Protein 3LXZ (pdb70)

Solvent-accessible surface area: 38877 Å² total

Nearest PDB structures (foldseek):
  3pr8-assembly1_B  TM=9.998E-01  e=1.448E-34  Pseudomonas putida KT2440
  3cbu-assembly1_A  TM=9.088E-01  e=6.022E-17  Cupriavidus pinatubonensis JMP134
  4iel-assembly1_A-2  TM=8.151E-01  e=4.363E-09  Burkholderia ambifaria AMMD
  3lyp-assembly1_B  TM=7.671E-01  e=1.249E-08  Pseudomonas protegens Pf-5
  6weg-assembly2_D  TM=7.079E-01  e=3.457E-07  Francisella tularensis subsp. tularensis SCHU S4

Foldseek 3Di:
DKEKEEALLDLLSLVVVLCVQFVHDYHYHYAHFDDDPVSCVQPVVRDDIWIQDPVGIDDDSLVSSVVCQVPHGGDHQFDPDPVRRVLLVVLLVLCVPQQQVLLVQCCCCLPVNDHDPVSLVVSVVSNVVSLVVQLVSADCCPARSHVDHHPSLSLLSRVVSSQSCCVRPVVHRSCVPVVSSVVSNVCCPPPPVVSVVSSVVRVVVCVVPD/DKEKEEALLDLLSVVVVVCVQFVHDYHYDYAHFDDDPVSCVQVVVRDDIWMQDPVGIDDDSLRSSVVCQVPHGGDHQFDPDDVRRVLLSVLQVLLVVQFQVLLVLCCCPLPVNDDDPVSLVVSVVSNVVSLVVQLVSADCCPARSHDDHHPSLSLLSGVVSSQSSCVRPVVHRSCPPVVSSVVSNVCVPPPPVVSVVSSVVRVVVVVVD/DKEKEEALLDLLSLLVVVCVQFVHDYHYHYAHFDDDPVSCVQPVVRDDIWMQDPVGIDDDSLVSSVVCQPPPGGDHQFDDDPVRRVLLSVLLVLCVPQFQVLLVQCCCCLPVNDHDPVSLVVSVVSNVVSLVVQLVSADCCPARSHVDHHPSNSLLSRVVSRQSCCVRPVVHRSCVPVVSSVVSNVCVPDVPVVSVVRSVVRVVVCVVVD/DKEKEEALLDLLSVVVVLCVQQVHDYHYDYAHFDDPPVSCVQPVVRDDIWIQDPVGIDDDSLVSSVVCQVPHGGDHQFDDDPVRRVLLSVLQVLCVPQFQVLLVQCCCVLPNPDDDPVSLVVSVVSNVVSLVVQLVSAPCCPARSHVDHHPSNSLLSGVVSRQSCCVRPVVHRSCPPPVSSVVSNVCVPPPPVVSVVSSVVRVVVVVVD

InterPro domains:
  IPR004045 Glutathione S-transferase, N-terminal [PF13417] (4-76)
  IPR004045 Glutathione S-transferase, N-terminal [PS50404] (1-77)
  IPR004046 Glutathione S-transferase, C-terminal [PF00043] (135-191)
  IPR010987 Glutathione S-transferase, C-terminal-like [PS50405] (82-211)
  IPR036249 Thioredoxin-like superfamily [SSF52833] (1-95)
  IPR036282 Glutathione S-transferase, C-terminal domain superfamily [SSF47616] (75-205)
  IPR040079 Glutathione transferase family [SFLDS00019] (2-191)
  IPR050983 Glutathione S-transferase Omega/HSP26 [PTHR43968] (2-207)

CATH classification: 3.40.30.10 (+1 more: 1.20.1050.10)

Organism: Pseudomonas putida (strain ATCC 47054 / DSM 6125 / CFBP 8728 / NCIMB 11950 / KT2440) (NCBI:txid160488)

Sequence (838 aa):
SLKLYGFSVSNYYNVKLALLEKGLTFEEVTFYGGQAPQALEVSPRGKVPVLETEHGFLSETSVILDYIEQTQGGKALLPADPFGQAKVRELLKEIELYIELPARTCYAESFFGSVEPLIKEKARADLLAGFATLKRNGRFAPYVAGEQLTLADLFCFSVDLANAVGKKVLNIDFLADDFPQAKALLQLGENPHPRILADKEASPAFEIRSGSLKLYGFSVSNYYNVKLALLEKGLTFEEVTFYGGQAPQALEVSPRGKVPVLETEHGFLSETSVILDYIEQTQGGKALLPADPFGQAKVRELLKEIELYIELPARTCYAESFFGSVVEPLIKEKKARADLLAGFATLKRNGRFAPYVAGEQLTLADLFCFSVDLANAVGKKVLNIDFLADDFPQAKALLQLGENPHPRILLADKEASSPAFEIRSSLKLYGFSVSNYYNVKLALLEKGLTFEEVTFYGGQAPQQALEVSPRGKVPVLETEHGFLSETSVILDYIEQTQGGKALLPADPFGQAKVRELLKEIELYIELPARTCYAESFFGSVEPLIKEEKKARADLLAGFATLKRNGRFAPYVAGEQLTLADLFCFSVDLANAVGKKVLNNIDFLADFPQAKALLQLGENPHPRRILADKEASSPAFEIRSGSLKLYGFSVSNYYNVKLALLEKGLTFEEVTFYGGQAPQALEVSPRGKVPVLETEHGFLSETSVILDYIEQTQGGKALLPADPFGQAKVRELLKEIELYIELPARTCYAESFFGSVVEPLIKEKARADLLAGFATLKRNGRRFAPYVAGEQLTLADLFCFSVDLANAVGKKVLNIDFLADFPQAKALLQLGENPHPRILADKEASSPAFEIRS

Structure (mmCIF, N/CA/C/O backbone):
data_3LXZ
#
_entry.id   3LXZ
#
_cell.length_a   48.047
_cell.length_b   66.358
_cell.length_c   88.659
_cell.angle_alpha   89.960
_cell.angle_beta   85.270
_cell.angle_gamma   87.040
#
_symmetry.space_group_name_H-M   'P 1'
#
loop_
_entity.id
_entity.type
_entity.pdbx_description
1 polymer 'Glutathione S-transferase family protein'
2 water water
#
loop_
_atom_site.group_PDB
_atom_site.id
_atom_site.type_symbol
_atom_site.label_atom_id
_atom_site.label_alt_id
_atom_site.label_comp_id
_atom_site.label_asym_id
_atom_site.label_entity_id
_atom_site.label_seq_id
_atom_site.pdbx_PDB_ins_code
_atom_site.Cartn_x
_atom_site.Cartn_y
_atom_site.Cartn_z
_atom_site.occupancy
_atom_site.B_iso_or_equiv
_atom_site.auth_seq_id
_atom_site.auth_comp_id
_atom_site.auth_asym_id
_atom_site.auth_atom_id
_atom_site.pdbx_PDB_model_num
ATOM 1 N N . SER A 1 2 ? 66.808 -16.248 59.381 1.00 35.14 1 SER A N 1
ATOM 2 C CA . SER A 1 2 ? 66.501 -17.181 60.524 1.00 34.04 1 SER A CA 1
ATOM 3 C C . SER A 1 2 ? 65.503 -16.648 61.569 1.00 32.57 1 SER A C 1
ATOM 4 O O . SER A 1 2 ? 64.994 -17.440 62.368 1.00 32.90 1 SER A O 1
ATOM 7 N N . LEU A 1 3 ? 65.234 -15.330 61.552 1.00 30.01 2 LEU A N 1
ATOM 8 C CA . LEU A 1 3 ? 64.077 -14.746 62.258 1.00 26.97 2 LEU A CA 1
ATOM 9 C C . LEU A 1 3 ? 62.773 -15.065 61.550 1.00 26.18 2 LEU A C 1
ATOM 10 O O . LEU A 1 3 ? 62.690 -15.005 60.304 1.00 26.11 2 LEU A O 1
ATOM 15 N N . LYS A 1 4 ? 61.745 -15.387 62.327 1.00 24.27 3 LYS A N 1
ATOM 16 C CA . LYS A 1 4 ? 60.426 -15.624 61.771 1.00 24.01 3 LYS A CA 1
ATOM 17 C C . LYS A 1 4 ? 59.467 -14.660 62.462 1.00 22.91 3 LYS A C 1
ATOM 18 O O . LYS A 1 4 ? 59.508 -14.519 63.678 1.00 22.88 3 LYS A O 1
ATOM 24 N N . LEU A 1 5 ? 58.604 -14.017 61.691 1.00 21.05 4 LEU A N 1
ATOM 25 C CA . LEU A 1 5 ? 57.596 -13.127 62.259 1.00 18.96 4 LEU A CA 1
ATOM 26 C C . LEU A 1 5 ? 56.214 -13.762 62.129 1.00 18.94 4 LEU A C 1
ATOM 27 O O . LEU A 1 5 ? 55.704 -13.913 61.012 1.00 18.50 4 LEU A O 1
ATOM 32 N N . TYR A 1 6 ? 55.606 -14.119 63.263 1.00 18.15 5 TYR A N 1
ATOM 33 C CA . TYR A 1 6 ? 54.278 -14.690 63.270 1.00 17.71 5 TYR A CA 1
ATOM 34 C C . TYR A 1 6 ? 53.266 -13.567 63.345 1.00 18.27 5 TYR A C 1
ATOM 35 O O . TYR A 1 6 ? 53.324 -12.738 64.263 1.00 18.09 5 TYR A O 1
ATOM 44 N N . GLY A 1 7 ? 52.335 -13.544 62.402 1.00 17.25 6 GLY A N 1
ATOM 45 C CA . GLY A 1 7 ? 51.213 -12.608 62.486 1.00 17.63 6 GLY A CA 1
ATOM 46 C C . GLY A 1 7 ? 50.410 -12.631 61.197 1.00 18.53 6 GLY A C 1
ATOM 47 O O . GLY A 1 7 ? 50.315 -13.661 60.516 1.00 17.88 6 GLY A O 1
ATOM 48 N N . PHE A 1 8 ? 49.793 -11.515 60.873 1.00 18.25 7 PHE A N 1
ATOM 49 C CA . PHE A 1 8 ? 49.052 -11.449 59.639 1.00 18.35 7 PHE A CA 1
ATOM 50 C C . PHE A 1 8 ? 49.105 -10.023 59.148 1.00 17.73 7 PHE A C 1
ATOM 51 O O . PHE A 1 8 ? 49.156 -9.107 59.935 1.00 16.19 7 PHE A O 1
ATOM 59 N N . SER A 1 9 ? 49.102 -9.852 57.828 1.00 17.40 8 SER A N 1
ATOM 60 C CA . SER A 1 9 ? 49.346 -8.539 57.247 1.00 18.11 8 SER A CA 1
ATOM 61 C C . SER A 1 9 ? 48.219 -7.543 57.405 1.00 17.88 8 SER A C 1
ATOM 62 O O . SER A 1 9 ? 48.366 -6.397 57.017 1.00 18.94 8 SER A O 1
ATOM 65 N N . VAL A 1 10 ? 47.100 -7.958 57.986 1.00 17.62 9 VAL A N 1
ATOM 66 C CA . VAL A 1 10 ? 46.054 -6.982 58.282 1.00 18.18 9 VAL A CA 1
ATOM 67 C C . VAL A 1 10 ? 46.360 -6.344 59.665 1.00 18.75 9 VAL A C 1
ATOM 68 O O . VAL A 1 10 ? 45.832 -5.258 59.977 1.00 19.94 9 VAL A O 1
ATOM 72 N N . SER A 1 11 ? 47.230 -6.986 60.465 1.00 18.01 10 SER A N 1
ATOM 73 C CA . SER A 1 11 ? 47.520 -6.486 61.830 1.00 17.23 10 SER A CA 1
ATOM 74 C C . SER A 1 11 ? 48.454 -5.280 61.801 1.00 17.46 10 SER A C 1
ATOM 75 O O . SER A 1 11 ? 49.585 -5.383 61.315 1.00 15.91 10 SER A O 1
ATOM 78 N N . ASN A 1 12 ? 47.993 -4.151 62.340 1.00 16.70 11 ASN A N 1
ATOM 79 C CA . ASN A 1 12 ? 48.845 -2.968 62.440 1.00 16.97 11 ASN A CA 1
ATOM 80 C C . ASN A 1 12 ? 50.127 -3.190 63.264 1.00 16.45 11 ASN A C 1
ATOM 81 O O . ASN A 1 12 ? 51.217 -2.799 62.832 1.00 16.86 11 ASN A O 1
ATOM 86 N N . TYR A 1 13 ? 50.016 -3.876 64.403 1.00 16.41 12 TYR A N 1
ATOM 87 C CA . TYR A 1 13 ? 51.201 -4.162 65.226 1.00 16.24 12 TYR A CA 1
ATOM 88 C C . TYR A 1 13 ? 52.187 -5.076 64.470 1.00 15.90 12 TYR A C 1
ATOM 89 O O . TYR A 1 13 ? 53.390 -4.926 64.592 1.00 15.90 12 TYR A O 1
ATOM 98 N N . TYR A 1 14 ? 51.670 -6.002 63.665 1.00 15.42 13 TYR A N 1
ATOM 99 C CA . TYR A 1 14 ? 52.533 -6.858 62.832 1.00 15.29 13 TYR A CA 1
ATOM 100 C C . TYR A 1 14 ? 53.250 -5.977 61.804 1.00 14.63 13 TYR A C 1
ATOM 101 O O . TYR A 1 14 ? 54.464 -6.121 61.591 1.00 13.90 13 TYR A O 1
ATOM 110 N N . ASN A 1 15 ? 52.496 -5.079 61.175 1.00 15.40 14 ASN A N 1
ATOM 111 C CA . ASN A 1 15 ? 53.074 -4.234 60.122 1.00 15.77 14 ASN A CA 1
ATOM 112 C C . ASN A 1 15 ? 54.201 -3.317 60.617 1.00 16.43 14 ASN A C 1
ATOM 113 O O . ASN A 1 15 ? 55.171 -3.035 59.894 1.00 16.77 14 ASN A O 1
ATOM 126 N N . VAL A 1 17 ? 56.412 -4.148 63.064 1.00 16.25 16 VAL A N 1
ATOM 127 C CA . VAL A 1 17 ? 57.634 -4.945 63.069 1.00 15.17 16 VAL A CA 1
ATOM 128 C C . VAL A 1 17 ? 58.133 -5.197 61.650 1.00 15.59 16 VAL A C 1
ATOM 129 O O . VAL A 1 17 ? 59.337 -5.073 61.394 1.00 16.72 16 VAL A O 1
ATOM 133 N N . LYS A 1 18 ? 57.216 -5.552 60.755 1.00 15.35 17 LYS A N 1
ATOM 134 C CA . LYS A 1 18 ? 57.563 -5.823 59.359 1.00 15.39 17 LYS A CA 1
ATOM 135 C C . LYS A 1 18 ? 58.286 -4.639 58.715 1.00 16.11 17 LYS A C 1
ATOM 136 O O . LYS A 1 18 ? 59.352 -4.831 58.068 1.00 14.21 17 LYS A O 1
ATOM 142 N N . LEU A 1 19 ? 57.772 -3.415 58.924 1.00 15.95 18 LEU A N 1
ATOM 143 C CA . LEU A 1 19 ? 58.467 -2.244 58.389 1.00 17.46 18 LEU A CA 1
ATOM 144 C C . LEU A 1 19 ? 59.870 -2.087 58.966 1.00 17.36 18 LEU A C 1
ATOM 145 O O . LEU A 1 19 ? 60.795 -1.726 58.237 1.00 17.68 18 LEU A O 1
ATOM 150 N N . ALA A 1 20 ? 60.034 -2.360 60.277 1.00 17.36 19 ALA A N 1
ATOM 151 C CA . ALA A 1 20 ? 61.339 -2.197 60.933 1.00 17.32 19 ALA A CA 1
ATOM 152 C C . ALA A 1 20 ? 62.333 -3.158 60.274 1.00 18.01 19 ALA A C 1
ATOM 153 O O . ALA A 1 20 ? 63.451 -2.761 59.949 1.00 18.08 19 ALA A O 1
ATOM 155 N N . LEU A 1 21 ? 61.901 -4.408 60.070 1.00 18.68 20 LEU A N 1
ATOM 156 C CA . LEU A 1 21 ? 62.759 -5.440 59.474 1.00 19.80 20 LEU A CA 1
ATOM 157 C C . LEU A 1 21 ? 63.126 -5.041 58.041 1.00 20.30 20 LEU A C 1
ATOM 158 O O . LEU A 1 21 ? 64.272 -5.204 57.635 1.00 22.07 20 LEU A O 1
ATOM 163 N N . LEU A 1 22 ? 62.151 -4.535 57.288 1.00 20.84 21 LEU A N 1
ATOM 164 C CA . LEU A 1 22 ? 62.394 -4.125 55.881 1.00 21.36 21 LEU A CA 1
ATOM 165 C C . LEU A 1 22 ? 63.315 -2.892 55.814 1.00 21.53 21 LEU A C 1
ATOM 166 O O . LEU A 1 22 ? 64.227 -2.833 54.974 1.00 20.90 21 LEU A O 1
ATOM 171 N N . GLU A 1 23 ? 63.103 -1.937 56.727 1.00 21.77 22 GLU A N 1
ATOM 172 C CA . GLU A 1 23 ? 63.863 -0.702 56.753 1.00 23.55 22 GLU A CA 1
ATOM 173 C C . GLU A 1 23 ? 65.320 -1.035 57.053 1.00 23.47 22 GLU A C 1
ATOM 174 O O . GLU A 1 23 ? 66.259 -0.457 56.470 1.00 24.13 22 GLU A O 1
ATOM 180 N N . LYS A 1 24 ? 65.505 -2.031 57.915 1.00 22.63 23 LYS A N 1
ATOM 181 C CA . LYS A 1 24 ? 66.819 -2.480 58.323 1.00 22.27 23 LYS A CA 1
ATOM 182 C C . LYS A 1 24 ? 67.487 -3.478 57.338 1.00 22.69 23 LYS A C 1
ATOM 183 O O . LYS A 1 24 ? 68.615 -3.902 57.576 1.00 23.37 23 LYS A O 1
ATOM 189 N N . GLY A 1 25 ? 66.779 -3.849 56.265 1.00 22.82 24 GLY A N 1
ATOM 190 C CA . GLY A 1 25 ? 67.272 -4.788 55.231 1.00 23.65 24 GLY A CA 1
ATOM 191 C C . GLY A 1 25 ? 67.550 -6.162 55.804 1.00 24.54 24 GLY A C 1
ATOM 192 O O . GLY A 1 25 ? 68.439 -6.864 55.328 1.00 24.42 24 GLY A O 1
ATOM 193 N N . LEU A 1 26 ? 66.783 -6.551 56.828 1.00 23.83 25 LEU A N 1
ATOM 194 C CA . LEU A 1 26 ? 66.954 -7.855 57.490 1.00 24.84 25 LEU A CA 1
ATOM 195 C C . LEU A 1 26 ? 66.165 -8.983 56.834 1.00 25.56 25 LEU A C 1
ATOM 196 O O . LEU A 1 26 ? 65.039 -8.785 56.352 1.00 25.57 25 LEU A O 1
ATOM 201 N N . THR A 1 27 ? 66.753 -10.178 56.825 1.00 26.45 26 THR A N 1
ATOM 202 C CA . THR A 1 27 ? 66.048 -11.363 56.332 1.00 27.02 26 THR A CA 1
ATOM 203 C C . THR A 1 27 ? 65.062 -11.846 57.385 1.00 26.41 26 THR A C 1
ATOM 204 O O . THR A 1 27 ? 65.400 -11.879 58.574 1.00 26.73 26 THR A O 1
ATOM 208 N N . PHE A 1 28 ? 63.846 -12.180 56.950 1.00 24.96 27 PHE A N 1
ATOM 209 C CA . PHE A 1 28 ? 62.841 -12.758 57.828 1.00 24.55 27 PHE A CA 1
ATOM 210 C C . PHE A 1 28 ? 61.816 -13.579 57.072 1.00 24.18 27 PHE A C 1
ATOM 211 O O . PHE A 1 28 ? 61.542 -13.332 55.904 1.00 24.86 27 PHE A O 1
ATOM 219 N N . GLU A 1 29 ? 61.219 -14.533 57.761 1.00 23.61 28 GLU A N 1
ATOM 220 C CA . GLU A 1 29 ? 60.188 -15.370 57.174 1.00 24.44 28 GLU A CA 1
ATOM 221 C C . GLU A 1 29 ? 58.859 -15.018 57.839 1.00 23.21 28 GLU A C 1
ATOM 222 O O . GLU A 1 29 ? 58.794 -14.865 59.063 1.00 23.51 28 GLU A O 1
ATOM 228 N N . GLU A 1 30 ? 57.823 -14.863 57.034 1.00 21.56 29 GLU A N 1
ATOM 229 C CA . GLU A 1 30 ? 56.493 -14.553 57.532 1.00 21.29 29 GLU A CA 1
ATOM 230 C C . GLU A 1 30 ? 55.715 -15.826 57.750 1.00 21.00 29 GLU A C 1
ATOM 231 O O . GLU A 1 30 ? 55.696 -16.682 56.879 1.00 21.38 29 GLU A O 1
ATOM 237 N N . VAL A 1 31 ? 55.095 -15.959 58.920 1.00 20.75 30 VAL A N 1
ATOM 238 C CA . VAL A 1 31 ? 54.235 -17.098 59.266 1.00 20.67 30 VAL A CA 1
ATOM 239 C C . VAL A 1 31 ? 52.846 -16.600 59.605 1.00 20.43 30 VAL A C 1
ATOM 240 O O . VAL A 1 31 ? 52.697 -15.793 60.524 1.00 19.62 30 VAL A O 1
ATOM 244 N N . THR A 1 32 ? 51.827 -17.054 58.868 1.00 19.35 31 THR A N 1
ATOM 245 C CA . THR A 1 32 ? 50.431 -16.663 59.120 1.00 19.59 31 THR A CA 1
ATOM 246 C C . THR A 1 32 ? 49.981 -17.225 60.479 1.00 19.63 31 THR A C 1
ATOM 247 O O . THR A 1 32 ? 50.080 -18.437 60.717 1.00 20.57 31 THR A O 1
ATOM 251 N N . PHE A 1 33 ? 49.473 -16.343 61.336 1.00 18.36 32 PHE A N 1
ATOM 252 C CA . PHE A 1 33 ? 49.185 -16.629 62.751 1.00 18.28 32 PHE A CA 1
ATOM 253 C C . PHE A 1 33 ? 48.268 -15.493 63.215 1.00 18.49 32 PHE A C 1
ATOM 254 O O . PHE A 1 33 ? 48.612 -14.322 63.081 1.00 19.19 32 PHE A O 1
ATOM 262 N N . TYR A 1 34 ? 47.086 -15.833 63.716 1.00 17.73 33 TYR A N 1
ATOM 263 C CA . TYR A 1 34 ? 46.121 -14.820 64.086 1.00 17.46 33 TYR A CA 1
ATOM 264 C C . TYR A 1 34 ? 45.989 -14.660 65.616 1.00 18.41 33 TYR A C 1
ATOM 265 O O . TYR A 1 34 ? 45.148 -13.877 66.082 1.00 18.53 33 TYR A O 1
ATOM 274 N N . GLY A 1 35 ? 46.784 -15.414 66.361 1.00 18.53 34 GLY A N 1
ATOM 275 C CA . GLY A 1 35 ? 46.757 -15.359 67.827 1.00 19.98 34 GLY A CA 1
ATOM 276 C C . GLY A 1 35 ? 45.410 -15.776 68.344 1.00 21.98 34 GLY A C 1
ATOM 277 O O . GLY A 1 35 ? 44.858 -16.787 67.884 1.00 22.59 34 GLY A O 1
ATOM 278 N N . GLY A 1 36 ? 44.857 -15.011 69.278 1.00 22.76 35 GLY A N 1
ATOM 279 C CA . GLY A 1 36 ? 43.592 -15.391 69.898 1.00 22.92 35 GLY A CA 1
ATOM 280 C C . GLY A 1 36 ? 43.804 -16.377 71.051 1.00 24.20 35 GLY A C 1
ATOM 281 O O . GLY A 1 36 ? 44.940 -16.707 71.455 1.00 23.42 35 GLY A O 1
ATOM 282 N N . GLN A 1 37 ? 42.689 -16.859 71.580 1.00 25.48 36 GLN A N 1
ATOM 283 C CA . GLN A 1 37 ? 42.666 -17.584 72.859 1.00 27.53 36 GLN A CA 1
ATOM 284 C C . GLN A 1 37 ? 42.680 -19.117 72.783 1.00 28.21 36 GLN A C 1
ATOM 285 O O . GLN A 1 37 ? 42.560 -19.795 73.818 1.00 27.78 36 GLN A O 1
ATOM 291 N N . ALA A 1 38 ? 42.825 -19.684 71.585 1.00 29.65 37 ALA A N 1
ATOM 292 C CA . ALA A 1 38 ? 42.954 -21.137 71.485 1.00 30.68 37 ALA A CA 1
ATOM 293 C C . ALA A 1 38 ? 44.210 -21.595 72.236 1.00 31.72 37 ALA A C 1
ATOM 294 O O . ALA A 1 38 ? 45.236 -20.888 72.228 1.00 31.52 37 ALA A O 1
ATOM 296 N N . PRO A 1 39 ? 44.138 -22.772 72.899 1.00 32.47 38 PRO A N 1
ATOM 297 C CA . PRO A 1 39 ? 45.274 -23.241 73.693 1.00 33.08 38 PRO A CA 1
ATOM 298 C C . PRO A 1 39 ? 46.564 -23.350 72.901 1.00 33.36 38 PRO A C 1
ATOM 299 O O . PRO A 1 39 ? 47.639 -23.049 73.440 1.00 34.08 38 PRO A O 1
ATOM 303 N N . GLN A 1 40 ? 46.488 -23.765 71.640 1.00 33.28 39 GLN A N 1
ATOM 304 C CA . GLN A 1 40 ? 47.709 -23.841 70.839 1.00 32.98 39 GLN A CA 1
ATOM 305 C C . GLN A 1 40 ? 48.312 -22.446 70.559 1.00 30.62 39 GLN A C 1
ATOM 306 O O . GLN A 1 40 ? 49.534 -22.296 70.511 1.00 31.54 39 GLN A O 1
ATOM 312 N N . ALA A 1 41 ? 47.441 -21.453 70.378 1.00 28.60 40 ALA A N 1
ATOM 313 C CA . ALA A 1 41 ? 47.844 -20.082 70.060 1.00 26.29 40 ALA A CA 1
ATOM 314 C C . ALA A 1 41 ? 48.478 -19.441 71.292 1.00 24.63 40 ALA A C 1
ATOM 315 O O . ALA A 1 41 ? 49.471 -18.732 71.171 1.00 24.14 40 ALA A O 1
ATOM 317 N N . LEU A 1 42 ? 47.943 -19.751 72.478 1.00 23.52 41 LEU A N 1
ATOM 318 C CA . LEU A 1 42 ? 48.481 -19.218 73.750 1.00 23.03 41 LEU A CA 1
ATOM 319 C C . LEU A 1 42 ? 49.867 -19.755 74.059 1.00 24.01 41 LEU A C 1
ATOM 320 O O . LEU A 1 42 ? 50.639 -19.135 74.806 1.00 23.70 41 LEU A O 1
ATOM 325 N N . GLU A 1 43 ? 50.188 -20.921 73.504 1.00 24.48 42 GLU A N 1
ATOM 326 C CA . GLU A 1 43 ? 51.540 -21.443 73.638 1.00 26.10 42 GLU A CA 1
ATOM 327 C C . GLU A 1 43 ? 52.585 -20.652 72.852 1.00 24.27 42 GLU A C 1
ATOM 328 O O . GLU A 1 43 ? 53.770 -20.669 73.185 1.00 25.39 42 GLU A O 1
ATOM 334 N N . VAL A 1 44 ? 52.150 -19.960 71.808 1.00 23.52 43 VAL A N 1
ATOM 335 C CA . VAL A 1 44 ? 53.062 -19.104 71.045 1.00 21.79 43 VAL A CA 1
ATOM 336 C C . VAL A 1 44 ? 53.082 -17.675 71.611 1.00 20.77 43 VAL A C 1
ATOM 337 O O . VAL A 1 44 ? 54.151 -17.065 71.805 1.00 20.01 43 VAL A O 1
ATOM 341 N N . SER A 1 45 ? 51.887 -17.147 71.858 1.00 19.31 44 SER A N 1
ATOM 342 C CA . SER A 1 45 ? 51.726 -15.776 72.313 1.00 19.17 44 SER A CA 1
ATOM 343 C C . SER A 1 45 ? 50.888 -15.762 73.580 1.00 17.78 44 SER A C 1
ATOM 344 O O . SER A 1 45 ? 49.717 -16.067 73.504 1.00 17.63 44 SER A O 1
ATOM 347 N N . PRO A 1 46 ? 51.492 -15.405 74.730 1.00 18.08 45 PRO A N 1
ATOM 348 C CA . PRO A 1 46 ? 50.832 -15.774 75.994 1.00 17.05 45 PRO A CA 1
ATOM 349 C C . PRO A 1 46 ? 49.565 -15.039 76.374 1.00 15.73 45 PRO A C 1
ATOM 350 O O . PRO A 1 46 ? 48.899 -15.498 77.261 1.00 15.16 45 PRO A O 1
ATOM 354 N N . ARG A 1 47 ? 49.302 -13.893 75.755 1.00 15.10 46 ARG A N 1
ATOM 355 C CA . ARG A 1 47 ? 48.007 -13.206 75.888 1.00 15.42 46 ARG A CA 1
ATOM 356 C C . ARG A 1 47 ? 47.188 -13.268 74.588 1.00 17.07 46 ARG A C 1
ATOM 357 O O . ARG A 1 47 ? 46.072 -12.733 74.511 1.00 17.04 46 ARG A O 1
ATOM 365 N N . GLY A 1 48 ? 47.736 -13.933 73.576 1.00 17.81 47 GLY A N 1
ATOM 366 C CA . GLY A 1 48 ? 47.003 -14.154 72.328 1.00 18.40 47 GLY A CA 1
ATOM 367 C C . GLY A 1 48 ? 47.170 -12.986 71.365 1.00 19.53 47 GLY A C 1
ATOM 368 O O . GLY A 1 48 ? 46.415 -12.851 70.405 1.00 18.95 47 GLY A O 1
ATOM 369 N N . LYS A 1 49 ? 48.150 -12.131 71.636 1.00 19.19 48 LYS A N 1
ATOM 370 C CA . LYS A 1 49 ? 48.380 -10.949 70.802 1.00 19.05 48 LYS A CA 1
ATOM 371 C C . LYS A 1 49 ? 49.255 -11.279 69.617 1.00 18.79 48 LYS A C 1
ATOM 372 O O . LYS A 1 49 ? 49.979 -12.235 69.611 1.00 19.31 48 LYS A O 1
ATOM 378 N N . VAL A 1 50 ? 49.180 -10.426 68.613 1.00 18.28 49 VAL A N 1
ATOM 379 C CA . VAL A 1 50 ? 50.036 -10.507 67.454 1.00 18.76 49 VAL A CA 1
ATOM 380 C C . VAL A 1 50 ? 50.813 -9.198 67.420 1.00 17.74 49 VAL A C 1
ATOM 381 O O . VAL A 1 50 ? 50.244 -8.146 67.780 1.00 16.60 49 VAL A O 1
ATOM 385 N N . PRO A 1 51 ? 52.096 -9.224 66.973 1.00 17.04 50 PRO A N 1
ATOM 386 C CA . PRO A 1 51 ? 52.882 -10.327 66.417 1.00 17.24 50 PRO A CA 1
ATOM 387 C C . PRO A 1 51 ? 53.736 -11.064 67.429 1.00 17.10 50 PRO A C 1
ATOM 388 O O . PRO A 1 51 ? 53.844 -10.630 68.561 1.00 17.33 50 PRO A O 1
ATOM 392 N N . VAL A 1 52 ? 54.401 -12.138 66.981 1.00 17.75 51 VAL A N 1
ATOM 393 C CA . VAL A 1 52 ? 55.401 -12.836 67.789 1.00 18.00 51 VAL A CA 1
ATOM 394 C C . VAL A 1 52 ? 56.667 -13.009 66.937 1.00 17.80 51 VAL A C 1
ATOM 395 O O . VAL A 1 52 ? 56.562 -13.385 65.767 1.00 18.41 51 VAL A O 1
ATOM 399 N N . LEU A 1 53 ? 57.829 -12.704 67.498 1.00 16.43 52 LEU A N 1
ATOM 400 C CA . LEU A 1 53 ? 59.114 -12.941 66.819 1.00 17.12 52 LEU A CA 1
ATOM 401 C C . LEU A 1 53 ? 59.692 -14.261 67.295 1.00 18.50 52 LEU A C 1
ATOM 402 O O . LEU A 1 53 ? 59.836 -14.468 68.498 1.00 17.90 52 LEU A O 1
ATOM 407 N N . GLU A 1 54 ? 60.037 -15.149 66.366 1.00 18.59 53 GLU A N 1
ATOM 408 C CA . GLU A 1 54 ? 60.698 -16.374 66.770 1.00 20.59 53 GLU A CA 1
ATOM 409 C C . GLU A 1 54 ? 62.189 -16.247 66.552 1.00 20.99 53 GLU A C 1
ATOM 410 O O . GLU A 1 54 ? 62.642 -15.957 65.444 1.00 20.51 53 GLU A O 1
ATOM 416 N N . THR A 1 55 ? 62.956 -16.440 67.624 1.00 22.22 54 THR A N 1
ATOM 417 C CA . THR A 1 55 ? 64.413 -16.320 67.565 1.00 22.82 54 THR A CA 1
ATOM 418 C C . THR A 1 55 ? 65.011 -17.696 67.907 1.00 24.01 54 THR A C 1
ATOM 419 O O . THR A 1 55 ? 64.279 -18.596 68.350 1.00 23.13 54 THR A O 1
ATOM 423 N N . GLU A 1 56 ? 66.324 -17.854 67.707 1.00 25.64 55 GLU A N 1
ATOM 424 C CA . GLU A 1 56 ? 67.039 -19.023 68.218 1.00 27.50 55 GLU A CA 1
ATOM 425 C C . GLU A 1 56 ? 66.821 -19.304 69.713 1.00 27.58 55 GLU A C 1
ATOM 426 O O . GLU A 1 56 ? 66.926 -20.459 70.153 1.00 27.74 55 GLU A O 1
ATOM 432 N N . HIS A 1 57 ? 66.518 -18.268 70.490 1.00 26.42 56 HIS A N 1
ATOM 433 C CA . HIS A 1 57 ? 66.293 -18.430 71.938 1.00 27.10 56 HIS A CA 1
ATOM 434 C C . HIS A 1 57 ? 64.827 -18.689 72.334 1.00 25.93 56 HIS A C 1
ATOM 435 O O . HIS A 1 57 ? 64.542 -18.949 73.513 1.00 27.70 56 HIS A O 1
ATOM 442 N N . GLY A 1 58 ? 63.913 -18.642 71.364 1.00 24.84 57 GLY A N 1
ATOM 443 C CA . GLY A 1 58 ? 62.464 -18.777 71.625 1.00 22.59 57 GLY A CA 1
ATOM 444 C C . GLY A 1 58 ? 61.631 -17.580 71.165 1.00 21.40 57 GLY A C 1
ATOM 445 O O . GLY A 1 58 ? 62.102 -16.739 70.429 1.00 20.23 57 GLY A O 1
ATOM 446 N N . PHE A 1 59 ? 60.365 -17.541 71.574 1.00 20.42 58 PHE A N 1
ATOM 447 C CA . PHE A 1 59 ? 59.420 -16.537 71.107 1.00 20.38 58 PHE A CA 1
ATOM 448 C C . PHE A 1 59 ? 59.433 -15.273 71.965 1.00 20.00 58 PHE A C 1
ATOM 449 O O . PHE A 1 59 ? 59.522 -15.366 73.199 1.00 20.55 58 PHE A O 1
ATOM 457 N N . LEU A 1 60 ? 59.321 -14.106 71.319 1.00 18.16 59 LEU A N 1
ATOM 458 C CA . LEU A 1 60 ? 59.040 -12.830 72.011 1.00 17.86 59 LEU A CA 1
ATOM 459 C C . LEU A 1 60 ? 57.769 -12.246 71.436 1.00 16.31 59 LEU A C 1
ATOM 460 O O . LEU A 1 60 ? 57.645 -12.176 70.208 1.00 18.09 59 LEU A O 1
ATOM 465 N N . SER A 1 61 ? 56.819 -11.845 72.291 1.00 16.67 60 SER A N 1
ATOM 466 C CA . SER A 1 61 ? 55.594 -11.174 71.875 1.00 16.36 60 SER A CA 1
ATOM 467 C C . SER A 1 61 ? 55.660 -9.695 72.265 1.00 16.64 60 SER A C 1
ATOM 468 O O . SER A 1 61 ? 56.596 -9.287 72.941 1.00 16.83 60 SER A O 1
ATOM 471 N N . GLU A 1 62 ? 54.672 -8.898 71.831 1.00 17.40 61 GLU A N 1
ATOM 472 C CA . GLU A 1 62 ? 54.543 -7.435 72.112 1.00 16.43 61 GLU A CA 1
ATOM 473 C C . GLU A 1 62 ? 55.435 -6.608 71.182 1.00 16.74 61 GLU A C 1
ATOM 474 O O . GLU A 1 62 ? 56.677 -6.636 71.312 1.00 16.14 61 GLU A O 1
ATOM 480 N N . THR A 1 63 ? 54.810 -5.879 70.253 1.00 16.77 62 THR A N 1
ATOM 481 C CA . THR A 1 63 ? 55.579 -5.074 69.281 1.00 17.27 62 THR A CA 1
ATOM 482 C C . THR A 1 63 ? 56.682 -4.233 69.933 1.00 17.20 62 THR A C 1
ATOM 483 O O . THR A 1 63 ? 57.845 -4.237 69.472 1.00 17.87 62 THR A O 1
ATOM 487 N N . SER A 1 64 ? 56.335 -3.495 70.985 1.00 16.19 63 SER A N 1
ATOM 488 C CA . SER A 1 64 ? 57.329 -2.624 71.609 1.00 16.47 63 SER A CA 1
ATOM 489 C C . SER A 1 64 ? 58.562 -3.434 72.043 1.00 16.14 63 SER A C 1
ATOM 490 O O . SER A 1 64 ? 59.697 -2.993 71.844 1.00 16.00 63 SER A O 1
ATOM 493 N N . VAL A 1 65 ? 58.324 -4.612 72.642 1.00 15.24 64 VAL A N 1
ATOM 494 C CA . VAL A 1 65 ? 59.414 -5.489 73.117 1.00 15.46 64 VAL A CA 1
ATOM 495 C C . VAL A 1 65 ? 60.244 -6.037 71.950 1.00 14.62 64 VAL A C 1
ATOM 496 O O . VAL A 1 65 ? 61.508 -6.003 71.961 1.00 16.17 64 VAL A O 1
ATOM 500 N N . ILE A 1 66 ? 59.524 -6.522 70.932 1.00 14.52 65 ILE A N 1
ATOM 501 C CA . ILE A 1 66 ? 60.143 -7.058 69.718 1.00 15.50 65 ILE A CA 1
ATOM 502 C C . ILE A 1 66 ? 61.062 -6.030 69.028 1.00 15.19 65 ILE A C 1
ATOM 503 O O . ILE A 1 66 ? 62.223 -6.330 68.659 1.00 15.38 65 ILE A O 1
ATOM 508 N N . LEU A 1 67 ? 60.556 -4.804 68.891 1.00 15.22 66 LEU A N 1
ATOM 509 C CA . LEU A 1 67 ? 61.327 -3.747 68.226 1.00 15.29 66 LEU A CA 1
ATOM 510 C C . LEU A 1 67 ? 62.625 -3.425 68.992 1.00 15.91 66 LEU A C 1
ATOM 511 O O . LEU A 1 67 ? 63.697 -3.227 68.380 1.00 15.12 66 LEU A O 1
ATOM 516 N N . ASP A 1 68 ? 62.552 -3.416 70.328 1.00 16.65 67 ASP A N 1
ATOM 517 C CA . ASP A 1 68 ? 63.723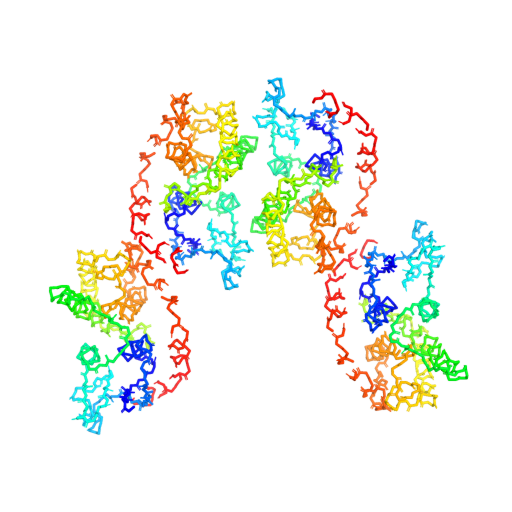 -3.165 71.150 1.00 16.98 67 ASP A CA 1
ATOM 518 C C . ASP A 1 68 ? 64.768 -4.271 71.017 1.00 17.91 67 ASP A C 1
ATOM 519 O O . ASP A 1 68 ? 65.969 -3.962 70.921 1.00 19.42 67 ASP A O 1
ATOM 524 N N . TYR A 1 69 ? 64.316 -5.528 71.017 1.00 18.60 68 TYR A N 1
ATOM 525 C CA . TYR A 1 69 ? 65.180 -6.681 70.770 1.00 19.37 68 TYR A CA 1
ATOM 526 C C . TYR A 1 69 ? 65.837 -6.579 69.406 1.00 19.50 68 TYR A C 1
ATOM 527 O O . TYR A 1 69 ? 67.031 -6.779 69.308 1.00 20.32 68 TYR A O 1
ATOM 536 N N . ILE A 1 70 ? 65.066 -6.229 68.374 1.00 19.99 69 ILE A N 1
ATOM 537 C CA . ILE A 1 70 ? 65.639 -6.076 67.033 1.00 20.27 69 ILE A CA 1
ATOM 538 C C . ILE A 1 70 ? 66.743 -5.011 66.979 1.00 20.96 69 ILE A C 1
ATOM 539 O O . ILE A 1 70 ? 67.822 -5.260 66.411 1.00 20.96 69 ILE A O 1
ATOM 544 N N . GLU A 1 71 ? 66.494 -3.833 67.561 1.00 20.63 70 GLU A N 1
ATOM 545 C CA . GLU A 1 71 ? 67.515 -2.774 67.624 1.00 21.77 70 GLU A CA 1
ATOM 546 C C . GLU A 1 71 ? 68.860 -3.223 68.225 1.00 22.10 70 GLU A C 1
ATOM 547 O O . GLU A 1 71 ? 69.934 -2.949 67.686 1.00 21.92 70 GLU A O 1
ATOM 553 N N . GLN A 1 72 ? 68.746 -3.910 69.361 1.00 21.70 71 GLN A N 1
ATOM 554 C CA . GLN A 1 72 ? 69.828 -4.383 70.166 1.00 23.05 71 GLN A CA 1
ATOM 555 C C . GLN A 1 72 ? 70.662 -5.456 69.472 1.00 22.73 71 GLN A C 1
ATOM 556 O O . GLN A 1 72 ? 71.886 -5.457 69.592 1.00 24.24 71 GLN A O 1
ATOM 562 N N . THR A 1 73 ? 70.002 -6.361 68.759 1.00 22.09 72 THR A N 1
ATOM 563 C CA . THR A 1 73 ? 70.655 -7.584 68.300 1.00 22.30 72 THR A CA 1
ATOM 564 C C . THR A 1 73 ? 70.983 -7.603 66.812 1.00 22.84 72 THR A C 1
ATOM 565 O O . THR A 1 73 ? 71.836 -8.380 66.378 1.00 22.95 72 THR A O 1
ATOM 569 N N . GLN A 1 74 ? 70.341 -6.740 66.033 1.00 23.03 73 GLN A N 1
ATOM 570 C CA . GLN A 1 74 ? 70.423 -6.884 64.580 1.00 24.12 73 GLN A CA 1
ATOM 571 C C . GLN A 1 74 ? 71.179 -5.747 63.952 1.00 24.42 73 GLN A C 1
ATOM 572 O O . GLN A 1 74 ? 71.157 -4.626 64.480 1.00 25.56 73 GLN A O 1
ATOM 578 N N . GLY A 1 75 ? 71.786 -6.038 62.796 1.00 24.69 74 GLY A N 1
ATOM 579 C CA . GLY A 1 75 ? 72.423 -5.029 61.913 1.00 25.71 74 GLY A CA 1
ATOM 580 C C . GLY A 1 75 ? 71.450 -4.138 61.163 1.00 25.93 74 GLY A C 1
ATOM 581 O O . GLY A 1 75 ? 70.232 -4.228 61.357 1.00 25.46 74 GLY A O 1
ATOM 582 N N . GLY A 1 76 ? 71.978 -3.265 60.304 1.00 25.10 75 GLY A N 1
ATOM 583 C CA . GLY A 1 76 ? 71.121 -2.393 59.512 1.00 25.06 75 GLY A CA 1
ATOM 584 C C . GLY A 1 76 ? 70.879 -1.045 60.165 1.00 25.01 75 GLY A C 1
ATOM 585 O O . GLY A 1 76 ? 71.262 -0.816 61.308 1.00 25.35 75 GLY A O 1
ATOM 586 N N . LYS A 1 77 ? 70.264 -0.148 59.397 1.00 24.52 76 LYS A N 1
ATOM 587 C CA . LYS A 1 77 ? 69.985 1.224 59.783 1.00 23.66 76 LYS A CA 1
ATOM 588 C C . LYS A 1 77 ? 69.510 1.331 61.240 1.00 22.60 76 LYS A C 1
ATOM 589 O O . LYS A 1 77 ? 68.552 0.667 61.616 1.00 22.39 76 LYS A O 1
ATOM 595 N N . ALA A 1 78 ? 70.170 2.155 62.054 1.00 21.44 77 ALA A N 1
ATOM 596 C CA . ALA A 1 78 ? 69.680 2.436 63.418 1.00 20.87 77 ALA A CA 1
ATOM 597 C C . ALA A 1 78 ? 68.317 3.160 63.382 1.00 20.10 77 ALA A C 1
ATOM 598 O O . ALA A 1 78 ? 68.086 4.066 62.550 1.00 19.05 77 ALA A O 1
ATOM 600 N N . LEU A 1 79 ? 67.410 2.720 64.251 1.00 19.48 78 LEU A N 1
ATOM 601 C CA . LEU A 1 79 ? 66.069 3.334 64.382 1.00 19.35 78 LEU A CA 1
ATOM 602 C C . LEU A 1 79 ? 65.897 4.012 65.749 1.00 19.52 78 LEU A C 1
ATOM 603 O O . LEU A 1 79 ? 64.758 4.232 66.238 1.00 19.44 78 LEU A O 1
ATOM 608 N N . LEU A 1 80 ? 67.044 4.353 66.346 1.00 19.15 79 LEU A N 1
ATOM 609 C CA . LEU A 1 80 ? 67.134 5.082 67.604 1.00 19.11 79 LEU A CA 1
ATOM 610 C C . LEU A 1 80 ? 68.276 6.058 67.512 1.00 20.08 79 LEU A C 1
ATOM 611 O O . LEU A 1 80 ? 69.273 5.758 66.811 1.00 20.68 79 LEU A O 1
ATOM 616 N N . PRO A 1 81 ? 68.164 7.205 68.217 1.00 20.71 80 PRO A N 1
ATOM 617 C CA . PRO A 1 81 ? 69.314 8.118 68.367 1.00 21.91 80 PRO A CA 1
ATOM 618 C C . PRO A 1 81 ? 70.466 7.469 69.180 1.00 22.62 80 PRO A C 1
ATOM 619 O O . PRO A 1 81 ? 70.271 6.397 69.773 1.00 22.08 80 PRO A O 1
ATOM 623 N N . ALA A 1 82 ? 71.654 8.097 69.171 1.00 23.98 81 ALA A N 1
ATOM 624 C CA . ALA A 1 82 ? 72.846 7.561 69.859 1.00 24.38 81 ALA A CA 1
ATOM 625 C C . ALA A 1 82 ? 72.835 7.746 71.402 1.00 23.88 81 ALA A C 1
ATOM 626 O O . ALA A 1 82 ? 73.450 6.965 72.128 1.00 24.69 81 ALA A O 1
ATOM 628 N N . ASP A 1 83 ? 72.141 8.771 71.886 1.00 23.42 82 ASP A N 1
ATOM 629 C CA . ASP A 1 83 ? 72.206 9.147 73.314 1.00 22.82 82 ASP A CA 1
ATOM 630 C C . ASP A 1 83 ? 71.090 8.506 74.152 1.00 22.19 82 ASP A C 1
ATOM 631 O O . ASP A 1 83 ? 69.914 8.439 73.715 1.00 20.81 82 ASP A O 1
ATOM 636 N N . PRO A 1 84 ? 71.430 8.087 75.382 1.00 21.59 83 PRO A N 1
ATOM 637 C CA . PRO A 1 84 ? 70.449 7.397 76.239 1.00 21.12 83 PRO A CA 1
ATOM 638 C C . PRO A 1 84 ? 69.179 8.187 76.456 1.00 20.54 83 PRO A C 1
ATOM 639 O O . PRO A 1 84 ? 68.099 7.624 76.343 1.00 20.19 83 PRO A O 1
ATOM 643 N N . PHE A 1 85 ? 69.275 9.483 76.759 1.00 19.58 84 PHE A N 1
ATOM 644 C CA . PHE A 1 85 ? 68.060 10.247 77.002 1.00 18.42 84 PHE A CA 1
ATOM 645 C C . PHE A 1 85 ? 67.177 10.283 75.743 1.00 18.14 84 PHE A C 1
ATOM 646 O O . PHE A 1 85 ? 65.950 10.055 75.813 1.00 17.56 84 PHE A O 1
ATOM 654 N N . GLY A 1 86 ? 67.791 10.525 74.596 1.00 17.21 85 GLY A N 1
ATOM 655 C CA . GLY A 1 86 ? 67.075 10.474 73.315 1.00 17.79 85 GLY A CA 1
ATOM 656 C C . GLY A 1 86 ? 66.371 9.151 73.029 1.00 17.36 85 GLY A C 1
ATOM 657 O O . GLY A 1 86 ? 65.205 9.152 72.563 1.00 16.63 85 GLY A O 1
ATOM 658 N N . GLN A 1 87 ? 67.052 8.027 73.316 1.00 15.89 86 GLN A N 1
ATOM 659 C CA . GLN A 1 87 ? 66.403 6.702 73.211 1.00 16.22 86 GLN A CA 1
ATOM 660 C C . GLN A 1 87 ? 65.168 6.572 74.105 1.00 15.90 86 GLN A C 1
ATOM 661 O O . GLN A 1 87 ? 64.129 6.071 73.669 1.00 14.05 86 GLN A O 1
ATOM 667 N N . ALA A 1 88 ? 65.282 7.029 75.357 1.00 15.48 87 ALA A N 1
ATOM 668 C CA . ALA A 1 88 ? 64.145 6.969 76.267 1.00 16.21 87 ALA A CA 1
ATOM 669 C C . ALA A 1 88 ? 63.022 7.874 75.790 1.00 16.40 87 ALA A C 1
ATOM 670 O O . ALA A 1 88 ? 61.849 7.500 75.902 1.00 15.15 87 ALA A O 1
ATOM 672 N N . LYS A 1 89 ? 63.358 9.016 75.182 1.00 16.39 88 LYS A N 1
ATOM 673 C CA . LYS A 1 89 ? 62.330 9.907 74.632 1.00 16.79 88 LYS A CA 1
ATOM 674 C C . LYS A 1 89 ? 61.585 9.259 73.463 1.00 16.18 88 LYS A C 1
ATOM 675 O O . LYS A 1 89 ? 60.365 9.385 73.378 1.00 16.10 88 LYS A O 1
ATOM 681 N N . VAL A 1 90 ? 62.297 8.527 72.610 1.00 15.14 89 VAL A N 1
ATOM 682 C CA . VAL A 1 90 ? 61.624 7.733 71.544 1.00 15.08 89 VAL A CA 1
ATOM 683 C C . VAL A 1 90 ? 60.674 6.737 72.183 1.00 15.00 89 VAL A C 1
ATOM 684 O O . VAL A 1 90 ? 59.500 6.605 71.775 1.00 14.35 89 VAL A O 1
ATOM 688 N N . ARG A 1 91 ? 61.180 6.018 73.185 1.00 14.05 90 ARG A N 1
ATOM 689 C CA . ARG A 1 91 ? 60.354 5.004 73.855 1.00 15.23 90 ARG A CA 1
ATOM 690 C C . ARG A 1 91 ? 59.153 5.565 74.601 1.00 15.34 90 ARG A C 1
ATOM 691 O O . ARG A 1 91 ? 58.083 4.939 74.610 1.00 14.72 90 ARG A O 1
ATOM 699 N N . GLU A 1 92 ? 59.333 6.720 75.245 1.00 14.96 91 GLU A N 1
ATOM 700 C CA . GLU A 1 92 ? 58.196 7.473 75.840 1.00 14.94 91 GLU A CA 1
ATOM 701 C C . GLU A 1 92 ? 57.118 7.816 74.793 1.00 15.17 91 GLU A C 1
ATOM 702 O O . GLU A 1 92 ? 55.923 7.537 74.975 1.00 14.10 91 GLU A O 1
ATOM 708 N N . LEU A 1 93 ? 57.531 8.426 73.688 1.00 13.92 92 LEU A N 1
ATOM 709 C CA . LEU A 1 93 ? 56.593 8.687 72.605 1.00 15.06 92 LEU A CA 1
ATOM 710 C C . LEU A 1 93 ? 55.911 7.438 72.010 1.00 14.14 92 LEU A C 1
ATOM 711 O O . LEU A 1 93 ? 54.676 7.426 71.791 1.00 14.10 92 LEU A O 1
ATOM 716 N N . LEU A 1 94 ? 56.689 6.385 71.754 1.00 13.86 93 LEU A N 1
ATOM 717 C CA . LEU A 1 94 ? 56.109 5.128 71.280 1.00 14.38 93 LEU A CA 1
ATOM 718 C C . LEU A 1 94 ? 55.043 4.602 72.267 1.00 14.88 93 LEU A C 1
ATOM 719 O O . LEU A 1 94 ? 53.935 4.220 71.859 1.00 15.52 93 LEU A O 1
ATOM 724 N N . LYS A 1 95 ? 55.379 4.599 73.553 1.00 14.34 94 LYS A N 1
ATOM 725 C CA . LYS A 1 95 ? 54.445 4.145 74.600 1.00 15.13 94 LYS A CA 1
ATOM 726 C C . LYS A 1 95 ? 53.174 4.994 74.645 1.00 14.78 94 LYS A C 1
ATOM 727 O O . LYS A 1 95 ? 52.052 4.455 74.823 1.00 15.55 94 LYS A O 1
ATOM 733 N N . GLU A 1 96 ? 53.337 6.303 74.532 1.00 14.97 95 GLU A N 1
ATOM 734 C CA . GLU A 1 96 ? 52.176 7.193 74.559 1.00 15.15 95 GLU A CA 1
ATOM 735 C C . GLU A 1 96 ? 51.246 6.924 73.387 1.00 15.35 95 GLU A C 1
ATOM 736 O O . GLU A 1 96 ? 50.023 6.969 73.523 1.00 15.73 95 GLU A O 1
ATOM 742 N N . ILE A 1 97 ? 51.815 6.707 72.210 1.00 15.12 96 ILE A N 1
ATOM 743 C CA . ILE A 1 97 ? 50.976 6.460 71.052 1.00 15.16 96 ILE A CA 1
ATOM 744 C C . ILE A 1 97 ? 50.231 5.145 71.243 1.00 14.50 96 ILE A C 1
ATOM 745 O O . ILE A 1 97 ? 49.026 5.061 71.027 1.00 14.78 96 ILE A O 1
ATOM 750 N N . GLU A 1 98 ? 50.941 4.128 71.705 1.00 15.29 97 GLU A N 1
ATOM 751 C CA . GLU A 1 98 ? 50.320 2.841 71.976 1.00 15.88 97 GLU A CA 1
ATOM 752 C C . GLU A 1 98 ? 49.192 2.937 73.000 1.00 15.59 97 GLU A C 1
ATOM 753 O O . GLU A 1 98 ? 48.079 2.552 72.692 1.00 15.28 97 GLU A O 1
ATOM 759 N N . LEU A 1 99 ? 49.475 3.445 74.206 1.00 14.78 98 LEU A N 1
ATOM 760 C CA . LEU A 1 99 ? 48.489 3.352 75.281 1.00 14.87 98 LEU A CA 1
ATOM 761 C C . LEU A 1 99 ? 47.394 4.401 75.111 1.00 14.35 98 LEU A C 1
ATOM 762 O O . LEU A 1 99 ? 46.273 4.193 75.573 1.00 14.40 98 LEU A O 1
ATOM 767 N N . TYR A 1 100 ? 47.712 5.526 74.481 1.00 13.54 99 TYR A N 1
ATOM 768 C CA . TYR A 1 100 ? 46.768 6.649 74.536 1.00 13.72 99 TYR A CA 1
ATOM 769 C C . TYR A 1 100 ? 46.136 6.975 73.213 1.00 13.73 99 TYR A C 1
ATOM 770 O O . TYR A 1 100 ? 45.205 7.813 73.153 1.00 15.08 99 TYR A O 1
ATOM 779 N N . ILE A 1 101 ? 46.576 6.290 72.163 1.00 13.51 100 ILE A N 1
ATOM 780 C CA . ILE A 1 101 ? 45.952 6.446 70.829 1.00 13.18 100 ILE A CA 1
ATOM 781 C C . ILE A 1 101 ? 45.528 5.095 70.286 1.00 13.27 100 ILE A C 1
ATOM 782 O O . ILE A 1 101 ? 44.342 4.870 70.064 1.00 14.70 100 ILE A O 1
ATOM 787 N N . GLU A 1 102 ? 46.472 4.161 70.157 1.00 13.48 101 GLU A N 1
ATOM 788 C CA . GLU A 1 102 ? 46.125 2.866 69.569 1.00 14.37 101 GLU A CA 1
ATOM 789 C C . GLU A 1 102 ? 45.079 2.051 70.375 1.00 14.54 101 GLU A C 1
ATOM 790 O O . GLU A 1 102 ? 44.074 1.621 69.822 1.00 14.94 101 GLU A O 1
ATOM 796 N N . LEU A 1 103 ? 45.317 1.857 71.678 1.00 15.27 102 LEU A N 1
ATOM 797 C CA . LEU A 1 103 ? 44.403 1.069 72.500 1.00 15.42 102 LEU A CA 1
ATOM 798 C C . LEU A 1 103 ? 43.013 1.675 72.593 1.00 15.75 102 LEU A C 1
ATOM 799 O O . LEU A 1 103 ? 42.028 0.958 72.387 1.00 16.70 102 LEU A O 1
ATOM 804 N N . PRO A 1 104 ? 42.902 2.988 72.852 1.00 16.63 103 PRO A N 1
ATOM 805 C CA . PRO A 1 104 ? 41.520 3.477 72.833 1.00 16.56 103 PRO A CA 1
ATOM 806 C C . PRO A 1 104 ? 40.833 3.361 71.465 1.00 16.38 103 PRO A C 1
ATOM 807 O O . PRO A 1 104 ? 39.642 3.055 71.410 1.00 17.23 103 PRO A O 1
ATOM 811 N N . ALA A 1 105 ? 41.529 3.643 70.373 1.00 15.97 104 ALA A N 1
ATOM 812 C CA . ALA A 1 105 ? 40.926 3.437 69.049 1.00 17.15 104 ALA A CA 1
ATOM 813 C C . ALA A 1 105 ? 40.480 1.992 68.837 1.00 17.45 104 ALA A C 1
ATOM 814 O O . ALA A 1 105 ? 39.397 1.746 68.261 1.00 16.61 104 ALA A O 1
ATOM 816 N N . ARG A 1 106 ? 41.310 1.051 69.307 1.00 17.31 105 ARG A N 1
ATOM 817 C CA . ARG A 1 106 ? 41.073 -0.388 69.179 1.00 17.69 105 ARG A CA 1
ATOM 818 C C . ARG A 1 106 ? 39.714 -0.788 69.793 1.00 18.36 105 ARG A C 1
ATOM 819 O O . ARG A 1 106 ? 39.054 -1.702 69.286 1.00 17.50 105 ARG A O 1
ATOM 827 N N . THR A 1 107 ? 39.284 -0.055 70.821 1.00 19.50 106 THR A N 1
ATOM 828 C CA . THR A 1 107 ? 37.992 -0.347 71.472 1.00 19.83 106 THR A CA 1
ATOM 829 C C . THR A 1 107 ? 36.836 -0.110 70.511 1.00 21.09 106 THR A C 1
ATOM 830 O O . THR A 1 107 ? 35.719 -0.616 70.737 1.00 21.57 106 THR A O 1
ATOM 834 N N . CYS A 1 108 ? 37.101 0.655 69.448 1.00 20.70 107 CYS A N 1
ATOM 835 C CA . CYS A 1 108 ? 36.075 0.955 68.483 1.00 21.69 107 CYS A CA 1
ATOM 836 C C . CYS A 1 108 ? 36.277 0.297 67.133 1.00 21.91 107 CYS A C 1
ATOM 837 O O . CYS A 1 108 ? 35.535 0.616 66.212 1.00 22.51 107 CYS A O 1
ATOM 840 N N . TYR A 1 109 ? 37.264 -0.602 66.992 1.00 21.77 108 TYR A N 1
ATOM 841 C CA . TYR A 1 109 ? 37.493 -1.250 65.682 1.00 21.83 108 TYR A CA 1
ATOM 842 C C . TYR A 1 109 ? 36.315 -2.143 65.276 1.00 23.10 108 TYR A C 1
ATOM 843 O O . TYR A 1 109 ? 36.040 -2.307 64.081 1.00 23.58 108 TYR A O 1
ATOM 852 N N . ALA A 1 110 ? 35.611 -2.694 66.272 1.00 23.49 109 ALA A N 1
ATOM 853 C CA . ALA A 1 110 ? 34.404 -3.465 65.991 1.00 24.89 109 ALA A CA 1
ATOM 854 C C . ALA A 1 110 ? 33.451 -2.678 65.097 1.00 25.18 109 ALA A C 1
ATOM 855 O O . ALA A 1 110 ? 32.937 -3.219 64.128 1.00 26.06 109 ALA A O 1
ATOM 857 N N . GLU A 1 111 ? 33.232 -1.405 65.407 1.00 27.08 110 GLU A N 1
ATOM 858 C CA . GLU A 1 111 ? 32.299 -0.574 64.656 1.00 28.38 110 GLU A CA 1
ATOM 859 C C . GLU A 1 111 ? 32.909 -0.031 63.367 1.00 29.56 110 GLU A C 1
ATOM 860 O O . GLU A 1 111 ? 32.281 -0.086 62.301 1.00 29.78 110 GLU A O 1
ATOM 866 N N . SER A 1 112 ? 34.134 0.478 63.454 1.00 30.09 111 SER A N 1
ATOM 867 C CA . SER A 1 112 ? 34.732 1.179 62.321 1.00 31.34 111 SER A CA 1
ATOM 868 C C . SER A 1 112 ? 35.118 0.240 61.181 1.00 32.60 111 SER A C 1
ATOM 869 O O . SER A 1 112 ? 35.073 0.627 60.001 1.00 32.68 111 SER A O 1
ATOM 872 N N . PHE A 1 113 ? 35.499 -0.986 61.526 1.00 34.22 112 PHE A N 1
ATOM 873 C CA . PHE A 1 113 ? 35.929 -1.927 60.510 1.00 36.45 112 PHE A CA 1
ATOM 874 C C . PHE A 1 113 ? 35.032 -3.130 60.293 1.00 37.00 112 PHE A C 1
ATOM 875 O O . PHE A 1 113 ? 34.953 -3.619 59.174 1.00 37.05 112 PHE A O 1
ATOM 883 N N . PHE A 1 114 ? 34.337 -3.589 61.329 1.00 37.58 113 PHE A N 1
ATOM 884 C CA . PHE A 1 114 ? 33.466 -4.761 61.183 1.00 38.51 113 PHE A CA 1
ATOM 885 C C . PHE A 1 114 ? 31.968 -4.410 61.158 1.00 38.87 113 PHE A C 1
ATOM 886 O O . PHE A 1 114 ? 31.128 -5.305 61.187 1.00 39.41 113 PHE A O 1
ATOM 894 N N . GLY A 1 115 ? 31.648 -3.120 61.095 1.00 39.15 114 GLY A N 1
ATOM 895 C CA . GLY A 1 115 ? 30.257 -2.638 61.048 1.00 40.06 114 GLY A CA 1
ATOM 896 C C . GLY A 1 115 ? 29.323 -3.047 62.189 1.00 40.89 114 GLY A C 1
ATOM 897 O O . GLY A 1 115 ? 28.092 -2.962 62.038 1.00 40.86 114 GLY A O 1
ATOM 906 N N . SER A 1 117 ? 28.139 -2.061 65.840 1.00 38.57 116 SER A N 1
ATOM 907 C CA . SER A 1 117 ? 28.132 -0.915 66.761 1.00 37.20 116 SER A CA 1
ATOM 908 C C . SER A 1 117 ? 28.608 -1.225 68.189 1.00 36.06 116 SER A C 1
ATOM 909 O O . SER A 1 117 ? 28.341 -2.287 68.745 1.00 35.06 116 SER A O 1
ATOM 912 N N . VAL A 1 118 ? 29.315 -0.258 68.758 1.00 34.71 117 VAL A N 1
ATOM 913 C CA . VAL A 1 118 ? 29.940 -0.402 70.048 1.00 33.25 117 VAL A CA 1
ATOM 914 C C . VAL A 1 118 ? 29.019 0.262 71.084 1.00 32.52 117 VAL A C 1
ATOM 915 O O . VAL A 1 118 ? 28.290 1.210 70.762 1.00 30.81 117 VAL A O 1
ATOM 919 N N . GLU A 1 119 ? 29.038 -0.260 72.315 1.00 31.44 118 GLU A N 1
ATOM 920 C CA . GLU A 1 119 ? 28.289 0.358 73.408 1.00 30.37 118 GLU A CA 1
ATOM 921 C C . GLU A 1 119 ? 28.585 1.856 73.537 1.00 28.93 118 GLU A C 1
ATOM 922 O O . GLU A 1 119 ? 29.731 2.290 73.412 1.00 28.12 118 GLU A O 1
ATOM 928 N N . PRO A 1 120 ? 27.547 2.653 73.817 1.00 27.37 119 PRO A N 1
ATOM 929 C CA . PRO A 1 120 ? 27.717 4.092 73.969 1.00 26.38 119 PRO A CA 1
ATOM 930 C C . PRO A 1 120 ? 28.714 4.474 75.060 1.00 25.03 119 PRO A C 1
ATOM 931 O O . PRO A 1 120 ? 29.397 5.471 74.919 1.00 24.58 119 PRO A O 1
ATOM 935 N N . LEU A 1 121 ? 28.781 3.707 76.147 1.00 23.82 120 LEU A N 1
ATOM 936 C CA . LEU A 1 121 ? 29.743 4.010 77.214 1.00 24.14 120 LEU A CA 1
ATOM 937 C C . LEU A 1 121 ? 31.196 3.840 76.702 1.00 23.45 120 LEU A C 1
ATOM 938 O O . LEU A 1 121 ? 32.112 4.567 77.103 1.00 23.11 120 LEU A O 1
ATOM 943 N N . ILE A 1 122 ? 31.390 2.852 75.840 1.00 22.93 121 ILE A N 1
ATOM 944 C CA . ILE A 1 122 ? 32.703 2.570 75.275 1.00 23.18 121 ILE A CA 1
ATOM 945 C C . ILE A 1 122 ? 33.098 3.691 74.299 1.00 22.87 121 ILE A C 1
ATOM 946 O O . ILE A 1 122 ? 34.262 4.118 74.263 1.00 23.03 121 ILE A O 1
ATOM 951 N N . LYS A 1 123 ? 32.132 4.196 73.543 1.00 23.67 122 LYS A N 1
ATOM 952 C CA . LYS A 1 123 ? 32.389 5.308 72.597 1.00 23.97 122 LYS A CA 1
ATOM 953 C C . LYS A 1 123 ? 32.783 6.602 73.312 1.00 24.55 122 LYS A C 1
ATOM 954 O O . LYS A 1 123 ? 33.770 7.273 72.936 1.00 23.52 122 LYS A O 1
ATOM 960 N N . GLU A 1 124 ? 32.023 6.937 74.355 1.00 24.05 123 GLU A N 1
ATOM 961 C CA . GLU A 1 124 ? 32.300 8.101 75.196 1.00 24.70 123 GLU A CA 1
ATOM 962 C C . GLU A 1 124 ? 33.707 8.049 75.740 1.00 23.54 123 GLU A C 1
ATOM 963 O O . GLU A 1 124 ? 34.414 9.046 75.698 1.00 21.84 123 GLU A O 1
ATOM 969 N N . LYS A 1 125 ? 34.104 6.886 76.258 1.00 23.42 124 LYS A N 1
ATOM 970 C CA . LYS A 1 125 ? 35.409 6.754 76.863 1.00 23.10 124 LYS A CA 1
ATOM 971 C C . LYS A 1 125 ? 36.491 6.868 75.778 1.00 22.28 124 LYS A C 1
ATOM 972 O O . LYS A 1 125 ? 37.495 7.544 75.981 1.00 22.04 124 LYS A O 1
ATOM 978 N N . ALA A 1 126 ? 36.270 6.243 74.624 1.00 20.63 125 ALA A N 1
ATOM 979 C CA . ALA A 1 126 ? 37.215 6.353 73.520 1.00 20.47 125 ALA A CA 1
ATOM 980 C C . ALA A 1 126 ? 37.397 7.779 73.043 1.00 20.07 125 ALA A C 1
ATOM 981 O O . ALA A 1 126 ? 38.513 8.202 72.791 1.00 19.76 125 ALA A O 1
ATOM 983 N N . ARG A 1 127 ? 36.315 8.530 72.913 1.00 19.10 126 ARG A N 1
ATOM 984 C CA . ARG A 1 127 ? 36.438 9.932 72.525 1.00 18.80 126 ARG A CA 1
ATOM 985 C C . ARG A 1 127 ? 37.318 10.732 73.504 1.00 18.96 126 ARG A C 1
ATOM 986 O O . ARG A 1 127 ? 38.219 11.441 73.085 1.00 19.18 126 ARG A O 1
ATOM 994 N N . ALA A 1 128 ? 37.072 10.603 74.809 1.00 18.53 127 ALA A N 1
ATOM 995 C CA . ALA A 1 128 ? 37.859 11.350 75.784 1.00 18.21 127 ALA A CA 1
ATOM 996 C C . ALA A 1 128 ? 39.327 10.874 75.734 1.00 19.15 127 ALA A C 1
ATOM 997 O O . ALA A 1 128 ? 40.264 11.696 75.756 1.00 18.88 127 ALA A O 1
ATOM 999 N N . ASP A 1 129 ? 39.522 9.562 75.661 1.00 18.59 128 ASP A N 1
ATOM 1000 C CA . ASP A 1 129 ? 40.891 8.999 75.637 1.00 18.26 128 ASP A CA 1
ATOM 1001 C C . ASP A 1 129 ? 41.681 9.429 74.389 1.00 18.19 128 ASP A C 1
ATOM 1002 O O . ASP A 1 129 ? 42.878 9.759 74.487 1.00 17.75 128 ASP A O 1
ATOM 1007 N N . LEU A 1 130 ? 41.022 9.415 73.229 1.00 17.25 129 LEU A N 1
ATOM 1008 C CA . LEU A 1 130 ? 41.661 9.836 71.975 1.00 17.61 129 LEU A CA 1
ATOM 1009 C C . LEU A 1 130 ? 41.959 11.316 71.909 1.00 17.95 129 LEU A C 1
ATOM 1010 O O . LEU A 1 130 ? 43.051 11.735 71.506 1.00 18.94 129 LEU A O 1
ATOM 1015 N N . LEU A 1 131 ? 40.996 12.117 72.339 1.00 18.22 130 LEU A N 1
ATOM 1016 C CA . LEU A 1 131 ? 41.251 13.534 72.463 1.00 19.41 130 LEU A CA 1
ATOM 1017 C C . LEU A 1 131 ? 42.476 13.781 73.361 1.00 19.18 130 LEU A C 1
ATOM 1018 O O . LEU A 1 131 ? 43.317 14.612 73.047 1.00 20.11 130 LEU A O 1
ATOM 1023 N N . ALA A 1 132 ? 42.586 13.055 74.471 1.00 18.16 131 ALA A N 1
ATOM 1024 C CA . ALA A 1 132 ? 43.735 13.292 75.349 1.00 18.26 131 ALA A CA 1
ATOM 1025 C C . ALA A 1 132 ? 45.026 12.746 74.729 1.00 17.39 131 ALA A C 1
ATOM 1026 O O . ALA A 1 132 ? 46.109 13.337 74.866 1.00 17.59 131 ALA A O 1
ATOM 1028 N N . GLY A 1 133 ? 44.905 11.640 74.007 1.00 16.90 132 GLY A N 1
ATOM 1029 C CA . GLY A 1 133 ? 46.087 10.991 73.445 1.00 16.44 132 GLY A CA 1
ATOM 1030 C C . GLY A 1 133 ? 46.681 11.825 72.334 1.00 17.22 132 GLY A C 1
ATOM 1031 O O . GLY A 1 133 ? 47.911 11.969 72.219 1.00 16.97 132 GLY A O 1
ATOM 1032 N N . PHE A 1 134 ? 45.811 12.374 71.501 1.00 16.69 133 PHE A N 1
ATOM 1033 C CA . PHE A 1 134 ? 46.249 13.282 70.436 1.00 15.90 133 PHE A CA 1
ATOM 1034 C C . PHE A 1 134 ? 46.828 14.582 71.009 1.00 16.61 133 PHE A C 1
ATOM 1035 O O . PHE A 1 134 ? 47.817 15.097 70.469 1.00 15.94 133 PHE A O 1
ATOM 1043 N N . ALA A 1 135 ? 46.237 15.080 72.092 1.00 17.15 134 ALA A N 1
ATOM 1044 C CA . ALA A 1 135 ? 46.776 16.270 72.787 1.00 17.30 134 ALA A CA 1
ATOM 1045 C C . ALA A 1 135 ? 48.188 16.009 73.307 1.00 16.52 134 ALA A C 1
ATOM 1046 O O . ALA A 1 135 ? 49.080 16.852 73.129 1.00 16.61 134 ALA A O 1
ATOM 1048 N N . THR A 1 136 ? 48.374 14.838 73.940 1.00 16.56 135 THR A N 1
ATOM 1049 C CA . THR A 1 136 ? 49.689 14.373 74.431 1.00 15.65 135 THR A CA 1
ATOM 1050 C C . THR A 1 136 ? 50.734 14.297 73.329 1.00 15.81 135 THR A C 1
ATOM 1051 O O . THR A 1 136 ? 51.876 14.749 73.476 1.00 14.57 135 THR A O 1
ATOM 1055 N N . LEU A 1 137 ? 50.342 13.723 72.202 1.00 15.67 136 LEU A N 1
ATOM 1056 C CA . LEU A 1 137 ? 51.257 13.608 71.062 1.00 16.37 136 LEU A CA 1
ATOM 1057 C C . LEU A 1 137 ? 51.674 14.979 70.515 1.00 16.31 136 LEU A C 1
ATOM 1058 O O . LEU A 1 137 ? 52.852 15.196 70.151 1.00 16.37 136 LEU A O 1
ATOM 1063 N N . LYS A 1 138 ? 50.736 15.910 70.491 1.00 16.94 137 LYS A N 1
ATOM 1064 C CA . LYS A 1 138 ? 51.025 17.242 69.970 1.00 18.35 137 LYS A CA 1
ATOM 1065 C C . LYS A 1 138 ? 51.981 17.989 70.882 1.00 19.25 137 LYS A C 1
ATOM 1066 O O . LYS A 1 138 ? 52.891 18.677 70.408 1.00 18.95 137 LYS A O 1
ATOM 1072 N N . ARG A 1 139 ? 51.764 17.828 72.192 1.00 19.10 138 ARG A N 1
ATOM 1073 C CA . ARG A 1 139 ? 52.556 18.494 73.212 1.00 19.78 138 ARG A CA 1
ATOM 1074 C C . ARG A 1 139 ? 53.966 17.923 73.303 1.00 19.97 138 ARG A C 1
ATOM 1075 O O . ARG A 1 139 ? 54.939 18.674 73.467 1.00 20.09 138 ARG A O 1
ATOM 1083 N N . ASN A 1 140 ? 54.081 16.604 73.197 1.00 20.09 139 ASN A N 1
ATOM 1084 C CA . ASN A 1 140 ? 55.355 15.919 73.453 1.00 19.81 139 ASN A CA 1
ATOM 1085 C C . ASN A 1 140 ? 56.170 15.605 72.218 1.00 19.59 139 ASN A C 1
ATOM 1086 O O . ASN A 1 140 ? 57.397 15.491 72.305 1.00 19.92 139 ASN A O 1
ATOM 1091 N N . GLY A 1 141 ? 55.500 15.478 71.069 1.00 20.30 140 GLY A N 1
ATOM 1092 C CA . GLY A 1 141 ? 56.157 15.124 69.801 1.00 18.53 140 GLY A CA 1
ATOM 1093 C C . GLY A 1 141 ? 56.937 16.293 69.245 1.00 18.73 140 GLY A C 1
ATOM 1094 O O . GLY A 1 141 ? 56.559 17.442 69.442 1.00 19.40 140 GLY A O 1
ATOM 1095 N N . ARG A 1 142 ? 58.059 16.021 68.593 1.00 18.35 141 ARG A N 1
ATOM 1096 C CA . ARG A 1 142 ? 58.844 17.088 67.975 1.00 18.56 141 ARG A CA 1
ATOM 1097 C C . ARG A 1 142 ? 58.388 17.366 66.542 1.00 18.10 141 ARG A C 1
ATOM 1098 O O . ARG A 1 142 ? 58.270 18.524 66.137 1.00 18.18 141 ARG A O 1
ATOM 1106 N N . PHE A 1 143 ? 58.112 16.304 65.797 1.00 17.69 142 PHE A N 1
ATOM 1107 C CA . PHE A 1 143 ? 57.643 16.402 64.409 1.00 18.00 142 PHE A CA 1
ATOM 1108 C C . PHE A 1 143 ? 58.576 17.250 63.566 1.00 18.23 142 PHE A C 1
ATOM 1109 O O . PHE A 1 143 ? 58.194 18.295 63.027 1.00 18.93 142 PHE A O 1
ATOM 1117 N N . ALA A 1 144 ? 59.805 16.791 63.446 1.00 17.63 143 ALA A N 1
ATOM 1118 C CA . ALA A 1 144 ? 60.841 17.615 62.852 1.00 19.08 143 ALA A CA 1
ATOM 1119 C C . ALA A 1 144 ? 61.559 16.948 61.686 1.00 18.59 143 ALA A C 1
ATOM 1120 O O . ALA A 1 144 ? 62.736 17.175 61.511 1.00 19.78 143 ALA A O 1
ATOM 1122 N N . PRO A 1 145 ? 60.842 16.222 60.816 1.00 17.47 144 PRO A N 1
ATOM 1123 C CA . PRO A 1 145 ? 59.396 15.993 60.657 1.00 16.97 144 PRO A CA 1
ATOM 1124 C C . PRO A 1 145 ? 58.875 14.793 61.443 1.00 17.23 144 PRO A C 1
ATOM 1125 O O . PRO A 1 145 ? 57.660 14.657 61.641 1.00 18.21 144 PRO A O 1
ATOM 1129 N N . TYR A 1 146 ? 59.796 13.930 61.854 1.00 17.76 145 TYR A N 1
ATOM 1130 C CA . TYR A 1 146 ? 59.450 12.682 62.534 1.00 17.74 145 TYR A CA 1
ATOM 1131 C C . TYR A 1 146 ? 59.026 12.896 63.983 1.00 17.07 145 TYR A C 1
ATOM 1132 O O . TYR A 1 146 ? 59.249 13.971 64.568 1.00 16.53 145 TYR A O 1
ATOM 1141 N N . VAL A 1 147 ? 58.412 11.869 64.560 1.00 16.54 146 VAL A N 1
ATOM 1142 C CA . VAL A 1 147 ? 57.829 12.002 65.880 1.00 17.45 146 VAL A CA 1
ATOM 1143 C C . VAL A 1 147 ? 58.787 12.589 66.905 1.00 18.00 146 VAL A C 1
ATOM 1144 O O . VAL A 1 147 ? 58.444 13.576 67.588 1.00 18.82 146 VAL A O 1
ATOM 1148 N N . ALA A 1 148 ? 59.994 12.021 66.968 1.00 18.13 147 ALA A N 1
ATOM 1149 C CA . ALA A 1 148 ? 60.905 12.319 68.052 1.00 18.61 147 ALA A CA 1
ATOM 1150 C C . ALA A 1 148 ? 61.933 13.327 67.643 1.00 19.81 147 ALA A C 1
ATOM 1151 O O . ALA A 1 148 ? 62.735 13.755 68.480 1.00 19.84 147 ALA A O 1
ATOM 1153 N N . GLY A 1 149 ? 61.926 13.744 66.373 1.00 19.31 148 GLY A N 1
ATOM 1154 C CA . GLY A 1 149 ? 63.008 14.640 65.933 1.00 20.19 148 GLY A CA 1
ATOM 1155 C C . GLY A 1 149 ? 63.249 14.611 64.445 1.00 20.42 148 GLY A C 1
ATOM 1156 O O . GLY A 1 149 ? 62.315 14.495 63.685 1.00 19.97 148 GLY A O 1
ATOM 1157 N N . GLU A 1 150 ? 64.525 14.698 64.047 1.00 21.96 149 GLU A N 1
ATOM 1158 C CA . GLU A 1 150 ? 64.909 14.813 62.633 1.00 23.47 149 GLU A CA 1
ATOM 1159 C C . GLU A 1 150 ? 65.163 13.486 61.894 1.00 23.17 149 GLU A C 1
ATOM 1160 O O . GLU A 1 150 ? 65.403 13.491 60.681 1.00 22.32 149 GLU A O 1
ATOM 1166 N N . GLN A 1 151 ? 65.101 12.358 62.609 1.00 22.31 150 GLN A N 1
ATOM 1167 C CA . GLN A 1 151 ? 65.386 11.038 61.995 1.00 22.63 150 GLN A CA 1
ATOM 1168 C C . GLN A 1 151 ? 64.267 10.037 62.260 1.00 21.34 150 GLN A C 1
ATOM 1169 O O . GLN A 1 151 ? 63.634 10.087 63.306 1.00 20.24 150 GLN A O 1
ATOM 1175 N N . LEU A 1 152 ? 64.062 9.117 61.318 1.00 20.02 151 LEU A N 1
ATOM 1176 C CA . LEU A 1 152 ? 63.117 8.010 61.495 1.00 19.93 151 LEU A CA 1
ATOM 1177 C C . LEU A 1 152 ? 63.530 7.180 62.725 1.00 18.76 151 LEU A C 1
ATOM 1178 O O . LEU A 1 152 ? 64.705 6.810 62.865 1.00 19.19 151 LEU A O 1
ATOM 1183 N N . THR A 1 153 ? 62.582 6.937 63.625 1.00 17.78 152 THR A N 1
ATOM 1184 C CA . THR A 1 153 ? 62.824 6.078 64.804 1.00 15.96 152 THR A CA 1
ATOM 1185 C C . THR A 1 153 ? 61.663 5.113 64.984 1.00 15.99 152 THR A C 1
ATOM 1186 O O . THR A 1 153 ? 60.657 5.224 64.284 1.00 15.91 152 THR A O 1
ATOM 1190 N N . LEU A 1 154 ? 61.802 4.176 65.944 1.00 15.83 153 LEU A N 1
ATOM 1191 C CA . LEU A 1 154 ? 60.719 3.293 66.333 1.00 15.45 153 LEU A CA 1
ATOM 1192 C C . LEU A 1 154 ? 59.388 3.987 66.583 1.00 15.53 153 LEU A C 1
ATOM 1193 O O . LEU A 1 154 ? 58.320 3.449 66.260 1.00 16.45 153 LEU A O 1
ATOM 1198 N N . ALA A 1 155 ? 59.431 5.156 67.188 1.00 15.69 154 ALA A N 1
ATOM 1199 C CA . ALA A 1 155 ? 58.176 5.843 67.455 1.00 15.70 154 ALA A CA 1
ATOM 1200 C C . ALA A 1 155 ? 57.402 6.183 66.185 1.00 17.12 154 ALA A C 1
ATOM 1201 O O . ALA A 1 155 ? 56.166 6.249 66.235 1.00 16.71 154 ALA A O 1
ATOM 1203 N N . ASP A 1 156 ? 58.102 6.369 65.054 1.00 16.34 155 ASP A N 1
ATOM 1204 C CA . ASP A 1 156 ? 57.407 6.647 63.788 1.00 16.55 155 ASP A CA 1
ATOM 1205 C C . ASP A 1 156 ? 56.651 5.451 63.250 1.00 16.55 155 ASP A C 1
ATOM 1206 O O . ASP A 1 156 ? 55.681 5.626 62.533 1.00 16.89 155 ASP A O 1
ATOM 1211 N N . LEU A 1 157 ? 57.149 4.239 63.546 1.00 15.91 156 LEU A N 1
ATOM 1212 C CA . LEU A 1 157 ? 56.451 3.015 63.211 1.00 16.53 156 LEU A CA 1
ATOM 1213 C C . LEU A 1 157 ? 55.134 2.900 63.982 1.00 16.16 156 LEU A C 1
ATOM 1214 O O . LEU A 1 157 ? 54.085 2.630 63.390 1.00 16.49 156 LEU A O 1
ATOM 1227 N N . PHE A 1 159 ? 53.529 5.388 65.330 1.00 15.39 158 PHE A N 1
ATOM 1228 C CA . PHE A 1 159 ? 52.724 6.495 64.779 1.00 16.02 158 PHE A CA 1
ATOM 1229 C C . PHE A 1 159 ? 52.028 6.128 63.461 1.00 16.37 158 PHE A C 1
ATOM 1230 O O . PHE A 1 159 ? 50.844 6.293 63.311 1.00 15.33 158 PHE A O 1
ATOM 1238 N N . CYS A 1 160 ? 52.775 5.622 62.491 1.00 17.64 159 CYS A N 1
ATOM 1239 C CA . CYS A 1 160 ? 52.193 5.574 61.170 1.00 19.57 159 CYS A CA 1
ATOM 1240 C C . CYS A 1 160 ? 51.159 4.452 61.021 1.00 18.90 159 CYS A C 1
ATOM 1241 O O . CYS A 1 160 ? 50.281 4.541 60.186 1.00 19.50 159 CYS A O 1
ATOM 1244 N N . PHE A 1 161 ? 51.231 3.419 61.876 1.00 17.83 160 PHE A N 1
ATOM 1245 C CA . PHE A 1 161 ? 50.245 2.351 61.853 1.00 17.51 160 PHE A CA 1
ATOM 1246 C C . PHE A 1 161 ? 49.233 2.396 62.997 1.00 17.72 160 PHE A C 1
ATOM 1247 O O . PHE A 1 161 ? 48.377 1.496 63.083 1.00 18.29 160 PHE A O 1
ATOM 1255 N N . SER A 1 162 ? 49.286 3.429 63.842 1.00 15.81 161 SER A N 1
ATOM 1256 C CA . SER A 1 162 ? 48.200 3.673 64.808 1.00 16.79 161 SER A CA 1
ATOM 1257 C C . SER A 1 162 ? 47.316 4.866 64.398 1.00 17.05 161 SER A C 1
ATOM 1258 O O . SER A 1 162 ? 46.070 4.820 64.480 1.00 18.83 161 SER A O 1
ATOM 1261 N N . VAL A 1 163 ? 47.958 5.946 64.005 1.00 17.55 162 VAL A N 1
ATOM 1262 C CA . VAL A 1 163 ? 47.258 7.228 63.792 1.00 18.87 162 VAL A CA 1
ATOM 1263 C C . VAL A 1 163 ? 46.306 7.155 62.579 1.00 19.70 162 VAL A C 1
ATOM 1264 O O . VAL A 1 163 ? 45.219 7.755 62.613 1.00 20.02 162 VAL A O 1
ATOM 1268 N N . ASP A 1 164 ? 46.683 6.389 61.551 1.00 19.90 163 ASP A N 1
ATOM 1269 C CA . ASP A 1 164 ? 45.758 6.090 60.419 1.00 21.03 163 ASP A CA 1
ATOM 1270 C C . ASP A 1 164 ? 44.469 5.410 60.889 1.00 21.07 163 ASP A C 1
ATOM 1271 O O . ASP A 1 164 ? 43.358 5.846 60.548 1.00 21.16 163 ASP A O 1
ATOM 1276 N N . LEU A 1 165 ? 44.607 4.341 61.670 1.00 20.28 164 LEU A N 1
ATOM 1277 C CA . LEU A 1 165 ? 43.432 3.674 62.200 1.00 20.51 164 LEU A CA 1
ATOM 1278 C C . LEU A 1 165 ? 42.661 4.513 63.187 1.00 20.29 164 LEU A C 1
ATOM 1279 O O . LEU A 1 165 ? 41.418 4.451 63.224 1.00 20.48 164 LEU A O 1
ATOM 1284 N N . ALA A 1 166 ? 43.372 5.284 64.012 1.00 19.67 165 ALA A N 1
ATOM 1285 C CA . ALA A 1 166 ? 42.690 6.156 64.978 1.00 19.33 165 ALA A CA 1
ATOM 1286 C C . ALA A 1 166 ? 41.883 7.242 64.269 1.00 19.72 165 ALA A C 1
ATOM 1287 O O . ALA A 1 166 ? 40.772 7.581 64.684 1.00 20.09 165 ALA A O 1
ATOM 1289 N N . ASN A 1 167 ? 42.432 7.797 63.189 1.00 19.90 166 ASN A N 1
ATOM 1290 C CA . ASN A 1 167 ? 41.682 8.831 62.456 1.00 21.01 166 ASN A CA 1
ATOM 1291 C C . ASN A 1 167 ? 40.459 8.262 61.728 1.00 21.10 166 ASN A C 1
ATOM 1292 O O . ASN A 1 167 ? 39.426 8.925 61.656 1.00 20.77 166 ASN A O 1
ATOM 1297 N N . ALA A 1 168 ? 40.553 7.021 61.260 1.00 22.07 167 ALA A N 1
ATOM 1298 C CA . ALA A 1 168 ? 39.383 6.344 60.684 1.00 22.64 167 ALA A CA 1
ATOM 1299 C C . ALA A 1 168 ? 38.293 6.168 61.731 1.00 23.35 167 ALA A C 1
ATOM 1300 O O . ALA A 1 168 ? 37.123 6.484 61.456 1.00 23.82 167 ALA A O 1
ATOM 1302 N N . VAL A 1 169 ? 38.668 5.689 62.926 1.00 22.72 168 VAL A N 1
ATOM 1303 C CA . VAL A 1 169 ? 37.735 5.594 64.049 1.00 22.80 168 VAL A CA 1
ATOM 1304 C C . VAL A 1 169 ? 37.144 6.961 64.301 1.00 23.12 168 VAL A C 1
ATOM 1305 O O . VAL A 1 169 ? 35.925 7.086 64.459 1.00 23.65 168 VAL A O 1
ATOM 1309 N N . GLY A 1 170 ? 37.992 7.986 64.361 1.00 22.72 169 GLY A N 1
ATOM 1310 C CA . GLY A 1 170 ? 37.496 9.347 64.577 1.00 25.04 169 GLY A CA 1
ATOM 1311 C C . GLY A 1 170 ? 36.402 9.724 63.578 1.00 25.65 169 GLY A C 1
ATOM 1312 O O . GLY A 1 170 ? 35.292 10.114 63.961 1.00 26.20 169 GLY A O 1
ATOM 1313 N N . LYS A 1 171 ? 36.710 9.603 62.294 1.00 26.57 170 LYS A N 1
ATOM 1314 C CA . LYS A 1 171 ? 35.760 10.031 61.270 1.00 27.52 170 LYS A CA 1
ATOM 1315 C C . LYS A 1 171 ? 34.507 9.156 61.244 1.00 28.37 170 LYS A C 1
ATOM 1316 O O . LYS A 1 171 ? 33.393 9.686 61.249 1.00 28.71 170 LYS A O 1
ATOM 1322 N N . LYS A 1 172 ? 34.671 7.835 61.263 1.00 28.03 171 LYS A N 1
ATOM 1323 C CA . LYS A 1 172 ? 33.528 6.941 61.085 1.00 29.22 171 LYS A CA 1
ATOM 1324 C C . LYS A 1 172 ? 32.648 6.794 62.326 1.00 28.83 171 LYS A C 1
ATOM 1325 O O . LYS A 1 172 ? 31.413 6.730 62.211 1.00 29.10 171 LYS A O 1
ATOM 1331 N N . VAL A 1 173 ? 33.278 6.725 63.502 1.00 28.48 172 VAL A N 1
ATOM 1332 C CA . VAL A 1 173 ? 32.570 6.430 64.758 1.00 27.08 172 VAL A CA 1
ATOM 1333 C C . VAL A 1 173 ? 32.267 7.684 65.595 1.00 27.21 172 VAL A C 1
ATOM 1334 O O . VAL A 1 173 ? 31.195 7.802 66.193 1.00 26.34 172 VAL A O 1
ATOM 1338 N N . LEU A 1 174 ? 33.209 8.610 65.663 1.00 26.86 173 LEU A N 1
ATOM 1339 C CA . LEU A 1 174 ? 33.102 9.677 66.633 1.00 28.08 173 LEU A CA 1
ATOM 1340 C C . LEU A 1 174 ? 32.723 11.031 66.041 1.00 28.47 173 LEU A C 1
ATOM 1341 O O . LEU A 1 174 ? 32.478 11.979 66.790 1.00 28.93 173 LEU A O 1
ATOM 1346 N N . ASN A 1 175 ? 32.710 11.120 64.712 1.00 29.83 174 ASN A N 1
ATOM 1347 C CA . ASN A 1 175 ? 32.479 12.388 63.988 1.00 30.32 174 ASN A CA 1
ATOM 1348 C C . ASN A 1 175 ? 33.540 13.469 64.297 1.00 30.12 174 ASN A C 1
ATOM 1349 O O . ASN A 1 175 ? 33.220 14.656 64.442 1.00 30.08 174 ASN A O 1
ATOM 1354 N N . ILE A 1 176 ? 34.804 13.048 64.400 1.00 29.02 175 ILE A N 1
ATOM 1355 C CA . ILE A 1 176 ? 35.933 13.949 64.704 1.00 28.74 175 ILE A CA 1
ATOM 1356 C C . ILE A 1 176 ? 37.102 13.573 63.799 1.00 28.09 175 ILE A C 1
ATOM 1357 O O . ILE A 1 176 ? 37.468 12.406 63.698 1.00 27.81 175 ILE A O 1
ATOM 1362 N N . ASP A 1 177 ? 37.669 14.554 63.114 1.00 27.12 176 ASP A N 1
ATOM 1363 C CA . ASP A 1 177 ? 38.866 14.310 62.313 1.00 27.14 176 ASP A CA 1
ATOM 1364 C C . ASP A 1 177 ? 40.010 14.839 63.155 1.00 26.42 176 ASP A C 1
ATOM 1365 O O . ASP A 1 177 ? 40.214 16.042 63.250 1.00 26.34 176 ASP A O 1
ATOM 1370 N N . PHE A 1 178 ? 40.733 13.932 63.802 1.00 26.23 177 PHE A N 1
ATOM 1371 C CA . PHE A 1 178 ? 41.832 14.336 64.653 1.00 25.47 177 PHE A CA 1
ATOM 1372 C C . PHE A 1 178 ? 42.947 14.999 63.842 1.00 26.05 177 PHE A C 1
ATOM 1373 O O . PHE A 1 178 ? 43.653 15.862 64.338 1.00 26.59 177 PHE A O 1
ATOM 1381 N N . LEU A 1 179 ? 43.126 14.598 62.598 1.00 25.72 178 LEU A N 1
ATOM 1382 C CA . LEU A 1 179 ? 44.250 15.122 61.830 1.00 25.19 178 LEU A CA 1
ATOM 1383 C C . LEU A 1 179 ? 43.950 16.477 61.157 1.00 25.45 178 LEU A C 1
ATOM 1384 O O . LEU A 1 179 ? 44.876 17.160 60.734 1.00 25.58 178 LEU A O 1
ATOM 1389 N N . ALA A 1 180 ? 42.678 16.880 61.111 1.00 25.22 179 ALA A N 1
ATOM 1390 C CA . ALA A 1 180 ? 42.301 18.170 60.503 1.00 25.75 179 ALA A CA 1
ATOM 1391 C C . ALA A 1 180 ? 42.928 19.387 61.190 1.00 25.77 179 ALA A C 1
ATOM 1392 O O . ALA A 1 180 ? 43.196 20.384 60.523 1.00 26.27 179 ALA A O 1
ATOM 1394 N N A ASP A 1 181 ? 43.134 19.287 62.508 0.50 25.70 180 ASP A N 1
ATOM 1395 N N B ASP A 1 181 ? 43.173 19.309 62.500 0.50 25.68 180 ASP A N 1
ATOM 1396 C CA A ASP A 1 181 ? 43.757 20.346 63.308 0.50 25.83 180 ASP A CA 1
ATOM 1397 C CA B ASP A 1 181 ? 43.797 20.415 63.240 0.50 25.84 180 ASP A CA 1
ATOM 1398 C C A ASP A 1 181 ? 45.143 19.994 63.878 0.50 25.40 180 ASP A C 1
ATOM 1399 C C B ASP A 1 181 ? 45.194 20.079 63.795 0.50 25.33 180 ASP A C 1
ATOM 1400 O O A ASP A 1 181 ? 45.584 20.584 64.872 0.50 25.30 180 ASP A O 1
ATOM 1401 O O B ASP A 1 181 ? 45.683 20.749 64.711 0.50 25.07 180 ASP A O 1
ATOM 1410 N N . PHE A 1 182 ? 45.827 19.053 63.228 1.00 24.67 181 PHE A N 1
ATOM 1411 C CA . PHE A 1 182 ? 47.135 18.560 63.699 1.00 23.45 181 PHE A CA 1
ATOM 1412 C C . PHE A 1 182 ? 48.026 18.450 62.474 1.00 22.78 181 PHE A C 1
ATOM 1413 O O . PHE A 1 182 ? 48.352 17.338 62.050 1.00 22.41 181 PHE A O 1
ATOM 1421 N N . PRO A 1 183 ? 48.406 19.602 61.871 1.00 22.47 182 PRO A N 1
ATOM 1422 C CA . PRO A 1 183 ? 49.105 19.530 60.597 1.00 21.30 182 PRO A CA 1
ATOM 1423 C C . PRO A 1 183 ? 50.464 18.853 60.642 1.00 20.87 182 PRO A C 1
ATOM 1424 O O . PRO A 1 183 ? 50.870 18.279 59.622 1.00 19.23 182 PRO A O 1
ATOM 1428 N N . GLN A 1 184 ? 51.158 18.964 61.784 1.00 20.91 183 GLN A N 1
ATOM 1429 C CA . GLN A 1 184 ? 52.429 18.248 62.015 1.00 20.86 183 GLN A CA 1
ATOM 1430 C C . GLN A 1 184 ? 52.244 16.752 61.726 1.00 20.22 183 GLN A C 1
ATOM 1431 O O . GLN A 1 184 ? 53.074 16.117 61.052 1.00 19.45 183 GLN A O 1
ATOM 1437 N N . ALA A 1 185 ? 51.157 16.205 62.265 1.00 19.19 184 ALA A N 1
ATOM 1438 C CA . ALA A 1 185 ? 50.891 14.780 62.205 1.00 19.45 184 ALA A CA 1
ATOM 1439 C C . ALA A 1 185 ? 50.404 14.438 60.799 1.00 18.77 184 ALA A C 1
ATOM 1440 O O . ALA A 1 185 ? 50.773 13.425 60.230 1.00 18.11 184 ALA A O 1
ATOM 1442 N N . LYS A 1 186 ? 49.643 15.342 60.215 1.00 18.88 185 LYS A N 1
ATOM 1443 C CA . LYS A 1 186 ? 49.106 15.108 58.870 1.00 19.99 185 LYS A CA 1
ATOM 1444 C C . LYS A 1 186 ? 50.267 14.962 57.886 1.00 19.29 185 LYS A C 1
ATOM 1445 O O . LYS A 1 186 ? 50.307 14.020 57.068 1.00 18.90 185 LYS A O 1
ATOM 1451 N N . ALA A 1 187 ? 51.255 15.845 58.019 1.00 18.67 186 ALA A N 1
ATOM 1452 C CA . ALA A 1 187 ? 52.403 15.861 57.134 1.00 18.08 186 ALA A CA 1
ATOM 1453 C C . ALA A 1 187 ? 53.293 14.626 57.314 1.00 17.72 186 ALA A C 1
ATOM 1454 O O . ALA A 1 187 ? 53.779 14.064 56.347 1.00 17.27 186 ALA A O 1
ATOM 1456 N N . LEU A 1 188 ? 53.465 14.180 58.561 1.00 17.32 187 LEU A N 1
ATOM 1457 C CA . LEU A 1 188 ? 54.297 13.004 58.817 1.00 16.99 187 LEU A CA 1
ATOM 1458 C C . LEU A 1 188 ? 53.616 11.740 58.257 1.00 16.97 187 LEU A C 1
ATOM 1459 O O . LEU A 1 188 ? 54.291 10.866 57.701 1.00 18.50 187 LEU A O 1
ATOM 1464 N N . LEU A 1 189 ? 52.298 11.650 58.409 1.00 17.33 188 LEU A N 1
ATOM 1465 C CA . LEU A 1 189 ? 51.585 10.486 57.928 1.00 17.95 188 LEU A CA 1
ATOM 1466 C C . LEU A 1 189 ? 51.764 10.386 56.418 1.00 18.49 188 LEU A C 1
ATOM 1467 O O . LEU A 1 189 ? 51.990 9.301 55.906 1.00 17.78 188 LEU A O 1
ATOM 1472 N N . GLN A 1 190 ? 51.682 11.503 55.692 1.00 17.41 189 GLN A N 1
ATOM 1473 C CA . GLN A 1 190 ? 51.916 11.415 54.250 1.00 17.56 189 GLN A CA 1
ATOM 1474 C C . GLN A 1 190 ? 53.347 11.007 53.950 1.00 18.05 189 GLN A C 1
ATOM 1475 O O . GLN A 1 190 ? 53.588 10.237 53.036 1.00 19.69 189 GLN A O 1
ATOM 1481 N N . LEU A 1 191 ? 54.287 11.521 54.737 1.00 18.59 190 LEU A N 1
ATOM 1482 C CA . LEU A 1 191 ? 55.706 11.226 54.555 1.00 19.19 190 LEU A CA 1
ATOM 1483 C C . LEU A 1 191 ? 56.048 9.729 54.742 1.00 19.74 190 LEU A C 1
ATOM 1484 O O . LEU A 1 191 ? 56.764 9.132 53.934 1.00 19.29 190 LEU A O 1
ATOM 1497 N N . GLY A 1 193 ? 53.905 7.527 54.425 1.00 20.66 192 GLY A N 1
ATOM 1498 C CA . GLY A 1 193 ? 53.175 6.886 53.285 1.00 21.35 192 GLY A CA 1
ATOM 1499 C C . GLY A 1 193 ? 54.020 6.695 52.028 1.00 21.57 192 GLY A C 1
ATOM 1500 O O . GLY A 1 193 ? 53.724 5.813 51.182 1.00 21.11 192 GLY A O 1
ATOM 1501 N N . GLU A 1 194 ? 55.100 7.474 51.950 1.00 22.10 193 GLU A N 1
ATOM 1502 C CA . GLU A 1 194 ? 56.044 7.479 50.838 1.00 22.73 193 GLU A CA 1
ATOM 1503 C C . GLU A 1 194 ? 57.296 6.635 51.103 1.00 22.42 193 GLU A C 1
ATOM 1504 O O . GLU A 1 194 ? 58.215 6.594 50.283 1.00 22.30 193 GLU A O 1
ATOM 1510 N N . ASN A 1 195 ? 57.330 5.936 52.234 1.00 21.63 194 ASN A N 1
ATOM 1511 C CA . ASN A 1 195 ? 58.436 5.034 52.516 1.00 21.81 194 ASN A CA 1
ATOM 1512 C C . ASN A 1 195 ? 58.476 3.960 51.424 1.00 21.97 194 ASN A C 1
ATOM 1513 O O . ASN A 1 195 ? 57.426 3.452 51.021 1.00 21.33 194 ASN A O 1
ATOM 1518 N N . PRO A 1 196 ? 59.670 3.648 50.912 1.00 22.21 195 PRO A N 1
ATOM 1519 C CA . PRO A 1 196 ? 59.831 2.702 49.797 1.00 22.58 195 PRO A CA 1
ATOM 1520 C C . PRO A 1 196 ? 59.304 1.291 50.070 1.00 21.73 195 PRO A C 1
ATOM 1521 O O . PRO A 1 196 ? 59.057 0.546 49.128 1.00 20.92 195 PRO A O 1
ATOM 1525 N N . HIS A 1 197 ? 59.138 0.934 51.347 1.00 21.58 196 HIS A N 1
ATOM 1526 C CA . HIS A 1 197 ? 58.665 -0.405 51.710 1.00 21.29 196 HIS A CA 1
ATOM 1527 C C . HIS A 1 197 ? 57.158 -0.445 51.912 1.00 21.18 196 HIS A C 1
ATOM 1528 O O . HIS A 1 197 ? 56.580 -1.526 52.056 1.00 20.72 196 HIS A O 1
ATOM 1543 N N . PRO A 1 199 ? 54.652 0.258 49.731 1.00 21.78 198 PRO A N 1
ATOM 1544 C CA . PRO A 1 199 ? 53.841 -0.475 48.742 1.00 22.20 198 PRO A CA 1
ATOM 1545 C C . PRO A 1 199 ? 53.726 -1.992 49.030 1.00 22.09 198 PRO A C 1
ATOM 1546 O O . PRO A 1 199 ? 52.625 -2.543 48.940 1.00 22.20 198 PRO A O 1
ATOM 1550 N N . ARG A 1 200 ? 54.836 -2.637 49.393 1.00 22.21 199 ARG A N 1
ATOM 1551 C CA . ARG A 1 200 ? 54.852 -4.052 49.762 1.00 22.16 199 ARG A CA 1
ATOM 1552 C C . ARG A 1 200 ? 53.971 -4.364 50.994 1.00 21.18 199 ARG A C 1
ATOM 1553 O O . ARG A 1 200 ? 53.214 -5.328 50.995 1.00 20.62 199 ARG A O 1
ATOM 1561 N N . ILE A 1 201 ? 54.041 -3.519 52.016 1.00 20.27 200 ILE A N 1
ATOM 1562 C CA . ILE A 1 201 ? 53.189 -3.697 53.182 1.00 19.58 200 ILE A CA 1
ATOM 1563 C C . ILE A 1 201 ? 51.716 -3.607 52.837 1.00 18.73 200 ILE A C 1
ATOM 1564 O O . ILE A 1 201 ? 50.913 -4.437 53.264 1.00 18.95 200 ILE A O 1
ATOM 1569 N N . LEU A 1 202 ? 51.349 -2.611 52.045 1.00 18.40 201 LEU A N 1
ATOM 1570 C CA . LEU A 1 202 ? 49.965 -2.431 51.718 1.00 18.38 201 LEU A CA 1
ATOM 1571 C C . LEU A 1 202 ? 49.434 -3.480 50.732 1.00 18.65 201 LEU A C 1
ATOM 1572 O O . LEU A 1 202 ? 48.265 -3.862 50.797 1.00 18.24 201 LEU A O 1
ATOM 1577 N N . ALA A 1 203 ? 50.305 -3.947 49.840 1.00 18.26 202 ALA A N 1
ATOM 1578 C CA . ALA A 1 203 ? 49.965 -4.997 48.870 1.00 20.15 202 ALA A CA 1
ATOM 1579 C C . ALA A 1 203 ? 49.708 -6.324 49.605 1.00 20.18 202 ALA A C 1
ATOM 1580 O O . ALA A 1 203 ? 48.700 -7.012 49.336 1.00 19.90 202 ALA A O 1
ATOM 1582 N N . ASP A 1 204 ? 50.609 -6.654 50.533 1.00 19.71 203 ASP A N 1
ATOM 1583 C CA . ASP A 1 204 ? 50.459 -7.867 51.349 1.00 19.66 203 ASP A CA 1
ATOM 1584 C C . ASP A 1 204 ? 49.200 -7.788 52.195 1.00 19.20 203 ASP A C 1
ATOM 1585 O O . ASP A 1 204 ? 48.444 -8.749 52.287 1.00 18.88 203 ASP A O 1
ATOM 1590 N N . LYS A 1 205 ? 48.960 -6.625 52.798 1.00 18.53 204 LYS A N 1
ATOM 1591 C CA . LYS A 1 205 ? 47.713 -6.418 53.517 1.00 17.87 204 LYS A CA 1
ATOM 1592 C C . LYS A 1 205 ? 46.481 -6.728 52.647 1.00 18.36 204 LYS A C 1
ATOM 1593 O O . LYS A 1 205 ? 45.587 -7.493 53.071 1.00 17.21 204 LYS A O 1
ATOM 1599 N N . GLU A 1 206 ? 46.439 -6.172 51.434 1.00 18.57 205 GLU A N 1
ATOM 1600 C CA . GLU A 1 206 ? 45.266 -6.354 50.564 1.00 20.14 205 GLU A CA 1
ATOM 1601 C C . GLU A 1 206 ? 45.112 -7.826 50.180 1.00 18.89 205 GLU A C 1
ATOM 1602 O O . GLU A 1 206 ? 44.008 -8.371 50.174 1.00 18.83 205 GLU A O 1
ATOM 1608 N N . ALA A 1 207 ? 46.225 -8.467 49.885 1.00 17.51 206 ALA A N 1
ATOM 1609 C CA . ALA A 1 207 ? 46.245 -9.866 49.487 1.00 17.63 206 ALA A CA 1
ATOM 1610 C C . ALA A 1 207 ? 45.746 -10.804 50.590 1.00 19.14 206 ALA A C 1
ATOM 1611 O O . ALA A 1 207 ? 45.224 -11.877 50.299 1.00 19.37 206 ALA A O 1
ATOM 1613 N N . SER A 1 208 ? 45.928 -10.375 51.843 1.00 19.60 207 SER A N 1
ATOM 1614 C CA . SER A 1 208 ? 45.674 -11.178 53.040 1.00 20.24 207 SER A CA 1
ATOM 1615 C C . SER A 1 208 ? 44.288 -10.921 53.599 1.00 19.44 207 SER A C 1
ATOM 1616 O O . SER A 1 208 ? 43.822 -11.646 54.483 1.00 20.08 207 SER A O 1
ATOM 1627 N N . PRO A 1 210 ? 41.124 -11.132 52.408 1.00 18.27 209 PRO A N 1
ATOM 1628 C CA . PRO A 1 210 ? 39.978 -12.048 52.328 1.00 17.75 209 PRO A CA 1
ATOM 1629 C C . PRO A 1 210 ? 40.102 -13.221 53.318 1.00 18.77 209 PRO A C 1
ATOM 1630 O O . PRO A 1 210 ? 39.103 -13.650 53.932 1.00 19.50 209 PRO A O 1
ATOM 1634 N N . ALA A 1 211 ? 41.314 -13.748 53.498 1.00 18.21 210 ALA A N 1
ATOM 1635 C CA . ALA A 1 211 ? 41.469 -14.862 54.453 1.00 18.46 210 ALA A CA 1
ATOM 1636 C C . ALA A 1 211 ? 41.219 -14.410 55.876 1.00 19.16 210 ALA A C 1
ATOM 1637 O O . ALA A 1 211 ? 40.571 -15.123 56.656 1.00 19.57 210 ALA A O 1
ATOM 1639 N N . PHE A 1 212 ? 41.747 -13.243 56.220 1.00 19.51 211 PHE A N 1
ATOM 1640 C CA . PHE A 1 212 ? 41.486 -12.676 57.541 1.00 21.04 211 PHE A CA 1
ATOM 1641 C C . PHE A 1 212 ? 39.972 -12.551 57.783 1.00 22.25 211 PHE A C 1
ATOM 1642 O O . PHE A 1 212 ? 39.446 -13.043 58.790 1.00 22.68 211 PHE A O 1
ATOM 1658 N N . GLU A 1 214 ? 37.545 -14.133 56.339 1.00 27.35 213 GLU A N 1
ATOM 1659 C CA . GLU A 1 214 ? 36.963 -15.471 56.387 1.00 29.10 213 GLU A CA 1
ATOM 1660 C C . GLU A 1 214 ? 37.201 -16.089 57.773 1.00 30.47 213 GLU A C 1
ATOM 1661 O O . GLU A 1 214 ? 36.304 -16.718 58.334 1.00 30.23 213 GLU A O 1
ATOM 1675 N N . ILE A 1 216 ? 37.518 -14.422 60.520 1.00 36.85 215 ILE A N 1
ATOM 1676 C CA . ILE A 1 216 ? 36.564 -13.714 61.367 1.00 37.94 215 ILE A CA 1
ATOM 1677 C C . ILE A 1 216 ? 35.169 -14.327 61.230 1.00 39.67 215 ILE A C 1
ATOM 1678 O O . ILE A 1 216 ? 34.523 -14.667 62.237 1.00 39.98 215 ILE A O 1
ATOM 1683 N N . ARG A 1 217 ? 34.721 -14.469 59.984 1.00 40.96 216 ARG A N 1
ATOM 1684 C CA . ARG A 1 217 ? 33.367 -14.932 59.660 1.00 42.94 216 ARG A CA 1
ATOM 1685 C C . ARG A 1 217 ? 33.062 -16.317 60.253 1.00 43.87 216 ARG A C 1
ATOM 1686 O O . ARG A 1 217 ? 31.962 -16.543 60.767 1.00 44.51 216 ARG A O 1
ATOM 1690 N N . SER A 1 218 ? 34.031 -17.235 60.200 1.00 44.70 217 SER A N 1
ATOM 1691 C CA . SER A 1 218 ? 33.819 -18.574 60.740 1.00 45.65 217 SER A CA 1
ATOM 1692 C C . SER A 1 218 ? 33.821 -18.616 62.277 1.00 45.97 217 SER A C 1
ATOM 1693 O O . SER A 1 218 ? 32.867 -19.114 62.879 1.00 46.26 217 SER A O 1
ATOM 1696 N N . GLY A 1 219 ? 34.870 -18.071 62.900 1.00 46.32 218 GLY A N 1
ATOM 1697 C CA . GLY A 1 219 ? 35.069 -18.142 64.356 1.00 46.87 218 GLY A CA 1
ATOM 1698 C C . GLY A 1 219 ? 33.880 -17.744 65.215 1.00 47.28 218 GLY A C 1
ATOM 1699 O O . GLY A 1 219 ? 33.089 -16.877 64.839 1.00 47.88 218 GLY A O 1
ATOM 1700 N N . SER B 1 2 ? 63.944 14.335 3.865 1.00 33.16 1 SER B N 1
ATOM 1701 C CA . SER B 1 2 ? 63.513 15.309 2.819 1.00 32.84 1 SER B CA 1
ATOM 1702 C C . SER B 1 2 ? 62.272 14.845 2.061 1.00 30.75 1 SER B C 1
ATOM 1703 O O . SER B 1 2 ? 61.591 15.691 1.514 1.00 31.89 1 SER B O 1
ATOM 1706 N N . LEU B 1 3 ? 61.990 13.530 2.027 1.00 27.85 2 LEU B N 1
ATOM 1707 C CA . LEU B 1 3 ? 60.671 13.038 1.581 1.00 24.56 2 LEU B CA 1
ATOM 1708 C C . LEU B 1 3 ? 59.584 13.484 2.536 1.00 22.93 2 LEU B C 1
ATOM 1709 O O . LEU B 1 3 ? 59.758 13.424 3.764 1.00 22.47 2 LEU B O 1
ATOM 1714 N N . LYS B 1 4 ? 58.467 13.914 1.967 1.00 20.76 3 LYS B N 1
ATOM 1715 C CA . LYS B 1 4 ? 57.256 14.205 2.731 1.00 19.17 3 LYS B CA 1
ATOM 1716 C C . LYS B 1 4 ? 56.098 13.336 2.268 1.00 18.28 3 LYS B C 1
ATOM 1717 O O . LYS B 1 4 ? 55.891 13.157 1.075 1.00 18.78 3 LYS B O 1
ATOM 1723 N N . LEU B 1 5 ? 55.344 12.784 3.214 1.00 17.30 4 LEU B N 1
ATOM 1724 C CA . LEU B 1 5 ? 54.177 11.988 2.836 1.00 15.93 4 LEU B CA 1
ATOM 1725 C C . LEU B 1 5 ? 52.923 12.724 3.213 1.00 16.76 4 LEU B C 1
ATOM 1726 O O . LEU B 1 5 ? 52.635 12.916 4.410 1.00 17.76 4 LEU B O 1
ATOM 1731 N N . TYR B 1 6 ? 52.156 13.100 2.191 1.00 16.02 5 TYR B N 1
ATOM 1732 C CA . TYR B 1 6 ? 50.861 13.784 2.381 1.00 15.56 5 TYR B CA 1
ATOM 1733 C C . TYR B 1 6 ? 49.726 12.823 2.513 1.00 14.84 5 TYR B C 1
ATOM 1734 O O . TYR B 1 6 ? 49.468 12.044 1.621 1.00 14.83 5 TYR B O 1
ATOM 1743 N N . GLY B 1 7 ? 48.999 12.898 3.618 1.00 16.22 6 GLY B N 1
ATOM 1744 C CA . GLY B 1 7 ? 47.817 12.075 3.778 1.00 14.20 6 GLY B CA 1
ATOM 1745 C C . GLY B 1 7 ? 47.315 12.154 5.195 1.00 15.34 6 GLY B C 1
ATOM 1746 O O . GLY B 1 7 ? 47.518 13.175 5.877 1.00 13.93 6 GLY B O 1
ATOM 1747 N N . PHE B 1 8 ? 46.631 11.108 5.625 1.00 15.29 7 PHE B N 1
ATOM 1748 C CA . PHE B 1 8 ? 46.088 11.062 6.971 1.00 15.94 7 PHE B CA 1
ATOM 1749 C C . PHE B 1 8 ? 46.087 9.625 7.457 1.00 15.71 7 PHE B C 1
ATOM 1750 O O . PHE B 1 8 ? 45.928 8.697 6.674 1.00 14.63 7 PHE B O 1
ATOM 1758 N N . SER B 1 9 ? 46.245 9.447 8.757 1.00 15.27 8 SER B N 1
ATOM 1759 C CA . SER B 1 9 ? 46.547 8.122 9.297 1.00 15.91 8 SER B CA 1
ATOM 1760 C C . SER B 1 9 ? 45.383 7.129 9.327 1.00 15.77 8 SER B C 1
ATOM 1761 O O . SER B 1 9 ? 45.576 5.943 9.612 1.00 16.12 8 SER B O 1
ATOM 1764 N N . VAL B 1 10 ? 44.191 7.609 9.020 1.00 15.48 9 VAL B N 1
ATOM 1765 C CA . VAL B 1 10 ? 43.029 6.717 8.905 1.00 16.20 9 VAL B CA 1
ATOM 1766 C C . VAL B 1 10 ? 42.980 6.117 7.477 1.00 15.90 9 VAL B C 1
ATOM 1767 O O . VAL B 1 10 ? 42.291 5.123 7.247 1.00 17.25 9 VAL B O 1
ATOM 1771 N N . SER B 1 11 ? 43.732 6.696 6.532 1.00 14.60 10 SER B N 1
ATOM 1772 C CA . SER B 1 11 ? 43.722 6.193 5.149 1.00 13.68 10 SER B CA 1
ATOM 1773 C C . SER B 1 11 ? 44.556 4.925 5.019 1.00 13.96 10 SER B C 1
ATOM 1774 O O . SER B 1 11 ? 45.722 4.908 5.392 1.00 13.61 10 SER B O 1
ATOM 1777 N N . ASN B 1 12 ? 43.946 3.877 4.486 1.00 13.56 11 ASN B N 1
ATOM 1778 C CA . ASN B 1 12 ? 44.678 2.625 4.312 1.00 13.83 11 ASN B CA 1
ATOM 1779 C C . ASN B 1 12 ? 45.782 2.753 3.252 1.00 13.65 11 ASN B C 1
ATOM 1780 O O . ASN B 1 12 ? 46.869 2.229 3.444 1.00 13.91 11 ASN B O 1
ATOM 1785 N N . TYR B 1 13 ? 45.537 3.503 2.177 1.00 13.04 12 TYR B N 1
ATOM 1786 C CA . TYR B 1 13 ? 46.575 3.714 1.153 1.00 13.77 12 TYR B CA 1
ATOM 1787 C C . TYR B 1 13 ? 47.782 4.501 1.719 1.00 13.47 12 TYR B C 1
ATOM 1788 O O . TYR B 1 13 ? 48.945 4.224 1.397 1.00 12.44 12 TYR B O 1
ATOM 1797 N N . TYR B 1 14 ? 47.495 5.494 2.559 1.00 13.47 13 TYR B N 1
ATOM 1798 C CA . TYR B 1 14 ? 48.565 6.231 3.264 1.00 13.76 13 TYR B CA 1
ATOM 1799 C C . TYR B 1 14 ? 49.421 5.289 4.132 1.00 13.37 13 TYR B C 1
ATOM 1800 O O . TYR B 1 14 ? 50.658 5.323 4.088 1.00 12.65 13 TYR B O 1
ATOM 1809 N N . ASN B 1 15 ? 48.749 4.459 4.920 1.00 13.78 14 ASN B N 1
ATOM 1810 C CA . ASN B 1 15 ? 49.402 3.540 5.815 1.00 14.29 14 ASN B CA 1
ATOM 1811 C C . ASN B 1 15 ? 50.262 2.511 5.106 1.00 14.96 14 ASN B C 1
ATOM 1812 O O . ASN B 1 15 ? 51.285 2.083 5.662 1.00 16.54 14 ASN B O 1
ATOM 1825 N N . VAL B 1 17 ? 52.070 3.164 2.384 1.00 14.01 16 VAL B N 1
ATOM 1826 C CA . VAL B 1 17 ? 53.341 3.841 2.080 1.00 12.93 16 VAL B CA 1
ATOM 1827 C C . VAL B 1 17 ? 54.096 4.168 3.383 1.00 13.73 16 VAL B C 1
ATOM 1828 O O . VAL B 1 17 ? 55.318 4.023 3.453 1.00 14.02 16 VAL B O 1
ATOM 1832 N N . LYS B 1 18 ? 53.367 4.582 4.406 1.00 13.56 17 LYS B N 1
ATOM 1833 C CA . LYS B 1 18 ? 53.954 4.771 5.744 1.00 14.17 17 LYS B CA 1
ATOM 1834 C C . LYS B 1 18 ? 54.741 3.522 6.219 1.00 14.44 17 LYS B C 1
ATOM 1835 O O . LYS B 1 18 ? 55.907 3.601 6.640 1.00 14.61 17 LYS B O 1
ATOM 1841 N N . LEU B 1 19 ? 54.125 2.359 6.094 1.00 15.07 18 LEU B N 1
ATOM 1842 C CA . LEU B 1 19 ? 54.791 1.109 6.488 1.00 14.95 18 LEU B CA 1
ATOM 1843 C C . LEU B 1 19 ? 56.013 0.788 5.633 1.00 14.89 18 LEU B C 1
ATOM 1844 O O . LEU B 1 19 ? 57.038 0.321 6.146 1.00 15.90 18 LEU B O 1
ATOM 1849 N N . ALA B 1 20 ? 55.943 1.087 4.329 1.00 14.90 19 ALA B N 1
ATOM 1850 C CA . ALA B 1 20 ? 57.066 0.838 3.462 1.00 14.30 19 ALA B CA 1
ATOM 1851 C C . ALA B 1 20 ? 58.251 1.698 3.923 1.00 14.49 19 ALA B C 1
ATOM 1852 O O . ALA B 1 20 ? 59.342 1.170 4.046 1.00 13.99 19 ALA B O 1
ATOM 1854 N N . LEU B 1 21 ? 58.020 3.004 4.154 1.00 14.21 20 LEU B N 1
ATOM 1855 C CA . LEU B 1 21 ? 59.080 3.922 4.599 1.00 14.91 20 LEU B CA 1
ATOM 1856 C C . LEU B 1 21 ? 59.678 3.522 5.930 1.00 15.44 20 LEU B C 1
ATOM 1857 O O . LEU B 1 21 ? 60.899 3.576 6.112 1.00 16.83 20 LEU B O 1
ATOM 1862 N N . LEU B 1 22 ? 58.833 3.126 6.868 1.00 14.91 21 LEU B N 1
ATOM 1863 C CA . LEU B 1 22 ? 59.303 2.679 8.176 1.00 16.81 21 LEU B CA 1
ATOM 1864 C C . LEU B 1 22 ? 60.147 1.407 8.096 1.00 16.62 21 LEU B C 1
ATOM 1865 O O . LEU B 1 22 ? 61.199 1.311 8.744 1.00 18.00 21 LEU B O 1
ATOM 1870 N N . GLU B 1 23 ? 59.707 0.467 7.263 1.00 17.28 22 GLU B N 1
ATOM 1871 C CA . GLU B 1 23 ? 60.350 -0.832 7.154 1.00 18.55 22 GLU B CA 1
ATOM 1872 C C . GLU B 1 23 ? 61.728 -0.667 6.477 1.00 18.99 22 GLU B C 1
ATOM 1873 O O . GLU B 1 23 ? 62.697 -1.352 6.828 1.00 19.19 22 GLU B O 1
ATOM 1879 N N . LYS B 1 24 ? 61.849 0.278 5.552 1.00 17.85 23 LYS B N 1
ATOM 1880 C CA . LYS B 1 24 ? 63.131 0.493 4.887 1.00 19.15 23 LYS B CA 1
ATOM 1881 C C . LYS B 1 24 ? 64.046 1.424 5.694 1.00 19.91 23 LYS B C 1
ATOM 1882 O O . LYS B 1 24 ? 65.199 1.709 5.300 1.00 20.65 23 LYS B O 1
ATOM 1888 N N . GLY B 1 25 ? 63.533 1.905 6.819 1.00 19.72 24 GLY B N 1
ATOM 1889 C CA . GLY B 1 25 ? 64.340 2.773 7.690 1.00 19.82 24 GLY B CA 1
ATOM 1890 C C . GLY B 1 25 ? 64.522 4.167 7.129 1.00 20.53 24 GLY B C 1
ATOM 1891 O O . GLY B 1 25 ? 65.531 4.815 7.424 1.00 19.58 24 GLY B O 1
ATOM 1892 N N . LEU B 1 26 ? 63.552 4.649 6.342 1.00 19.51 25 LEU B N 1
ATOM 1893 C CA . LEU B 1 26 ? 63.724 5.901 5.602 1.00 20.78 25 LEU B CA 1
ATOM 1894 C C . LEU B 1 26 ? 63.199 7.070 6.412 1.00 21.80 25 LEU B C 1
ATOM 1895 O O . LEU B 1 26 ? 62.172 6.941 7.099 1.00 21.81 25 LEU B O 1
ATOM 1900 N N . THR B 1 27 ? 63.874 8.216 6.305 1.00 22.41 26 THR B N 1
ATOM 1901 C CA . THR B 1 27 ? 63.431 9.452 6.952 1.00 23.83 26 THR B CA 1
ATOM 1902 C C . THR B 1 27 ? 62.325 10.123 6.158 1.00 23.02 26 THR B C 1
ATOM 1903 O O . THR B 1 27 ? 62.437 10.295 4.937 1.00 23.32 26 THR B O 1
ATOM 1907 N N . PHE B 1 28 ? 61.241 10.479 6.838 1.00 21.92 27 PHE B N 1
ATOM 1908 C CA . PHE B 1 28 ? 60.176 11.206 6.172 1.00 22.21 27 PHE B CA 1
ATOM 1909 C C . PHE B 1 28 ? 59.329 12.069 7.121 1.00 21.90 27 PHE B C 1
ATOM 1910 O O . PHE B 1 28 ? 59.205 11.778 8.296 1.00 22.66 27 PHE B O 1
ATOM 1918 N N . GLU B 1 29 ? 58.749 13.133 6.587 1.00 22.41 28 GLU B N 1
ATOM 1919 C CA . GLU B 1 29 ? 57.834 13.978 7.330 1.00 22.25 28 GLU B CA 1
ATOM 1920 C C . GLU B 1 29 ? 56.398 13.630 6.944 1.00 21.87 28 GLU B C 1
ATOM 1921 O O . GLU B 1 29 ? 56.070 13.474 5.748 1.00 22.64 28 GLU B O 1
ATOM 1927 N N . GLU B 1 30 ? 55.523 13.533 7.936 1.00 20.36 29 GLU B N 1
ATOM 1928 C CA . GLU B 1 30 ? 54.116 13.367 7.622 1.00 19.35 29 GLU B CA 1
ATOM 1929 C C . GLU B 1 30 ? 53.444 14.735 7.531 1.00 18.14 29 GLU B C 1
ATOM 1930 O O . GLU B 1 30 ? 53.685 15.616 8.362 1.00 17.30 29 GLU B O 1
ATOM 1936 N N . VAL B 1 31 ? 52.600 14.909 6.522 1.00 16.91 30 VAL B N 1
ATOM 1937 C CA . VAL B 1 31 ? 51.849 16.149 6.348 1.00 16.42 30 VAL B CA 1
ATOM 1938 C C . VAL B 1 31 ? 50.366 15.796 6.288 1.00 17.25 30 VAL B C 1
ATOM 1939 O O . VAL B 1 31 ? 49.984 14.966 5.428 1.00 17.04 30 VAL B O 1
ATOM 1943 N N . THR B 1 32 ? 49.530 16.406 7.150 1.00 16.50 31 THR B N 1
ATOM 1944 C CA . THR B 1 32 ? 48.069 16.135 7.157 1.00 16.82 31 THR B CA 1
ATOM 1945 C C . THR B 1 32 ? 47.454 16.737 5.909 1.00 16.19 31 THR B C 1
ATOM 1946 O O . THR B 1 32 ? 47.570 17.939 5.642 1.00 15.76 31 THR B O 1
ATOM 1950 N N . PHE B 1 33 ? 46.765 15.873 5.160 1.00 15.64 32 PHE B N 1
ATOM 1951 C CA . PHE B 1 33 ? 46.216 16.191 3.859 1.00 16.52 32 PHE B CA 1
ATOM 1952 C C . PHE B 1 33 ? 45.129 15.154 3.554 1.00 16.29 32 PHE B C 1
ATOM 1953 O O . PHE B 1 33 ? 45.365 13.958 3.632 1.00 15.76 32 PHE B O 1
ATOM 1961 N N . TYR B 1 34 ? 43.928 15.625 3.243 1.00 15.75 33 TYR B N 1
ATOM 1962 C CA . TYR B 1 34 ? 42.802 14.726 3.073 1.00 16.34 33 TYR B CA 1
ATOM 1963 C C . TYR B 1 34 ? 42.371 14.548 1.625 1.00 17.70 33 TYR B C 1
ATOM 1964 O O . TYR B 1 34 ? 41.361 13.875 1.371 1.00 18.52 33 TYR B O 1
ATOM 1973 N N . GLY B 1 35 ? 43.108 15.163 0.708 1.00 18.71 34 GLY B N 1
ATOM 1974 C CA . GLY B 1 35 ? 42.770 15.136 -0.727 1.00 19.11 34 GLY B CA 1
ATOM 1975 C C . GLY B 1 35 ? 41.412 15.755 -0.996 1.00 21.57 34 GLY B C 1
ATOM 1976 O O . GLY B 1 35 ? 41.093 16.781 -0.422 1.00 20.77 34 GLY B O 1
ATOM 197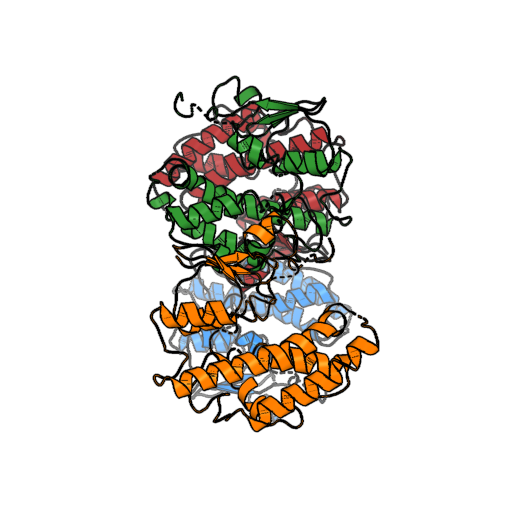7 N N . GLY B 1 36 ? 40.605 15.109 -1.844 1.00 22.12 35 GLY B N 1
ATOM 1978 C CA . GLY B 1 36 ? 39.266 15.605 -2.137 1.00 24.29 35 GLY B CA 1
ATOM 1979 C C . GLY B 1 36 ? 39.285 16.566 -3.306 1.00 24.65 35 GLY B C 1
ATOM 1980 O O . GLY B 1 36 ? 40.329 16.786 -3.937 1.00 24.72 35 GLY B O 1
ATOM 1981 N N . GLN B 1 37 ? 38.140 17.193 -3.550 1.00 26.13 36 GLN B N 1
ATOM 1982 C CA . GLN B 1 37 ? 37.906 17.923 -4.789 1.00 27.71 36 GLN B CA 1
ATOM 1983 C C . GLN B 1 37 ? 38.071 19.445 -4.727 1.00 28.64 36 GLN B C 1
ATOM 1984 O O . GLN B 1 37 ? 37.848 20.136 -5.732 1.00 28.84 36 GLN B O 1
ATOM 1990 N N . ALA B 1 38 ? 38.489 19.986 -3.585 1.00 30.20 37 ALA B N 1
ATOM 1991 C CA . ALA B 1 38 ? 38.815 21.417 -3.520 1.00 31.27 37 ALA B CA 1
ATOM 1992 C C . ALA B 1 38 ? 39.954 21.757 -4.487 1.00 32.35 37 ALA B C 1
ATOM 1993 O O . ALA B 1 38 ? 40.864 20.943 -4.667 1.00 32.14 37 ALA B O 1
ATOM 1995 N N . PRO B 1 39 ? 39.891 22.937 -5.152 1.00 33.16 38 PRO B N 1
ATOM 1996 C CA . PRO B 1 39 ? 40.900 23.294 -6.156 1.00 33.13 38 PRO B CA 1
ATOM 1997 C C . PRO B 1 39 ? 42.335 23.215 -5.689 1.00 33.07 38 PRO B C 1
ATOM 1998 O O . PRO B 1 39 ? 43.167 22.751 -6.446 1.00 33.25 38 PRO B O 1
ATOM 2002 N N . GLN B 1 40 ? 42.627 23.678 -4.472 1.00 32.79 39 GLN B N 1
ATOM 2003 C CA . GLN B 1 40 ? 44.008 23.651 -3.964 1.00 32.31 39 GLN B CA 1
ATOM 2004 C C . GLN B 1 40 ? 44.482 22.203 -3.713 1.00 30.57 39 GLN B C 1
ATOM 2005 O O . GLN B 1 40 ? 45.673 21.895 -3.901 1.00 30.90 39 GLN B O 1
ATOM 2011 N N . ALA B 1 41 ? 43.556 21.332 -3.309 1.00 28.36 40 ALA B N 1
ATOM 2012 C CA . ALA B 1 41 ? 43.871 19.939 -3.096 1.00 26.77 40 ALA B CA 1
ATOM 2013 C C . ALA B 1 41 ? 44.166 19.231 -4.431 1.00 26.06 40 ALA B C 1
ATOM 2014 O O . ALA B 1 41 ? 45.066 18.419 -4.499 1.00 24.51 40 ALA B O 1
ATOM 2016 N N . LEU B 1 42 ? 43.424 19.556 -5.489 1.00 25.87 41 LEU B N 1
ATOM 2017 C CA . LEU B 1 42 ? 43.658 18.940 -6.815 1.00 25.86 41 LEU B CA 1
ATOM 2018 C C . LEU B 1 42 ? 44.987 19.385 -7.408 1.00 26.45 41 LEU B C 1
ATOM 2019 O O . LEU B 1 42 ? 45.557 18.691 -8.263 1.00 26.34 41 LEU B O 1
ATOM 2024 N N . GLU B 1 43 ? 45.507 20.523 -6.935 1.00 26.69 42 GLU B N 1
ATOM 2025 C CA . GLU B 1 43 ? 46.850 20.956 -7.334 1.00 27.01 42 GLU B CA 1
ATOM 2026 C C . GLU B 1 43 ? 47.930 20.039 -6.764 1.00 25.64 42 GLU B C 1
ATOM 2027 O O . GLU B 1 43 ? 49.050 19.966 -7.281 1.00 24.93 42 GLU B O 1
ATOM 2033 N N . VAL B 1 44 ? 47.582 19.362 -5.676 1.00 24.58 43 VAL B N 1
ATOM 2034 C CA . VAL B 1 44 ? 48.477 18.428 -5.021 1.00 23.16 43 VAL B CA 1
ATOM 2035 C C . VAL B 1 44 ? 48.273 17.001 -5.561 1.00 22.52 43 VAL B C 1
ATOM 2036 O O . VAL B 1 44 ? 49.236 16.335 -5.960 1.00 22.58 43 VAL B O 1
ATOM 2040 N N . SER B 1 45 ? 47.026 16.541 -5.549 1.00 20.19 44 SER B N 1
ATOM 2041 C CA . SER B 1 45 ? 46.669 15.197 -5.964 1.00 20.16 44 SER B CA 1
ATOM 2042 C C . SER B 1 45 ? 45.600 15.330 -7.039 1.00 19.86 44 SER B C 1
ATOM 2043 O O . SER B 1 45 ? 44.472 15.674 -6.709 1.00 20.62 44 SER B O 1
ATOM 2046 N N . PRO B 1 46 ? 45.940 15.057 -8.318 1.00 19.84 45 PRO B N 1
ATOM 2047 C CA . PRO B 1 46 ? 45.059 15.437 -9.464 1.00 19.43 45 PRO B CA 1
ATOM 2048 C C . PRO B 1 46 ? 43.672 14.778 -9.566 1.00 19.92 45 PRO B C 1
ATOM 2049 O O . PRO B 1 46 ? 42.769 15.321 -10.218 1.00 19.21 45 PRO B O 1
ATOM 2053 N N . ARG B 1 47 ? 43.485 13.634 -8.908 1.00 18.60 46 ARG B N 1
ATOM 2054 C CA . ARG B 1 47 ? 42.156 13.052 -8.786 1.00 17.51 46 ARG B CA 1
ATOM 2055 C C . ARG B 1 47 ? 41.617 13.189 -7.365 1.00 17.82 46 ARG B C 1
ATOM 2056 O O . ARG B 1 47 ? 40.500 12.762 -7.065 1.00 18.32 46 ARG B O 1
ATOM 2064 N N . GLY B 1 48 ? 42.403 13.822 -6.487 1.00 17.14 47 GLY B N 1
ATOM 2065 C CA . GLY B 1 48 ? 41.990 14.029 -5.106 1.00 16.64 47 GLY B CA 1
ATOM 2066 C C . GLY B 1 48 ? 42.191 12.842 -4.194 1.00 17.03 47 GLY B C 1
ATOM 2067 O O . GLY B 1 48 ? 41.637 12.804 -3.088 1.00 18.31 47 GLY B O 1
ATOM 2068 N N . LYS B 1 49 ? 43.018 11.887 -4.616 1.00 17.13 48 LYS B N 1
ATOM 2069 C CA . LYS B 1 49 ? 43.273 10.690 -3.817 1.00 17.74 48 LYS B CA 1
ATOM 2070 C C . LYS B 1 49 ? 44.391 10.933 -2.816 1.00 18.11 48 LYS B C 1
ATOM 2071 O O . LYS B 1 49 ? 45.184 11.870 -2.945 1.00 18.20 48 LYS B O 1
ATOM 2077 N N . VAL B 1 50 ? 44.451 10.030 -1.840 1.00 17.32 49 VAL B N 1
ATOM 2078 C CA . VAL B 1 50 ? 45.504 9.997 -0.830 1.00 17.33 49 VAL B CA 1
ATOM 2079 C C . VAL B 1 50 ? 46.222 8.629 -0.954 1.00 16.70 49 VAL B C 1
ATOM 2080 O O . VAL B 1 50 ? 45.572 7.618 -1.225 1.00 16.66 49 VAL B O 1
ATOM 2084 N N . PRO B 1 51 ? 47.558 8.581 -0.777 1.00 16.33 50 PRO B N 1
ATOM 2085 C CA . PRO B 1 51 ? 48.449 9.637 -0.413 1.00 16.62 50 PRO B CA 1
ATOM 2086 C C . PRO B 1 51 ? 49.155 10.287 -1.620 1.00 16.44 50 PRO B C 1
ATOM 2087 O O . PRO B 1 51 ? 48.976 9.906 -2.764 1.00 16.98 50 PRO B O 1
ATOM 2091 N N . VAL B 1 52 ? 49.978 11.272 -1.251 1.00 16.24 51 VAL B N 1
ATOM 2092 C CA . VAL B 1 52 ? 50.879 11.910 -2.190 1.00 16.67 51 VAL B CA 1
ATOM 2093 C C . VAL B 1 52 ? 52.256 11.996 -1.565 1.00 17.14 51 VAL B C 1
ATOM 2094 O O . VAL B 1 52 ? 52.410 12.374 -0.374 1.00 17.80 51 VAL B O 1
ATOM 2098 N N . LEU B 1 53 ? 53.260 11.634 -2.355 1.00 17.01 52 LEU B N 1
ATOM 2099 C CA . LEU B 1 53 ? 54.664 11.793 -1.940 1.00 17.62 52 LEU B CA 1
ATOM 2100 C C . LEU B 1 53 ? 55.239 13.064 -2.548 1.00 19.03 52 LEU B C 1
ATOM 2101 O O . LEU B 1 53 ? 55.178 13.240 -3.761 1.00 19.06 52 LEU B O 1
ATOM 2106 N N . GLU B 1 54 ? 55.827 13.921 -1.717 1.00 18.98 53 GLU B N 1
ATOM 2107 C CA . GLU B 1 54 ? 56.562 15.073 -2.232 1.00 20.20 53 GLU B CA 1
ATOM 2108 C C . GLU B 1 54 ? 58.054 14.760 -2.283 1.00 20.52 53 GLU B C 1
ATOM 2109 O O . GLU B 1 54 ? 58.662 14.430 -1.272 1.00 20.47 53 GLU B O 1
ATOM 2115 N N . THR B 1 55 ? 58.627 14.877 -3.475 1.00 20.90 54 THR B N 1
ATOM 2116 C CA . THR B 1 55 ? 60.047 14.608 -3.684 1.00 23.03 54 THR B CA 1
ATOM 2117 C C . THR B 1 55 ? 60.734 15.912 -4.129 1.00 23.45 54 THR B C 1
ATOM 2118 O O . THR B 1 55 ? 60.075 16.916 -4.377 1.00 23.59 54 THR B O 1
ATOM 2122 N N . GLU B 1 56 ? 62.053 15.867 -4.262 1.00 26.11 55 GLU B N 1
ATOM 2123 C CA . GLU B 1 56 ? 62.847 16.941 -4.868 1.00 27.70 55 GLU B CA 1
ATOM 2124 C C . GLU B 1 56 ? 62.289 17.421 -6.236 1.00 27.97 55 GLU B C 1
ATOM 2125 O O . GLU B 1 56 ? 62.490 18.575 -6.632 1.00 27.50 55 GLU B O 1
ATOM 2131 N N . HIS B 1 57 ? 61.593 16.528 -6.954 1.00 26.46 56 HIS B N 1
ATOM 2132 C CA . HIS B 1 57 ? 61.104 16.796 -8.313 1.00 25.33 56 HIS B CA 1
ATOM 2133 C C . HIS B 1 57 ? 59.617 17.127 -8.408 1.00 24.67 56 HIS B C 1
ATOM 2134 O O . HIS B 1 57 ? 59.098 17.417 -9.497 1.00 24.04 56 HIS B O 1
ATOM 2141 N N . GLY B 1 58 ? 58.919 17.040 -7.286 1.00 22.65 57 GLY B N 1
ATOM 2142 C CA . GLY B 1 58 ? 57.480 17.303 -7.285 1.00 21.27 57 GLY B CA 1
ATOM 2143 C C . GLY B 1 58 ? 56.696 16.179 -6.634 1.00 20.42 57 GLY B C 1
ATOM 2144 O O . GLY B 1 58 ? 57.270 15.264 -6.036 1.00 19.39 57 GLY B O 1
ATOM 2145 N N . PHE B 1 59 ? 55.383 16.265 -6.793 1.00 19.59 58 PHE B N 1
ATOM 2146 C CA . PHE B 1 59 ? 54.444 15.366 -6.183 1.00 19.08 58 PHE B CA 1
ATOM 2147 C C . PHE B 1 59 ? 54.225 14.109 -7.023 1.00 19.06 58 PHE B C 1
ATOM 2148 O O . PHE B 1 59 ? 54.127 14.190 -8.260 1.00 20.29 58 PHE B O 1
ATOM 2156 N N . LEU B 1 60 ? 54.060 12.968 -6.346 1.00 17.43 59 LEU B N 1
ATOM 2157 C CA . LEU B 1 60 ? 53.591 11.708 -6.983 1.00 16.74 59 LEU B CA 1
ATOM 2158 C C . LEU B 1 60 ? 52.393 11.193 -6.197 1.00 15.82 59 LEU B C 1
ATOM 2159 O O . LEU B 1 60 ? 52.449 11.167 -4.975 1.00 15.25 59 LEU B O 1
ATOM 2164 N N . SER B 1 61 ? 51.297 10.862 -6.876 1.00 16.77 60 SER B N 1
ATOM 2165 C CA . SER B 1 61 ? 50.106 10.287 -6.244 1.00 16.98 60 SER B CA 1
ATOM 2166 C C . SER B 1 61 ? 50.003 8.786 -6.616 1.00 17.43 60 SER B C 1
ATOM 2167 O O . SER B 1 61 ? 50.809 8.276 -7.400 1.00 18.85 60 SER B O 1
ATOM 2170 N N . GLU B 1 62 ? 49.015 8.096 -6.026 1.00 17.44 61 GLU B N 1
ATOM 2171 C CA . GLU B 1 62 ? 48.756 6.660 -6.239 1.00 16.86 61 GLU B CA 1
ATOM 2172 C C . GLU B 1 62 ? 49.773 5.794 -5.485 1.00 16.25 61 GLU B C 1
ATOM 2173 O O . GLU B 1 62 ? 50.933 5.720 -5.863 1.00 16.57 61 GLU B O 1
ATOM 2179 N N . THR B 1 63 ? 49.328 5.172 -4.397 1.00 15.74 62 THR B N 1
ATOM 2180 C CA . THR B 1 63 ? 50.140 4.216 -3.654 1.00 15.22 62 THR B CA 1
ATOM 2181 C C . THR B 1 63 ? 51.013 3.306 -4.499 1.00 14.05 62 THR B C 1
ATOM 2182 O O . THR B 1 63 ? 52.227 3.204 -4.238 1.00 14.64 62 THR B O 1
ATOM 2186 N N . SER B 1 64 ? 50.439 2.658 -5.522 1.00 13.40 63 SER B N 1
ATOM 2187 C CA . SER B 1 64 ? 51.211 1.656 -6.291 1.00 13.74 63 SER B CA 1
ATOM 2188 C C . SER B 1 64 ? 52.406 2.349 -6.984 1.00 13.81 63 SER B C 1
ATOM 2189 O O . SER B 1 64 ? 53.541 1.824 -7.035 1.00 14.73 63 SER B O 1
ATOM 2192 N N . VAL B 1 65 ? 52.164 3.566 -7.445 1.00 13.57 64 VAL B N 1
ATOM 2193 C CA . VAL B 1 65 ? 53.158 4.381 -8.171 1.00 13.73 64 VAL B CA 1
ATOM 2194 C C . VAL B 1 65 ? 54.252 4.885 -7.214 1.00 13.68 64 VAL B C 1
ATOM 2195 O O . VAL B 1 65 ? 55.444 4.812 -7.512 1.00 15.23 64 VAL B O 1
ATOM 2199 N N . ILE B 1 66 ? 53.801 5.366 -6.054 1.00 13.27 65 ILE B N 1
ATOM 2200 C CA . ILE B 1 66 ? 54.677 5.822 -4.964 1.00 13.94 65 ILE B CA 1
ATOM 2201 C C . ILE B 1 66 ? 55.582 4.699 -4.475 1.00 14.02 65 ILE B C 1
ATOM 2202 O O . ILE B 1 66 ? 56.818 4.883 -4.381 1.00 14.93 65 ILE B O 1
ATOM 2207 N N . LEU B 1 67 ? 54.999 3.524 -4.224 1.00 14.28 66 LEU B N 1
ATOM 2208 C CA . LEU B 1 67 ? 55.812 2.376 -3.751 1.00 15.11 66 LEU B CA 1
ATOM 2209 C C . LEU B 1 67 ? 56.900 1.982 -4.739 1.00 15.32 66 LEU B C 1
ATOM 2210 O O . LEU B 1 67 ? 58.033 1.707 -4.340 1.00 16.09 66 LEU B O 1
ATOM 2215 N N . ASP B 1 68 ? 56.556 1.946 -6.022 1.00 16.09 67 ASP B N 1
ATOM 2216 C CA . ASP B 1 68 ? 57.531 1.651 -7.063 1.00 16.72 67 ASP B CA 1
ATOM 2217 C C . ASP B 1 68 ? 58.647 2.673 -7.130 1.00 15.97 67 ASP B C 1
ATOM 2218 O O . ASP B 1 68 ? 59.815 2.304 -7.324 1.00 16.64 67 ASP B O 1
ATOM 2223 N N . TYR B 1 69 ? 58.292 3.952 -6.985 1.00 16.30 68 TYR B N 1
ATOM 2224 C CA . TYR B 1 69 ? 59.272 5.036 -7.013 1.00 16.16 68 TYR B CA 1
ATOM 2225 C C . TYR B 1 69 ? 60.233 4.891 -5.830 1.00 14.95 68 TYR B C 1
ATOM 2226 O O . TYR B 1 69 ? 61.471 5.017 -5.994 1.00 14.73 68 TYR B O 1
ATOM 2235 N N . ILE B 1 70 ? 59.678 4.641 -4.644 1.00 15.06 69 ILE B N 1
ATOM 2236 C CA . ILE B 1 70 ? 60.513 4.447 -3.440 1.00 15.68 69 ILE B CA 1
ATOM 2237 C C . ILE B 1 70 ? 61.461 3.263 -3.687 1.00 16.09 69 ILE B C 1
ATOM 2238 O O . ILE B 1 70 ? 62.685 3.352 -3.468 1.00 16.99 69 ILE B O 1
ATOM 2243 N N . GLU B 1 71 ? 60.925 2.180 -4.221 1.00 15.47 70 GLU B N 1
ATOM 2244 C CA . GLU B 1 71 ? 61.749 0.982 -4.395 1.00 15.92 70 GLU B CA 1
ATOM 2245 C C . GLU B 1 71 ? 62.900 1.246 -5.346 1.00 15.92 70 GLU B C 1
ATOM 2246 O O . GLU B 1 71 ? 64.020 0.744 -5.133 1.00 15.33 70 GLU B O 1
ATOM 2252 N N . GLN B 1 72 ? 62.619 2.031 -6.390 1.00 15.25 71 GLN B N 1
ATOM 2253 C CA . GLN B 1 72 ? 63.617 2.347 -7.415 1.00 17.48 71 GLN B CA 1
ATOM 2254 C C . GLN B 1 72 ? 64.703 3.338 -6.973 1.00 18.20 71 GLN B C 1
ATOM 2255 O O . GLN B 1 72 ? 65.833 3.269 -7.471 1.00 18.68 71 GLN B O 1
ATOM 2261 N N . THR B 1 73 ? 64.357 4.292 -6.109 1.00 17.45 72 THR B N 1
ATOM 2262 C CA . THR B 1 73 ? 65.262 5.393 -5.792 1.00 18.06 72 THR B CA 1
ATOM 2263 C C . THR B 1 73 ? 65.891 5.388 -4.397 1.00 17.97 72 THR B C 1
ATOM 2264 O O . THR B 1 73 ? 66.898 6.101 -4.162 1.00 18.20 72 THR B O 1
ATOM 2268 N N . GLN B 1 74 ? 65.305 4.640 -3.462 1.00 17.08 73 GLN B N 1
ATOM 2269 C CA . GLN B 1 74 ? 65.696 4.754 -2.039 1.00 17.30 73 GLN B CA 1
ATOM 2270 C C . GLN B 1 74 ? 66.539 3.615 -1.512 1.00 17.07 73 GLN B C 1
ATOM 2271 O O . GLN B 1 74 ? 66.511 2.501 -2.024 1.00 17.24 73 GLN B O 1
ATOM 2277 N N . GLY B 1 75 ? 67.324 3.931 -0.486 1.00 17.56 74 GLY B N 1
ATOM 2278 C CA . GLY B 1 75 ? 68.123 2.930 0.202 1.00 18.47 74 GLY B CA 1
ATOM 2279 C C . GLY B 1 75 ? 67.268 2.128 1.162 1.00 19.02 74 GLY B C 1
ATOM 2280 O O . GLY B 1 75 ? 66.096 2.440 1.387 1.00 20.12 74 GLY B O 1
ATOM 2281 N N . GLY B 1 76 ? 67.842 1.069 1.687 1.00 18.77 75 GLY B N 1
ATOM 2282 C CA . GLY B 1 76 ? 67.178 0.278 2.702 1.00 20.95 75 GLY B CA 1
ATOM 2283 C C . GLY B 1 76 ? 66.774 -1.082 2.186 1.00 21.41 75 GLY B C 1
ATOM 2284 O O . GLY B 1 76 ? 66.980 -1.406 1.016 1.00 21.64 75 GLY B O 1
ATOM 2285 N N . LYS B 1 77 ? 66.208 -1.878 3.087 1.00 21.46 76 LYS B N 1
ATOM 2286 C CA . LYS B 1 77 ? 65.706 -3.218 2.805 1.00 21.69 76 LYS B CA 1
ATOM 2287 C C . LYS B 1 77 ? 64.866 -3.326 1.508 1.00 20.41 76 LYS B C 1
ATOM 2288 O O . LYS B 1 77 ? 63.886 -2.607 1.346 1.00 19.64 76 LYS B O 1
ATOM 2294 N N . ALA B 1 78 ? 65.265 -4.218 0.594 1.00 19.29 77 ALA B N 1
ATOM 2295 C CA . ALA B 1 78 ? 64.461 -4.484 -0.619 1.00 18.74 77 ALA B CA 1
ATOM 2296 C C . ALA B 1 78 ? 63.083 -5.044 -0.235 1.00 19.00 77 ALA B C 1
ATOM 2297 O O . ALA B 1 78 ? 62.970 -5.928 0.613 1.00 19.51 77 ALA B O 1
ATOM 2299 N N . LEU B 1 79 ? 62.040 -4.485 -0.845 1.00 17.97 78 LEU B N 1
ATOM 2300 C CA . LEU B 1 79 ? 60.671 -5.001 -0.712 1.00 16.98 78 LEU B CA 1
ATOM 2301 C C . LEU B 1 79 ? 60.192 -5.645 -2.018 1.00 16.54 78 LEU B C 1
ATOM 2302 O O . LEU B 1 79 ? 58.985 -5.753 -2.286 1.00 15.20 78 LEU B O 1
ATOM 2307 N N . LEU B 1 80 ? 61.147 -6.050 -2.849 1.00 16.24 79 LEU B N 1
ATOM 2308 C CA . LEU B 1 80 ? 60.865 -6.828 -4.066 1.00 15.70 79 LEU B CA 1
ATOM 2309 C C . LEU B 1 80 ? 62.035 -7.772 -4.249 1.00 15.64 79 LEU B C 1
ATOM 2310 O O . LEU B 1 80 ? 63.140 -7.441 -3.793 1.00 17.06 79 LEU B O 1
ATOM 2315 N N . PRO B 1 81 ? 61.821 -8.914 -4.936 1.00 16.38 80 PRO B N 1
ATOM 2316 C CA . PRO B 1 81 ? 62.937 -9.794 -5.302 1.00 15.67 80 PRO B CA 1
ATOM 2317 C C . PRO B 1 81 ? 63.788 -9.138 -6.356 1.00 16.39 80 PRO B C 1
ATOM 2318 O O . PRO B 1 81 ? 63.394 -8.149 -6.922 1.00 15.89 80 PRO B O 1
ATOM 2322 N N . ALA B 1 82 ? 64.936 -9.738 -6.642 1.00 17.46 81 ALA B N 1
ATOM 2323 C CA . ALA B 1 82 ? 65.894 -9.124 -7.563 1.00 19.11 81 ALA B CA 1
ATOM 2324 C C . ALA B 1 82 ? 65.533 -9.362 -9.043 1.00 19.97 81 ALA B C 1
ATOM 2325 O O . ALA B 1 82 ? 65.980 -8.617 -9.909 1.00 22.33 81 ALA B O 1
ATOM 2327 N N . ASP B 1 83 ? 64.752 -10.393 -9.336 1.00 20.43 82 ASP B N 1
ATOM 2328 C CA . ASP B 1 83 ? 64.541 -10.845 -10.717 1.00 20.30 82 ASP B CA 1
ATOM 2329 C C . ASP B 1 83 ? 63.309 -10.212 -11.329 1.00 20.57 82 ASP B C 1
ATOM 2330 O O . ASP B 1 83 ? 62.285 -10.065 -10.647 1.00 19.97 82 ASP B O 1
ATOM 2335 N N . PRO B 1 84 ? 63.378 -9.900 -12.636 1.00 20.45 83 PRO B N 1
ATOM 2336 C CA . PRO B 1 84 ? 62.320 -9.104 -13.193 1.00 20.60 83 PRO B CA 1
ATOM 2337 C C . PRO B 1 84 ? 60.994 -9.829 -13.264 1.00 19.63 83 PRO B C 1
ATOM 2338 O O . PRO B 1 84 ? 59.948 -9.196 -13.082 1.00 20.56 83 PRO B O 1
ATOM 2342 N N . PHE B 1 85 ? 60.994 -11.126 -13.539 1.00 19.66 84 PHE B N 1
ATOM 2343 C CA . PHE B 1 85 ? 59.722 -11.820 -13.509 1.00 19.38 84 PHE B CA 1
ATOM 2344 C C . PHE B 1 85 ? 59.105 -11.832 -12.106 1.00 19.84 84 PHE B C 1
ATOM 2345 O O . PHE B 1 85 ? 57.882 -11.596 -11.947 1.00 17.51 84 PHE B O 1
ATOM 2353 N N . GLY B 1 86 ? 59.935 -12.106 -11.094 1.00 18.73 85 GLY B N 1
ATOM 2354 C CA . GLY B 1 86 ? 59.470 -12.113 -9.691 1.00 19.45 85 GLY B CA 1
ATOM 2355 C C . GLY B 1 86 ? 58.897 -10.759 -9.279 1.00 18.58 85 GLY B C 1
ATOM 2356 O O . GLY B 1 86 ? 57.905 -10.695 -8.561 1.00 18.32 85 GLY B O 1
ATOM 2357 N N . GLN B 1 87 ? 59.519 -9.684 -9.744 1.00 17.55 86 GLN B N 1
ATOM 2358 C CA . GLN B 1 87 ? 59.035 -8.309 -9.452 1.00 17.93 86 GLN B CA 1
ATOM 2359 C C . GLN B 1 87 ? 57.668 -8.049 -10.086 1.00 16.88 86 GLN B C 1
ATOM 2360 O O . GLN B 1 87 ? 56.776 -7.458 -9.475 1.00 15.92 86 GLN B O 1
ATOM 2366 N N . ALA B 1 88 ? 57.527 -8.479 -11.338 1.00 17.28 87 ALA B N 1
ATOM 2367 C CA . ALA B 1 88 ? 56.262 -8.394 -12.050 1.00 16.28 87 ALA B CA 1
ATOM 2368 C C . ALA B 1 88 ? 55.178 -9.219 -11.347 1.00 16.64 87 ALA B C 1
ATOM 2369 O O . ALA B 1 88 ? 54.044 -8.769 -11.196 1.00 15.57 87 ALA B O 1
ATOM 2371 N N . LYS B 1 89 ? 55.533 -10.415 -10.875 1.00 16.04 88 LYS B N 1
ATOM 2372 C CA . LYS B 1 89 ? 54.547 -11.195 -10.161 1.00 16.64 88 LYS B CA 1
ATOM 2373 C C . LYS B 1 89 ? 54.081 -10.478 -8.880 1.00 15.16 88 LYS B C 1
ATOM 2374 O O . LYS B 1 89 ? 52.898 -10.546 -8.546 1.00 13.23 88 LYS B O 1
ATOM 2380 N N . VAL B 1 90 ? 54.990 -9.814 -8.164 1.00 13.01 89 VAL B N 1
ATOM 2381 C CA . VAL B 1 90 ? 54.602 -9.039 -6.980 1.00 13.62 89 VAL B CA 1
ATOM 2382 C C . VAL B 1 90 ? 53.632 -7.942 -7.406 1.00 13.91 89 VAL B C 1
ATOM 2383 O O . VAL B 1 90 ? 52.602 -7.733 -6.781 1.00 14.73 89 VAL B O 1
ATOM 2387 N N . ARG B 1 91 ? 53.959 -7.245 -8.500 1.00 12.71 90 ARG B N 1
ATOM 2388 C CA . ARG B 1 91 ? 53.084 -6.168 -8.934 1.00 13.82 90 ARG B CA 1
ATOM 2389 C C . ARG B 1 91 ? 51.715 -6.649 -9.432 1.00 13.90 90 ARG B C 1
ATOM 2390 O O . ARG B 1 91 ? 50.731 -5.937 -9.284 1.00 14.78 90 ARG B O 1
ATOM 2398 N N . GLU B 1 92 ? 51.672 -7.831 -10.048 1.00 14.33 91 GLU B N 1
ATOM 2399 C CA . GLU B 1 92 ? 50.433 -8.459 -10.454 1.00 13.73 91 GLU B CA 1
ATOM 2400 C C . GLU B 1 92 ? 49.554 -8.739 -9.233 1.00 14.43 91 GLU B C 1
ATOM 2401 O O . GLU B 1 92 ? 48.331 -8.422 -9.225 1.00 14.22 91 GLU B O 1
ATOM 2407 N N . LEU B 1 93 ? 50.181 -9.297 -8.191 1.00 14.54 92 LEU B N 1
ATOM 2408 C CA . LEU B 1 93 ? 49.461 -9.592 -6.948 1.00 14.04 92 LEU B CA 1
ATOM 2409 C C . LEU B 1 93 ? 48.972 -8.311 -6.275 1.00 14.29 92 LEU B C 1
ATOM 2410 O O . LEU B 1 93 ? 47.814 -8.230 -5.851 1.00 14.21 92 LEU B O 1
ATOM 2415 N N . LEU B 1 94 ? 49.827 -7.304 -6.244 1.00 14.51 93 LEU B N 1
ATOM 2416 C CA . LEU B 1 94 ? 49.430 -6.004 -5.684 1.00 15.03 93 LEU B CA 1
ATOM 2417 C C . LEU B 1 94 ? 48.244 -5.399 -6.460 1.00 15.13 93 LEU B C 1
ATOM 2418 O O . LEU B 1 94 ? 47.234 -4.914 -5.835 1.00 13.86 93 LEU B O 1
ATOM 2423 N N . LYS B 1 95 ? 48.353 -5.397 -7.801 1.00 14.82 94 LYS B N 1
ATOM 2424 C CA . LYS B 1 95 ? 47.273 -4.854 -8.647 1.00 15.71 94 LYS B CA 1
ATOM 2425 C C . LYS B 1 95 ? 45.994 -5.626 -8.400 1.00 14.76 94 LYS B C 1
ATOM 2426 O O . LYS B 1 95 ? 44.884 -5.040 -8.318 1.00 14.84 94 LYS B O 1
ATOM 2432 N N . GLU B 1 96 ? 46.099 -6.947 -8.302 1.00 15.02 95 GLU B N 1
ATOM 2433 C CA . GLU B 1 96 ? 44.883 -7.745 -8.119 1.00 14.74 95 GLU B CA 1
ATOM 2434 C C . GLU B 1 96 ? 44.197 -7.443 -6.773 1.00 15.10 95 GLU B C 1
ATOM 2435 O O . GLU B 1 96 ? 42.955 -7.407 -6.697 1.00 14.59 95 GLU B O 1
ATOM 2441 N N . ILE B 1 97 ? 44.987 -7.281 -5.714 1.00 13.06 96 ILE B N 1
ATOM 2442 C CA . ILE B 1 97 ? 44.407 -6.921 -4.432 1.00 13.77 96 ILE B CA 1
ATOM 2443 C C . ILE B 1 97 ? 43.775 -5.545 -4.540 1.00 13.44 96 ILE B C 1
ATOM 2444 O O . ILE B 1 97 ? 42.693 -5.319 -4.020 1.00 14.53 96 ILE B O 1
ATOM 2449 N N . GLU B 1 98 ? 44.453 -4.615 -5.178 1.00 14.29 97 GLU B N 1
ATOM 2450 C CA . GLU B 1 98 ? 43.885 -3.252 -5.282 1.00 14.53 97 GLU B CA 1
ATOM 2451 C C . GLU B 1 98 ? 42.548 -3.215 -6.067 1.00 15.47 97 GLU B C 1
ATOM 2452 O O . GLU B 1 98 ? 41.510 -2.760 -5.562 1.00 13.75 97 GLU B O 1
ATOM 2458 N N . LEU B 1 99 ? 42.590 -3.699 -7.308 1.00 15.11 98 LEU B N 1
ATOM 2459 C CA . LEU B 1 99 ? 41.437 -3.640 -8.190 1.00 15.34 98 LEU B CA 1
ATOM 2460 C C . LEU B 1 99 ? 40.295 -4.578 -7.818 1.00 14.83 98 LEU B C 1
ATOM 2461 O O . LEU B 1 99 ? 39.139 -4.209 -8.004 1.00 14.84 98 LEU B O 1
ATOM 2466 N N . TYR B 1 100 ? 40.596 -5.765 -7.272 1.00 12.90 99 TYR B N 1
ATOM 2467 C CA . TYR B 1 100 ? 39.527 -6.745 -7.068 1.00 12.75 99 TYR B CA 1
ATOM 2468 C C . TYR B 1 100 ? 39.190 -7.005 -5.613 1.00 13.02 99 TYR B C 1
ATOM 2469 O O . TYR B 1 100 ? 38.275 -7.792 -5.349 1.00 13.12 99 TYR B O 1
ATOM 2478 N N . ILE B 1 101 ? 39.901 -6.375 -4.665 1.00 12.46 100 ILE B N 1
ATOM 2479 C CA . ILE B 1 101 ? 39.472 -6.497 -3.261 1.00 12.91 100 ILE B CA 1
ATOM 2480 C C . ILE B 1 101 ? 39.298 -5.122 -2.697 1.00 13.34 100 ILE B C 1
ATOM 2481 O O . ILE B 1 101 ? 38.213 -4.790 -2.261 1.00 14.46 100 ILE B O 1
ATOM 2486 N N . GLU B 1 102 ? 40.343 -4.303 -2.742 1.00 13.68 101 GLU B N 1
ATOM 2487 C CA . GLU B 1 102 ? 40.233 -2.999 -2.122 1.00 14.04 101 GLU B CA 1
ATOM 2488 C C . GLU B 1 102 ? 39.162 -2.135 -2.739 1.00 14.03 101 GLU B C 1
ATOM 2489 O O . GLU B 1 102 ? 38.353 -1.678 -2.038 1.00 13.93 101 GLU B O 1
ATOM 2495 N N . LEU B 1 103 ? 39.141 -1.908 -4.037 1.00 14.57 102 LEU B N 1
ATOM 2496 C CA . LEU B 1 103 ? 38.123 -1.011 -4.624 1.00 14.33 102 LEU B CA 1
ATOM 2497 C C . LEU B 1 103 ? 36.656 -1.478 -4.465 1.00 15.05 102 LEU B C 1
ATOM 2498 O O . LEU B 1 103 ? 35.765 -0.684 -4.112 1.00 15.17 102 LEU B O 1
ATOM 2503 N N . PRO B 1 104 ? 36.385 -2.770 -4.666 1.00 16.18 103 PRO B N 1
ATOM 2504 C CA . PRO B 1 104 ? 34.954 -3.150 -4.432 1.00 15.28 103 PRO B CA 1
ATOM 2505 C C . PRO B 1 104 ? 34.483 -3.013 -2.936 1.00 15.80 103 PRO B C 1
ATOM 2506 O O . PRO B 1 104 ? 33.345 -2.622 -2.680 1.00 15.57 103 PRO B O 1
ATOM 2510 N N . ALA B 1 105 ? 35.393 -3.344 -1.996 1.00 15.42 104 ALA B N 1
ATOM 2511 C CA . ALA B 1 105 ? 35.133 -3.110 -0.570 1.00 15.31 104 ALA B CA 1
ATOM 2512 C C . ALA B 1 105 ? 34.868 -1.626 -0.312 1.00 16.10 104 ALA B C 1
ATOM 2513 O O . ALA B 1 105 ? 33.908 -1.285 0.373 1.00 15.29 104 ALA B O 1
ATOM 2515 N N . ARG B 1 106 ? 35.697 -0.751 -0.901 1.00 14.71 105 ARG B N 1
ATOM 2516 C CA . ARG B 1 106 ? 35.582 0.700 -0.760 1.00 15.26 105 ARG B CA 1
ATOM 2517 C C . ARG B 1 106 ? 34.207 1.242 -1.188 1.00 14.52 105 ARG B C 1
ATOM 2518 O O . ARG B 1 106 ? 33.734 2.249 -0.631 1.00 14.85 105 ARG B O 1
ATOM 2526 N N . THR B 1 107 ? 33.584 0.607 -2.181 1.00 14.83 106 THR B N 1
ATOM 2527 C CA . THR B 1 107 ? 32.195 0.985 -2.534 1.00 15.70 106 THR B CA 1
ATOM 2528 C C . THR B 1 107 ? 31.203 0.858 -1.367 1.00 16.65 106 THR B C 1
ATOM 2529 O O . THR B 1 107 ? 30.107 1.494 -1.399 1.00 17.82 106 THR B O 1
ATOM 2533 N N . CYS B 1 108 ? 31.539 0.043 -0.365 1.00 15.83 107 CYS B N 1
ATOM 2534 C CA . CYS B 1 108 ? 30.652 -0.159 0.779 1.00 16.98 107 CYS B CA 1
ATOM 2535 C C . CYS B 1 108 ? 31.183 0.509 2.064 1.00 17.09 107 CYS B C 1
ATOM 2536 O O . CYS B 1 108 ? 30.602 0.294 3.133 1.00 17.70 107 CYS B O 1
ATOM 2539 N N . TYR B 1 109 ? 32.309 1.236 1.991 1.00 17.56 108 TYR B N 1
ATOM 2540 C CA . TYR B 1 109 ? 32.847 1.872 3.210 1.00 17.48 108 TYR B CA 1
ATOM 2541 C C . TYR B 1 109 ? 31.817 2.824 3.813 1.00 18.13 108 TYR B C 1
ATOM 2542 O O . TYR B 1 109 ? 31.750 2.958 5.035 1.00 18.73 108 TYR B O 1
ATOM 2551 N N . ALA B 1 110 ? 31.053 3.505 2.955 1.00 20.90 109 ALA B N 1
ATOM 2552 C CA . ALA B 1 110 ? 30.000 4.419 3.416 1.00 21.93 109 ALA B CA 1
ATOM 2553 C C . ALA B 1 110 ? 29.121 3.731 4.443 1.00 23.04 109 ALA B C 1
ATOM 2554 O O . ALA B 1 110 ? 28.700 4.353 5.443 1.00 22.63 109 ALA B O 1
ATOM 2556 N N . GLU B 1 111 ? 28.855 2.448 4.219 1.00 23.13 110 GLU B N 1
ATOM 2557 C CA . GLU B 1 111 ? 27.980 1.701 5.126 1.00 23.24 110 GLU B CA 1
ATOM 2558 C C . GLU B 1 111 ? 28.739 1.098 6.295 1.00 24.52 110 GLU B C 1
ATOM 2559 O O . GLU B 1 111 ? 28.290 1.203 7.447 1.00 24.70 110 GLU B O 1
ATOM 2565 N N . SER B 1 112 ? 29.887 0.472 6.025 1.00 25.07 111 SER B N 1
ATOM 2566 C CA . SER B 1 112 ? 30.609 -0.220 7.088 1.00 26.24 111 SER B CA 1
ATOM 2567 C C . SER B 1 112 ? 31.194 0.757 8.108 1.00 27.19 111 SER B C 1
ATOM 2568 O O . SER B 1 112 ? 31.287 0.423 9.303 1.00 26.60 111 SER B O 1
ATOM 2571 N N . PHE B 1 113 ? 31.585 1.940 7.646 1.00 27.72 112 PHE B N 1
ATOM 2572 C CA . PHE B 1 113 ? 32.334 2.854 8.508 1.00 30.16 112 PHE B CA 1
ATOM 2573 C C . PHE B 1 113 ? 31.628 4.151 8.812 1.00 30.98 112 PHE B C 1
ATOM 2574 O O . PHE B 1 113 ? 31.826 4.709 9.886 1.00 30.81 112 PHE B O 1
ATOM 2582 N N . PHE B 1 114 ? 30.817 4.639 7.884 1.00 32.02 113 PHE B N 1
ATOM 2583 C CA . PHE B 1 114 ? 30.135 5.910 8.106 1.00 33.43 113 PHE B CA 1
ATOM 2584 C C . PHE B 1 114 ? 28.622 5.784 8.382 1.00 33.83 113 PHE B C 1
ATOM 2585 O O . PHE B 1 114 ? 27.913 6.783 8.317 1.00 34.92 113 PHE B O 1
ATOM 2593 N N . GLY B 1 115 ? 28.141 4.577 8.689 1.00 33.88 114 GLY B N 1
ATOM 2594 C CA . GLY B 1 115 ? 26.708 4.325 8.938 1.00 34.54 114 GLY B CA 1
ATOM 2595 C C . GLY B 1 115 ? 25.711 4.858 7.908 1.00 34.65 114 GLY B C 1
ATOM 2596 O O . GLY B 1 115 ? 24.570 5.201 8.254 1.00 35.72 114 GLY B O 1
ATOM 2605 N N . SER B 1 117 ? 23.768 3.617 4.711 1.00 26.85 116 SER B N 1
ATOM 2606 C CA . SER B 1 117 ? 23.408 2.427 3.958 1.00 25.29 116 SER B CA 1
ATOM 2607 C C . SER B 1 117 ? 23.546 2.658 2.469 1.00 23.32 116 SER B C 1
ATOM 2608 O O . SER B 1 117 ? 23.155 3.721 1.951 1.00 24.03 116 SER B O 1
ATOM 2611 N N A VAL B 1 118 ? 24.074 1.649 1.788 0.50 22.17 117 VAL B N 1
ATOM 2612 N N B VAL B 1 118 ? 24.107 1.657 1.788 0.50 21.48 117 VAL B N 1
ATOM 2613 C CA A VAL B 1 118 ? 24.344 1.725 0.365 0.50 21.03 117 VAL B CA 1
ATOM 2614 C CA B VAL B 1 118 ? 24.339 1.709 0.349 0.50 19.57 117 VAL B CA 1
ATOM 2615 C C A VAL B 1 118 ? 23.233 1.039 -0.438 0.50 19.96 117 VAL B C 1
ATOM 2616 C C B VAL B 1 118 ? 23.141 1.142 -0.404 0.50 19.05 117 VAL B C 1
ATOM 2617 O O A VAL B 1 118 ? 22.510 0.183 0.091 0.50 19.70 117 VAL B O 1
ATOM 2618 O O B VAL B 1 118 ? 22.291 0.461 0.178 0.50 18.48 117 VAL B O 1
ATOM 2625 N N . GLU B 1 119 ? 23.083 1.452 -1.694 1.00 18.67 118 GLU B N 1
ATOM 2626 C CA . GLU B 1 119 ? 22.060 0.900 -2.593 1.00 18.38 118 GLU B CA 1
ATOM 2627 C C . GLU B 1 119 ? 22.213 -0.598 -2.859 1.00 18.49 118 GLU B C 1
ATOM 2628 O O . GLU B 1 119 ? 23.323 -1.104 -3.006 1.00 17.46 118 GLU B O 1
ATOM 2634 N N . PRO B 1 120 ? 21.085 -1.338 -2.925 1.00 17.99 119 PRO B N 1
ATOM 2635 C CA . PRO B 1 120 ? 21.156 -2.774 -3.219 1.00 18.65 119 PRO B CA 1
ATOM 2636 C C . PRO B 1 120 ? 22.010 -3.164 -4.410 1.00 19.22 119 PRO B C 1
ATOM 2637 O O . PRO B 1 120 ? 22.749 -4.151 -4.304 1.00 19.37 119 PRO B O 1
ATOM 2641 N N . LEU B 1 121 ? 21.903 -2.432 -5.532 1.00 19.56 120 LEU B N 1
ATOM 2642 C CA . LEU B 1 121 ? 22.727 -2.701 -6.704 1.00 20.43 120 LEU B CA 1
ATOM 2643 C C . LEU B 1 121 ? 24.200 -2.658 -6.355 1.00 19.95 120 LEU B C 1
ATOM 2644 O O . LEU B 1 121 ? 24.966 -3.527 -6.775 1.00 20.67 120 LEU B O 1
ATOM 2649 N N . ILE B 1 122 ? 24.581 -1.649 -5.575 1.00 18.78 121 ILE B N 1
ATOM 2650 C CA . ILE B 1 122 ? 25.982 -1.457 -5.197 1.00 18.92 121 ILE B CA 1
ATOM 2651 C C . ILE B 1 122 ? 26.419 -2.584 -4.266 1.00 18.35 121 ILE B C 1
ATOM 2652 O O . ILE B 1 122 ? 27.512 -3.139 -4.428 1.00 18.00 121 ILE B O 1
ATOM 2657 N N . LYS B 1 123 ? 25.533 -2.955 -3.341 1.00 17.69 122 LYS B N 1
ATOM 2658 C CA . LYS B 1 123 ? 25.819 -4.048 -2.390 1.00 17.42 122 LYS B CA 1
ATOM 2659 C C . LYS B 1 123 ? 26.043 -5.404 -3.073 1.00 18.36 122 LYS B C 1
ATOM 2660 O O . LYS B 1 123 ? 27.022 -6.119 -2.789 1.00 17.92 122 LYS B O 1
ATOM 2666 N N . GLU B 1 124 ? 25.142 -5.766 -3.990 1.00 17.82 123 GLU B N 1
ATOM 2667 C CA . GLU B 1 124 ? 25.267 -7.048 -4.655 1.00 18.35 123 GLU B CA 1
ATOM 2668 C C . GLU B 1 124 ? 26.460 -7.124 -5.598 1.00 17.38 123 GLU B C 1
ATOM 2669 O O . GLU B 1 124 ? 27.085 -8.196 -5.703 1.00 18.03 123 GLU B O 1
ATOM 2675 N N A LYS B 1 125 ? 26.785 -6.009 -6.255 0.50 17.74 124 LYS B N 1
ATOM 2676 N N B LYS B 1 125 ? 26.776 -6.008 -6.258 0.50 17.68 124 LYS B N 1
ATOM 2677 C CA A LYS B 1 125 ? 27.988 -5.923 -7.108 0.50 17.66 124 LYS B CA 1
ATOM 2678 C CA B LYS B 1 125 ? 27.987 -5.891 -7.100 0.50 17.58 124 LYS B CA 1
ATOM 2679 C C A LYS B 1 125 ? 29.265 -6.112 -6.277 0.50 17.47 124 LYS B C 1
ATOM 2680 C C B LYS B 1 125 ? 29.250 -6.126 -6.267 0.50 17.41 124 LYS B C 1
ATOM 2681 O O A LYS B 1 125 ? 30.172 -6.850 -6.679 0.50 16.96 124 LYS B O 1
ATOM 2682 O O B LYS B 1 125 ? 30.130 -6.906 -6.656 0.50 16.86 124 LYS B O 1
ATOM 2693 N N . ALA B 1 126 ? 29.306 -5.489 -5.094 1.00 17.41 125 ALA B N 1
ATOM 2694 C CA . ALA B 1 126 ? 30.438 -5.660 -4.182 1.00 17.40 125 ALA B CA 1
ATOM 2695 C C . ALA B 1 126 ? 30.554 -7.112 -3.688 1.00 17.83 125 ALA B C 1
ATOM 2696 O O . ALA B 1 126 ? 31.647 -7.673 -3.638 1.00 17.31 125 ALA B O 1
ATOM 2698 N N . ARG B 1 127 ? 29.433 -7.748 -3.388 1.00 17.36 126 ARG B N 1
ATOM 2699 C CA . ARG B 1 127 ? 29.471 -9.149 -2.964 1.00 17.89 126 ARG B CA 1
ATOM 2700 C C . ARG B 1 127 ? 30.092 -10.029 -4.046 1.00 18.38 126 ARG B C 1
ATOM 2701 O O . ARG B 1 127 ? 30.982 -10.816 -3.749 1.00 17.87 126 ARG B O 1
ATOM 2709 N N . ALA B 1 128 ? 29.639 -9.872 -5.294 1.00 17.84 127 ALA B N 1
ATOM 2710 C CA . ALA B 1 128 ? 30.197 -10.651 -6.412 1.00 18.17 127 ALA B CA 1
ATOM 2711 C C . ALA B 1 128 ? 31.678 -10.294 -6.662 1.00 17.93 127 ALA B C 1
ATOM 2712 O O . ALA B 1 128 ? 32.507 -11.201 -6.854 1.00 18.32 127 ALA B O 1
ATOM 2714 N N . ASP B 1 129 ? 32.014 -9.009 -6.645 1.00 17.20 128 ASP B N 1
ATOM 2715 C CA . ASP B 1 129 ? 33.416 -8.610 -6.894 1.00 18.13 128 ASP B CA 1
ATOM 2716 C C . ASP B 1 129 ? 34.354 -9.123 -5.812 1.00 16.84 128 ASP B C 1
ATOM 2717 O O . ASP B 1 129 ? 35.465 -9.606 -6.100 1.00 15.65 128 ASP B O 1
ATOM 2722 N N . LEU B 1 130 ? 33.905 -9.018 -4.568 1.00 15.85 129 LEU B N 1
ATOM 2723 C CA . LEU B 1 130 ? 34.724 -9.474 -3.435 1.00 16.24 129 LEU B CA 1
ATOM 2724 C C . LEU B 1 130 ? 34.930 -10.991 -3.419 1.00 16.57 129 LEU B C 1
ATOM 2725 O O . LEU B 1 130 ? 36.059 -11.469 -3.239 1.00 16.05 129 LEU B O 1
ATOM 2730 N N . LEU B 1 131 ? 33.858 -11.765 -3.633 1.00 16.48 130 LEU B N 1
ATOM 2731 C CA . LEU B 1 131 ? 34.033 -13.222 -3.736 1.00 16.07 130 LEU B CA 1
ATOM 2732 C C . LEU B 1 131 ? 35.013 -13.543 -4.869 1.00 16.08 130 LEU B C 1
ATOM 2733 O O . LEU B 1 131 ? 35.869 -14.399 -4.716 1.00 17.34 130 LEU B O 1
ATOM 2738 N N . ALA B 1 132 ? 34.911 -12.850 -6.007 1.00 15.32 131 ALA B N 1
ATOM 2739 C CA . ALA B 1 132 ? 35.834 -13.126 -7.099 1.00 15.32 131 ALA B CA 1
ATOM 2740 C C . ALA B 1 132 ? 37.292 -12.661 -6.777 1.00 14.58 131 ALA B C 1
ATOM 2741 O O . ALA B 1 132 ? 38.282 -13.364 -7.095 1.00 15.14 131 ALA B O 1
ATOM 2743 N N . GLY B 1 133 ? 37.416 -11.480 -6.179 1.00 14.05 132 GLY B N 1
ATOM 2744 C CA . GLY B 1 133 ? 38.744 -10.970 -5.749 1.00 14.05 132 GLY B CA 1
ATOM 2745 C C . GLY B 1 133 ? 39.433 -11.883 -4.746 1.00 13.51 132 GLY B C 1
ATOM 2746 O O . GLY B 1 133 ? 40.652 -12.160 -4.872 1.00 13.73 132 GLY B O 1
ATOM 2747 N N . PHE B 1 134 ? 38.704 -12.351 -3.745 1.00 13.36 133 PHE B N 1
ATOM 2748 C CA . PHE B 1 134 ? 39.302 -13.296 -2.793 1.00 13.93 133 PHE B CA 1
ATOM 2749 C C . PHE B 1 134 ? 39.691 -14.644 -3.404 1.00 14.87 133 PHE B C 1
ATOM 2750 O O . PHE B 1 134 ? 40.742 -15.210 -3.060 1.00 15.61 133 PHE B O 1
ATOM 2758 N N . ALA B 1 135 ? 38.863 -15.130 -4.332 1.00 15.06 134 ALA B N 1
ATOM 2759 C CA . ALA B 1 135 ? 39.200 -16.341 -5.058 1.00 13.93 134 ALA B CA 1
ATOM 2760 C C . ALA B 1 135 ? 40.450 -16.144 -5.907 1.00 13.69 134 ALA B C 1
ATOM 2761 O O . ALA B 1 135 ? 41.304 -17.036 -5.991 1.00 14.23 134 ALA B O 1
ATOM 2763 N N . THR B 1 136 ? 40.571 -14.977 -6.529 1.00 14.33 135 THR B N 1
ATOM 2764 C CA . THR B 1 136 ? 41.763 -14.667 -7.320 1.00 14.50 135 THR B CA 1
ATOM 2765 C C . THR B 1 136 ? 43.002 -14.630 -6.478 1.00 14.91 135 THR B C 1
ATOM 2766 O O . THR B 1 136 ? 44.020 -15.214 -6.862 1.00 14.78 135 THR B O 1
ATOM 2770 N N . LEU B 1 137 ? 42.946 -13.965 -5.326 1.00 14.69 136 LEU B N 1
ATOM 2771 C CA . LEU B 1 137 ? 44.068 -13.983 -4.365 1.00 15.34 136 LEU B CA 1
ATOM 2772 C C . LEU B 1 137 ? 44.454 -15.415 -3.923 1.00 15.50 136 LEU B C 1
ATOM 2773 O O . LEU B 1 137 ? 45.646 -15.757 -3.830 1.00 14.65 136 LEU B O 1
ATOM 2778 N N . LYS B 1 138 ? 43.448 -16.255 -3.686 1.00 16.58 137 LYS B N 1
ATOM 2779 C CA . LYS B 1 138 ? 43.721 -17.611 -3.217 1.00 16.86 137 LYS B CA 1
ATOM 2780 C C . LYS B 1 138 ? 44.416 -18.426 -4.280 1.00 16.79 137 LYS B C 1
ATOM 2781 O O . LYS B 1 138 ? 45.319 -19.218 -3.987 1.00 15.86 137 LYS B O 1
ATOM 2787 N N . ARG B 1 139 ? 43.989 -18.254 -5.523 1.00 17.27 138 ARG B N 1
ATOM 2788 C CA . ARG B 1 139 ? 44.570 -19.043 -6.585 1.00 17.54 138 ARG B CA 1
ATOM 2789 C C . ARG B 1 139 ? 45.974 -18.544 -6.982 1.00 17.32 138 ARG B C 1
ATOM 2790 O O . ARG B 1 139 ? 46.834 -19.353 -7.341 1.00 18.31 138 ARG B O 1
ATOM 2798 N N . ASN B 1 140 ? 46.204 -17.234 -6.915 1.00 16.04 139 ASN B N 1
ATOM 2799 C CA . ASN B 1 140 ? 47.440 -16.650 -7.441 1.00 17.04 139 ASN B CA 1
ATOM 2800 C C . ASN B 1 140 ? 48.526 -16.408 -6.410 1.00 16.36 139 ASN B C 1
ATOM 2801 O O . ASN B 1 140 ? 49.708 -16.360 -6.770 1.00 17.68 139 ASN B O 1
ATOM 2806 N N . GLY B 1 141 ? 48.132 -16.246 -5.148 1.00 17.26 140 GLY B N 1
ATOM 2807 C CA . GLY B 1 141 ? 49.035 -15.913 -4.051 1.00 17.54 140 GLY B CA 1
ATOM 2808 C C . GLY B 1 141 ? 49.795 -17.169 -3.635 1.00 19.15 140 GLY B C 1
ATOM 2809 O O . GLY B 1 141 ? 49.291 -18.278 -3.802 1.00 19.60 140 GLY B O 1
ATOM 2810 N N . ARG B 1 142 ? 50.998 -17.020 -3.112 1.00 19.20 141 ARG B N 1
ATOM 2811 C CA . ARG B 1 142 ? 51.743 -18.181 -2.675 1.00 20.88 141 ARG B CA 1
ATOM 2812 C C . ARG B 1 142 ? 51.634 -18.391 -1.174 1.00 20.86 141 ARG B C 1
ATOM 2813 O O . ARG B 1 142 ? 51.743 -19.526 -0.681 1.00 20.36 141 ARG B O 1
ATOM 2821 N N . PHE B 1 143 ? 51.452 -17.297 -0.431 1.00 18.30 142 PHE B N 1
ATOM 2822 C CA . PHE B 1 143 ? 51.375 -17.372 1.040 1.00 18.28 142 PHE B CA 1
ATOM 2823 C C . PHE B 1 143 ? 52.403 -18.312 1.656 1.00 18.06 142 PHE B C 1
ATOM 2824 O O . PHE B 1 143 ? 52.037 -19.307 2.315 1.00 18.95 142 PHE B O 1
ATOM 2832 N N . ALA B 1 144 ? 53.696 -17.999 1.482 1.00 17.27 143 ALA B N 1
ATOM 2833 C CA . ALA B 1 144 ? 54.726 -18.946 1.930 1.00 17.54 143 ALA B CA 1
ATOM 2834 C C . ALA B 1 144 ? 55.725 -18.353 2.949 1.00 15.81 143 ALA B C 1
ATOM 2835 O O . ALA B 1 144 ? 56.904 -18.723 2.901 1.00 17.21 143 ALA B O 1
ATOM 2837 N N . PRO B 1 145 ? 55.257 -17.523 3.920 1.00 15.08 144 PRO B N 1
ATOM 2838 C CA . PRO B 1 145 ? 53.862 -17.178 4.312 1.00 13.94 144 PRO B CA 1
ATOM 2839 C C . PRO B 1 145 ? 53.329 -15.898 3.670 1.00 14.57 144 PRO B C 1
ATOM 2840 O O . PRO B 1 145 ? 52.113 -15.628 3.728 1.00 14.73 144 PRO B O 1
ATOM 2844 N N . TYR B 1 146 ? 54.225 -15.155 3.044 1.00 14.36 145 TYR B N 1
ATOM 2845 C CA . TYR B 1 146 ? 53.869 -13.828 2.474 1.00 14.81 145 TYR B CA 1
ATOM 2846 C C . TYR B 1 146 ? 53.145 -13.992 1.136 1.00 13.83 145 TYR B C 1
ATOM 2847 O O . TYR B 1 146 ? 53.213 -15.041 0.515 1.00 13.39 145 TYR B O 1
ATOM 2856 N N . VAL B 1 147 ? 52.411 -12.958 0.699 1.00 13.95 146 VAL B N 1
ATOM 2857 C CA . VAL B 1 147 ? 51.594 -13.081 -0.503 1.00 15.04 146 VAL B CA 1
ATOM 2858 C C . VAL B 1 147 ? 52.298 -13.684 -1.708 1.00 15.06 146 VAL B C 1
ATOM 2859 O O . VAL B 1 147 ? 51.754 -14.593 -2.335 1.00 16.08 146 VAL B O 1
ATOM 2863 N N . ALA B 1 148 ? 53.508 -13.215 -1.997 1.00 15.82 147 ALA B N 1
ATOM 2864 C CA . ALA B 1 148 ? 54.192 -13.577 -3.209 1.00 16.16 147 ALA B CA 1
ATOM 2865 C C . ALA B 1 148 ? 55.240 -14.694 -3.013 1.00 17.47 147 ALA B C 1
ATOM 2866 O O . ALA B 1 148 ? 55.861 -15.122 -3.979 1.00 17.09 147 ALA B O 1
ATOM 2868 N N . GLY B 1 149 ? 55.359 -15.197 -1.793 1.00 16.72 148 GLY B N 1
ATOM 2869 C CA . GLY B 1 149 ? 56.399 -16.170 -1.463 1.00 18.95 148 GLY B CA 1
ATOM 2870 C C . GLY B 1 149 ? 56.937 -16.098 -0.040 1.00 19.67 148 GLY B C 1
ATOM 2871 O O . GLY B 1 149 ? 56.179 -15.951 0.928 1.00 18.04 148 GLY B O 1
ATOM 2872 N N . GLU B 1 150 ? 58.255 -16.228 0.076 1.00 20.14 149 GLU B N 1
ATOM 2873 C CA . GLU B 1 150 ? 58.918 -16.418 1.361 1.00 21.40 149 GLU B CA 1
ATOM 2874 C C . GLU B 1 150 ? 59.419 -15.122 2.019 1.00 21.04 149 GLU B C 1
ATOM 2875 O O . GLU B 1 150 ? 59.841 -15.140 3.187 1.00 20.32 149 GLU B O 1
ATOM 2881 N N . GLN B 1 151 ? 59.369 -14.006 1.284 1.00 19.73 150 GLN B N 1
ATOM 2882 C CA . GLN B 1 151 ? 59.879 -12.736 1.799 1.00 20.82 150 GLN B CA 1
ATOM 2883 C C . GLN B 1 151 ? 58.810 -11.673 1.715 1.00 18.93 150 GLN B C 1
ATOM 2884 O O . GLN B 1 151 ? 57.995 -11.728 0.819 1.00 18.04 150 GLN B O 1
ATOM 2890 N N . LEU B 1 152 ? 58.835 -10.721 2.652 1.00 18.18 151 LEU B N 1
ATOM 2891 C CA . LEU B 1 152 ? 57.934 -9.559 2.644 1.00 17.03 151 LEU B CA 1
ATOM 2892 C C . LEU B 1 152 ? 58.137 -8.797 1.336 1.00 16.64 151 LEU B C 1
ATOM 2893 O O . LEU B 1 152 ? 59.270 -8.502 0.990 1.00 17.54 151 LEU B O 1
ATOM 2898 N N . THR B 1 153 ? 57.066 -8.454 0.633 1.00 15.89 152 THR B N 1
ATOM 2899 C CA . THR B 1 153 ? 57.204 -7.580 -0.545 1.00 14.88 152 THR B CA 1
ATOM 2900 C C . THR B 1 153 ? 56.128 -6.522 -0.508 1.00 14.79 152 THR B C 1
ATOM 2901 O O . THR B 1 153 ? 55.261 -6.549 0.382 1.00 15.30 152 THR B O 1
ATOM 2905 N N . LEU B 1 154 ? 56.164 -5.614 -1.495 1.00 13.31 153 LEU B N 1
ATOM 2906 C CA . LEU B 1 154 ? 55.096 -4.593 -1.628 1.00 12.63 153 LEU B CA 1
ATOM 2907 C C . LEU B 1 154 ? 53.676 -5.189 -1.603 1.00 13.00 153 LEU B C 1
ATOM 2908 O O . LEU B 1 154 ? 52.707 -4.538 -1.124 1.00 14.02 153 LEU B O 1
ATOM 2913 N N . ALA B 1 155 ? 53.504 -6.382 -2.163 1.00 12.65 154 ALA B N 1
ATOM 2914 C CA . ALA B 1 155 ? 52.153 -6.942 -2.192 1.00 12.78 154 ALA B CA 1
ATOM 2915 C C . ALA B 1 155 ? 51.584 -7.204 -0.786 1.00 13.31 154 ALA B C 1
ATOM 2916 O O . ALA B 1 155 ? 50.352 -7.102 -0.588 1.00 13.52 154 ALA B O 1
ATOM 2918 N N . ASP B 1 156 ? 52.451 -7.431 0.198 1.00 14.14 155 ASP B N 1
ATOM 2919 C CA . ASP B 1 156 ? 52.006 -7.658 1.592 1.00 14.89 155 ASP B CA 1
ATOM 2920 C C . ASP B 1 156 ? 51.476 -6.377 2.221 1.00 15.53 155 ASP B C 1
ATOM 2921 O O . ASP B 1 156 ? 50.577 -6.433 3.077 1.00 15.91 155 ASP B O 1
ATOM 2926 N N . LEU B 1 157 ? 51.961 -5.232 1.735 1.00 14.48 156 LEU B N 1
ATOM 2927 C CA . LEU B 1 157 ? 51.490 -3.911 2.197 1.00 15.09 156 LEU B CA 1
ATOM 2928 C C . LEU B 1 157 ? 50.063 -3.685 1.722 1.00 15.70 156 LEU B C 1
ATOM 2929 O O . LEU B 1 157 ? 49.191 -3.271 2.500 1.00 16.15 156 LEU B O 1
ATOM 2942 N N . PHE B 1 159 ? 48.078 -6.086 0.756 1.00 13.41 158 PHE B N 1
ATOM 2943 C CA . PHE B 1 159 ? 47.326 -7.116 1.456 1.00 13.89 158 PHE B CA 1
ATOM 2944 C C . PHE B 1 159 ? 46.928 -6.696 2.867 1.00 14.04 158 PHE B C 1
ATOM 2945 O O . PHE B 1 159 ? 45.721 -6.739 3.220 1.00 13.34 158 PHE B O 1
ATOM 2953 N N . CYS B 1 160 ? 47.881 -6.233 3.682 1.00 13.54 159 CYS B N 1
ATOM 2954 C CA . CYS B 1 160 ? 47.512 -6.122 5.111 1.00 16.98 159 CYS B CA 1
ATOM 2955 C C . CYS B 1 160 ? 46.597 -4.918 5.408 1.00 15.56 159 CYS B C 1
ATOM 2956 O O . CYS B 1 160 ? 45.896 -4.907 6.413 1.00 17.26 159 CYS B O 1
ATOM 2959 N N . PHE B 1 161 ? 46.643 -3.913 4.537 1.00 13.92 160 PHE B N 1
ATOM 2960 C CA . PHE B 1 161 ? 45.793 -2.726 4.686 1.00 15.03 160 PHE B CA 1
ATOM 2961 C C . PHE B 1 161 ? 44.531 -2.713 3.819 1.00 14.76 160 PHE B C 1
ATOM 2962 O O . PHE B 1 161 ? 43.745 -1.765 3.888 1.00 15.97 160 PHE B O 1
ATOM 2970 N N . SER B 1 162 ? 44.338 -3.772 3.033 1.00 14.01 161 SER B N 1
ATOM 2971 C CA . SER B 1 162 ? 43.106 -3.972 2.262 1.00 14.17 161 SER B CA 1
ATOM 2972 C C . SER B 1 162 ? 42.194 -5.076 2.814 1.00 14.82 161 SER B C 1
ATOM 2973 O O . SER B 1 162 ? 40.981 -4.905 2.931 1.00 14.61 161 SER B O 1
ATOM 2976 N N . VAL B 1 163 ? 42.778 -6.226 3.099 1.00 15.60 162 VAL B N 1
ATOM 2977 C CA . VAL B 1 163 ? 42.000 -7.409 3.425 1.00 17.19 162 VAL B CA 1
ATOM 2978 C C . VAL B 1 163 ? 41.270 -7.230 4.762 1.00 17.28 162 VAL B C 1
ATOM 2979 O O . VAL B 1 163 ? 40.104 -7.651 4.911 1.00 19.40 162 VAL B O 1
ATOM 2983 N N . ASP B 1 164 ? 41.926 -6.554 5.705 1.00 17.20 163 ASP B N 1
ATOM 2984 C CA . ASP B 1 164 ? 41.303 -6.173 6.971 1.00 18.16 163 ASP B CA 1
ATOM 2985 C C . ASP B 1 164 ? 39.979 -5.402 6.756 1.00 17.44 163 ASP B C 1
ATOM 2986 O O . ASP B 1 164 ? 38.931 -5.806 7.297 1.00 18.04 163 ASP B O 1
ATOM 2991 N N . LEU B 1 165 ? 40.023 -4.325 5.964 1.00 16.81 164 LEU B N 1
ATOM 2992 C CA . LEU B 1 165 ? 38.819 -3.520 5.712 1.00 15.41 164 LEU B CA 1
ATOM 2993 C C . LEU B 1 165 ? 37.792 -4.285 4.882 1.00 16.39 164 LEU B C 1
ATOM 2994 O O . LEU B 1 165 ? 36.566 -4.114 5.093 1.00 17.18 164 LEU B O 1
ATOM 2999 N N . ALA B 1 166 ? 38.266 -5.116 3.951 1.00 15.62 165 ALA B N 1
ATOM 3000 C CA . ALA B 1 166 ? 37.347 -5.865 3.080 1.00 15.81 165 ALA B CA 1
ATOM 3001 C C . ALA B 1 166 ? 36.587 -6.900 3.935 1.00 16.79 165 ALA B C 1
ATOM 3002 O O . ALA B 1 166 ? 35.369 -7.119 3.733 1.00 17.68 165 ALA B O 1
ATOM 3004 N N . ASN B 1 167 ? 37.288 -7.494 4.906 1.00 17.69 166 ASN B N 1
ATOM 3005 C CA . ASN B 1 167 ? 36.655 -8.459 5.796 1.00 18.89 166 ASN B CA 1
ATOM 3006 C C . ASN B 1 167 ? 35.662 -7.799 6.735 1.00 19.19 166 ASN B C 1
ATOM 3007 O O . ASN B 1 167 ? 34.605 -8.378 6.995 1.00 19.44 166 ASN B O 1
ATOM 3012 N N . ALA B 1 168 ? 35.993 -6.600 7.228 1.00 18.83 167 ALA B N 1
ATOM 3013 C CA . ALA B 1 168 ? 35.030 -5.746 7.930 1.00 19.29 167 ALA B CA 1
ATOM 3014 C C . ALA B 1 168 ? 33.761 -5.444 7.120 1.00 19.47 167 ALA B C 1
ATOM 3015 O O . ALA B 1 168 ? 32.655 -5.642 7.637 1.00 20.39 167 ALA B O 1
ATOM 3017 N N . VAL B 1 169 ? 33.911 -5.003 5.853 1.00 18.69 168 VAL B N 1
ATOM 3018 C CA . VAL B 1 169 ? 32.799 -4.882 4.888 1.00 18.99 168 VAL B CA 1
ATOM 3019 C C . VAL B 1 169 ? 31.992 -6.173 4.732 1.00 19.39 168 VAL B C 1
ATOM 3020 O O . VAL B 1 169 ? 30.733 -6.170 4.775 1.00 18.62 168 VAL B O 1
ATOM 3024 N N . GLY B 1 170 ? 32.708 -7.283 4.570 1.00 17.85 169 GLY B N 1
ATOM 3025 C CA . GLY B 1 170 ? 32.067 -8.568 4.444 1.00 18.89 169 GLY B CA 1
ATOM 3026 C C . GLY B 1 170 ? 31.207 -8.892 5.635 1.00 19.37 169 GLY B C 1
ATOM 3027 O O . GLY B 1 170 ? 30.030 -9.252 5.481 1.00 20.35 169 GLY B O 1
ATOM 3028 N N . LYS B 1 171 ? 31.763 -8.743 6.832 1.00 20.56 170 LYS B N 1
ATOM 3029 C CA . LYS B 1 171 ? 30.993 -9.103 8.021 1.00 22.34 170 LYS B CA 1
ATOM 3030 C C . LYS B 1 171 ? 29.821 -8.172 8.284 1.00 22.80 170 LYS B C 1
ATOM 3031 O O . LYS B 1 171 ? 28.693 -8.645 8.513 1.00 23.72 170 LYS B O 1
ATOM 3037 N N . LYS B 1 172 ? 30.054 -6.872 8.177 1.00 22.58 171 LYS B N 1
ATOM 3038 C CA . LYS B 1 172 ? 29.041 -5.875 8.537 1.00 23.03 171 LYS B CA 1
ATOM 3039 C C . LYS B 1 172 ? 27.966 -5.707 7.464 1.00 22.68 171 LYS B C 1
ATOM 3040 O O . LYS B 1 172 ? 26.785 -5.643 7.784 1.00 22.18 171 LYS B O 1
ATOM 3046 N N . VAL B 1 173 ? 28.371 -5.631 6.197 1.00 21.56 172 VAL B N 1
ATOM 3047 C CA . VAL B 1 173 ? 27.460 -5.271 5.107 1.00 21.13 172 VAL B CA 1
ATOM 3048 C C . VAL B 1 173 ? 26.920 -6.500 4.360 1.00 21.25 172 VAL B C 1
ATOM 3049 O O . VAL B 1 173 ? 25.764 -6.496 3.949 1.00 22.05 172 VAL B O 1
ATOM 3053 N N . LEU B 1 174 ? 27.730 -7.550 4.192 1.00 20.87 173 LEU B N 1
ATOM 3054 C CA . LEU B 1 174 ? 27.336 -8.676 3.334 1.00 20.88 173 LEU B CA 1
ATOM 3055 C C . LEU B 1 174 ? 27.018 -9.956 4.091 1.00 20.95 173 LEU B C 1
ATOM 3056 O O . LEU B 1 174 ? 26.616 -10.917 3.471 1.00 19.79 173 LEU B O 1
ATOM 3061 N N . ASN B 1 175 ? 27.240 -9.967 5.404 1.00 21.84 174 ASN B N 1
ATOM 3062 C CA . ASN B 1 175 ? 27.177 -11.203 6.203 1.00 23.75 174 ASN B CA 1
ATOM 3063 C C . ASN B 1 175 ? 28.036 -12.332 5.598 1.00 24.11 174 ASN B C 1
ATOM 3064 O O . ASN B 1 175 ? 27.595 -13.478 5.464 1.00 24.63 174 ASN B O 1
ATOM 3069 N N . ILE B 1 176 ? 29.267 -12.000 5.200 1.00 23.02 175 ILE B N 1
ATOM 3070 C CA . ILE B 1 176 ? 30.211 -13.006 4.729 1.00 22.81 175 ILE B CA 1
ATOM 3071 C C . ILE B 1 176 ? 31.519 -12.763 5.451 1.00 21.71 175 ILE B C 1
ATOM 3072 O O . ILE B 1 176 ? 32.036 -11.658 5.396 1.00 22.27 175 ILE B O 1
ATOM 3077 N N . ASP B 1 177 ? 32.064 -13.786 6.104 1.00 20.87 176 ASP B N 1
ATOM 3078 C CA . ASP B 1 177 ? 33.409 -13.697 6.657 1.00 19.86 176 ASP B CA 1
ATOM 3079 C C . ASP B 1 177 ? 34.400 -14.298 5.645 1.00 19.19 176 ASP B C 1
ATOM 3080 O O . ASP B 1 177 ? 34.570 -15.512 5.585 1.00 18.37 176 ASP B O 1
ATOM 3085 N N . PHE B 1 178 ? 35.063 -13.449 4.845 1.00 18.40 177 PHE B N 1
ATOM 3086 C CA . PHE B 1 178 ? 35.910 -13.950 3.769 1.00 18.65 177 PHE B CA 1
ATOM 3087 C C . PHE B 1 178 ? 37.099 -14.720 4.304 1.00 18.36 177 PHE B C 1
ATOM 3088 O O . PHE B 1 178 ? 37.541 -15.677 3.698 1.00 18.80 177 PHE B O 1
ATOM 3096 N N . LEU B 1 179 ? 37.591 -14.311 5.466 1.00 17.94 178 LEU B N 1
ATOM 3097 C CA . LEU B 1 179 ? 38.834 -14.887 5.991 1.00 18.13 178 LEU B CA 1
ATOM 3098 C C . LEU B 1 179 ? 38.564 -16.214 6.673 1.00 18.51 178 LEU B C 1
ATOM 3099 O O . LEU B 1 179 ? 39.455 -17.022 6.821 1.00 18.28 178 LEU B O 1
ATOM 3104 N N . ALA B 1 180 ? 37.295 -16.457 6.998 1.00 19.03 179 ALA B N 1
ATOM 3105 C CA . ALA B 1 180 ? 36.882 -17.703 7.662 1.00 20.61 179 ALA B CA 1
ATOM 3106 C C . ALA B 1 180 ? 37.259 -18.983 6.897 1.00 21.14 179 ALA B C 1
ATOM 3107 O O . ALA B 1 180 ? 37.548 -20.003 7.529 1.00 21.54 179 ALA B O 1
ATOM 3109 N N A ASP B 1 181 ? 37.247 -18.899 5.567 0.70 21.56 180 ASP B N 1
ATOM 3110 N N B ASP B 1 181 ? 37.263 -18.962 5.564 0.30 20.60 180 ASP B N 1
ATOM 3111 C CA A ASP B 1 181 ? 37.623 -20.008 4.702 0.70 22.40 180 ASP B CA 1
ATOM 3112 C CA B ASP B 1 181 ? 37.719 -20.143 4.803 0.30 20.40 180 ASP B CA 1
ATOM 3113 C C A ASP B 1 181 ? 38.893 -19.709 3.872 0.70 21.72 180 ASP B C 1
ATOM 3114 C C B ASP B 1 181 ? 39.011 -19.903 4.012 0.30 20.21 180 ASP B C 1
ATOM 3115 O O A ASP B 1 181 ? 39.057 -20.214 2.742 0.70 22.09 180 ASP B O 1
ATOM 3116 O O B ASP B 1 181 ? 39.289 -20.611 3.030 0.30 20.02 180 ASP B O 1
ATOM 3125 N N . PHE B 1 182 ? 39.797 -18.925 4.458 1.00 20.16 181 PHE B N 1
ATOM 3126 C CA . PHE B 1 182 ? 41.061 -18.515 3.783 1.00 19.05 181 PHE B CA 1
ATOM 3127 C C . PHE B 1 182 ? 42.190 -18.528 4.812 1.00 18.52 181 PHE B C 1
ATOM 3128 O O . PHE B 1 182 ? 42.713 -17.466 5.198 1.00 16.85 181 PHE B O 1
ATOM 3136 N N . PRO B 1 183 ? 42.527 -19.727 5.327 1.00 17.63 182 PRO B N 1
ATOM 3137 C CA . PRO B 1 183 ? 43.440 -19.811 6.471 1.00 18.20 182 PRO B CA 1
ATOM 3138 C C . PRO B 1 183 ? 44.817 -19.190 6.176 1.00 17.78 182 PRO B C 1
ATOM 3139 O O . PRO B 1 183 ? 45.441 -18.642 7.089 1.00 16.89 182 PRO B O 1
ATOM 3143 N N . GLN B 1 184 ? 45.274 -19.274 4.920 1.00 17.84 183 GLN B N 1
ATOM 3144 C CA . GLN B 1 184 ? 46.596 -18.679 4.493 1.00 18.07 183 GLN B CA 1
ATOM 3145 C C . GLN B 1 184 ? 46.614 -17.191 4.763 1.00 17.04 183 GLN B C 1
ATOM 3146 O O . GLN B 1 184 ? 47.598 -16.634 5.210 1.00 16.48 183 GLN B O 1
ATOM 3152 N N . ALA B 1 185 ? 45.490 -16.556 4.467 1.00 16.86 184 ALA B N 1
ATOM 3153 C CA . ALA B 1 185 ? 45.375 -15.112 4.545 1.00 16.62 184 ALA B CA 1
ATOM 3154 C C . ALA B 1 185 ? 45.189 -14.744 6.015 1.00 16.75 184 ALA B C 1
ATOM 3155 O O . ALA B 1 185 ? 45.803 -13.804 6.487 1.00 16.17 184 ALA B O 1
ATOM 3157 N N . LYS B 1 186 ? 44.395 -15.511 6.762 1.00 17.01 185 LYS B N 1
ATOM 3158 C CA . LYS B 1 186 ? 44.224 -15.213 8.173 1.00 17.10 185 LYS B CA 1
ATOM 3159 C C . LYS B 1 186 ? 45.585 -15.259 8.913 1.00 16.59 185 LYS B C 1
ATOM 3160 O O . LYS B 1 186 ? 45.909 -14.402 9.744 1.00 14.99 185 LYS B O 1
ATOM 3166 N N . ALA B 1 187 ? 46.400 -16.261 8.588 1.00 15.95 186 ALA B N 1
ATOM 3167 C CA . ALA B 1 187 ? 47.701 -16.408 9.237 1.00 15.29 186 ALA B CA 1
ATOM 3168 C C . ALA B 1 187 ? 48.658 -15.247 8.866 1.00 15.25 186 ALA B C 1
ATOM 3169 O O . ALA B 1 187 ? 49.379 -14.709 9.719 1.00 15.51 186 ALA B O 1
ATOM 3171 N N . LEU B 1 188 ? 48.652 -14.857 7.595 1.00 15.17 187 LEU B N 1
ATOM 3172 C CA . LEU B 1 188 ? 49.498 -13.772 7.137 1.00 14.62 187 LEU B CA 1
ATOM 3173 C C . LEU B 1 188 ? 49.055 -12.459 7.782 1.00 14.75 187 LEU B C 1
ATOM 3174 O O . LEU B 1 188 ? 49.885 -11.652 8.204 1.00 16.06 187 LEU B O 1
ATOM 3179 N N . LEU B 1 189 ? 47.751 -12.248 7.902 1.00 14.47 188 LEU B N 1
ATOM 3180 C CA . LEU B 1 189 ? 47.307 -11.009 8.527 1.00 15.66 188 LEU B CA 1
ATOM 3181 C C . LEU B 1 189 ? 47.786 -10.900 10.004 1.00 15.39 188 LEU B C 1
ATOM 3182 O O . LEU B 1 189 ? 48.207 -9.837 10.474 1.00 14.91 188 LEU B O 1
ATOM 3187 N N . GLN B 1 190 ? 47.770 -12.011 10.733 1.00 15.15 189 GLN B N 1
ATOM 3188 C CA . GLN B 1 190 ? 48.295 -11.996 12.089 1.00 15.55 189 GLN B CA 1
ATOM 3189 C C . GLN B 1 190 ? 49.809 -11.728 12.103 1.00 15.87 189 GLN B C 1
ATOM 3190 O O . GLN B 1 190 ? 50.282 -10.993 12.959 1.00 16.37 189 GLN B O 1
ATOM 3196 N N . LEU B 1 191 ? 50.560 -12.325 11.175 1.00 16.25 190 LEU B N 1
ATOM 3197 C CA . LEU B 1 191 ? 51.995 -12.088 11.062 1.00 16.77 190 LEU B CA 1
ATOM 3198 C C . LEU B 1 191 ? 52.300 -10.582 10.812 1.00 16.56 190 LEU B C 1
ATOM 3199 O O . LEU B 1 191 ? 53.146 -9.968 11.492 1.00 16.28 190 LEU B O 1
ATOM 3212 N N . GLY B 1 193 ? 50.389 -8.162 11.486 1.00 19.74 192 GLY B N 1
ATOM 3213 C CA . GLY B 1 193 ? 50.035 -7.563 12.774 1.00 19.62 192 GLY B CA 1
ATOM 3214 C C . GLY B 1 193 ? 51.151 -7.443 13.783 1.00 20.76 192 GLY B C 1
ATOM 3215 O O . GLY B 1 193 ? 51.138 -6.529 14.604 1.00 21.91 192 GLY B O 1
ATOM 3216 N N . GLU B 1 194 ? 52.132 -8.345 13.715 1.00 20.84 193 GLU B N 1
ATOM 3217 C CA . GLU B 1 194 ? 53.253 -8.387 14.670 1.00 21.08 193 GLU B CA 1
ATOM 3218 C C . GLU B 1 194 ? 54.465 -7.575 14.204 1.00 20.68 193 GLU B C 1
ATOM 3219 O O . GLU B 1 194 ? 55.511 -7.504 14.883 1.00 20.93 193 GLU B O 1
ATOM 3225 N N . ASN B 1 195 ? 54.342 -6.943 13.039 1.00 19.49 194 ASN B N 1
ATOM 3226 C CA . ASN B 1 195 ? 55.428 -6.101 12.548 1.00 19.50 194 ASN B CA 1
ATOM 3227 C C . ASN B 1 195 ? 55.700 -4.996 13.580 1.00 19.29 194 ASN B C 1
ATOM 3228 O O . ASN B 1 195 ? 54.750 -4.424 14.136 1.00 17.93 194 ASN B O 1
ATOM 3233 N N . PRO B 1 196 ? 56.987 -4.678 13.842 1.00 19.40 195 PRO B N 1
ATOM 3234 C CA . PRO B 1 196 ? 57.261 -3.776 14.953 1.00 20.22 195 PRO B CA 1
ATOM 3235 C C . PRO B 1 196 ? 56.800 -2.331 14.756 1.00 20.20 195 PRO B C 1
ATOM 3236 O O . PRO B 1 196 ? 56.709 -1.575 15.733 1.00 21.55 195 PRO B O 1
ATOM 3240 N N . HIS B 1 197 ? 56.500 -1.964 13.508 1.00 19.31 196 HIS B N 1
ATOM 3241 C CA . HIS B 1 197 ? 55.970 -0.637 13.179 1.00 18.45 196 HIS B CA 1
ATOM 3242 C C . HIS B 1 197 ? 54.453 -0.531 13.276 1.00 17.86 196 HIS B C 1
ATOM 3243 O O . HIS B 1 197 ? 53.921 0.576 13.219 1.00 16.28 196 HIS B O 1
ATOM 3258 N N . PRO B 1 199 ? 52.309 -1.029 15.888 1.00 19.03 198 PRO B N 1
ATOM 3259 C CA . PRO B 1 199 ? 51.709 -0.238 17.000 1.00 19.61 198 PRO B CA 1
ATOM 3260 C C . PRO B 1 199 ? 51.673 1.273 16.729 1.00 19.29 198 PRO B C 1
ATOM 3261 O O . PRO B 1 199 ? 50.669 1.949 17.001 1.00 19.96 198 PRO B O 1
ATOM 3265 N N . ARG B 1 200 ? 52.763 1.789 16.178 1.00 19.82 199 ARG B N 1
ATOM 3266 C CA . ARG B 1 200 ? 52.850 3.195 15.827 1.00 19.47 199 ARG B CA 1
ATOM 3267 C C . ARG B 1 200 ? 51.800 3.567 14.774 1.00 18.36 199 ARG B C 1
ATOM 3268 O O . ARG B 1 200 ? 51.102 4.600 14.903 1.00 17.78 199 ARG B O 1
ATOM 3276 N N . ILE B 1 201 ? 51.672 2.732 13.739 1.00 16.53 200 ILE B N 1
ATOM 3277 C CA . ILE B 1 201 ? 50.671 2.979 12.705 1.00 16.19 200 ILE B CA 1
ATOM 3278 C C . ILE B 1 201 ? 49.270 3.054 13.281 1.00 16.07 200 ILE B C 1
ATOM 3279 O O . ILE B 1 201 ? 48.498 3.999 12.988 1.00 15.44 200 ILE B O 1
ATOM 3284 N N A LEU B 1 202 ? 48.950 2.080 14.117 0.50 16.25 201 LEU B N 1
ATOM 3285 N N B LEU B 1 202 ? 48.938 2.092 14.124 0.50 16.02 201 LEU B N 1
ATOM 3286 C CA A LEU B 1 202 ? 47.612 2.001 14.700 0.50 17.18 201 LEU B CA 1
ATOM 3287 C CA B LEU B 1 202 ? 47.577 2.036 14.658 0.50 16.75 201 LEU B CA 1
ATOM 3288 C C A LEU B 1 202 ? 47.338 3.153 15.663 0.50 17.03 201 LEU B C 1
ATOM 3289 C C B LEU B 1 202 ? 47.310 3.121 15.710 0.50 16.84 201 LEU B C 1
ATOM 3290 O O A LEU B 1 202 ? 46.218 3.687 15.703 0.50 17.81 201 LEU B O 1
ATOM 3291 O O B LEU B 1 202 ? 46.159 3.577 15.858 0.50 17.62 201 LEU B O 1
ATOM 3300 N N . ALA B 1 203 ? 48.344 3.503 16.459 1.00 17.11 202 ALA B N 1
ATOM 3301 C CA . ALA B 1 203 ? 48.186 4.552 17.485 1.00 17.47 202 ALA B CA 1
ATOM 3302 C C . ALA B 1 203 ? 47.988 5.922 16.804 1.00 17.18 202 ALA B C 1
ATOM 3303 O O . ALA B 1 203 ? 47.193 6.743 17.264 1.00 17.01 202 ALA B O 1
ATOM 3305 N N . ASP B 1 204 ? 48.713 6.138 15.705 1.00 16.20 203 ASP B N 1
ATOM 3306 C CA . ASP B 1 204 ? 48.565 7.336 14.879 1.00 16.06 203 ASP B CA 1
ATOM 3307 C C . ASP B 1 204 ? 47.182 7.393 14.237 1.00 16.31 203 ASP B C 1
ATOM 3308 O O . ASP B 1 204 ? 46.530 8.463 14.179 1.00 15.82 203 ASP B O 1
ATOM 3313 N N . LYS B 1 205 ? 46.736 6.249 13.727 1.00 17.10 204 LYS B N 1
ATOM 3314 C CA . LYS B 1 205 ? 45.369 6.156 13.202 1.00 17.90 204 LYS B CA 1
ATOM 3315 C C . LYS B 1 205 ? 44.324 6.582 14.249 1.00 18.22 204 LYS B C 1
ATOM 3316 O O . LYS B 1 205 ? 43.457 7.442 13.956 1.00 16.87 204 LYS B O 1
ATOM 3322 N N . GLU B 1 206 ? 44.399 6.005 15.464 1.00 19.07 205 GLU B N 1
ATOM 3323 C CA . GLU B 1 206 ? 43.439 6.365 16.514 1.00 20.22 205 GLU B CA 1
ATOM 3324 C C . GLU B 1 206 ? 43.544 7.857 16.861 1.00 19.82 205 GLU B C 1
ATOM 3325 O O . GLU B 1 206 ? 42.522 8.522 17.086 1.00 20.65 205 GLU B O 1
ATOM 3331 N N . ALA B 1 207 ? 44.768 8.384 16.899 1.00 18.97 206 ALA B N 1
ATOM 3332 C CA . ALA B 1 207 ? 44.966 9.792 17.277 1.00 19.38 206 ALA B CA 1
ATOM 3333 C C . ALA B 1 207 ? 44.384 10.739 16.233 1.00 18.99 206 ALA B C 1
ATOM 3334 O O . ALA B 1 207 ? 44.006 11.869 16.560 1.00 19.80 206 ALA B O 1
ATOM 3336 N N A SER B 1 208 ? 44.300 10.267 14.990 0.50 18.74 207 SER B N 1
ATOM 3337 N N B SER B 1 208 ? 44.326 10.283 14.982 0.50 18.62 207 SER B N 1
ATOM 3338 C CA A SER B 1 208 ? 43.909 11.109 13.863 0.50 18.68 207 SER B CA 1
ATOM 3339 C CA B SER B 1 208 ? 43.912 11.142 13.873 0.50 18.39 207 SER B CA 1
ATOM 3340 C C A SER B 1 208 ? 42.426 11.009 13.521 0.50 18.44 207 SER B C 1
ATOM 3341 C C B SER B 1 208 ? 42.416 11.041 13.555 0.50 18.31 207 SER B C 1
ATOM 3342 O O A SER B 1 208 ? 41.901 11.812 12.748 0.50 18.53 207 SER B O 1
ATOM 3343 O O B SER B 1 208 ? 41.871 11.878 12.831 0.50 18.36 207 SER B O 1
ATOM 3356 N N . PRO B 1 210 ? 39.500 11.616 15.264 1.00 16.58 209 PRO B N 1
ATOM 3357 C CA . PRO B 1 210 ? 38.538 12.717 15.482 1.00 15.67 209 PRO B CA 1
ATOM 3358 C C . PRO B 1 210 ? 38.669 13.848 14.460 1.00 16.07 209 PRO B C 1
ATOM 3359 O O . PRO B 1 210 ? 37.657 14.371 14.035 1.00 15.41 209 PRO B O 1
ATOM 3363 N N . ALA B 1 211 ? 39.888 14.209 14.035 1.00 15.61 210 ALA B N 1
ATOM 3364 C CA . ALA B 1 211 ? 40.005 15.294 13.056 1.00 16.02 210 ALA B CA 1
ATOM 3365 C C . ALA B 1 211 ? 39.480 14.850 11.689 1.00 16.92 210 ALA B C 1
ATOM 3366 O O . ALA B 1 211 ? 38.791 15.621 11.008 1.00 17.79 210 ALA B O 1
ATOM 3368 N N . PHE B 1 212 ? 39.747 13.599 11.335 1.00 17.21 211 PHE B N 1
ATOM 3369 C CA . PHE B 1 212 ? 39.220 13.041 10.093 1.00 19.34 211 PHE B CA 1
ATOM 3370 C C . PHE B 1 212 ? 37.697 13.123 10.077 1.00 20.02 211 PHE B C 1
ATOM 3371 O O . PHE B 1 212 ? 37.108 13.653 9.124 1.00 20.88 211 PHE B O 1
ATOM 3387 N N . GLU B 1 214 ? 35.736 14.948 11.826 1.00 24.03 213 GLU B N 1
ATOM 3388 C CA . GLU B 1 214 ? 35.297 16.336 11.871 1.00 25.99 213 GLU B CA 1
ATOM 3389 C C . GLU B 1 214 ? 35.329 16.954 10.468 1.00 28.38 213 GLU B C 1
ATOM 3390 O O . GLU B 1 214 ? 34.433 17.723 10.111 1.00 27.88 213 GLU B O 1
ATOM 3404 N N . ILE B 1 216 ? 34.934 15.379 7.738 1.00 36.03 215 ILE B N 1
ATOM 3405 C CA . ILE B 1 216 ? 33.778 14.794 7.085 1.00 38.52 215 ILE B CA 1
ATOM 3406 C C . ILE B 1 216 ? 32.472 15.540 7.416 1.00 40.12 215 ILE B C 1
ATOM 3407 O O . ILE B 1 216 ? 31.778 15.942 6.492 1.00 41.18 215 ILE B O 1
ATOM 3412 N N . ARG B 1 217 ? 32.162 15.745 8.704 1.00 41.64 216 ARG B N 1
ATOM 3413 C CA . ARG B 1 217 ? 30.931 16.465 9.140 1.00 43.31 216 ARG B CA 1
ATOM 3414 C C . ARG B 1 217 ? 30.710 17.860 8.548 1.00 44.01 216 ARG B C 1
ATOM 3415 O O . ARG B 1 217 ? 29.568 18.293 8.425 1.00 44.50 216 ARG B O 1
ATOM 3423 N N . SER B 1 218 ? 31.781 18.574 8.217 1.00 44.94 217 SER B N 1
ATOM 3424 C CA . SER B 1 218 ? 31.645 19.817 7.441 1.00 46.23 217 SER B CA 1
ATOM 3425 C C . SER B 1 218 ? 32.209 19.675 6.026 1.00 46.31 217 SER B C 1
ATOM 3426 O O . SER B 1 218 ? 31.548 19.123 5.136 1.00 46.98 217 SER B O 1
ATOM 3429 N N . SER C 1 2 ? 32.553 49.922 18.319 1.00 32.08 1 SER C N 1
ATOM 3430 C CA . SER C 1 2 ? 33.333 50.586 19.417 1.00 30.99 1 SER C CA 1
ATOM 3431 C C . SER C 1 2 ? 34.612 49.875 19.928 1.00 29.21 1 SER C C 1
ATOM 3432 O O . SER C 1 2 ? 35.591 50.586 20.186 1.00 30.47 1 SER C O 1
ATOM 3435 N N . LEU C 1 3 ? 34.635 48.530 20.038 1.00 25.24 2 LEU C N 1
ATOM 3436 C CA . LEU C 1 3 ? 35.879 47.793 20.421 1.00 22.14 2 LEU C CA 1
ATOM 3437 C C . LEU C 1 3 ? 37.084 48.113 19.543 1.00 20.57 2 LEU C C 1
ATOM 3438 O O . LEU C 1 3 ? 36.953 48.117 18.323 1.00 19.02 2 LEU C O 1
ATOM 3443 N N . LYS C 1 4 ? 38.245 48.380 20.152 1.00 19.53 3 LYS C N 1
ATOM 3444 C CA . LYS C 1 4 ? 39.485 48.507 19.402 1.00 18.75 3 LYS C CA 1
ATOM 3445 C C . LYS C 1 4 ? 40.524 47.516 19.894 1.00 18.55 3 LYS C C 1
ATOM 3446 O O . LYS C 1 4 ? 40.656 47.300 21.103 1.00 18.08 3 LYS C O 1
ATOM 3452 N N . LEU C 1 5 ? 41.257 46.924 18.959 1.00 17.07 4 LEU C N 1
ATOM 3453 C CA . LEU C 1 5 ? 42.302 45.974 19.303 1.00 15.75 4 LEU C CA 1
ATOM 3454 C C . LEU C 1 5 ? 43.677 46.557 18.954 1.00 15.37 4 LEU C C 1
ATOM 3455 O O . LEU C 1 5 ? 44.016 46.711 17.786 1.00 15.25 4 LEU C O 1
ATOM 3460 N N . TYR C 1 6 ? 44.461 46.853 19.985 1.00 14.00 5 TYR C N 1
ATOM 3461 C CA . TYR C 1 6 ? 45.772 47.458 19.808 1.00 13.38 5 TYR C CA 1
ATOM 3462 C C . TYR C 1 6 ? 46.797 46.358 19.704 1.00 13.30 5 TYR C C 1
ATOM 3463 O O . TYR C 1 6 ? 46.939 45.560 20.617 1.00 14.42 5 TYR C O 1
ATOM 3472 N N . GLY C 1 7 ? 47.537 46.305 18.611 1.00 12.91 6 GLY C N 1
ATOM 3473 C CA . GLY C 1 7 ? 48.600 45.326 18.515 1.00 13.23 6 GLY C CA 1
ATOM 3474 C C . GLY C 1 7 ? 49.127 45.318 17.099 1.00 13.98 6 GLY C C 1
ATOM 3475 O O . GLY C 1 7 ? 49.045 46.328 16.395 1.00 13.96 6 GLY C O 1
ATOM 3476 N N . PHE C 1 8 ? 49.666 44.181 16.675 1.00 14.61 7 PHE C N 1
ATOM 3477 C CA . PHE C 1 8 ? 50.225 44.076 15.326 1.00 15.26 7 PHE C CA 1
ATOM 3478 C C . PHE C 1 8 ? 50.101 42.640 14.851 1.00 15.30 7 PHE C C 1
ATOM 3479 O O . PHE C 1 8 ? 50.179 41.724 15.646 1.00 14.89 7 PHE C O 1
ATOM 3487 N N . SER C 1 9 ? 49.892 42.466 13.540 1.00 15.25 8 SER C N 1
ATOM 3488 C CA . SER C 1 9 ? 49.490 41.200 13.008 1.00 15.67 8 SER C CA 1
ATOM 3489 C C . SER C 1 9 ? 50.583 40.145 12.941 1.00 15.95 8 SER C C 1
ATOM 3490 O O . SER C 1 9 ? 50.329 39.019 12.517 1.00 16.16 8 SER C O 1
ATOM 3493 N N . VAL C 1 10 ? 51.790 40.507 13.363 1.00 15.50 9 VAL C N 1
ATOM 3494 C CA . VAL C 1 10 ? 52.857 39.524 13.498 1.00 15.36 9 VAL C CA 1
ATOM 3495 C C . VAL C 1 10 ? 52.832 38.926 14.928 1.00 16.32 9 VAL C C 1
ATOM 3496 O O . VAL C 1 10 ? 53.428 37.870 15.165 1.00 18.14 9 VAL C O 1
ATOM 3500 N N . SER C 1 11 ? 52.136 39.583 15.867 1.00 15.79 10 SER C N 1
ATOM 3501 C CA . SER C 1 11 ? 52.006 39.038 17.243 1.00 14.14 10 SER C CA 1
ATOM 3502 C C . SER C 1 11 ? 51.006 37.860 17.317 1.00 14.19 10 SER C C 1
ATOM 3503 O O . SER C 1 11 ? 49.802 38.009 16.965 1.00 13.63 10 SER C O 1
ATOM 3506 N N . ASN C 1 12 ? 51.492 36.723 17.822 1.00 14.45 11 ASN C N 1
ATOM 3507 C CA . ASN C 1 12 ? 50.638 35.557 18.038 1.00 14.15 11 ASN C CA 1
ATOM 3508 C C . ASN C 1 12 ? 49.532 35.828 19.024 1.00 13.90 11 ASN C C 1
ATOM 3509 O O . ASN C 1 12 ? 48.356 35.470 18.796 1.00 14.73 11 ASN C O 1
ATOM 3514 N N . TYR C 1 13 ? 49.879 36.512 20.111 1.00 13.65 12 TYR C N 1
ATOM 3515 C CA . TYR C 1 13 ? 48.866 36.847 21.122 1.00 14.22 12 TYR C CA 1
ATOM 3516 C C . TYR C 1 13 ? 47.758 37.749 20.549 1.00 13.88 12 TYR C C 1
ATOM 3517 O O . TYR C 1 13 ? 46.583 37.623 20.876 1.00 14.26 12 TYR C O 1
ATOM 3526 N N . TYR C 1 14 ? 48.140 38.664 19.674 1.00 13.02 13 TYR C N 1
ATOM 3527 C CA . TYR C 1 14 ? 47.171 39.553 19.011 1.00 13.33 13 TYR C CA 1
ATOM 3528 C C . TYR C 1 14 ? 46.295 38.732 18.074 1.00 13.28 13 TYR C C 1
ATOM 3529 O O . TYR C 1 14 ? 45.041 38.903 18.063 1.00 12.78 13 TYR C O 1
ATOM 3538 N N . ASN C 1 15 ? 46.929 37.827 17.322 1.00 12.95 14 ASN C N 1
ATOM 3539 C CA . ASN C 1 15 ? 46.179 36.983 16.394 1.00 13.70 14 ASN C CA 1
ATOM 3540 C C . ASN C 1 15 ? 45.158 36.115 17.089 1.00 13.28 14 ASN C C 1
ATOM 3541 O O . ASN C 1 15 ? 44.096 35.836 16.532 1.00 14.89 14 ASN C O 1
ATOM 3554 N N . VAL C 1 17 ? 43.363 36.926 19.754 1.00 13.14 16 VAL C N 1
ATOM 3555 C CA . VAL C 1 17 ? 42.189 37.763 20.028 1.00 12.72 16 VAL C CA 1
ATOM 3556 C C . VAL C 1 17 ? 41.475 38.111 18.696 1.00 14.23 16 VAL C C 1
ATOM 3557 O O . VAL C 1 17 ? 40.224 38.091 18.593 1.00 14.29 16 VAL C O 1
ATOM 3561 N N . LYS C 1 18 ? 42.252 38.474 17.687 1.00 13.57 17 LYS C N 1
ATOM 3562 C CA . LYS C 1 18 ? 41.674 38.773 16.383 1.00 13.58 17 LYS C CA 1
ATOM 3563 C C . LYS C 1 18 ? 40.813 37.610 15.875 1.00 14.57 17 LYS C C 1
ATOM 3564 O O . LYS C 1 18 ? 39.678 37.817 15.409 1.00 14.33 17 LYS C O 1
ATOM 3570 N N . LEU C 1 19 ? 41.310 36.370 16.023 1.00 14.64 18 LEU C N 1
ATOM 3571 C CA . LEU C 1 19 ? 40.515 35.220 15.601 1.00 14.15 18 LEU C CA 1
ATOM 3572 C C . LEU C 1 19 ? 39.203 35.081 16.372 1.00 14.67 18 LEU C C 1
ATOM 3573 O O . LEU C 1 19 ? 38.177 34.741 15.779 1.00 14.24 18 LEU C O 1
ATOM 3578 N N . ALA C 1 20 ? 39.236 35.340 17.677 1.00 14.15 19 ALA C N 1
ATOM 3579 C CA . ALA C 1 20 ? 38.042 35.151 18.492 1.00 15.43 19 ALA C CA 1
ATOM 3580 C C . ALA C 1 20 ? 37.030 36.204 18.015 1.00 16.08 19 ALA C C 1
ATOM 3581 O O . ALA C 1 20 ? 35.847 35.902 17.835 1.00 16.62 19 ALA C O 1
ATOM 3583 N N . LEU C 1 21 ? 37.508 37.425 17.779 1.00 15.98 20 LEU C N 1
ATOM 3584 C CA . LEU C 1 21 ? 36.606 38.502 17.319 1.00 16.18 20 LEU C CA 1
ATOM 3585 C C . LEU C 1 21 ? 35.992 38.158 15.967 1.00 17.19 20 LEU C C 1
ATOM 3586 O O . LEU C 1 21 ? 34.789 38.388 15.759 1.00 17.02 20 LEU C O 1
ATOM 3591 N N . LEU C 1 22 ? 36.801 37.617 15.061 1.00 16.92 21 LEU C N 1
ATOM 3592 C CA . LEU C 1 22 ? 36.276 37.242 13.733 1.00 18.24 21 LEU C CA 1
ATOM 3593 C C . LEU C 1 22 ? 35.270 36.095 13.780 1.00 18.72 21 LEU C C 1
ATOM 3594 O O . LEU C 1 22 ? 34.238 36.086 13.084 1.00 18.01 21 LEU C O 1
ATOM 3599 N N . GLU C 1 23 ? 35.599 35.104 14.591 1.00 18.55 22 GLU C N 1
ATOM 3600 C CA . GLU C 1 23 ? 34.804 33.898 14.715 1.00 19.65 22 GLU C CA 1
ATOM 3601 C C . GLU C 1 23 ? 33.423 34.286 15.287 1.00 19.56 22 GLU C C 1
ATOM 3602 O O . GLU C 1 23 ? 32.397 33.707 14.915 1.00 18.87 22 GLU C O 1
ATOM 3608 N N . LYS C 1 24 ? 33.392 35.333 16.115 1.00 17.79 23 LYS C N 1
ATOM 3609 C CA . LYS C 1 24 ? 32.145 35.764 16.756 1.00 19.27 23 LYS C CA 1
ATOM 3610 C C . LYS C 1 24 ? 31.389 36.806 15.935 1.00 20.16 23 LYS C C 1
ATOM 3611 O O . LYS C 1 24 ? 30.344 37.308 16.364 1.00 19.69 23 LYS C O 1
ATOM 3617 N N . GLY C 1 25 ? 31.924 37.167 14.772 1.00 20.92 24 GLY C N 1
ATOM 3618 C CA . GLY C 1 25 ? 31.304 38.182 13.910 1.00 20.78 24 GLY C CA 1
ATOM 3619 C C . GLY C 1 25 ? 31.270 39.587 14.490 1.00 22.57 24 GLY C C 1
ATOM 3620 O O . GLY C 1 25 ? 30.384 40.379 14.174 1.00 23.05 24 GLY C O 1
ATOM 3621 N N . LEU C 1 26 ? 32.244 39.922 15.336 1.00 22.32 25 LEU C N 1
ATOM 3622 C CA . LEU C 1 26 ? 32.195 41.176 16.066 1.00 23.29 25 LEU C CA 1
ATOM 3623 C C . LEU C 1 26 ? 32.882 42.283 15.300 1.00 23.82 25 LEU C C 1
ATOM 3624 O O . LEU C 1 26 ? 33.890 42.054 14.643 1.00 24.13 25 LEU C O 1
ATOM 3629 N N . THR C 1 27 ? 32.346 43.496 15.383 1.00 24.19 26 THR C N 1
ATOM 3630 C CA . THR C 1 27 ? 32.997 44.609 14.704 1.00 25.11 26 THR C CA 1
ATOM 3631 C C . THR C 1 27 ? 34.117 45.144 15.597 1.00 24.12 26 THR C C 1
ATOM 3632 O O . THR C 1 27 ? 33.959 45.247 16.810 1.00 24.11 26 THR C O 1
ATOM 3636 N N . PHE C 1 28 ? 35.271 45.435 15.004 1.00 22.67 27 PHE C N 1
ATOM 3637 C CA . PHE C 1 28 ? 36.404 45.945 15.785 1.00 21.72 27 PHE C CA 1
ATOM 3638 C C . PHE C 1 28 ? 37.332 46.718 14.894 1.00 20.76 27 PHE C C 1
ATOM 3639 O O . PHE C 1 28 ? 37.383 46.503 13.685 1.00 20.27 27 PHE C O 1
ATOM 3647 N N . GLU C 1 29 ? 38.056 47.639 15.510 1.00 21.42 28 GLU C N 1
ATOM 3648 C CA . GLU C 1 29 ? 39.027 48.443 14.821 1.00 21.31 28 GLU C CA 1
ATOM 3649 C C . GLU C 1 29 ? 40.430 47.997 15.247 1.00 20.99 28 GLU C C 1
ATOM 3650 O O . GLU C 1 29 ? 40.723 47.883 16.444 1.00 21.19 28 GLU C O 1
ATOM 3656 N N . GLU C 1 30 ? 41.278 47.712 14.272 1.00 18.79 29 GLU C N 1
ATOM 3657 C CA . GLU C 1 30 ? 42.680 47.377 14.559 1.00 19.05 29 GLU C CA 1
ATOM 3658 C C . GLU C 1 30 ? 43.473 48.666 14.635 1.00 18.71 29 GLU C C 1
ATOM 3659 O O . GLU C 1 30 ? 43.312 49.542 13.774 1.00 18.73 29 GLU C O 1
ATOM 3665 N N . VAL C 1 31 ? 44.294 48.780 15.681 1.00 17.97 30 VAL C N 1
ATOM 3666 C CA . VAL C 1 31 ? 45.199 49.902 15.900 1.00 17.32 30 VAL C CA 1
ATOM 3667 C C . VAL C 1 31 ? 46.618 49.374 15.957 1.00 16.34 30 VAL C C 1
ATOM 3668 O O . VAL C 1 31 ? 46.964 48.591 16.847 1.00 16.01 30 VAL C O 1
ATOM 3672 N N . THR C 1 32 ? 47.463 49.817 15.030 1.00 15.52 31 THR C N 1
ATOM 3673 C CA . THR C 1 32 ? 48.873 49.438 15.096 1.00 15.00 31 THR C CA 1
ATOM 3674 C C . THR C 1 32 ? 49.572 49.942 16.378 1.00 15.71 31 THR C C 1
ATOM 3675 O O . THR C 1 32 ? 49.682 51.158 16.619 1.00 16.87 31 THR C O 1
ATOM 3679 N N . PHE C 1 33 ? 50.090 48.980 17.149 1.00 13.88 32 PHE C N 1
ATOM 3680 C CA . PHE C 1 33 ? 50.694 49.224 18.464 1.00 15.38 32 PHE C CA 1
ATOM 3681 C C . PHE C 1 33 ? 51.706 48.085 18.737 1.00 15.71 32 PHE C C 1
ATOM 3682 O O . PHE C 1 33 ? 51.357 46.912 18.618 1.00 15.20 32 PHE C O 1
ATOM 3690 N N . TYR C 1 34 ? 52.963 48.432 19.038 1.00 15.54 33 TYR C N 1
ATOM 3691 C CA . TYR C 1 34 ? 54.000 47.406 19.261 1.00 15.23 33 TYR C CA 1
ATOM 3692 C C . TYR C 1 34 ? 54.350 47.204 20.754 1.00 17.03 33 TYR C C 1
ATOM 3693 O O . TYR C 1 34 ? 55.237 46.390 21.090 1.00 17.21 33 TYR C O 1
ATOM 3702 N N . GLY C 1 35 ? 53.646 47.909 21.636 1.00 17.84 34 GLY C N 1
ATOM 3703 C CA . GLY C 1 35 ? 53.934 47.787 23.095 1.00 19.29 34 GLY C CA 1
ATOM 3704 C C . GLY C 1 35 ? 55.358 48.239 23.417 1.00 21.84 34 GLY C C 1
ATOM 3705 O O . GLY C 1 35 ? 55.802 49.288 22.926 1.00 20.58 34 GLY C O 1
ATOM 3706 N N . GLY C 1 36 ? 56.089 47.438 24.191 1.00 22.29 35 GLY C N 1
ATOM 3707 C CA . GLY C 1 36 ? 57.446 47.810 24.610 1.00 23.72 35 GLY C CA 1
ATOM 3708 C C . GLY C 1 36 ? 57.477 48.785 25.775 1.00 24.51 35 GLY C C 1
ATOM 3709 O O . GLY C 1 36 ? 56.430 49.146 26.329 1.00 25.24 35 GLY C O 1
ATOM 3710 N N . GLN C 1 37 ? 58.674 49.263 26.103 1.00 25.55 36 GLN C N 1
ATOM 3711 C CA . GLN C 1 37 ? 58.923 49.942 27.384 1.00 27.37 36 GLN C CA 1
ATOM 3712 C C . GLN C 1 37 ? 58.873 51.472 27.409 1.00 27.54 36 GLN C C 1
ATOM 3713 O O . GLN C 1 37 ? 59.052 52.085 28.471 1.00 27.44 36 GLN C O 1
ATOM 3719 N N . ALA C 1 38 ? 58.660 52.094 26.257 1.00 27.93 37 ALA C N 1
ATOM 3720 C CA . ALA C 1 38 ? 58.498 53.550 26.180 1.00 28.26 37 ALA C CA 1
ATOM 3721 C C . ALA C 1 38 ? 57.335 53.989 27.074 1.00 29.21 37 ALA C C 1
ATOM 3722 O O . ALA C 1 38 ? 56.340 53.261 27.169 1.00 28.75 37 ALA C O 1
ATOM 3724 N N . PRO C 1 39 ? 57.469 55.150 27.767 1.00 29.66 38 PRO C N 1
ATOM 3725 C CA . PRO C 1 39 ? 56.436 55.686 28.669 1.00 29.82 38 PRO C CA 1
ATOM 3726 C C . PRO C 1 39 ? 55.031 55.778 28.099 1.00 28.99 38 PRO C C 1
ATOM 3727 O O . PRO C 1 39 ? 54.082 55.403 28.786 1.00 29.52 38 PRO C O 1
ATOM 3731 N N A GLN C 1 40 ? 54.847 56.287 26.881 0.50 28.55 39 GLN C N 1
ATOM 3732 N N B GLN C 1 40 ? 54.947 56.273 26.862 0.50 28.43 39 GLN C N 1
ATOM 3733 C CA A GLN C 1 40 ? 53.471 56.378 26.363 0.50 27.68 39 GLN C CA 1
ATOM 3734 C CA B GLN C 1 40 ? 53.711 56.387 26.096 0.50 27.65 39 GLN C CA 1
ATOM 3735 C C A GLN C 1 40 ? 52.900 54.975 26.042 0.50 26.69 39 GLN C C 1
ATOM 3736 C C B GLN C 1 40 ? 52.986 55.034 26.038 0.50 26.64 39 GLN C C 1
ATOM 3737 O O A GLN C 1 40 ? 51.679 54.778 26.089 0.50 26.83 39 GLN C O 1
ATOM 3738 O O B GLN C 1 40 ? 51.777 54.926 26.278 0.50 26.81 39 GLN C O 1
ATOM 3749 N N . ALA C 1 41 ? 53.775 54.015 25.731 1.00 25.44 40 ALA C N 1
ATOM 3750 C CA . ALA C 1 41 ? 53.331 52.659 25.479 1.00 23.89 40 ALA C CA 1
ATOM 3751 C C . ALA C 1 41 ? 52.927 51.989 26.799 1.00 22.49 40 ALA C C 1
ATOM 3752 O O . ALA C 1 41 ? 51.939 51.275 26.840 1.00 20.65 40 ALA C O 1
ATOM 3754 N N . LEU C 1 42 ? 53.665 52.268 27.880 1.00 20.93 41 LEU C N 1
ATOM 3755 C CA . LEU C 1 42 ? 53.313 51.690 29.186 1.00 19.98 41 LEU C CA 1
ATOM 3756 C C . LEU C 1 42 ? 52.012 52.257 29.721 1.00 20.69 41 LEU C C 1
ATOM 3757 O O . LEU C 1 42 ? 51.368 51.641 30.588 1.00 19.35 41 LEU C O 1
ATOM 3762 N N . GLU C 1 43 ? 51.608 53.424 29.200 1.00 21.19 42 GLU C N 1
ATOM 3763 C CA . GLU C 1 43 ? 50.322 53.993 29.583 1.00 23.29 42 GLU C CA 1
ATOM 3764 C C . GLU C 1 43 ? 49.136 53.221 28.983 1.00 22.14 42 GLU C C 1
ATOM 3765 O O . GLU C 1 43 ? 48.016 53.255 29.508 1.00 22.07 42 GLU C O 1
ATOM 3771 N N . VAL C 1 44 ? 49.383 52.542 27.870 1.00 20.82 43 VAL C N 1
ATOM 3772 C CA . VAL C 1 44 ? 48.358 51.708 27.236 1.00 19.63 43 VAL C CA 1
ATOM 3773 C C . VAL C 1 44 ? 48.397 50.283 27.810 1.00 18.40 43 VAL C C 1
ATOM 3774 O O . VAL C 1 44 ? 47.362 49.697 28.176 1.00 18.66 43 VAL C O 1
ATOM 3778 N N . SER C 1 45 ? 49.599 49.730 27.832 1.00 17.17 44 S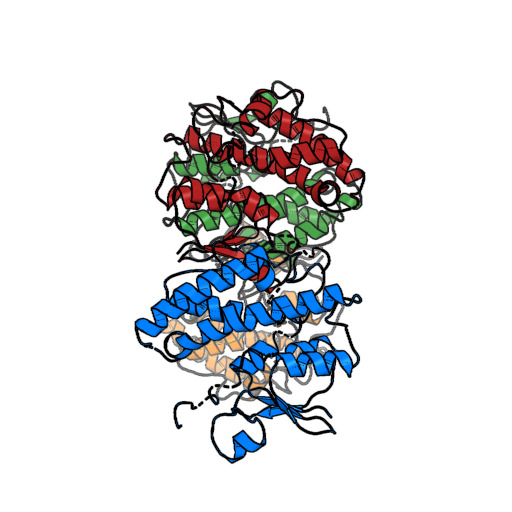ER C N 1
ATOM 3779 C CA . SER C 1 45 ? 49.834 48.358 28.266 1.00 16.73 44 SER C CA 1
ATOM 3780 C C . SER C 1 45 ? 50.880 48.389 29.379 1.00 16.65 44 SER C C 1
ATOM 3781 O O . SER C 1 45 ? 52.044 48.606 29.099 1.00 17.00 44 SER C O 1
ATOM 3784 N N . PRO C 1 46 ? 50.461 48.189 30.651 1.00 17.39 45 PRO C N 1
ATOM 3785 C CA . PRO C 1 46 ? 51.309 48.419 31.855 1.00 17.33 45 PRO C CA 1
ATOM 3786 C C . PRO C 1 46 ? 52.591 47.577 31.986 1.00 17.85 45 PRO C C 1
ATOM 3787 O O . PRO C 1 46 ? 53.500 47.995 32.693 1.00 17.97 45 PRO C O 1
ATOM 3791 N N . ARG C 1 47 ? 52.681 46.409 31.345 1.00 17.19 46 ARG C N 1
ATOM 3792 C CA . ARG C 1 47 ? 53.973 45.700 31.252 1.00 17.47 46 ARG C CA 1
ATOM 3793 C C . ARG C 1 47 ? 54.593 45.735 29.832 1.00 17.01 46 ARG C C 1
ATOM 3794 O O . ARG C 1 47 ? 55.646 45.128 29.588 1.00 17.09 46 ARG C O 1
ATOM 3802 N N . GLY C 1 48 ? 53.975 46.480 28.908 1.00 17.43 47 GLY C N 1
ATOM 3803 C CA . GLY C 1 48 ? 54.518 46.584 27.545 1.00 16.94 47 GLY C CA 1
ATOM 3804 C C . GLY C 1 48 ? 54.145 45.444 26.605 1.00 17.50 47 GLY C C 1
ATOM 3805 O O . GLY C 1 48 ? 54.656 45.361 25.489 1.00 18.42 47 GLY C O 1
ATOM 3806 N N . LYS C 1 49 ? 53.250 44.563 27.045 1.00 18.13 48 LYS C N 1
ATOM 3807 C CA . LYS C 1 49 ? 52.793 43.422 26.208 1.00 17.42 48 LYS C CA 1
ATOM 3808 C C . LYS C 1 49 ? 51.737 43.815 25.188 1.00 17.97 48 LYS C C 1
ATOM 3809 O O . LYS C 1 49 ? 51.065 44.854 25.287 1.00 17.54 48 LYS C O 1
ATOM 3815 N N . VAL C 1 50 ? 51.597 42.944 24.199 1.00 17.57 49 VAL C N 1
ATOM 3816 C CA . VAL C 1 50 ? 50.559 43.076 23.191 1.00 16.82 49 VAL C CA 1
ATOM 3817 C C . VAL C 1 50 ? 49.701 41.811 23.296 1.00 16.11 49 VAL C C 1
ATOM 3818 O O . VAL C 1 50 ? 50.243 40.725 23.546 1.00 15.32 49 VAL C O 1
ATOM 3822 N N . PRO C 1 51 ? 48.361 41.919 23.094 1.00 14.78 50 PRO C N 1
ATOM 3823 C CA . PRO C 1 51 ? 47.573 43.072 22.659 1.00 14.90 50 PRO C CA 1
ATOM 3824 C C . PRO C 1 51 ? 46.845 43.773 23.808 1.00 15.08 50 PRO C C 1
ATOM 3825 O O . PRO C 1 51 ? 46.882 43.317 24.951 1.00 15.80 50 PRO C O 1
ATOM 3829 N N . VAL C 1 52 ? 46.156 44.856 23.494 1.00 15.36 51 VAL C N 1
ATOM 3830 C CA . VAL C 1 52 ? 45.340 45.550 24.479 1.00 16.38 51 VAL C CA 1
ATOM 3831 C C . VAL C 1 52 ? 43.975 45.758 23.801 1.00 16.17 51 VAL C C 1
ATOM 3832 O O . VAL C 1 52 ? 43.920 46.120 22.627 1.00 15.63 51 VAL C O 1
ATOM 3836 N N . LEU C 1 53 ? 42.890 45.491 24.519 1.00 15.45 52 LEU C N 1
ATOM 3837 C CA . LEU C 1 53 ? 41.556 45.778 24.027 1.00 16.09 52 LEU C CA 1
ATOM 3838 C C . LEU C 1 53 ? 41.092 47.078 24.629 1.00 17.17 52 LEU C C 1
ATOM 3839 O O . LEU C 1 53 ? 41.111 47.221 25.847 1.00 16.26 52 LEU C O 1
ATOM 3844 N N . GLU C 1 54 ? 40.662 48.005 23.789 1.00 17.03 53 GLU C N 1
ATOM 3845 C CA . GLU C 1 54 ? 40.076 49.238 24.307 1.00 18.28 53 GLU C CA 1
ATOM 3846 C C . GLU C 1 54 ? 38.563 49.119 24.302 1.00 19.03 53 GLU C C 1
ATOM 3847 O O . GLU C 1 54 ? 37.961 48.815 23.297 1.00 20.22 53 GLU C O 1
ATOM 3853 N N . THR C 1 55 ? 37.974 49.331 25.469 1.00 19.19 54 THR C N 1
ATOM 3854 C CA . THR C 1 55 ? 36.540 49.310 25.626 1.00 21.15 54 THR C CA 1
ATOM 3855 C C . THR C 1 55 ? 36.067 50.697 26.063 1.00 21.42 54 THR C C 1
ATOM 3856 O O . THR C 1 55 ? 36.862 51.568 26.417 1.00 21.15 54 THR C O 1
ATOM 3860 N N . GLU C 1 56 ? 34.759 50.856 26.060 1.00 23.48 55 GLU C N 1
ATOM 3861 C CA . GLU C 1 56 ? 34.064 51.987 26.668 1.00 25.79 55 GLU C CA 1
ATOM 3862 C C . GLU C 1 56 ? 34.545 52.257 28.115 1.00 25.40 55 GLU C C 1
ATOM 3863 O O . GLU C 1 56 ? 34.511 53.408 28.586 1.00 24.61 55 GLU C O 1
ATOM 3869 N N . HIS C 1 57 ? 34.989 51.212 28.824 1.00 23.65 56 HIS C N 1
ATOM 3870 C CA . HIS C 1 57 ? 35.446 51.385 30.210 1.00 24.11 56 HIS C CA 1
ATOM 3871 C C . HIS C 1 57 ? 36.944 51.557 30.375 1.00 23.44 56 HIS C C 1
ATOM 3872 O O . HIS C 1 57 ? 37.416 51.790 31.479 1.00 24.64 56 HIS C O 1
ATOM 3879 N N . GLY C 1 58 ? 37.692 51.438 29.288 1.00 22.39 57 GLY C N 1
ATOM 3880 C CA . GLY C 1 58 ? 39.139 51.588 29.331 1.00 20.67 57 GLY C CA 1
ATOM 3881 C C . GLY C 1 58 ? 39.842 50.370 28.744 1.00 19.64 57 GLY C C 1
ATOM 3882 O O . GLY C 1 58 ? 39.194 49.525 28.109 1.00 19.32 57 GLY C O 1
ATOM 3883 N N . PHE C 1 59 ? 41.155 50.295 28.970 1.00 17.91 58 PHE C N 1
ATOM 3884 C CA . PHE C 1 59 ? 42.030 49.298 28.368 1.00 17.87 58 PHE C CA 1
ATOM 3885 C C . PHE C 1 59 ? 42.108 48.040 29.208 1.00 17.05 58 PHE C C 1
ATOM 3886 O O . PHE C 1 59 ? 42.198 48.125 30.439 1.00 17.37 58 PHE C O 1
ATOM 3894 N N . LEU C 1 60 ? 42.112 46.888 28.532 1.00 16.37 59 LEU C N 1
ATOM 3895 C CA . LEU C 1 60 ? 42.458 45.586 29.153 1.00 16.78 59 LEU C CA 1
ATOM 3896 C C . LEU C 1 60 ? 43.600 44.953 28.378 1.00 15.70 59 LEU C C 1
ATOM 3897 O O . LEU C 1 60 ? 43.554 44.891 27.137 1.00 15.91 59 LEU C O 1
ATOM 3902 N N . SER C 1 61 ? 44.634 44.502 29.095 1.00 15.75 60 SER C N 1
ATOM 3903 C CA . SER C 1 61 ? 45.722 43.813 28.483 1.00 15.37 60 SER C CA 1
ATOM 3904 C C . SER C 1 61 ? 45.699 42.324 28.878 1.00 16.31 60 SER C C 1
ATOM 3905 O O . SER C 1 61 ? 44.855 41.896 29.679 1.00 15.67 60 SER C O 1
ATOM 3908 N N . GLU C 1 62 ? 46.625 41.555 28.297 1.00 16.71 61 GLU C N 1
ATOM 3909 C CA . GLU C 1 62 ? 46.724 40.077 28.446 1.00 16.31 61 GLU C CA 1
ATOM 3910 C C . GLU C 1 62 ? 45.641 39.318 27.620 1.00 16.60 61 GLU C C 1
ATOM 3911 O O . GLU C 1 62 ? 44.439 39.440 27.879 1.00 17.43 61 GLU C O 1
ATOM 3917 N N . THR C 1 63 ? 46.085 38.565 26.606 1.00 15.03 62 THR C N 1
ATOM 3918 C CA . THR C 1 63 ? 45.160 37.798 25.777 1.00 15.13 62 THR C CA 1
ATOM 3919 C C . THR C 1 63 ? 44.176 36.973 26.621 1.00 14.54 62 THR C C 1
ATOM 3920 O O . THR C 1 63 ? 42.969 36.998 26.348 1.00 16.09 62 THR C O 1
ATOM 3924 N N . SER C 1 64 ? 44.670 36.246 27.628 1.00 14.77 63 SER C N 1
ATOM 3925 C CA . SER C 1 64 ? 43.752 35.388 28.391 1.00 14.42 63 SER C CA 1
ATOM 3926 C C . SER C 1 64 ? 42.636 36.192 29.026 1.00 14.60 63 SER C C 1
ATOM 3927 O O . SER C 1 64 ? 41.467 35.728 29.084 1.00 14.61 63 SER C O 1
ATOM 3930 N N . VAL C 1 65 ? 43.012 37.351 29.560 1.00 13.70 64 VAL C N 1
ATOM 3931 C CA . VAL C 1 65 ? 42.056 38.264 30.234 1.00 14.10 64 VAL C CA 1
ATOM 3932 C C . VAL C 1 65 ? 41.070 38.862 29.233 1.00 13.07 64 VAL C C 1
ATOM 3933 O O . VAL C 1 65 ? 39.862 38.925 29.479 1.00 13.26 64 VAL C O 1
ATOM 3937 N N . ILE C 1 66 ? 41.599 39.289 28.102 1.00 12.35 65 ILE C N 1
ATOM 3938 C CA . ILE C 1 66 ? 40.821 39.867 27.021 1.00 12.39 65 ILE C CA 1
ATOM 3939 C C . ILE C 1 66 ? 39.811 38.842 26.486 1.00 12.49 65 ILE C C 1
ATOM 3940 O O . ILE C 1 66 ? 38.613 39.140 26.307 1.00 13.16 65 ILE C O 1
ATOM 3945 N N . LEU C 1 67 ? 40.265 37.619 26.247 1.00 13.33 66 LEU C N 1
ATOM 3946 C CA . LEU C 1 67 ? 39.347 36.575 25.732 1.00 13.10 66 LEU C CA 1
ATOM 3947 C C . LEU C 1 67 ? 38.191 36.276 26.690 1.00 13.98 66 LEU C C 1
ATOM 3948 O O . LEU C 1 67 ? 37.050 36.089 26.260 1.00 12.72 66 LEU C O 1
ATOM 3953 N N . ASP C 1 68 ? 38.493 36.261 27.991 1.00 14.21 67 ASP C N 1
ATOM 3954 C CA . ASP C 1 68 ? 37.441 36.038 28.990 1.00 15.29 67 ASP C CA 1
ATOM 3955 C C . ASP C 1 68 ? 36.429 37.188 28.999 1.00 15.08 67 ASP C C 1
ATOM 3956 O O . ASP C 1 68 ? 35.221 36.957 29.053 1.00 16.68 67 ASP C O 1
ATOM 3961 N N . TYR C 1 69 ? 36.924 38.410 28.936 1.00 14.68 68 TYR C N 1
ATOM 3962 C CA . TYR C 1 69 ? 36.039 39.575 28.874 1.00 15.46 68 TYR C CA 1
ATOM 3963 C C . TYR C 1 69 ? 35.144 39.509 27.639 1.00 15.36 68 TYR C C 1
ATOM 3964 O O . TYR C 1 69 ? 33.917 39.743 27.734 1.00 16.14 68 TYR C O 1
ATOM 3973 N N . ILE C 1 70 ? 35.753 39.207 26.485 1.00 15.99 69 ILE C N 1
ATOM 3974 C CA . ILE C 1 70 ? 34.942 39.103 25.244 1.00 15.87 69 ILE C CA 1
ATOM 3975 C C . ILE C 1 70 ? 33.848 38.033 25.376 1.00 16.56 69 ILE C C 1
ATOM 3976 O O . ILE C 1 70 ? 32.654 38.241 25.018 1.00 16.45 69 ILE C O 1
ATOM 3981 N N . GLU C 1 71 ? 34.238 36.871 25.911 1.00 17.13 70 GLU C N 1
ATOM 3982 C CA . GLU C 1 71 ? 33.304 35.752 26.042 1.00 17.47 70 GLU C CA 1
ATOM 3983 C C . GLU C 1 71 ? 32.134 36.119 26.932 1.00 17.64 70 GLU C C 1
ATOM 3984 O O . GLU C 1 71 ? 30.997 35.726 26.650 1.00 16.89 70 GLU C O 1
ATOM 3990 N N . GLN C 1 72 ? 32.412 36.864 28.006 1.00 17.08 71 GLN C N 1
ATOM 3991 C CA . GLN C 1 72 ? 31.376 37.258 28.937 1.00 17.58 71 GLN C CA 1
ATOM 3992 C C . GLN C 1 72 ? 30.421 38.354 28.394 1.00 17.34 71 GLN C C 1
ATOM 3993 O O . GLN C 1 72 ? 29.206 38.388 28.732 1.00 19.08 71 GLN C O 1
ATOM 3999 N N . THR C 1 73 ? 30.935 39.271 27.600 1.00 17.09 72 THR C N 1
ATOM 4000 C CA . THR C 1 73 ? 30.170 40.504 27.361 1.00 18.33 72 THR C CA 1
ATOM 4001 C C . THR C 1 73 ? 29.686 40.691 25.935 1.00 18.55 72 THR C C 1
ATOM 4002 O O . THR C 1 73 ? 28.843 41.552 25.679 1.00 16.99 72 THR C O 1
ATOM 4006 N N . GLN C 1 74 ? 30.217 39.909 25.002 1.00 18.87 73 GLN C N 1
ATOM 4007 C CA . GLN C 1 74 ? 29.947 40.159 23.594 1.00 20.72 73 GLN C CA 1
ATOM 4008 C C . GLN C 1 74 ? 29.089 39.034 23.062 1.00 22.10 73 GLN C C 1
ATOM 4009 O O . GLN C 1 74 ? 29.046 37.934 23.615 1.00 23.68 73 GLN C O 1
ATOM 4015 N N . GLY C 1 75 ? 28.397 39.272 21.978 1.00 24.21 74 GLY C N 1
ATOM 4016 C CA . GLY C 1 75 ? 27.569 38.178 21.470 1.00 23.83 74 GLY C CA 1
ATOM 4017 C C . GLY C 1 75 ? 28.403 37.220 20.648 1.00 23.77 74 GLY C C 1
ATOM 4018 O O . GLY C 1 75 ? 29.638 37.119 20.812 1.00 23.73 74 GLY C O 1
ATOM 4019 N N . GLY C 1 76 ? 27.721 36.541 19.738 1.00 22.55 75 GLY C N 1
ATOM 4020 C CA . GLY C 1 76 ? 28.374 35.702 18.774 1.00 19.96 75 GLY C CA 1
ATOM 4021 C C . GLY C 1 76 ? 28.619 34.310 19.270 1.00 19.69 75 GLY C C 1
ATOM 4022 O O . GLY C 1 76 ? 28.343 34.001 20.446 1.00 19.04 75 GLY C O 1
ATOM 4023 N N . LYS C 1 77 ? 29.142 33.490 18.359 1.00 18.26 76 LYS C N 1
ATOM 4024 C CA . LYS C 1 77 ? 29.449 32.096 18.601 1.00 18.85 76 LYS C CA 1
ATOM 4025 C C . LYS C 1 77 ? 30.143 31.919 19.948 1.00 18.65 76 LYS C C 1
ATOM 4026 O O . LYS C 1 77 ? 31.139 32.593 20.232 1.00 18.15 76 LYS C O 1
ATOM 4032 N N . ALA C 1 78 ? 29.618 31.021 20.774 1.00 17.82 77 ALA C N 1
ATOM 4033 C CA . ALA C 1 78 ? 30.239 30.701 22.071 1.00 18.29 77 ALA C CA 1
ATOM 4034 C C . ALA C 1 78 ? 31.527 29.877 21.868 1.00 17.70 77 ALA C C 1
ATOM 4035 O O . ALA C 1 78 ? 31.575 29.002 20.995 1.00 17.95 77 ALA C O 1
ATOM 4037 N N . LEU C 1 79 ? 32.555 30.203 22.656 1.00 17.00 78 LEU C N 1
ATOM 4038 C CA . LEU C 1 79 ? 33.866 29.495 22.652 1.00 16.12 78 LEU C CA 1
ATOM 4039 C C . LEU C 1 79 ? 34.152 28.814 24.003 1.00 15.91 78 LEU C C 1
ATOM 4040 O O . LEU C 1 79 ? 35.296 28.517 24.371 1.00 15.49 78 LEU C O 1
ATOM 4045 N N . LEU C 1 80 ? 33.078 28.522 24.725 1.00 14.71 79 LEU C N 1
ATOM 4046 C CA . LEU C 1 80 ? 33.129 27.766 25.973 1.00 15.06 79 LEU C CA 1
ATOM 4047 C C . LEU C 1 80 ? 31.889 26.909 26.065 1.00 16.83 79 LEU C C 1
ATOM 4048 O O . LEU C 1 80 ? 30.855 27.280 25.492 1.00 17.21 79 LEU C O 1
ATOM 4053 N N . PRO C 1 81 ? 31.965 25.790 26.807 1.00 17.75 80 PRO C N 1
ATOM 4054 C CA . PRO C 1 81 ? 30.765 24.964 27.071 1.00 18.06 80 PRO C CA 1
ATOM 4055 C C . PRO C 1 81 ? 29.815 25.580 28.094 1.00 18.42 80 PRO C C 1
ATOM 4056 O O . PRO C 1 81 ? 30.137 26.590 28.687 1.00 18.96 80 PRO C O 1
ATOM 4060 N N . ALA C 1 82 ? 28.650 24.941 28.302 1.00 19.18 81 ALA C N 1
ATOM 4061 C CA . ALA C 1 82 ? 27.619 25.420 29.217 1.00 19.62 81 ALA C CA 1
ATOM 4062 C C . ALA C 1 82 ? 27.955 25.249 30.714 1.00 20.88 81 ALA C C 1
ATOM 4063 O O . ALA C 1 82 ? 27.434 26.016 31.545 1.00 21.79 81 ALA C O 1
ATOM 4065 N N . ASP C 1 83 ? 28.756 24.232 31.057 1.00 19.68 82 ASP C N 1
ATOM 4066 C CA . ASP C 1 83 ? 28.965 23.840 32.465 1.00 20.76 82 ASP C CA 1
ATOM 4067 C C . ASP C 1 83 ? 30.220 24.499 33.060 1.00 20.11 82 ASP C C 1
ATOM 4068 O O . ASP C 1 83 ? 31.256 24.582 32.367 1.00 18.55 82 ASP C O 1
ATOM 4073 N N . PRO C 1 84 ? 30.146 24.935 34.340 1.00 20.43 83 PRO C N 1
ATOM 4074 C CA . PRO C 1 84 ? 31.323 25.629 34.887 1.00 19.74 83 PRO C CA 1
ATOM 4075 C C . PRO C 1 84 ? 32.587 24.787 34.947 1.00 19.62 83 PRO C C 1
ATOM 4076 O O . PRO C 1 84 ? 33.677 25.331 34.713 1.00 20.17 83 PRO C O 1
ATOM 4080 N N . PHE C 1 85 ? 32.476 23.488 35.230 1.00 18.76 84 PHE C N 1
ATOM 4081 C CA . PHE C 1 85 ? 33.689 22.681 35.288 1.00 18.20 84 PHE C CA 1
ATOM 4082 C C . PHE C 1 85 ? 34.375 22.597 33.927 1.00 17.73 84 PHE C C 1
ATOM 4083 O O . PHE C 1 85 ? 35.611 22.782 33.813 1.00 16.36 84 PHE C O 1
ATOM 4091 N N . GLY C 1 86 ? 33.590 22.318 32.897 1.00 17.36 85 GLY C N 1
ATOM 4092 C CA . GLY C 1 86 ? 34.106 22.384 31.520 1.00 17.56 85 GLY C CA 1
ATOM 4093 C C . GLY C 1 86 ? 34.741 23.719 31.155 1.00 16.63 85 GLY C C 1
ATOM 4094 O O . GLY C 1 86 ? 35.791 23.747 30.492 1.00 16.80 85 GLY C O 1
ATOM 4095 N N . GLN C 1 87 ? 34.128 24.834 31.568 1.00 15.91 86 GLN C N 1
ATOM 4096 C CA . GLN C 1 87 ? 34.737 26.164 31.297 1.00 15.62 86 GLN C CA 1
ATOM 4097 C C . GLN C 1 87 ? 36.104 26.277 31.977 1.00 15.42 86 GLN C C 1
ATOM 4098 O O . GLN C 1 87 ? 37.071 26.729 31.378 1.00 13.13 86 GLN C O 1
ATOM 4104 N N . ALA C 1 88 ? 36.173 25.877 33.252 1.00 15.73 87 ALA C N 1
ATOM 4105 C CA . ALA C 1 88 ? 37.450 25.892 33.962 1.00 15.33 87 ALA C CA 1
ATOM 4106 C C . ALA C 1 88 ? 38.493 24.950 33.330 1.00 15.56 87 ALA C C 1
ATOM 4107 O O . ALA C 1 88 ? 39.672 25.302 33.285 1.00 15.47 87 ALA C O 1
ATOM 4109 N N . LYS C 1 89 ? 38.067 23.804 32.785 1.00 14.71 88 LYS C N 1
ATOM 4110 C CA . LYS C 1 89 ? 39.017 22.898 32.120 1.00 15.01 88 LYS C CA 1
ATOM 4111 C C . LYS C 1 89 ? 39.571 23.534 30.833 1.00 14.61 88 LYS C C 1
ATOM 4112 O O . LYS C 1 89 ? 40.757 23.384 30.520 1.00 14.13 88 LYS C O 1
ATOM 4118 N N . VAL C 1 90 ? 38.728 24.268 30.114 1.00 14.24 89 VAL C N 1
ATOM 4119 C CA . VAL C 1 90 ? 39.213 25.010 28.915 1.00 13.98 89 VAL C CA 1
ATOM 4120 C C . VAL C 1 90 ? 40.279 26.016 29.361 1.00 14.56 89 VAL C C 1
ATOM 4121 O O . VAL C 1 90 ? 41.353 26.165 28.733 1.00 14.32 89 VAL C O 1
ATOM 4125 N N . ARG C 1 91 ? 39.982 26.696 30.471 1.00 13.40 90 ARG C N 1
ATOM 4126 C CA . ARG C 1 91 ? 40.885 27.714 30.986 1.00 14.06 90 ARG C CA 1
ATOM 4127 C C . ARG C 1 91 ? 42.174 27.118 31.531 1.00 13.65 90 ARG C C 1
ATOM 4128 O O . ARG C 1 91 ? 43.260 27.694 31.329 1.00 14.09 90 ARG C O 1
ATOM 4136 N N . GLU C 1 92 ? 42.069 25.957 32.181 1.00 13.73 91 GLU C N 1
ATOM 4137 C CA . GLU C 1 92 ? 43.278 25.217 32.612 1.00 13.95 91 GLU C CA 1
ATOM 4138 C C . GLU C 1 92 ? 44.161 24.865 31.437 1.00 13.03 91 GLU C C 1
ATOM 4139 O O . GLU C 1 92 ? 45.379 25.102 31.459 1.00 12.64 91 GLU C O 1
ATOM 4145 N N . LEU C 1 93 ? 43.561 24.269 30.399 1.00 12.58 92 LEU C N 1
ATOM 4146 C CA . LEU C 1 93 ? 44.321 23.970 29.169 1.00 13.73 92 LEU C CA 1
ATOM 4147 C C . LEU C 1 93 ? 44.904 25.210 28.503 1.00 13.65 92 LEU C C 1
ATOM 4148 O O . LEU C 1 93 ? 46.057 25.188 28.087 1.00 12.51 92 LEU C O 1
ATOM 4153 N N . LEU C 1 94 ? 44.122 26.291 28.398 1.00 12.79 93 LEU C N 1
ATOM 4154 C CA . LEU C 1 94 ? 44.671 27.521 27.788 1.00 13.73 93 LEU C CA 1
ATOM 4155 C C . LEU C 1 94 ? 45.866 28.023 28.603 1.00 14.33 93 LEU C C 1
ATOM 4156 O O . LEU C 1 94 ? 46.894 28.490 28.030 1.00 14.88 93 LEU C O 1
ATOM 4161 N N . LYS C 1 95 ? 45.752 27.954 29.929 1.00 12.90 94 LYS C N 1
ATOM 4162 C CA . LYS C 1 95 ? 46.837 28.429 30.803 1.00 14.29 94 LYS C CA 1
ATOM 4163 C C . LYS C 1 95 ? 48.090 27.551 30.663 1.00 13.99 94 LYS C C 1
ATOM 4164 O O . LYS C 1 95 ? 49.236 28.061 30.640 1.00 15.16 94 LYS C O 1
ATOM 4170 N N . GLU C 1 96 ? 47.885 26.243 30.583 1.00 14.47 95 GLU C N 1
ATOM 4171 C CA . GLU C 1 96 ? 49.000 25.313 30.384 1.00 14.39 95 GLU C CA 1
ATOM 4172 C C . GLU C 1 96 ? 49.761 25.554 29.076 1.00 14.38 95 GLU C C 1
ATOM 4173 O O . GLU C 1 96 ? 50.980 25.474 29.060 1.00 14.49 95 GLU C O 1
ATOM 4179 N N . ILE C 1 97 ? 49.060 25.819 27.980 1.00 14.05 96 ILE C N 1
ATOM 4180 C CA . ILE C 1 97 ? 49.764 26.079 26.725 1.00 13.70 96 ILE C CA 1
ATOM 4181 C C . ILE C 1 97 ? 50.562 27.386 26.845 1.00 13.54 96 ILE C C 1
ATOM 4182 O O . ILE C 1 97 ? 51.720 27.462 26.422 1.00 13.13 96 ILE C O 1
ATOM 4187 N N . GLU C 1 98 ? 49.949 28.398 27.451 1.00 13.18 97 GLU C N 1
ATOM 4188 C CA . GLU C 1 98 ? 50.586 29.699 27.591 1.00 14.46 97 GLU C CA 1
ATOM 4189 C C . GLU C 1 98 ? 51.838 29.587 28.449 1.00 13.95 97 GLU C C 1
ATOM 4190 O O . GLU C 1 98 ? 52.930 29.960 27.985 1.00 14.72 97 GLU C O 1
ATOM 4196 N N . LEU C 1 99 ? 51.696 29.073 29.676 1.00 13.49 98 LEU C N 1
ATOM 4197 C CA . LEU C 1 99 ? 52.825 29.076 30.601 1.00 14.01 98 LEU C CA 1
ATOM 4198 C C . LEU C 1 99 ? 53.884 28.041 30.242 1.00 12.71 98 LEU C C 1
ATOM 4199 O O . LEU C 1 99 ? 55.068 28.283 30.515 1.00 12.96 98 LEU C O 1
ATOM 4204 N N . TYR C 1 100 ? 53.476 26.909 29.671 1.00 12.39 99 TYR C N 1
ATOM 4205 C CA . TYR C 1 100 ? 54.415 25.777 29.567 1.00 11.72 99 TYR C CA 1
ATOM 4206 C C . TYR C 1 100 ? 54.828 25.462 28.145 1.00 11.93 99 TYR C C 1
ATOM 4207 O O . TYR C 1 100 ? 55.705 24.590 27.946 1.00 12.62 99 TYR C O 1
ATOM 4216 N N . ILE C 1 101 ? 54.266 26.185 27.166 1.00 11.34 100 ILE C N 1
ATOM 4217 C CA . ILE C 1 101 ? 54.693 26.034 25.769 1.00 11.24 100 ILE C CA 1
ATOM 4218 C C . ILE C 1 101 ? 55.051 27.375 25.169 1.00 11.13 100 ILE C C 1
ATOM 4219 O O . ILE C 1 101 ? 56.200 27.576 24.746 1.00 13.84 100 ILE C O 1
ATOM 4224 N N . GLU C 1 102 ? 54.129 28.332 25.224 1.00 11.22 101 GLU C N 1
ATOM 4225 C CA . GLU C 1 102 ? 54.359 29.607 24.548 1.00 11.43 101 GLU C CA 1
ATOM 4226 C C . GLU C 1 102 ? 55.512 30.369 25.199 1.00 11.56 101 GLU C C 1
ATOM 4227 O O . GLU C 1 102 ? 56.433 30.803 24.517 1.00 13.18 101 GLU C O 1
ATOM 4233 N N . LEU C 1 103 ? 55.502 30.464 26.528 1.00 12.09 102 LEU C N 1
ATOM 4234 C CA . LEU C 1 103 ? 56.509 31.298 27.187 1.00 11.74 102 LEU C CA 1
ATOM 4235 C C . LEU C 1 103 ? 57.901 30.671 27.088 1.00 12.42 102 LEU C C 1
ATOM 4236 O O . LEU C 1 103 ? 58.871 31.371 26.742 1.00 13.52 102 LEU C O 1
ATOM 4241 N N . PRO C 1 104 ? 58.034 29.346 27.342 1.00 13.79 103 PRO C N 1
ATOM 4242 C CA . PRO C 1 104 ? 59.395 28.839 27.085 1.00 13.54 103 PRO C CA 1
ATOM 4243 C C . PRO C 1 104 ? 59.849 28.952 25.635 1.00 14.31 103 PRO C C 1
ATOM 4244 O O . PRO C 1 104 ? 61.011 29.275 25.394 1.00 14.10 103 PRO C O 1
ATOM 4248 N N . ALA C 1 105 ? 58.990 28.651 24.667 1.00 13.74 104 ALA C N 1
ATOM 4249 C CA . ALA C 1 105 ? 59.362 28.904 23.258 1.00 14.80 104 ALA C CA 1
ATOM 4250 C C . ALA C 1 105 ? 59.809 30.326 22.958 1.00 15.00 104 ALA C C 1
ATOM 4251 O O . ALA C 1 105 ? 60.748 30.527 22.174 1.00 15.54 104 ALA C O 1
ATOM 4253 N N . ARG C 1 106 ? 59.100 31.301 23.542 1.00 14.76 105 ARG C N 1
ATOM 4254 C CA . ARG C 1 106 ? 59.323 32.735 23.341 1.00 15.17 105 ARG C CA 1
ATOM 4255 C C . ARG C 1 106 ? 60.748 33.085 23.821 1.00 15.93 105 ARG C C 1
ATOM 4256 O O . ARG C 1 106 ? 61.367 33.989 23.293 1.00 15.23 105 ARG C O 1
ATOM 4264 N N . THR C 1 107 ? 61.304 32.305 24.752 1.00 15.66 106 THR C N 1
ATOM 4265 C CA . THR C 1 107 ? 62.705 32.609 25.167 1.00 15.20 106 THR C CA 1
ATOM 4266 C C . THR C 1 107 ? 63.697 32.361 24.018 1.00 15.64 106 THR C C 1
ATOM 4267 O O . THR C 1 107 ? 64.856 32.827 24.089 1.00 16.74 106 THR C O 1
ATOM 4271 N N . CYS C 1 108 ? 63.275 31.618 22.995 1.00 14.21 107 CYS C N 1
ATOM 4272 C CA . CYS C 1 108 ? 64.158 31.289 21.875 1.00 16.27 107 CYS C CA 1
ATOM 4273 C C . CYS C 1 108 ? 63.741 31.986 20.574 1.00 16.65 107 CYS C C 1
ATOM 4274 O O . CYS C 1 108 ? 64.298 31.690 19.515 1.00 17.18 107 CYS C O 1
ATOM 4277 N N . TYR C 1 109 ? 62.737 32.869 20.622 1.00 15.94 108 TYR C N 1
ATOM 4278 C CA . TYR C 1 109 ? 62.306 33.520 19.380 1.00 16.44 108 TYR C CA 1
ATOM 4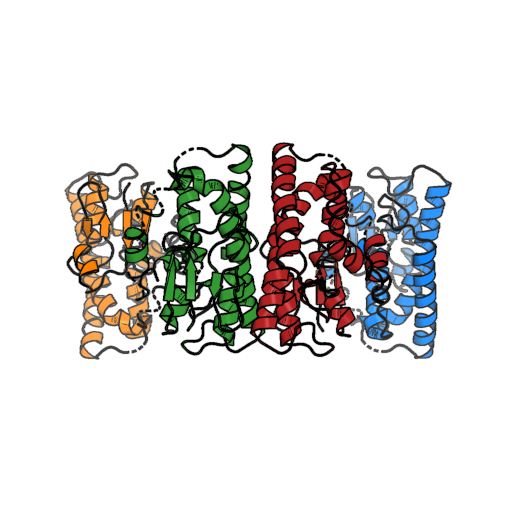279 C C . TYR C 1 109 ? 63.418 34.342 18.759 1.00 17.54 108 TYR C C 1
ATOM 4280 O O . TYR C 1 109 ? 63.457 34.461 17.542 1.00 18.07 108 TYR C O 1
ATOM 4289 N N . ALA C 1 110 ? 64.295 34.943 19.579 1.00 19.17 109 ALA C N 1
ATOM 4290 C CA . ALA C 1 110 ? 65.383 35.762 19.029 1.00 20.50 109 ALA C CA 1
ATOM 4291 C C . ALA C 1 110 ? 66.198 34.935 18.051 1.00 21.66 109 ALA C C 1
ATOM 4292 O O . ALA C 1 110 ? 66.668 35.458 17.032 1.00 22.06 109 ALA C O 1
ATOM 4294 N N . GLU C 1 111 ? 66.360 33.648 18.343 1.00 21.66 110 GLU C N 1
ATOM 4295 C CA . GLU C 1 111 ? 67.103 32.770 17.455 1.00 23.75 110 GLU C CA 1
ATOM 4296 C C . GLU C 1 111 ? 66.223 32.190 16.354 1.00 24.77 110 GLU C C 1
ATOM 4297 O O . GLU C 1 111 ? 66.609 32.204 15.175 1.00 25.87 110 GLU C O 1
ATOM 4303 N N . SER C 1 112 ? 65.053 31.663 16.710 1.00 25.69 111 SER C N 1
ATOM 4304 C CA . SER C 1 112 ? 64.199 31.054 15.696 1.00 26.28 111 SER C CA 1
ATOM 4305 C C . SER C 1 112 ? 63.778 32.080 14.632 1.00 28.06 111 SER C C 1
ATOM 4306 O O . SER C 1 112 ? 63.854 31.793 13.443 1.00 28.04 111 SER C O 1
ATOM 4309 N N . PHE C 1 113 ? 63.387 33.282 15.056 1.00 29.42 112 PHE C N 1
ATOM 4310 C CA . PHE C 1 113 ? 62.872 34.298 14.126 1.00 32.32 112 PHE C CA 1
ATOM 4311 C C . PHE C 1 113 ? 63.935 35.235 13.608 1.00 33.21 112 PHE C C 1
ATOM 4312 O O . PHE C 1 113 ? 63.911 35.583 12.431 1.00 33.07 112 PHE C O 1
ATOM 4320 N N . PHE C 1 114 ? 64.828 35.696 14.487 1.00 34.74 113 PHE C N 1
ATOM 4321 C CA . PHE C 1 114 ? 65.766 36.783 14.124 1.00 36.54 113 PHE C CA 1
ATOM 4322 C C . PHE C 1 114 ? 67.200 36.329 13.886 1.00 36.83 113 PHE C C 1
ATOM 4323 O O . PHE C 1 114 ? 68.068 37.162 13.661 1.00 38.00 113 PHE C O 1
ATOM 4331 N N . GLY C 1 115 ? 67.448 35.024 13.932 1.00 37.38 114 GLY C N 1
ATOM 4332 C CA . GLY C 1 115 ? 68.781 34.457 13.671 1.00 37.68 114 GLY C CA 1
ATOM 4333 C C . GLY C 1 115 ? 69.853 34.726 14.718 1.00 37.99 114 GLY C C 1
ATOM 4334 O O . GLY C 1 115 ? 71.027 34.368 14.509 1.00 38.24 114 GLY C O 1
ATOM 4343 N N . SER C 1 117 ? 71.618 33.959 18.105 1.00 34.48 116 SER C N 1
ATOM 4344 C CA . SER C 1 117 ? 71.865 32.883 19.073 1.00 33.24 116 SER C CA 1
ATOM 4345 C C . SER C 1 117 ? 71.431 33.224 20.498 1.00 31.60 116 SER C C 1
ATOM 4346 O O . SER C 1 117 ? 71.666 34.325 20.979 1.00 31.17 116 SER C O 1
ATOM 4349 N N . VAL C 1 118 ? 70.823 32.256 21.169 1.00 29.94 117 VAL C N 1
ATOM 4350 C CA . VAL C 1 118 ? 70.418 32.406 22.566 1.00 29.34 117 VAL C CA 1
ATOM 4351 C C . VAL C 1 118 ? 71.506 31.841 23.537 1.00 28.07 117 VAL C C 1
ATOM 4352 O O . VAL C 1 118 ? 72.214 30.889 23.184 1.00 26.99 117 VAL C O 1
ATOM 4356 N N . GLU C 1 119 ? 71.643 32.427 24.731 1.00 27.44 118 GLU C N 1
ATOM 4357 C CA . GLU C 1 119 ? 72.551 31.898 25.785 1.00 27.08 118 GLU C CA 1
ATOM 4358 C C . GLU C 1 119 ? 72.396 30.383 25.917 1.00 25.43 118 GLU C C 1
ATOM 4359 O O . GLU C 1 119 ? 71.269 29.885 25.945 1.00 25.38 118 GLU C O 1
ATOM 4365 N N . PRO C 1 120 ? 73.510 29.638 25.988 1.00 23.84 119 PRO C N 1
ATOM 4366 C CA . PRO C 1 120 ? 73.331 28.190 26.112 1.00 22.86 119 PRO C CA 1
ATOM 4367 C C . PRO C 1 120 ? 72.456 27.796 27.305 1.00 21.77 119 PRO C C 1
ATOM 4368 O O . PRO C 1 120 ? 71.704 26.867 27.171 1.00 21.78 119 PRO C O 1
ATOM 4372 N N . LEU C 1 121 ? 72.543 28.487 28.450 1.00 21.31 120 LEU C N 1
ATOM 4373 C CA . LEU C 1 121 ? 71.741 28.070 29.611 1.00 21.57 120 LEU C CA 1
ATOM 4374 C C . LEU C 1 121 ? 70.238 28.225 29.321 1.00 21.34 120 LEU C C 1
ATOM 4375 O O . LEU C 1 121 ? 69.400 27.453 29.802 1.00 20.98 120 LEU C O 1
ATOM 4380 N N . ILE C 1 122 ? 69.922 29.246 28.534 1.00 20.80 121 ILE C N 1
ATOM 4381 C CA . ILE C 1 122 ? 68.525 29.584 28.210 1.00 20.87 121 ILE C CA 1
ATOM 4382 C C . ILE C 1 122 ? 67.982 28.542 27.243 1.00 20.52 121 ILE C C 1
ATOM 4383 O O . ILE C 1 122 ? 66.846 28.093 27.378 1.00 19.93 121 ILE C O 1
ATOM 4388 N N . LYS C 1 123 ? 68.796 28.148 26.280 1.00 20.39 122 LYS C N 1
ATOM 4389 C CA . LYS C 1 123 ? 68.427 27.065 25.330 1.00 19.84 122 LYS C CA 1
ATOM 4390 C C . LYS C 1 123 ? 68.097 25.707 26.017 1.00 19.92 122 LYS C C 1
ATOM 4391 O O . LYS C 1 123 ? 67.073 25.053 25.708 1.00 19.56 122 LYS C O 1
ATOM 4397 N N A GLU C 1 124 ? 68.980 25.325 26.940 0.50 18.98 123 GLU C N 1
ATOM 4398 N N B GLU C 1 124 ? 68.953 25.283 26.943 0.50 19.02 123 GLU C N 1
ATOM 4399 C CA A GLU C 1 124 ? 68.855 24.141 27.775 0.50 18.80 123 GLU C CA 1
ATOM 4400 C CA B GLU C 1 124 ? 68.754 24.021 27.642 0.50 18.90 123 GLU C CA 1
ATOM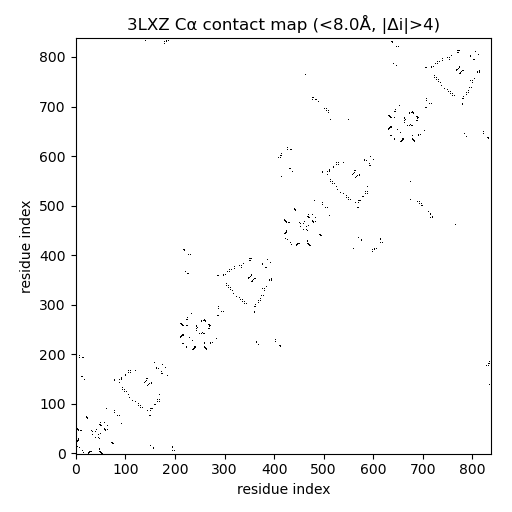 4401 C C A GLU C 1 124 ? 67.546 24.163 28.554 0.50 17.94 123 GLU C C 1
ATOM 4402 C C B GLU C 1 124 ? 67.578 24.085 28.623 0.50 18.41 123 GLU C C 1
ATOM 4403 O O A GLU C 1 124 ? 66.775 23.203 28.516 0.50 17.68 123 GLU C O 1
ATOM 4404 O O B GLU C 1 124 ? 66.910 23.081 28.862 0.50 18.67 123 GLU C O 1
ATOM 4415 N N A LYS C 1 125 ? 67.286 25.273 29.234 0.50 17.48 124 LYS C N 1
ATOM 4416 N N B LYS C 1 125 ? 67.303 25.266 29.164 0.50 18.10 124 LYS C N 1
ATOM 4417 C CA A LYS C 1 125 ? 66.067 25.417 30.019 0.50 17.39 124 LYS C CA 1
ATOM 4418 C CA B LYS C 1 125 ? 66.115 25.440 29.998 0.50 18.23 124 LYS C CA 1
ATOM 4419 C C A LYS C 1 125 ? 64.821 25.341 29.126 0.50 17.56 124 LYS C C 1
ATOM 4420 C C B LYS C 1 125 ? 64.852 25.335 29.126 0.50 18.03 124 LYS C C 1
ATOM 4421 O O A LYS C 1 125 ? 63.801 24.766 29.513 0.50 17.99 124 LYS C O 1
ATOM 4422 O O B LYS C 1 125 ? 63.859 24.726 29.523 0.50 18.45 124 LYS C O 1
ATOM 4433 N N . ALA C 1 126 ? 64.894 25.935 27.934 1.00 17.30 125 ALA C N 1
ATOM 4434 C CA . ALA C 1 126 ? 63.758 25.921 27.020 1.00 17.70 125 ALA C CA 1
ATOM 4435 C C . ALA C 1 126 ? 63.498 24.504 26.519 1.00 17.60 125 ALA C C 1
ATOM 4436 O O . ALA C 1 126 ? 62.346 24.071 26.463 1.00 17.96 125 ALA C O 1
ATOM 4438 N N . ARG C 1 127 ? 64.564 23.750 26.253 1.00 16.67 126 ARG C N 1
ATOM 4439 C CA . ARG C 1 127 ? 64.419 22.332 25.907 1.00 16.51 126 ARG C CA 1
ATOM 4440 C C . ARG C 1 127 ? 63.633 21.535 26.960 1.00 16.38 126 ARG C C 1
ATOM 4441 O O . ARG C 1 127 ? 62.672 20.824 26.621 1.00 16.54 126 ARG C O 1
ATOM 4449 N N . ALA C 1 128 ? 64.042 21.647 28.213 1.00 15.82 127 ALA C N 1
ATOM 4450 C CA . ALA C 1 128 ? 63.427 20.892 29.286 1.00 16.25 127 ALA C CA 1
ATOM 4451 C C . ALA C 1 128 ? 61.972 21.357 29.469 1.00 16.32 127 ALA C C 1
ATOM 4452 O O . ALA C 1 128 ? 61.047 20.538 29.583 1.00 17.01 127 ALA C O 1
ATOM 4454 N N . ASP C 1 129 ? 61.765 22.665 29.481 1.00 15.94 128 ASP C N 1
ATOM 4455 C CA . ASP C 1 129 ? 60.405 23.224 29.662 1.00 16.53 128 ASP C CA 1
ATOM 4456 C C . ASP C 1 129 ? 59.439 22.831 28.541 1.00 16.96 128 ASP C C 1
ATOM 4457 O O . ASP C 1 129 ? 58.276 22.490 28.791 1.00 17.69 128 ASP C O 1
ATOM 4462 N N . LEU C 1 130 ? 59.890 22.939 27.300 1.00 15.78 129 LEU C N 1
ATOM 4463 C CA . LEU C 1 130 ? 59.033 22.536 26.180 1.00 16.04 129 LEU C CA 1
ATOM 4464 C C . LEU C 1 130 ? 58.686 21.051 26.139 1.00 16.01 129 LEU C C 1
ATOM 4465 O O . LEU C 1 130 ? 57.549 20.678 25.824 1.00 16.92 129 LEU C O 1
ATOM 4470 N N . LEU C 1 131 ? 59.672 20.186 26.388 1.00 16.62 130 LEU C N 1
ATOM 4471 C CA . LEU C 1 131 ? 59.380 18.749 26.512 1.00 16.95 130 LEU C CA 1
ATOM 4472 C C . LEU C 1 131 ? 58.310 18.536 27.585 1.00 16.92 130 LEU C C 1
ATOM 4473 O O . LEU C 1 131 ? 57.316 17.830 27.363 1.00 17.68 130 LEU C O 1
ATOM 4478 N N . ALA C 1 132 ? 58.436 19.244 28.704 1.00 16.03 131 ALA C N 1
ATOM 4479 C CA . ALA C 1 132 ? 57.438 19.088 29.773 1.00 15.59 131 ALA C CA 1
ATOM 4480 C C . ALA C 1 132 ? 56.056 19.636 29.394 1.00 15.92 131 ALA C C 1
ATOM 4481 O O . ALA C 1 132 ? 55.029 19.014 29.698 1.00 16.04 131 ALA C O 1
ATOM 4483 N N . GLY C 1 133 ? 56.049 20.795 28.725 1.00 15.31 132 GLY C N 1
ATOM 4484 C CA . GLY C 1 133 ? 54.833 21.467 28.337 1.00 13.91 132 GLY C CA 1
ATOM 4485 C C . GLY C 1 133 ? 54.117 20.653 27.281 1.00 15.17 132 GLY C C 1
ATOM 4486 O O . GLY C 1 133 ? 52.890 20.515 27.329 1.00 12.74 132 GLY C O 1
ATOM 4487 N N . PHE C 1 134 ? 54.858 20.079 26.343 1.00 15.12 133 PHE C N 1
ATOM 4488 C CA . PHE C 1 134 ? 54.208 19.180 25.351 1.00 14.43 133 PHE C CA 1
ATOM 4489 C C . PHE C 1 134 ? 53.637 17.900 25.992 1.00 14.74 133 PHE C C 1
ATOM 4490 O O . PHE C 1 134 ? 52.520 17.438 25.640 1.00 15.03 133 PHE C O 1
ATOM 4498 N N . ALA C 1 135 ? 54.349 17.381 26.981 1.00 15.05 134 ALA C N 1
ATOM 4499 C CA . ALA C 1 135 ? 53.896 16.218 27.703 1.00 15.68 134 ALA C CA 1
ATOM 4500 C C . ALA C 1 135 ? 52.601 16.549 28.480 1.00 14.79 134 ALA C C 1
ATOM 4501 O O . ALA C 1 135 ? 51.687 15.759 28.508 1.00 15.17 134 ALA C O 1
ATOM 4503 N N . THR C 1 136 ? 52.565 17.698 29.148 1.00 14.95 135 THR C N 1
ATOM 4504 C CA . THR C 1 136 ? 51.354 18.126 29.845 1.00 15.30 135 THR C CA 1
ATOM 4505 C C . THR C 1 136 ? 50.150 18.237 28.910 1.00 15.05 135 THR C C 1
ATOM 4506 O O . THR C 1 136 ? 49.034 17.775 29.233 1.00 15.93 135 THR C O 1
ATOM 4510 N N . LEU C 1 137 ? 50.352 18.874 27.744 1.00 14.88 136 LEU C N 1
ATOM 4511 C CA . LEU C 1 137 ? 49.277 18.989 26.756 1.00 15.83 136 LEU C CA 1
ATOM 4512 C C . LEU C 1 137 ? 48.764 17.631 26.247 1.00 15.82 136 LEU C C 1
ATOM 4513 O O . LEU C 1 137 ? 47.531 17.436 26.086 1.00 16.38 136 LEU C O 1
ATOM 4518 N N . LYS C 1 138 ? 49.675 16.681 26.067 1.00 16.30 137 LYS C N 1
ATOM 4519 C CA . LYS C 1 138 ? 49.286 15.349 25.592 1.00 16.79 137 LYS C CA 1
ATOM 4520 C C . LYS C 1 138 ? 48.450 14.631 26.664 1.00 16.79 137 LYS C C 1
ATOM 4521 O O . LYS C 1 138 ? 47.435 13.974 26.358 1.00 17.43 137 LYS C O 1
ATOM 4527 N N . ARG C 1 139 ? 48.872 14.803 27.919 1.00 16.15 138 ARG C N 1
ATOM 4528 C CA . ARG C 1 139 ? 48.267 14.140 29.067 1.00 17.49 138 ARG C CA 1
ATOM 4529 C C . ARG C 1 139 ? 46.864 14.715 29.327 1.00 17.42 138 ARG C C 1
ATOM 4530 O O . ARG C 1 139 ? 45.882 13.981 29.561 1.00 18.28 138 ARG C O 1
ATOM 4538 N N . ASN C 1 140 ? 46.766 16.033 29.291 1.00 17.08 139 ASN C N 1
ATOM 4539 C CA . ASN C 1 140 ? 45.552 16.721 29.733 1.00 16.42 139 ASN C CA 1
ATOM 4540 C C . ASN C 1 140 ? 44.550 17.056 28.641 1.00 17.16 139 ASN C C 1
ATOM 4541 O O . ASN C 1 140 ? 43.349 17.216 28.937 1.00 17.85 139 ASN C O 1
ATOM 4546 N N . GLY C 1 141 ? 45.041 17.192 27.401 1.00 16.91 140 GLY C N 1
ATOM 4547 C CA . GLY C 1 141 ? 44.243 17.600 26.255 1.00 17.14 140 GLY C CA 1
ATOM 4548 C C . GLY C 1 141 ? 43.350 16.438 25.842 1.00 17.27 140 GLY C C 1
ATOM 4549 O O . GLY C 1 141 ? 43.761 15.258 25.973 1.00 18.01 140 GLY C O 1
ATOM 4550 N N . ARG C 1 142 ? 42.124 16.741 25.420 1.00 15.64 141 ARG C N 1
ATOM 4551 C CA . ARG C 1 142 ? 41.237 15.691 24.880 1.00 16.91 141 ARG C CA 1
ATOM 4552 C C . ARG C 1 142 ? 41.418 15.397 23.396 1.00 16.31 141 ARG C C 1
ATOM 4553 O O . ARG C 1 142 ? 41.424 14.229 23.010 1.00 17.51 141 ARG C O 1
ATOM 4561 N N . PHE C 1 143 ? 41.638 16.428 22.589 1.00 15.68 142 PHE C N 1
ATOM 4562 C CA . PHE C 1 143 ? 41.885 16.307 21.134 1.00 14.80 142 PHE C CA 1
ATOM 4563 C C . PHE C 1 143 ? 40.795 15.466 20.469 1.00 15.40 142 PHE C C 1
ATOM 4564 O O . PHE C 1 143 ? 41.073 14.438 19.855 1.00 15.72 142 PHE C O 1
ATOM 4572 N N . ALA C 1 144 ? 39.549 15.917 20.622 1.00 15.97 143 ALA C N 1
ATOM 4573 C CA . ALA C 1 144 ? 38.362 15.169 20.170 1.00 16.84 143 ALA C CA 1
ATOM 4574 C C . ALA C 1 144 ? 37.491 15.877 19.128 1.00 16.47 143 ALA C C 1
ATOM 4575 O O . ALA C 1 144 ? 36.261 15.734 19.155 1.00 17.80 143 ALA C O 1
ATOM 4577 N N . PRO C 1 145 ? 38.102 16.592 18.171 1.00 15.34 144 PRO C N 1
ATOM 4578 C CA . PRO C 1 145 ? 39.522 16.779 17.843 1.00 15.32 144 PRO C CA 1
ATOM 4579 C C . PRO C 1 145 ? 40.173 18.006 18.505 1.00 15.07 144 PRO C C 1
ATOM 4580 O O . PRO C 1 145 ? 41.411 18.150 18.478 1.00 15.05 144 PRO C O 1
ATOM 4584 N N . TYR C 1 146 ? 39.340 18.895 19.039 1.00 15.05 145 TYR C N 1
ATOM 4585 C CA . TYR C 1 146 ? 39.810 20.140 19.640 1.00 15.73 145 TYR C CA 1
ATOM 4586 C C . TYR C 1 146 ? 40.486 19.884 20.979 1.00 15.67 145 TYR C C 1
ATOM 4587 O O . TYR C 1 146 ? 40.312 18.829 21.557 1.00 15.34 145 TYR C O 1
ATOM 4596 N N . VAL C 1 147 ? 41.269 20.852 21.459 1.00 14.83 146 VAL C N 1
ATOM 4597 C CA . VAL C 1 147 ? 42.050 20.667 22.683 1.00 15.69 146 VAL C CA 1
ATOM 4598 C C . VAL C 1 147 ? 41.223 20.156 23.849 1.00 15.11 146 VAL C C 1
ATOM 4599 O O . VAL C 1 147 ? 41.590 19.176 24.475 1.00 15.00 146 VAL C O 1
ATOM 4603 N N . ALA C 1 148 ? 40.071 20.784 24.094 1.00 15.27 147 ALA C N 1
ATOM 4604 C CA . ALA C 1 148 ? 39.282 20.496 25.275 1.00 15.93 147 ALA C CA 1
ATOM 4605 C C . ALA C 1 148 ? 38.183 19.464 25.056 1.00 17.41 147 ALA C C 1
ATOM 4606 O O . ALA C 1 148 ? 37.559 19.042 26.042 1.00 16.69 147 ALA C O 1
ATOM 4608 N N . GLY C 1 149 ? 37.915 19.087 23.805 1.00 15.92 148 GLY C N 1
ATOM 4609 C CA . GLY C 1 149 ? 36.738 18.265 23.550 1.00 17.74 148 GLY C CA 1
ATOM 4610 C C . GLY C 1 149 ? 36.310 18.269 22.110 1.00 18.49 148 GLY C C 1
ATOM 4611 O O . GLY C 1 149 ? 37.141 18.324 21.223 1.00 18.28 148 GLY C O 1
ATOM 4612 N N . GLU C 1 150 ? 34.993 18.231 21.892 1.00 18.99 149 GLU C N 1
ATOM 4613 C CA . GLU C 1 150 ? 34.433 18.077 20.559 1.00 20.03 149 GLU C CA 1
ATOM 4614 C C . GLU C 1 150 ? 34.133 19.407 19.842 1.00 19.29 149 GLU C C 1
ATOM 4615 O O . GLU C 1 150 ? 33.754 19.393 18.681 1.00 18.00 149 GLU C O 1
ATOM 4621 N N . GLN C 1 151 ? 34.262 20.532 20.536 1.00 18.71 150 GLN C N 1
ATOM 4622 C CA . GLN C 1 151 ? 33.925 21.834 19.943 1.00 19.82 150 GLN C CA 1
ATOM 4623 C C . GLN C 1 151 ? 35.094 22.806 20.056 1.00 18.31 150 GLN C C 1
ATOM 4624 O O . GLN C 1 151 ? 35.850 22.735 21.000 1.00 17.34 150 GLN C O 1
ATOM 4630 N N . LEU C 1 152 ? 35.185 23.733 19.110 1.00 18.63 151 LEU C N 1
ATOM 4631 C CA . LEU C 1 152 ? 36.101 24.871 19.218 1.00 18.09 151 LEU C CA 1
ATOM 4632 C C . LEU C 1 152 ? 35.868 25.671 20.532 1.00 17.07 151 LEU C C 1
ATOM 4633 O O . LEU C 1 152 ? 34.734 26.025 20.863 1.00 16.95 151 LEU C O 1
ATOM 4638 N N . THR C 1 153 ? 36.956 25.929 21.270 1.00 15.68 152 THR C N 1
ATOM 4639 C CA . THR C 1 153 ? 36.950 26.746 22.500 1.00 14.87 152 THR C CA 1
ATOM 4640 C C . THR C 1 153 ? 38.154 27.681 22.511 1.00 13.71 152 THR C C 1
ATOM 4641 O O . THR C 1 153 ? 39.036 27.607 21.626 1.00 13.76 152 THR C O 1
ATOM 4645 N N . LEU C 1 154 ? 38.178 28.567 23.511 1.00 12.77 153 LEU C N 1
ATOM 4646 C CA . LEU C 1 154 ? 39.283 29.484 23.717 1.00 13.36 153 LEU C CA 1
ATOM 4647 C C . LEU C 1 154 ? 40.653 28.807 23.717 1.00 13.31 153 LEU C C 1
ATOM 4648 O O . LEU C 1 154 ? 41.627 29.355 23.184 1.00 14.79 153 LEU C O 1
ATOM 4653 N N . ALA C 1 155 ? 40.730 27.633 24.324 1.00 13.93 154 ALA C N 1
ATOM 4654 C CA . ALA C 1 155 ? 42.019 26.934 24.354 1.00 13.23 154 ALA C CA 1
ATOM 4655 C C . ALA C 1 155 ? 42.589 26.641 22.965 1.00 13.95 154 ALA C C 1
ATOM 4656 O O . ALA C 1 155 ? 43.840 26.593 22.809 1.00 13.39 154 ALA C O 1
ATOM 4658 N N . ASP C 1 156 ? 41.725 26.442 21.962 1.00 14.93 155 ASP C N 1
ATOM 4659 C CA . ASP C 1 156 ? 42.197 26.149 20.603 1.00 14.10 155 ASP C CA 1
ATOM 4660 C C . ASP C 1 156 ? 42.892 27.329 19.970 1.00 14.53 155 ASP C C 1
ATOM 4661 O O . ASP C 1 156 ? 43.722 27.154 19.075 1.00 14.97 155 ASP C O 1
ATOM 4666 N N . LEU C 1 157 ? 42.508 28.542 20.389 1.00 13.81 156 LEU C N 1
ATOM 4667 C CA . LEU C 1 157 ? 43.172 29.755 19.952 1.00 14.92 156 LEU C CA 1
ATOM 4668 C C . LEU C 1 157 ? 44.597 29.813 20.483 1.00 14.78 156 LEU C C 1
ATOM 4669 O O . LEU C 1 157 ? 45.544 30.054 19.725 1.00 14.68 156 LEU C O 1
ATOM 4682 N N . PHE C 1 159 ? 46.253 27.267 21.509 1.00 14.08 158 PHE C N 1
ATOM 4683 C CA . PHE C 1 159 ? 46.900 26.159 20.834 1.00 15.12 158 PHE C CA 1
ATOM 4684 C C . PHE C 1 159 ? 47.408 26.566 19.450 1.00 15.45 158 PHE C C 1
ATOM 4685 O O . PHE C 1 159 ? 48.608 26.427 19.168 1.00 15.08 158 PHE C O 1
ATOM 4693 N N . CYS C 1 160 ? 46.544 27.084 18.587 1.00 15.60 159 CYS C N 1
ATOM 4694 C CA . CYS C 1 160 ? 46.979 27.179 17.174 1.00 17.21 159 CYS C CA 1
ATOM 4695 C C . CYS C 1 160 ? 48.053 28.234 16.911 1.00 16.84 159 CYS C C 1
ATOM 4696 O O . CYS C 1 160 ? 48.816 28.103 15.966 1.00 17.51 159 CYS C O 1
ATOM 4699 N N . PHE C 1 161 ? 48.118 29.274 17.745 1.00 15.95 160 PHE C N 1
ATOM 4700 C CA . PHE C 1 161 ? 49.097 30.319 17.557 1.00 17.10 160 PHE C CA 1
ATOM 4701 C C . PHE C 1 161 ? 50.254 30.239 18.547 1.00 16.97 160 PHE C C 1
ATOM 4702 O O . PHE C 1 161 ? 51.101 31.127 18.562 1.00 17.59 160 PHE C O 1
ATOM 4710 N N . SER C 1 162 ? 50.311 29.183 19.360 1.00 16.02 161 SER C N 1
ATOM 4711 C CA . SER C 1 162 ? 51.500 28.915 20.201 1.00 15.74 161 SER C CA 1
ATOM 4712 C C . SER C 1 162 ? 52.296 27.719 19.672 1.00 15.68 161 SER C C 1
ATOM 4713 O O . SER C 1 162 ? 53.549 27.757 19.558 1.00 16.62 161 SER C O 1
ATOM 4716 N N . VAL C 1 163 ? 51.577 26.654 19.349 1.00 15.86 162 VAL C N 1
ATOM 4717 C CA . VAL C 1 163 ? 52.226 25.379 19.002 1.00 17.10 162 VAL C CA 1
ATOM 4718 C C . VAL C 1 163 ? 52.957 25.470 17.663 1.00 17.75 162 VAL C C 1
ATOM 4719 O O . VAL C 1 163 ? 53.980 24.814 17.478 1.00 18.02 162 VAL C O 1
ATOM 4723 N N . ASP C 1 164 ? 52.456 26.298 16.748 1.00 18.01 163 ASP C N 1
ATOM 4724 C CA . ASP C 1 164 ? 53.157 26.515 15.462 1.00 18.26 163 ASP C CA 1
ATOM 4725 C C . ASP C 1 164 ? 54.553 27.104 15.720 1.00 18.69 163 ASP C C 1
ATOM 4726 O O . ASP C 1 164 ? 55.591 26.572 15.242 1.00 18.42 163 ASP C O 1
ATOM 4731 N N . LEU C 1 165 ? 54.589 28.161 16.514 1.00 17.40 164 LEU C N 1
ATOM 4732 C CA . LEU C 1 165 ? 55.845 28.818 16.838 1.00 17.92 164 LEU C CA 1
ATOM 4733 C C . LEU C 1 165 ? 56.736 27.921 17.697 1.00 16.91 164 LEU C C 1
ATOM 4734 O O . LEU C 1 165 ? 57.971 27.888 17.511 1.00 16.44 164 LEU C O 1
ATOM 4739 N N . ALA C 1 166 ? 56.139 27.190 18.636 1.00 15.30 165 ALA C N 1
ATOM 4740 C CA . ALA C 1 166 ? 56.960 26.327 19.489 1.00 15.14 165 ALA C CA 1
ATOM 4741 C C . ALA C 1 166 ? 57.610 25.204 18.667 1.00 15.78 165 ALA C C 1
ATOM 4742 O O . ALA C 1 166 ? 58.768 24.817 18.915 1.00 16.72 165 ALA C O 1
ATOM 4744 N N . ASN C 1 167 ? 56.889 24.675 17.670 1.00 16.05 166 ASN C N 1
ATOM 4745 C CA . ASN C 1 167 ? 57.487 23.598 16.881 1.00 17.26 166 ASN C CA 1
ATOM 4746 C C . ASN C 1 167 ? 58.586 24.134 15.962 1.00 17.44 166 ASN C C 1
ATOM 4747 O O . ASN C 1 167 ? 59.558 23.431 15.692 1.00 17.24 166 ASN C O 1
ATOM 4752 N N . ALA C 1 168 ? 58.442 25.374 15.509 1.00 18.14 167 ALA C N 1
ATOM 4753 C CA . ALA C 1 168 ? 59.540 26.018 14.753 1.00 18.59 167 ALA C CA 1
ATOM 4754 C C . ALA C 1 168 ? 60.770 26.217 15.622 1.00 19.39 167 ALA C C 1
ATOM 4755 O O . ALA C 1 168 ? 61.897 25.966 15.156 1.00 19.75 167 ALA C O 1
ATOM 4757 N N . VAL C 1 169 ? 60.587 26.649 16.880 1.00 18.61 168 VAL C N 1
ATOM 4758 C CA . VAL C 1 169 ? 61.700 26.695 17.832 1.00 19.14 168 VAL C CA 1
ATOM 4759 C C . VAL C 1 169 ? 62.309 25.311 17.987 1.00 18.95 168 VAL C C 1
ATOM 4760 O O . VAL C 1 169 ? 63.548 25.142 17.955 1.00 18.69 168 VAL C O 1
ATOM 4764 N N . GLY C 1 170 ? 61.451 24.311 18.158 1.00 18.49 169 GLY C N 1
ATOM 4765 C CA . GLY C 1 170 ? 61.925 22.949 18.314 1.00 19.28 169 GLY C CA 1
ATOM 4766 C C . GLY C 1 170 ? 62.808 22.584 17.134 1.00 20.87 169 GLY C C 1
ATOM 4767 O O . GLY C 1 170 ? 63.937 22.158 17.319 1.00 21.10 169 GLY C O 1
ATOM 4768 N N . LYS C 1 171 ? 62.305 22.771 15.918 1.00 21.27 170 LYS C N 1
ATOM 4769 C CA . LYS C 1 171 ? 63.066 22.335 14.731 1.00 22.36 170 LYS C CA 1
ATOM 4770 C C . LYS C 1 171 ? 64.308 23.149 14.469 1.00 23.27 170 LYS C C 1
ATOM 4771 O O . LYS C 1 171 ? 65.376 22.586 14.180 1.00 23.34 170 LYS C O 1
ATOM 4777 N N . LYS C 1 172 ? 64.195 24.470 14.596 1.00 23.29 171 LYS C N 1
ATOM 4778 C CA . LYS C 1 172 ? 65.321 25.342 14.230 1.00 23.99 171 LYS C CA 1
ATOM 4779 C C . LYS C 1 172 ? 66.406 25.485 15.290 1.00 23.26 171 LYS C C 1
ATOM 4780 O O . LYS C 1 172 ? 67.582 25.613 14.943 1.00 22.87 171 LYS C O 1
ATOM 4786 N N . VAL C 1 173 ? 66.013 25.477 16.567 1.00 21.43 172 VAL C N 1
ATOM 4787 C CA . VAL C 1 173 ? 66.898 25.860 17.673 1.00 20.87 172 VAL C CA 1
ATOM 4788 C C . VAL C 1 173 ? 67.315 24.610 18.444 1.00 21.55 172 VAL C C 1
ATOM 4789 O O . VAL C 1 173 ? 68.471 24.488 18.808 1.00 21.93 172 VAL C O 1
ATOM 4793 N N . LEU C 1 174 ? 66.371 23.690 18.681 1.00 20.61 173 LEU C N 1
ATOM 4794 C CA . LEU C 1 174 ? 66.568 22.537 19.584 1.00 20.94 173 LEU C CA 1
ATOM 4795 C C . LEU C 1 174 ? 66.826 21.186 18.916 1.00 21.30 173 LEU C C 1
ATOM 4796 O O . LEU C 1 174 ? 67.200 20.229 19.602 1.00 22.61 173 LEU C O 1
ATOM 4801 N N A ASN C 1 175 ? 66.579 21.135 17.606 0.50 21.78 174 ASN C N 1
ATOM 4802 N N B ASN C 1 175 ? 66.687 21.120 17.589 0.50 21.37 174 ASN C N 1
ATOM 4803 C CA A ASN C 1 175 ? 66.651 19.919 16.804 0.50 22.39 174 ASN C CA 1
ATOM 4804 C CA B ASN C 1 175 ? 66.631 19.852 16.832 0.50 21.64 174 ASN C CA 1
ATOM 4805 C C A ASN C 1 175 ? 65.648 18.836 17.246 0.50 22.31 174 ASN C C 1
ATOM 4806 C C B ASN C 1 175 ? 65.688 18.839 17.467 0.50 21.88 174 ASN C C 1
ATOM 4807 O O A ASN C 1 175 ? 65.976 17.647 17.214 0.50 22.30 174 ASN C O 1
ATOM 4808 O O B ASN C 1 175 ? 66.094 17.716 17.816 0.50 21.56 174 ASN C O 1
ATOM 4817 N N . ILE C 1 176 ? 64.438 19.267 17.652 1.00 21.81 175 ILE C N 1
ATOM 4818 C CA . ILE C 1 176 ? 63.348 18.390 18.139 1.00 22.40 175 ILE C CA 1
ATOM 4819 C C . ILE C 1 176 ? 62.102 18.818 17.375 1.00 22.51 175 ILE C C 1
ATOM 4820 O O . ILE C 1 176 ? 61.716 19.986 17.416 1.00 22.84 175 ILE C O 1
ATOM 4825 N N . ASP C 1 177 ? 61.469 17.888 16.669 1.00 21.99 176 ASP C N 1
ATOM 4826 C CA . ASP C 1 177 ? 60.157 18.148 16.091 1.00 21.84 176 ASP C CA 1
ATOM 4827 C C . ASP C 1 177 ? 59.146 17.612 17.091 1.00 21.59 176 ASP C C 1
ATOM 4828 O O . ASP C 1 177 ? 58.941 16.391 17.171 1.00 21.40 176 ASP C O 1
ATOM 4833 N N . PHE C 1 178 ? 58.522 18.514 17.860 1.00 20.50 177 PHE C N 1
ATOM 4834 C CA . PHE C 1 178 ? 57.610 18.092 18.914 1.00 20.29 177 PHE C CA 1
ATOM 4835 C C . PHE C 1 178 ? 56.341 17.464 18.300 1.00 20.41 177 PHE C C 1
ATOM 4836 O O . PHE C 1 178 ? 55.748 16.540 18.853 1.00 21.62 177 PHE C O 1
ATOM 4844 N N . LEU C 1 179 ? 55.930 17.971 17.156 1.00 19.29 178 LEU C N 1
ATOM 4845 C CA . LEU C 1 179 ? 54.690 17.478 16.531 1.00 19.27 178 LEU C CA 1
ATOM 4846 C C . LEU C 1 179 ? 54.859 16.148 15.789 1.00 20.48 178 LEU C C 1
ATOM 4847 O O . LEU C 1 179 ? 53.876 15.478 15.489 1.00 20.19 178 LEU C O 1
ATOM 4852 N N . ALA C 1 180 ? 56.096 15.759 15.497 1.00 20.74 179 ALA C N 1
ATOM 4853 C CA . ALA C 1 180 ? 56.332 14.464 14.871 1.00 21.96 179 ALA C CA 1
ATOM 4854 C C . ALA C 1 180 ? 55.825 13.274 15.696 1.00 22.34 179 ALA C C 1
ATOM 4855 O O . ALA C 1 180 ? 55.392 12.277 15.122 1.00 22.16 179 ALA C O 1
ATOM 4857 N N . ASP C 1 181 ? 55.884 13.361 17.025 1.00 23.23 180 ASP C N 1
ATOM 4858 C CA . ASP C 1 181 ? 55.381 12.288 17.887 1.00 24.44 180 ASP C CA 1
ATOM 4859 C C . ASP C 1 181 ? 54.073 12.655 18.588 1.00 23.23 180 ASP C C 1
ATOM 4860 O O . ASP C 1 181 ? 53.727 12.046 19.608 1.00 22.91 180 ASP C O 1
ATOM 4865 N N . PHE C 1 182 ? 53.371 13.653 18.068 1.00 21.76 181 PHE C N 1
ATOM 4866 C CA . PHE C 1 182 ? 52.148 14.155 18.738 1.00 19.72 181 PHE C CA 1
ATOM 4867 C C . PHE C 1 182 ? 51.010 14.234 17.686 1.00 19.67 181 PHE C C 1
ATOM 4868 O O . PHE C 1 182 ? 50.551 15.333 17.326 1.00 17.71 181 PHE C O 1
ATOM 4876 N N . PRO C 1 183 ? 50.604 13.061 17.130 1.00 18.94 182 PRO C N 1
ATOM 4877 C CA . PRO C 1 183 ? 49.677 13.061 15.999 1.00 18.71 182 PRO C CA 1
ATOM 4878 C C . PRO C 1 183 ? 48.363 13.790 16.283 1.00 17.88 182 PRO C C 1
ATOM 4879 O O . PRO C 1 183 ? 47.842 14.404 15.369 1.00 17.28 182 PRO C O 1
ATOM 4883 N N . GLN C 1 184 ? 47.865 13.740 17.523 1.00 17.52 183 GLN C N 1
ATOM 4884 C CA . GLN C 1 184 ? 46.601 14.462 17.896 1.00 17.87 183 GLN C CA 1
ATOM 4885 C C . GLN C 1 184 ? 46.721 15.978 17.636 1.00 17.22 183 GLN C C 1
ATOM 4886 O O . GLN C 1 184 ? 45.786 16.635 17.118 1.00 16.54 183 GLN C O 1
ATOM 4892 N N . ALA C 1 185 ? 47.888 16.529 17.994 1.00 16.88 184 ALA C N 1
ATOM 4893 C CA . ALA C 1 185 ? 48.095 17.974 17.929 1.00 16.79 184 ALA C CA 1
ATOM 4894 C C . ALA C 1 185 ? 48.409 18.352 16.478 1.00 16.46 184 ALA C C 1
ATOM 4895 O O . ALA C 1 185 ? 48.011 19.391 15.993 1.00 15.16 184 ALA C O 1
ATOM 4897 N N . LYS C 1 186 ? 49.127 17.489 15.781 1.00 16.33 185 LYS C N 1
ATOM 4898 C CA . LYS C 1 186 ? 49.401 17.743 14.366 1.00 18.01 185 LYS C CA 1
ATOM 4899 C C . LYS C 1 186 ? 48.108 17.833 13.552 1.00 17.88 185 LYS C C 1
ATOM 4900 O O . LYS C 1 186 ? 47.939 18.760 12.737 1.00 17.59 185 LYS C O 1
ATOM 4906 N N . ALA C 1 187 ? 47.189 16.894 13.821 1.00 17.58 186 ALA C N 1
ATOM 4907 C CA . ALA C 1 187 ? 45.885 16.859 13.158 1.00 16.43 186 ALA C CA 1
ATOM 4908 C C . ALA C 1 187 ? 45.074 18.113 13.480 1.00 16.19 186 ALA C C 1
ATOM 4909 O O . ALA C 1 187 ? 44.464 18.694 12.596 1.00 15.93 186 ALA C O 1
ATOM 4911 N N . LEU C 1 188 ? 45.089 18.533 14.750 1.00 14.49 187 LEU C N 1
ATOM 4912 C CA . LEU C 1 188 ? 44.352 19.728 15.129 1.00 13.53 187 LEU C CA 1
ATOM 4913 C C . LEU C 1 188 ? 44.955 20.966 14.458 1.00 13.90 187 LEU C C 1
ATOM 4914 O O . LEU C 1 188 ? 44.226 21.868 14.068 1.00 14.61 187 LEU C O 1
ATOM 4919 N N . LEU C 1 189 ? 46.286 21.043 14.360 1.00 15.59 188 LEU C N 1
ATOM 4920 C CA . LEU C 1 189 ? 46.869 22.265 13.820 1.00 15.79 188 LEU C CA 1
ATOM 4921 C C . LEU C 1 189 ? 46.444 22.409 12.348 1.00 15.96 188 LEU C C 1
ATOM 4922 O O . LEU C 1 189 ? 46.132 23.520 11.886 1.00 15.79 188 LEU C O 1
ATOM 4927 N N . GLN C 1 190 ? 46.371 21.301 11.613 1.00 15.68 189 GLN C N 1
ATOM 4928 C CA . GLN C 1 190 ? 45.869 21.382 10.246 1.00 15.78 189 GLN C CA 1
ATOM 4929 C C . GLN C 1 190 ? 44.392 21.792 10.195 1.00 15.89 189 GLN C C 1
ATOM 4930 O O . GLN C 1 190 ? 43.992 22.582 9.331 1.00 16.89 189 GLN C O 1
ATOM 4936 N N . LEU C 1 191 ? 43.594 21.277 11.122 1.00 15.45 190 LEU C N 1
ATOM 4937 C CA . LEU C 1 191 ? 42.175 21.626 11.168 1.00 16.28 190 LEU C CA 1
ATOM 4938 C C . LEU C 1 191 ? 41.954 23.138 11.417 1.00 16.75 190 LEU C C 1
ATOM 4939 O O . LEU C 1 191 ? 41.175 23.801 10.694 1.00 17.01 190 LEU C O 1
ATOM 4952 N N . GLY C 1 193 ? 44.134 25.413 10.801 1.00 18.09 192 GLY C N 1
ATOM 4953 C CA . GLY C 1 193 ? 44.604 26.035 9.533 1.00 18.97 192 GLY C CA 1
ATOM 4954 C C . GLY C 1 193 ? 43.554 26.230 8.435 1.00 19.86 192 GLY C C 1
ATOM 4955 O O . GLY C 1 193 ? 43.693 27.127 7.577 1.00 21.35 192 GLY C O 1
ATOM 4956 N N . GLU C 1 194 ? 42.493 25.424 8.479 1.00 19.77 193 GLU C N 1
ATOM 4957 C CA . GLU C 1 194 ? 41.375 25.499 7.541 1.00 20.60 193 GLU C CA 1
ATOM 4958 C C . GLU C 1 194 ? 40.223 26.393 8.032 1.00 20.33 193 GLU C C 1
ATOM 4959 O O . GLU C 1 194 ? 39.154 26.455 7.409 1.00 20.62 193 GLU C O 1
ATOM 4965 N N . ASN C 1 195 ? 40.426 27.045 9.176 1.00 19.16 194 ASN C N 1
ATOM 4966 C CA . ASN C 1 195 ? 39.432 27.961 9.686 1.00 18.23 194 ASN C CA 1
ATOM 4967 C C . ASN C 1 195 ? 39.226 29.012 8.591 1.00 18.00 194 ASN C C 1
ATOM 4968 O O . ASN C 1 195 ? 40.190 29.458 7.977 1.00 17.32 194 ASN C O 1
ATOM 4973 N N . PRO C 1 196 ? 37.979 29.377 8.309 1.00 19.06 195 PRO C N 1
ATOM 4974 C CA . PRO C 1 196 ? 37.737 30.310 7.188 1.00 19.58 195 PRO C CA 1
ATOM 4975 C C . PRO C 1 196 ? 38.321 31.712 7.377 1.00 18.85 195 PRO C C 1
ATOM 4976 O O . PRO C 1 196 ? 38.420 32.461 6.410 1.00 20.56 195 PRO C O 1
ATOM 4980 N N . HIS C 1 197 ? 38.698 32.064 8.597 1.00 18.46 196 HIS C N 1
ATOM 4981 C CA . HIS C 1 197 ? 39.284 33.387 8.874 1.00 18.14 196 HIS C CA 1
ATOM 4982 C C . HIS C 1 197 ? 40.812 33.365 8.818 1.00 17.76 196 HIS C C 1
ATOM 4983 O O . HIS C 1 197 ? 41.479 34.423 8.874 1.00 17.05 196 HIS C O 1
ATOM 4998 N N . PRO C 1 199 ? 42.951 32.629 6.293 1.00 17.78 198 PRO C N 1
ATOM 4999 C CA . PRO C 1 199 ? 43.601 33.409 5.223 1.00 18.38 198 PRO C CA 1
ATOM 5000 C C . PRO C 1 199 ? 43.731 34.933 5.502 1.00 18.68 198 PRO C C 1
ATOM 5001 O O . PRO C 1 199 ? 44.782 35.492 5.199 1.00 19.59 198 PRO C O 1
ATOM 5005 N N A ARG C 1 200 ? 42.705 35.561 6.081 0.50 18.80 199 ARG C N 1
ATOM 5006 N N B ARG C 1 200 ? 42.692 35.545 6.083 0.50 18.86 199 ARG C N 1
ATOM 5007 C CA A ARG C 1 200 ? 42.770 36.974 6.460 0.50 18.28 199 ARG C CA 1
ATOM 5008 C CA B ARG C 1 200 ? 42.692 36.950 6.519 0.50 18.39 199 ARG C CA 1
ATOM 5009 C C A ARG C 1 200 ? 43.886 37.216 7.489 0.50 17.92 199 ARG C C 1
ATOM 5010 C C B ARG C 1 200 ? 43.825 37.234 7.513 0.50 18.02 199 ARG C C 1
ATOM 5011 O O A ARG C 1 200 ? 44.757 38.074 7.292 0.50 16.82 199 ARG C O 1
ATOM 5012 O O B ARG C 1 200 ? 44.650 38.134 7.313 0.50 17.18 199 ARG C O 1
ATOM 5027 N N . ILE C 1 201 ? 43.913 36.406 8.547 1.00 17.48 200 ILE C N 1
ATOM 5028 C CA . ILE C 1 201 ? 44.925 36.567 9.577 1.00 16.33 200 ILE C CA 1
ATOM 5029 C C . ILE C 1 201 ? 46.313 36.432 8.961 1.00 15.83 200 ILE C C 1
ATOM 5030 O O . ILE C 1 201 ? 47.232 37.202 9.263 1.00 15.31 200 ILE C O 1
ATOM 5035 N N . LEU C 1 202 ? 46.460 35.468 8.060 1.00 16.11 201 LEU C N 1
ATOM 5036 C CA . LEU C 1 202 ? 47.783 35.245 7.480 1.00 17.14 201 LEU C CA 1
ATOM 5037 C C . LEU C 1 202 ? 48.183 36.314 6.473 1.00 16.72 201 LEU C C 1
ATOM 5038 O O . LEU C 1 202 ? 49.358 36.660 6.392 1.00 16.96 201 LEU C O 1
ATOM 5043 N N . ALA C 1 203 ? 47.214 36.833 5.725 1.00 17.36 202 ALA C N 1
ATOM 5044 C CA . ALA C 1 203 ? 47.525 37.876 4.729 1.00 18.72 202 ALA C CA 1
ATOM 5045 C C . ALA C 1 203 ? 47.918 39.163 5.443 1.00 18.69 202 ALA C C 1
ATOM 5046 O O . ALA C 1 203 ? 48.837 39.875 5.011 1.00 19.02 202 ALA C O 1
ATOM 5048 N N . ASP C 1 204 ? 47.208 39.452 6.533 1.00 18.23 203 ASP C N 1
ATOM 5049 C CA . ASP C 1 204 ? 47.476 40.658 7.342 1.00 17.92 203 ASP C CA 1
ATOM 5050 C C . ASP C 1 204 ? 48.835 40.565 7.980 1.00 17.88 203 ASP C C 1
ATOM 5051 O O . ASP C 1 204 ? 49.585 41.540 7.990 1.00 17.71 203 ASP C O 1
ATOM 5056 N N . LYS C 1 205 ? 49.179 39.378 8.495 1.00 16.92 204 LYS C N 1
ATOM 5057 C CA . LYS C 1 205 ? 50.521 39.161 9.013 1.00 17.06 204 LYS C CA 1
ATOM 5058 C C . LYS C 1 205 ? 51.600 39.469 7.959 1.00 17.23 204 LYS C C 1
ATOM 5059 O O . LYS C 1 205 ? 52.530 40.221 8.235 1.00 15.14 204 LYS C O 1
ATOM 5065 N N . GLU C 1 206 ? 51.459 38.906 6.762 1.00 18.16 205 GLU C N 1
ATOM 5066 C CA . GLU C 1 206 ? 52.477 39.103 5.717 1.00 19.44 205 GLU C CA 1
ATOM 5067 C C . GLU C 1 206 ? 52.560 40.567 5.323 1.00 18.93 205 GLU C C 1
ATOM 5068 O O . GLU C 1 206 ? 53.659 41.107 5.122 1.00 18.58 205 GLU C O 1
ATOM 5074 N N . ALA C 1 207 ? 51.406 41.204 5.244 1.00 17.20 206 ALA C N 1
ATOM 5075 C CA . ALA C 1 207 ? 51.327 42.621 4.854 1.00 17.96 206 ALA C CA 1
ATOM 5076 C C . ALA C 1 207 ? 51.995 43.516 5.896 1.00 17.96 206 ALA C C 1
ATOM 5077 O O . ALA C 1 207 ? 52.562 44.550 5.551 1.00 18.90 206 ALA C O 1
ATOM 5079 N N A SER C 1 208 ? 51.933 43.107 7.159 0.50 17.58 207 SER C N 1
ATOM 5080 N N B SER C 1 208 ? 51.914 43.093 7.158 0.50 17.54 207 SER C N 1
ATOM 5081 C CA A SER C 1 208 ? 52.417 43.945 8.257 0.50 17.70 207 SER C CA 1
ATOM 5082 C CA B SER C 1 208 ? 52.381 43.891 8.298 0.50 17.58 207 SER C CA 1
ATOM 5083 C C A SER C 1 208 ? 53.881 43.684 8.588 0.50 17.04 207 SER C C 1
ATOM 5084 C C B SER C 1 208 ? 53.863 43.668 8.600 0.50 17.00 207 SER C C 1
ATOM 5085 O O A SER C 1 208 ? 54.471 44.416 9.370 0.50 17.65 207 SER C O 1
ATOM 5086 O O B SER C 1 208 ? 54.449 44.418 9.367 0.50 17.58 207 SER C O 1
ATOM 5099 N N . PRO C 1 210 ? 56.889 43.900 6.887 1.00 17.17 209 PRO C N 1
ATOM 5100 C CA . PRO C 1 210 ? 57.951 44.886 6.674 1.00 16.38 209 PRO C CA 1
ATOM 5101 C C . PRO C 1 210 ? 57.950 46.057 7.702 1.00 15.95 209 PRO C C 1
ATOM 5102 O O . PRO C 1 210 ? 59.024 46.522 8.089 1.00 16.57 209 PRO C O 1
ATOM 5106 N N . ALA C 1 211 ? 56.780 46.576 8.110 1.00 15.11 210 ALA C N 1
ATOM 5107 C CA . ALA C 1 211 ? 56.785 47.634 9.121 1.00 14.62 210 ALA C CA 1
ATOM 5108 C C . ALA C 1 211 ? 57.259 47.140 10.476 1.00 16.15 210 ALA C C 1
ATOM 5109 O O . ALA C 1 211 ? 58.012 47.843 11.173 1.00 17.09 210 ALA C O 1
ATOM 5111 N N . PHE C 1 212 ? 56.850 45.936 10.846 1.00 17.38 211 PHE C N 1
ATOM 5112 C CA . PHE C 1 212 ? 57.334 45.352 12.078 1.00 19.10 211 PHE C CA 1
ATOM 5113 C C . PHE C 1 212 ? 58.870 45.211 12.047 1.00 19.74 211 PHE C C 1
ATOM 5114 O O . PHE C 1 212 ? 59.563 45.614 12.993 1.00 19.65 211 PHE C O 1
ATOM 5130 N N . GLU C 1 214 ? 61.002 46.916 10.266 1.00 25.13 213 GLU C N 1
ATOM 5131 C CA . GLU C 1 214 ? 61.570 48.256 10.250 1.00 27.76 213 GLU C CA 1
ATOM 5132 C C . GLU C 1 214 ? 61.591 48.866 11.662 1.00 29.14 213 GLU C C 1
ATOM 5133 O O . GLU C 1 214 ? 62.544 49.557 12.011 1.00 29.82 213 GLU C O 1
ATOM 5147 N N . ILE C 1 216 ? 61.746 47.086 14.424 1.00 35.28 215 ILE C N 1
ATOM 5148 C CA . ILE C 1 216 ? 62.774 46.300 15.117 1.00 37.08 215 ILE C CA 1
ATOM 5149 C C . ILE C 1 216 ? 64.142 46.911 14.788 1.00 39.06 215 ILE C C 1
ATOM 5150 O O . ILE C 1 216 ? 64.852 47.349 15.688 1.00 39.60 215 ILE C O 1
ATOM 5155 N N . ARG C 1 217 ? 64.473 46.989 13.495 1.00 41.14 216 ARG C N 1
ATOM 5156 C CA . ARG C 1 217 ? 65.760 47.540 13.016 1.00 43.36 216 ARG C CA 1
ATOM 5157 C C . ARG C 1 217 ? 66.079 48.962 13.517 1.00 44.36 216 ARG C C 1
ATOM 5158 O O . ARG C 1 217 ? 67.251 49.297 13.683 1.00 44.76 216 ARG C O 1
ATOM 5166 N N . SER C 1 218 ? 65.043 49.779 13.739 1.00 45.43 217 SER C N 1
ATOM 5167 C CA . SER C 1 218 ? 65.159 51.110 14.363 1.00 46.68 217 SER C CA 1
ATOM 5168 C C . SER C 1 218 ? 65.462 51.105 15.860 1.00 47.20 217 SER C C 1
ATOM 5169 O O . SER C 1 218 ? 66.350 51.826 16.311 1.00 47.51 217 SER C O 1
ATOM 5172 N N . GLY C 1 219 ? 64.706 50.319 16.629 1.00 47.85 218 GLY C N 1
ATOM 5173 C CA . GLY C 1 219 ? 64.931 50.187 18.069 1.00 48.36 218 GLY C CA 1
ATOM 5174 C C . GLY C 1 219 ? 66.125 49.314 18.412 1.00 48.83 218 GLY C C 1
ATOM 5175 O O . GLY C 1 219 ? 67.265 49.630 18.064 1.00 49.16 218 GLY C O 1
ATOM 5176 N N . SER D 1 2 ? 32.661 18.592 50.803 1.00 33.26 1 SER D N 1
ATOM 5177 C CA . SER D 1 2 ? 33.137 17.680 49.722 1.00 32.46 1 SER D CA 1
ATOM 5178 C C . SER D 1 2 ? 34.277 18.227 48.830 1.00 30.80 1 SER D C 1
ATOM 5179 O O . SER D 1 2 ? 34.844 17.451 48.074 1.00 31.31 1 SER D O 1
ATOM 5182 N N . LEU D 1 3 ? 34.604 19.526 48.889 1.00 27.85 2 LEU D N 1
ATOM 5183 C CA . LEU D 1 3 ? 35.794 20.000 48.153 1.00 25.61 2 LEU D CA 1
ATOM 5184 C C . LEU D 1 3 ? 37.043 19.535 48.882 1.00 23.31 2 LEU D C 1
ATOM 5185 O O . LEU D 1 3 ? 37.076 19.524 50.132 1.00 22.68 2 LEU D O 1
ATOM 5190 N N . LYS D 1 4 ? 38.042 19.099 48.109 1.00 21.37 3 LYS D N 1
ATOM 5191 C CA . LYS D 1 4 ? 39.335 18.710 48.646 1.00 19.86 3 LYS D CA 1
ATOM 5192 C C . LYS D 1 4 ? 40.401 19.581 48.002 1.00 18.47 3 LYS D C 1
ATOM 5193 O O . LYS D 1 4 ? 40.348 19.818 46.794 1.00 16.67 3 LYS D O 1
ATOM 5199 N N . LEU D 1 5 ? 41.338 20.088 48.801 1.00 16.16 4 LEU D N 1
ATOM 5200 C CA . LEU D 1 5 ? 42.411 20.913 48.256 1.00 16.13 4 LEU D CA 1
ATOM 5201 C C . LEU D 1 5 ? 43.712 20.162 48.409 1.00 15.04 4 LEU D C 1
ATOM 5202 O O . LEU D 1 5 ? 44.148 19.907 49.540 1.00 15.87 4 LEU D O 1
ATOM 5207 N N . TYR D 1 6 ? 44.311 19.798 47.279 1.00 14.86 5 TYR D N 1
ATOM 5208 C CA . TYR D 1 6 ? 45.586 19.048 47.278 1.00 14.63 5 TYR D CA 1
ATOM 5209 C C . TYR D 1 6 ? 46.740 19.999 47.207 1.00 15.93 5 TYR D C 1
ATOM 5210 O O . TYR D 1 6 ? 46.797 20.826 46.304 1.00 16.11 5 TYR D O 1
ATOM 5219 N N . GLY D 1 7 ? 47.668 19.879 48.160 1.00 15.27 6 GLY D N 1
ATOM 5220 C CA . GLY D 1 7 ? 48.814 20.751 48.205 1.00 15.72 6 GLY D CA 1
ATOM 5221 C C . GLY D 1 7 ? 49.549 20.634 49.519 1.00 16.60 6 GLY D C 1
ATOM 5222 O O . GLY D 1 7 ? 49.445 19.619 50.203 1.00 16.04 6 GLY D O 1
ATOM 5223 N N . PHE D 1 8 ? 50.323 21.654 49.847 1.00 16.18 7 PHE D N 1
ATOM 5224 C CA . PHE D 1 8 ? 51.067 21.677 51.094 1.00 16.94 7 PHE D CA 1
ATOM 5225 C C . PHE D 1 8 ? 51.157 23.113 51.571 1.00 16.93 7 PHE D C 1
ATOM 5226 O O . PHE D 1 8 ? 51.207 24.029 50.760 1.00 16.24 7 PHE D O 1
ATOM 5234 N N . SER D 1 9 ? 51.190 23.288 52.890 1.00 17.25 8 SER D N 1
ATOM 5235 C CA . SER D 1 9 ? 51.058 24.613 53.510 1.00 17.77 8 SER D CA 1
ATOM 5236 C C . SER D 1 9 ? 52.243 25.577 53.347 1.00 17.81 8 SER D C 1
ATOM 5237 O O . SER D 1 9 ? 52.142 26.757 53.703 1.00 17.76 8 SER D O 1
ATOM 5240 N N . VAL D 1 10 ? 53.351 25.079 52.816 1.00 18.78 9 VAL D N 1
ATOM 5241 C CA . VAL D 1 10 ? 54.512 25.942 52.495 1.00 19.07 9 VAL D CA 1
ATOM 5242 C C . VAL D 1 10 ? 54.292 26.566 51.102 1.00 18.78 9 VAL D C 1
ATOM 5243 O O . VAL D 1 10 ? 54.889 27.609 50.781 1.00 19.48 9 VAL D O 1
ATOM 5247 N N . SER D 1 11 ? 53.435 25.955 50.273 1.00 16.68 10 SER D N 1
ATOM 5248 C CA . SER D 1 11 ? 53.154 26.530 48.948 1.00 14.89 10 SER D CA 1
ATOM 5249 C C . SER D 1 11 ? 52.315 27.815 48.993 1.00 14.29 10 SER D C 1
ATOM 5250 O O . SER D 1 11 ? 51.189 27.803 49.486 1.00 13.76 10 SER D O 1
ATOM 5253 N N . ASN D 1 12 ? 52.828 28.877 48.359 1.00 14.06 11 ASN D N 1
ATOM 5254 C CA . ASN D 1 12 ? 52.051 30.139 48.290 1.00 14.14 11 ASN D CA 1
ATOM 5255 C C . ASN D 1 12 ? 50.765 30.017 47.458 1.00 14.43 11 ASN D C 1
ATOM 5256 O O . ASN D 1 12 ? 49.685 30.431 47.901 1.00 14.80 11 ASN D O 1
ATOM 5261 N N . TYR D 1 13 ? 50.870 29.390 46.289 1.00 14.43 12 TYR D N 1
ATOM 5262 C CA . TYR D 1 13 ? 49.705 29.078 45.451 1.00 14.61 12 TYR D CA 1
ATOM 5263 C C . TYR D 1 13 ? 48.618 28.318 46.226 1.00 14.35 12 TYR D C 1
ATOM 5264 O O . TYR D 1 13 ? 47.433 28.638 46.144 1.00 14.92 12 TYR D O 1
ATOM 5273 N N . TYR D 1 14 ? 49.024 27.322 47.015 1.00 14.02 13 TYR D N 1
ATOM 5274 C CA . TYR D 1 14 ? 48.088 26.589 47.889 1.00 14.59 13 TYR D CA 1
ATOM 5275 C C . TYR D 1 14 ? 47.418 27.525 48.878 1.00 14.41 13 TYR D C 1
ATOM 5276 O O . TYR D 1 14 ? 46.173 27.519 49.035 1.00 14.95 13 TYR D O 1
ATOM 5285 N N . ASN D 1 15 ? 48.226 28.346 49.525 1.00 13.96 14 ASN D N 1
ATOM 5286 C CA . ASN D 1 15 ? 47.721 29.259 50.513 1.00 14.49 14 ASN D CA 1
ATOM 5287 C C . ASN D 1 15 ? 46.768 30.293 49.967 1.00 15.02 14 ASN D C 1
ATOM 5288 O O . ASN D 1 15 ? 45.796 30.664 50.661 1.00 15.01 14 ASN D O 1
ATOM 5301 N N . VAL D 1 17 ? 44.557 29.699 47.586 1.00 14.26 16 VAL D N 1
ATOM 5302 C CA . VAL D 1 17 ? 43.259 29.032 47.462 1.00 14.00 16 VAL D CA 1
ATOM 5303 C C . VAL D 1 17 ? 42.673 28.764 48.836 1.00 14.67 16 VAL D C 1
ATOM 5304 O O . VAL D 1 17 ? 41.465 28.938 49.052 1.00 15.17 16 VAL D O 1
ATOM 5308 N N . LYS D 1 18 ? 43.545 28.381 49.756 1.00 15.08 17 LYS D N 1
ATOM 5309 C CA . LYS D 1 18 ? 43.179 28.120 51.169 1.00 14.85 17 LYS D CA 1
ATOM 5310 C C . LYS D 1 18 ? 42.543 29.370 51.779 1.00 15.78 17 LYS D C 1
ATOM 5311 O O . LYS D 1 18 ? 41.419 29.315 52.355 1.00 15.30 17 LYS D O 1
ATOM 5317 N N . LEU D 1 19 ? 43.184 30.514 51.573 1.00 15.47 18 LEU D N 1
ATOM 5318 C CA . LEU D 1 19 ? 42.625 31.783 52.073 1.00 16.94 18 LEU D CA 1
ATOM 5319 C C . LEU D 1 19 ? 41.277 32.122 51.451 1.00 16.25 18 LEU D C 1
ATOM 5320 O O . LEU D 1 19 ? 40.366 32.591 52.147 1.00 18.18 18 LEU D O 1
ATOM 5325 N N . ALA D 1 20 ? 41.143 31.904 50.139 1.00 15.88 19 ALA D N 1
ATOM 5326 C CA . ALA D 1 20 ? 39.894 32.127 49.438 1.00 16.40 19 ALA D CA 1
ATOM 5327 C C . ALA D 1 20 ? 38.752 31.301 50.048 1.00 16.53 19 ALA D C 1
ATOM 5328 O O . ALA D 1 20 ? 37.704 31.857 50.355 1.00 16.84 19 ALA D O 1
ATOM 5330 N N . LEU D 1 21 ? 38.960 29.989 50.225 1.00 16.68 20 LEU D N 1
ATOM 5331 C CA . LEU D 1 21 ? 37.946 29.108 50.809 1.00 17.96 20 LEU D CA 1
ATOM 5332 C C . LEU D 1 21 ? 37.586 29.484 52.246 1.00 19.19 20 LEU D C 1
ATOM 5333 O O . LEU D 1 21 ? 36.405 29.424 52.626 1.00 19.87 20 LEU D O 1
ATOM 5338 N N . LEU D 1 22 ? 38.590 29.846 53.034 1.00 18.86 21 LEU D N 1
ATOM 5339 C CA . LEU D 1 22 ? 38.385 30.297 54.436 1.00 20.15 21 LEU D CA 1
ATOM 5340 C C . LEU D 1 22 ? 37.587 31.608 54.483 1.00 21.05 21 LEU D C 1
ATOM 5341 O O . LEU D 1 22 ? 36.611 31.736 55.257 1.00 20.35 21 LEU D O 1
ATOM 5346 N N . GLU D 1 23 ? 37.980 32.556 53.626 1.00 20.64 22 GLU D N 1
ATOM 5347 C CA . GLU D 1 23 ? 37.321 33.853 53.546 1.00 21.29 22 GLU D CA 1
ATOM 5348 C C . GLU D 1 23 ? 35.841 33.683 53.131 1.00 21.18 22 GLU D C 1
ATOM 5349 O O . GLU D 1 23 ? 34.953 34.406 53.627 1.00 22.13 22 GLU D O 1
ATOM 5355 N N . LYS D 1 24 ? 35.564 32.712 52.262 1.00 18.98 23 LYS D N 1
ATOM 5356 C CA . LYS D 1 24 ? 34.199 32.491 51.785 1.00 19.83 23 LYS D CA 1
ATOM 5357 C C . LYS D 1 24 ? 33.392 31.575 52.698 1.00 20.44 23 LYS D C 1
ATOM 5358 O O . LYS D 1 24 ? 32.250 31.203 52.372 1.00 21.59 23 LYS D O 1
ATOM 5364 N N . GLY D 1 25 ? 33.994 31.201 53.830 1.00 21.64 24 GLY D N 1
ATOM 5365 C CA . GLY D 1 25 ? 33.340 30.292 54.802 1.00 22.40 24 GLY D CA 1
ATOM 5366 C C . GLY D 1 25 ? 33.029 28.903 54.261 1.00 23.59 24 GLY D C 1
ATOM 5367 O O . GLY D 1 25 ? 32.048 28.279 54.678 1.00 23.07 24 GLY D O 1
ATOM 5368 N N . LEU D 1 26 ? 33.849 28.400 53.329 1.00 22.42 25 LEU D N 1
ATOM 5369 C CA . LEU D 1 26 ? 33.530 27.151 52.640 1.00 22.79 25 LEU D CA 1
ATOM 5370 C C . LEU D 1 26 ? 34.188 25.956 53.310 1.00 23.66 25 LEU D C 1
ATOM 5371 O O . LEU D 1 26 ? 35.316 26.054 53.800 1.00 22.46 25 LEU D O 1
ATOM 5376 N N . THR D 1 27 ? 33.486 24.832 53.306 1.00 24.09 26 THR D N 1
ATOM 5377 C CA . THR D 1 27 ? 34.013 23.562 53.813 1.00 25.06 26 THR D CA 1
ATOM 5378 C C . THR D 1 27 ? 34.998 22.919 52.833 1.00 24.36 26 THR D C 1
ATOM 5379 O O . THR D 1 27 ? 34.711 22.802 51.618 1.00 23.70 26 THR D O 1
ATOM 5383 N N . PHE D 1 28 ? 36.155 22.520 53.357 1.00 22.56 27 PHE D N 1
ATOM 5384 C CA . PHE D 1 28 ? 37.113 21.786 52.538 1.00 23.14 27 PHE D CA 1
ATOM 5385 C C . PHE D 1 28 ? 38.028 20.876 53.338 1.00 22.02 27 PHE D C 1
ATOM 5386 O O . PHE D 1 28 ? 38.340 21.133 54.512 1.00 21.76 27 PHE D O 1
ATOM 5394 N N . GLU D 1 29 ? 38.481 19.825 52.680 1.00 22.06 28 GLU D N 1
ATOM 5395 C CA . GLU D 1 29 ? 39.462 18.918 53.264 1.00 22.93 28 GLU D CA 1
ATOM 5396 C C . GLU D 1 29 ? 40.834 19.173 52.635 1.00 22.42 28 GLU D C 1
ATOM 5397 O O . GLU D 1 29 ? 40.943 19.280 51.402 1.00 23.56 28 GLU D O 1
ATOM 5403 N N . GLU D 1 30 ? 41.862 19.285 53.471 1.00 20.76 29 GLU D N 1
ATOM 5404 C CA . GLU D 1 30 ? 43.247 19.430 52.962 1.00 20.45 29 GLU D CA 1
ATOM 5405 C C . GLU D 1 30 ? 43.871 18.057 52.771 1.00 19.20 29 GLU D C 1
ATOM 5406 O O . GLU D 1 30 ? 43.705 17.176 53.624 1.00 18.48 29 GLU D O 1
ATOM 5412 N N . VAL D 1 31 ? 44.608 17.889 51.674 1.00 19.07 30 VAL D N 1
ATOM 5413 C CA . VAL D 1 31 ? 45.311 16.652 51.367 1.00 17.74 30 VAL D CA 1
ATOM 5414 C C . VAL D 1 31 ? 46.758 16.980 51.056 1.00 18.60 30 VAL D C 1
ATOM 5415 O O . VAL D 1 31 ? 47.033 17.745 50.136 1.00 18.80 30 VAL D O 1
ATOM 5419 N N . THR D 1 32 ? 47.681 16.399 51.813 1.00 17.46 31 THR D N 1
ATOM 5420 C CA . THR D 1 32 ? 49.132 16.619 51.568 1.00 18.37 31 THR D CA 1
ATOM 5421 C C . THR D 1 32 ? 49.552 16.039 50.227 1.00 18.14 31 THR D C 1
ATOM 5422 O O . THR D 1 32 ? 49.396 14.827 49.956 1.00 18.44 31 THR D O 1
ATOM 5426 N N . PHE D 1 33 ? 50.046 16.933 49.378 1.00 17.44 32 PHE D N 1
ATOM 5427 C CA . PHE D 1 33 ? 50.392 16.595 48.003 1.00 17.40 32 PHE D CA 1
ATOM 5428 C C . PHE D 1 33 ? 51.461 17.574 47.532 1.00 17.14 32 PHE D C 1
ATOM 5429 O O . PHE D 1 33 ? 51.300 18.778 47.673 1.00 16.24 32 PHE D O 1
ATOM 5437 N N . TYR D 1 34 ? 52.585 17.066 47.028 1.00 16.07 33 TYR D N 1
ATOM 5438 C CA . TYR D 1 34 ? 53.670 17.943 46.683 1.00 16.44 33 TYR D CA 1
ATOM 5439 C C . TYR D 1 34 ? 53.793 18.140 45.171 1.00 16.96 33 TYR D C 1
ATOM 5440 O O . TYR D 1 34 ? 54.655 18.906 44.760 1.00 16.95 33 TYR D O 1
ATOM 5449 N N . GLY D 1 35 ? 52.925 17.496 44.379 1.00 17.48 34 GLY D N 1
ATOM 5450 C CA . GLY D 1 35 ? 53.034 17.604 42.905 1.00 18.80 34 GLY D CA 1
ATOM 5451 C C . GLY D 1 35 ? 54.358 17.015 42.425 1.00 20.77 34 GLY D C 1
ATOM 5452 O O . GLY D 1 35 ? 54.792 15.958 42.922 1.00 19.64 34 GLY D O 1
ATOM 5453 N N . GLY D 1 36 ? 55.006 17.675 41.468 1.00 21.64 35 GLY D N 1
ATOM 5454 C CA . GLY D 1 36 ? 56.272 17.161 40.939 1.00 23.16 35 GLY D CA 1
ATOM 5455 C C . GLY D 1 36 ? 56.101 16.173 39.800 1.00 23.91 35 GLY D C 1
ATOM 5456 O O . GLY D 1 36 ? 54.997 15.952 39.309 1.00 23.99 35 GLY D O 1
ATOM 5457 N N . GLN D 1 37 ? 57.210 15.550 39.410 1.00 25.30 36 GLN D N 1
ATOM 5458 C CA . GLN D 1 37 ? 57.310 14.812 38.157 1.00 27.27 36 GLN D CA 1
ATOM 5459 C C . GLN D 1 37 ? 57.090 13.287 38.208 1.00 28.04 36 GLN D C 1
ATOM 5460 O O . GLN D 1 37 ? 57.196 12.613 37.165 1.00 27.78 36 GLN D O 1
ATOM 5466 N N . ALA D 1 38 ? 56.767 12.748 39.389 1.00 28.70 37 ALA D N 1
ATOM 5467 C CA . ALA D 1 38 ? 56.315 11.352 39.515 1.00 29.81 37 ALA D CA 1
ATOM 5468 C C . ALA D 1 38 ? 55.070 11.043 38.675 1.00 30.56 37 ALA D C 1
ATOM 5469 O O . ALA D 1 38 ? 54.112 11.844 38.665 1.00 30.35 37 ALA D O 1
ATOM 5471 N N . PRO D 1 39 ? 55.062 9.879 37.977 1.00 31.20 38 PRO D N 1
ATOM 5472 C CA . PRO D 1 39 ? 53.902 9.575 37.125 1.00 31.45 38 PRO D CA 1
ATOM 5473 C C . PRO D 1 39 ? 52.561 9.580 37.889 1.00 31.62 38 PRO D C 1
ATOM 5474 O O . PRO D 1 39 ? 51.555 10.076 37.365 1.00 32.08 38 PRO D O 1
ATOM 5478 N N . GLN D 1 40 ? 52.541 9.063 39.118 1.00 31.14 39 GLN D N 1
ATOM 5479 C CA . GLN D 1 40 ? 51.327 9.143 39.962 1.00 30.91 39 GLN D CA 1
ATOM 5480 C C . GLN D 1 40 ? 50.873 10.596 40.267 1.00 28.58 39 GLN D C 1
ATOM 5481 O O . GLN D 1 40 ? 49.659 10.884 40.372 1.00 28.33 39 GLN D O 1
ATOM 5487 N N . ALA D 1 41 ? 51.848 11.483 40.441 1.00 25.98 40 ALA D N 1
ATOM 5488 C CA . ALA D 1 41 ? 51.566 12.886 40.749 1.00 24.12 40 ALA D CA 1
ATOM 5489 C C . ALA D 1 41 ? 51.052 13.589 39.483 1.00 23.29 40 ALA D C 1
ATOM 5490 O O . ALA D 1 41 ? 50.078 14.354 39.535 1.00 22.63 40 ALA D O 1
ATOM 5492 N N . LEU D 1 42 ? 51.657 13.278 38.334 1.00 22.33 41 LEU D N 1
ATOM 5493 C CA . LEU D 1 42 ? 51.216 13.889 37.070 1.00 22.02 41 LEU D CA 1
ATOM 5494 C C . LEU D 1 42 ? 49.803 13.465 36.658 1.00 23.09 41 LEU D C 1
ATOM 5495 O O . LEU D 1 42 ? 49.165 14.154 35.865 1.00 22.10 41 LEU D O 1
ATOM 5500 N N . GLU D 1 43 ? 49.317 12.344 37.202 1.00 23.79 42 GLU D N 1
ATOM 5501 C CA . GLU D 1 43 ? 47.909 11.963 36.986 1.00 25.49 42 GLU D CA 1
ATOM 5502 C C . GLU D 1 43 ? 46.967 12.895 37.733 1.00 24.05 42 GLU D C 1
ATOM 5503 O O . GLU D 1 43 ? 45.811 13.043 37.354 1.00 24.80 42 GLU D O 1
ATOM 5509 N N . VAL D 1 44 ? 47.458 13.516 38.807 1.00 22.66 43 VAL D N 1
ATOM 5510 C CA . VAL D 1 44 ? 46.663 14.482 39.587 1.00 20.85 43 VAL D CA 1
ATOM 5511 C C . VAL D 1 44 ? 46.827 15.912 39.048 1.00 19.91 43 VAL D C 1
ATOM 5512 O O . VAL D 1 44 ? 45.848 16.674 38.920 1.00 19.09 43 VAL D O 1
ATOM 5516 N N . SER D 1 45 ? 48.076 16.284 38.752 1.00 18.66 44 SER D N 1
ATOM 5517 C CA . SER D 1 45 ? 48.379 17.617 38.350 1.00 17.41 44 SER D CA 1
ATOM 5518 C C . SER D 1 45 ? 49.290 17.536 37.148 1.00 17.95 44 SER D C 1
ATOM 5519 O O . SER D 1 45 ? 50.450 17.144 37.303 1.00 17.36 44 SER D O 1
ATOM 5522 N N . PRO D 1 46 ? 48.768 17.909 35.956 1.00 18.19 45 PRO D N 1
ATOM 5523 C CA . PRO D 1 46 ? 49.403 17.465 34.694 1.00 18.49 45 PRO D CA 1
ATOM 5524 C C . PRO D 1 46 ? 50.768 18.088 34.354 1.00 18.09 45 PRO D C 1
ATOM 5525 O O . PRO D 1 46 ? 51.477 17.565 33.490 1.00 18.38 45 PRO D O 1
ATOM 5529 N N . ARG D 1 47 ? 51.125 19.200 34.998 1.00 16.12 46 ARG D N 1
ATOM 5530 C CA . ARG D 1 47 ? 52.491 19.749 34.887 1.00 15.97 46 ARG D CA 1
ATOM 5531 C C . ARG D 1 47 ? 53.247 19.607 36.208 1.00 15.92 46 ARG D C 1
ATOM 5532 O O . ARG D 1 47 ? 54.398 20.029 36.334 1.00 16.63 46 ARG D O 1
ATOM 5540 N N . GLY D 1 48 ? 52.611 18.964 37.192 1.00 15.64 47 GLY D N 1
ATOM 5541 C CA . GLY D 1 48 ? 53.234 18.761 38.501 1.00 16.93 47 GLY D CA 1
ATOM 5542 C C . GLY D 1 48 ? 53.116 19.934 39.455 1.00 16.66 47 GLY D C 1
ATOM 5543 O O . GLY D 1 48 ? 53.781 19.966 40.484 1.00 17.69 47 GLY D O 1
ATOM 5544 N N . LYS D 1 49 ? 52.234 20.880 39.138 1.00 16.14 48 LYS D N 1
ATOM 5545 C CA . LYS D 1 49 ? 52.046 22.064 39.966 1.00 16.63 48 LYS D CA 1
ATOM 5546 C C . LYS D 1 49 ? 51.088 21.844 41.132 1.00 16.75 48 LYS D C 1
ATOM 5547 O O . LYS D 1 49 ? 50.204 20.977 41.099 1.00 17.53 48 LYS D O 1
ATOM 5553 N N . VAL D 1 50 ? 51.242 22.724 42.117 1.00 15.95 49 VAL D N 1
ATOM 5554 C CA . VAL D 1 50 ? 50.405 22.752 43.295 1.00 15.81 49 VAL D CA 1
ATOM 5555 C C . VAL D 1 50 ? 49.730 24.139 43.309 1.00 15.17 49 VAL D C 1
ATOM 5556 O O . VAL D 1 50 ? 50.366 25.136 42.968 1.00 15.47 49 VAL D O 1
ATOM 5560 N N . PRO D 1 51 ? 48.436 24.219 43.713 1.00 14.46 50 PRO D N 1
ATOM 5561 C CA . PRO D 1 51 ? 47.601 23.141 44.219 1.00 15.17 50 PRO D CA 1
ATOM 5562 C C . PRO D 1 51 ? 46.657 22.503 43.183 1.00 15.17 50 PRO D C 1
ATOM 5563 O O . PRO D 1 51 ? 46.595 22.942 42.029 1.00 14.56 50 PRO D O 1
ATOM 5567 N N . VAL D 1 52 ? 45.872 21.509 43.625 1.00 15.19 51 VAL D N 1
ATOM 5568 C CA . VAL D 1 52 ? 44.836 20.949 42.766 1.00 15.39 51 VAL D CA 1
ATOM 5569 C C . VAL D 1 52 ? 43.543 20.895 43.588 1.00 15.17 51 VAL D C 1
ATOM 5570 O O . VAL D 1 52 ? 43.567 20.492 44.757 1.00 14.88 51 VAL D O 1
ATOM 5574 N N . LEU D 1 53 ? 42.442 21.342 42.994 1.00 15.85 52 LEU D N 1
ATOM 5575 C CA . LEU D 1 53 ? 41.106 21.272 43.629 1.00 15.94 52 LEU D CA 1
ATOM 5576 C C . LEU D 1 53 ? 40.377 19.994 43.173 1.00 17.66 52 LEU D C 1
ATOM 5577 O O . LEU D 1 53 ? 40.237 19.760 41.976 1.00 17.92 52 LEU D O 1
ATOM 5582 N N . GLU D 1 54 ? 39.970 19.143 44.114 1.00 17.89 53 GLU D N 1
ATOM 5583 C CA . GLU D 1 54 ? 39.188 17.972 43.702 1.00 19.96 53 GLU D CA 1
ATOM 5584 C C . GLU D 1 54 ? 37.716 18.250 43.854 1.00 20.34 53 GLU D C 1
ATOM 5585 O O . GLU D 1 54 ? 37.235 18.554 44.950 1.00 20.32 53 GLU D O 1
ATOM 5591 N N . THR D 1 55 ? 37.001 18.137 42.738 1.00 21.26 54 THR D N 1
ATOM 5592 C CA . THR D 1 55 ? 35.586 18.405 42.728 1.00 22.81 54 THR D CA 1
ATOM 5593 C C . THR D 1 55 ? 34.842 17.110 42.373 1.00 23.16 54 THR D C 1
ATOM 5594 O O . THR D 1 55 ? 35.459 16.103 42.010 1.00 23.73 54 THR D O 1
ATOM 5598 N N . GLU D 1 56 ? 33.516 17.145 42.435 1.00 24.72 55 GLU D N 1
ATOM 5599 C CA . GLU D 1 56 ? 32.703 15.990 42.014 1.00 25.60 55 GLU D CA 1
ATOM 5600 C C . GLU D 1 56 ? 32.893 15.660 40.527 1.00 25.11 55 GLU D C 1
ATOM 5601 O O . GLU D 1 56 ? 32.597 14.555 40.086 1.00 24.71 55 GLU D O 1
ATOM 5607 N N . HIS D 1 57 ? 33.413 16.615 39.759 1.00 23.30 56 HIS D N 1
ATOM 5608 C CA . HIS D 1 57 ? 33.672 16.404 38.338 1.00 22.97 56 HIS D CA 1
ATOM 5609 C C . HIS D 1 57 ? 35.105 16.001 37.987 1.00 22.61 56 HIS D C 1
ATOM 5610 O O . HIS D 1 57 ? 35.400 15.724 36.816 1.00 22.23 56 HIS D O 1
ATOM 5617 N N . GLY D 1 58 ? 35.980 16.003 38.991 1.00 21.64 57 GLY D N 1
ATOM 5618 C CA . GLY D 1 58 ? 37.413 15.762 38.781 1.00 20.08 57 GLY D CA 1
ATOM 5619 C C . GLY D 1 58 ? 38.334 16.866 39.306 1.00 19.37 57 GLY D C 1
ATOM 5620 O O . GLY D 1 58 ? 37.910 17.755 40.046 1.00 18.02 57 GLY D O 1
ATOM 5621 N N . PHE D 1 59 ? 39.598 16.781 38.897 1.00 18.45 58 PHE D N 1
ATOM 5622 C CA . PHE D 1 59 ? 40.661 17.657 39.388 1.00 17.94 58 PHE D CA 1
ATOM 5623 C C . PHE D 1 59 ? 40.751 18.912 38.524 1.00 17.53 58 PHE D C 1
ATOM 5624 O O . PHE D 1 59 ? 40.609 18.834 37.289 1.00 18.23 58 PHE D O 1
ATOM 5632 N N . LEU D 1 60 ? 40.992 20.061 39.163 1.00 16.60 59 LEU D N 1
ATOM 5633 C CA . LEU D 1 60 ? 41.399 21.287 38.457 1.00 16.25 59 LEU D CA 1
ATOM 5634 C C . LEU D 1 60 ? 42.702 21.785 39.073 1.00 15.38 59 LEU D C 1
ATOM 5635 O O . LEU D 1 60 ? 42.801 21.876 40.312 1.00 15.42 59 LEU D O 1
ATOM 5640 N N . SER D 1 61 ? 43.689 22.079 38.229 1.00 15.21 60 SER D N 1
ATOM 5641 C CA . SER D 1 61 ? 44.928 22.658 38.668 1.00 15.68 60 SER D CA 1
ATOM 5642 C C . SER D 1 61 ? 44.995 24.125 38.247 1.00 15.73 60 SER D C 1
ATOM 5643 O O . SER D 1 61 ? 44.113 24.601 37.509 1.00 16.74 60 SER D O 1
ATOM 5646 N N . GLU D 1 62 ? 46.047 24.807 38.727 1.00 15.62 61 GLU D N 1
ATOM 5647 C CA . GLU D 1 62 ? 46.359 26.231 38.508 1.00 15.69 61 GLU D CA 1
ATOM 5648 C C . GLU D 1 62 ? 45.543 27.150 39.417 1.00 15.73 61 GLU D C 1
ATOM 5649 O O . GLU D 1 62 ? 44.332 27.264 39.261 1.00 15.00 61 GLU D O 1
ATOM 5655 N N . THR D 1 63 ? 46.214 27.797 40.377 1.00 15.02 62 THR D N 1
ATOM 5656 C CA . THR D 1 63 ? 45.502 28.720 41.257 1.00 15.62 62 THR D CA 1
ATOM 5657 C C . THR D 1 63 ? 44.504 29.674 40.575 1.00 14.87 62 THR D C 1
ATOM 5658 O O . THR D 1 63 ? 43.359 29.789 41.015 1.00 15.90 62 THR D O 1
ATOM 5662 N N . SER D 1 64 ? 44.924 30.343 39.507 1.00 14.70 63 SER D N 1
ATOM 5663 C CA . SER D 1 64 ? 44.055 31.351 38.853 1.00 14.69 63 SER D CA 1
ATOM 5664 C C . SER D 1 64 ? 42.759 30.697 38.357 1.00 14.49 63 SER D C 1
ATOM 5665 O O . SER D 1 64 ? 41.660 31.242 38.487 1.00 14.09 63 SER D O 1
ATOM 5668 N N . VAL D 1 65 ? 42.890 29.490 37.819 1.00 14.50 64 VAL D N 1
ATOM 5669 C CA . VAL D 1 65 ? 41.763 28.716 37.281 1.00 14.15 64 VAL D CA 1
ATOM 5670 C C . VAL D 1 65 ? 40.832 28.246 38.397 1.00 14.37 64 VAL D C 1
ATOM 5671 O O . VAL D 1 65 ? 39.609 28.470 38.326 1.00 14.78 64 VAL D O 1
ATOM 5675 N N . ILE D 1 66 ? 41.439 27.667 39.441 1.00 13.47 65 ILE D N 1
ATOM 5676 C CA . ILE D 1 66 ? 40.743 27.195 40.640 1.00 13.83 65 ILE D CA 1
ATOM 5677 C C . ILE D 1 66 ? 39.919 28.359 41.261 1.00 14.14 65 ILE D C 1
ATOM 5678 O O . ILE D 1 66 ? 38.745 28.193 41.593 1.00 15.78 65 ILE D O 1
ATOM 5683 N N . LEU D 1 67 ? 40.536 29.521 41.374 1.00 15.02 66 LEU D N 1
ATOM 5684 C CA . LEU D 1 67 ? 39.903 30.666 42.021 1.00 15.69 66 LEU D CA 1
ATOM 5685 C C . LEU D 1 67 ? 38.674 31.100 41.239 1.00 15.85 66 LEU D C 1
ATOM 5686 O O . LEU D 1 67 ? 37.626 31.363 41.837 1.00 16.64 66 LEU D O 1
ATOM 5691 N N . ASP D 1 68 ? 38.799 31.183 39.910 1.00 15.47 67 ASP D N 1
ATOM 5692 C CA . ASP D 1 68 ? 37.647 31.492 39.065 1.00 16.26 67 ASP D CA 1
ATOM 5693 C C . ASP D 1 68 ? 36.530 30.474 39.192 1.00 15.71 67 ASP D C 1
ATOM 5694 O O . ASP D 1 68 ? 35.362 30.853 39.243 1.00 16.23 67 ASP D O 1
ATOM 5699 N N . TYR D 1 69 ? 36.885 29.198 39.260 1.00 16.21 68 TYR D N 1
ATOM 5700 C CA . TYR D 1 69 ? 35.885 28.138 39.399 1.00 16.64 68 TYR D CA 1
ATOM 5701 C C . TYR D 1 69 ? 35.132 28.278 40.720 1.00 16.17 68 TYR D C 1
ATOM 5702 O O . TYR D 1 69 ? 33.893 28.140 40.762 1.00 16.62 68 TYR D O 1
ATOM 5711 N N . ILE D 1 70 ? 35.865 28.554 41.787 1.00 16.28 69 ILE D N 1
ATOM 5712 C CA . ILE D 1 70 ? 35.262 28.736 43.115 1.00 15.69 69 ILE D CA 1
ATOM 5713 C C . ILE D 1 70 ? 34.288 29.920 43.099 1.00 16.32 69 ILE D C 1
ATOM 5714 O O . ILE D 1 70 ? 33.157 29.822 43.619 1.00 15.93 69 ILE D O 1
ATOM 5719 N N . GLU D 1 71 ? 34.710 31.014 42.472 1.00 16.24 70 GLU D N 1
ATOM 5720 C CA . GLU D 1 71 ? 33.882 32.240 42.407 1.00 17.54 70 GLU D CA 1
ATOM 5721 C C . GLU D 1 71 ? 32.566 31.965 41.694 1.00 17.81 70 GLU D C 1
ATOM 5722 O O . GLU D 1 71 ? 31.511 32.510 42.077 1.00 18.78 70 GLU D O 1
ATOM 5728 N N . GLN D 1 72 ? 32.627 31.136 40.655 1.00 17.59 71 GLN D N 1
ATOM 5729 C CA . GLN D 1 72 ? 31.434 30.851 39.862 1.00 18.63 71 GLN D CA 1
ATOM 5730 C C . GLN D 1 72 ? 30.472 29.846 40.522 1.00 18.79 71 GLN D C 1
ATOM 5731 O O . GLN D 1 72 ? 29.239 30.002 40.437 1.00 20.51 71 GLN D O 1
ATOM 5737 N N . THR D 1 73 ? 31.021 28.853 41.214 1.00 18.95 72 THR D N 1
ATOM 5738 C CA . THR D 1 73 ? 30.237 27.692 41.671 1.00 18.27 72 THR D CA 1
ATOM 5739 C C . THR D 1 73 ? 29.919 27.664 43.155 1.00 19.34 72 THR D C 1
ATOM 5740 O O . THR D 1 73 ? 29.061 26.865 43.578 1.00 20.70 72 THR D O 1
ATOM 5744 N N . GLN D 1 74 ? 30.541 28.531 43.948 1.00 19.21 73 GLN D N 1
ATOM 5745 C CA . GLN D 1 74 ? 30.452 28.416 45.418 1.00 20.92 73 GLN D CA 1
ATOM 5746 C C . GLN D 1 74 ? 29.796 29.652 46.017 1.00 22.41 73 GLN D C 1
ATOM 5747 O O . GLN D 1 74 ? 29.745 30.707 45.388 1.00 23.20 73 GLN D O 1
ATOM 5753 N N . GLY D 1 75 ? 29.282 29.525 47.239 1.00 24.17 74 GLY D N 1
ATOM 5754 C CA . GLY D 1 75 ? 28.611 30.652 47.892 1.00 25.02 74 GLY D CA 1
ATOM 5755 C C . GLY D 1 75 ? 29.605 31.419 48.728 1.00 26.11 74 GLY D C 1
ATOM 5756 O O . GLY D 1 75 ? 30.820 31.197 48.618 1.00 26.59 74 GLY D O 1
ATOM 5757 N N . GLY D 1 76 ? 29.103 32.324 49.560 1.00 25.89 75 GLY D N 1
ATOM 5758 C CA . GLY D 1 76 ? 29.947 33.077 50.485 1.00 24.92 75 GLY D CA 1
ATOM 5759 C C . GLY D 1 76 ? 30.295 34.432 49.885 1.00 24.97 75 GLY D C 1
ATOM 5760 O O . GLY D 1 76 ? 29.877 34.746 48.773 1.00 24.39 75 GLY D O 1
ATOM 5761 N N . LYS D 1 77 ? 31.065 35.210 50.645 1.00 24.33 76 LYS D N 1
ATOM 5762 C CA . LYS D 1 77 ? 31.576 36.520 50.258 1.00 23.40 76 LYS D CA 1
ATOM 5763 C C . LYS D 1 77 ? 32.127 36.539 48.823 1.00 22.52 76 LYS D C 1
ATOM 5764 O O . LYS D 1 77 ? 32.976 35.695 48.464 1.00 20.90 76 LYS D O 1
ATOM 5770 N N . ALA D 1 78 ? 31.662 37.499 48.021 1.00 20.67 77 ALA D N 1
ATOM 5771 C CA . ALA D 1 78 ? 32.197 37.682 46.668 1.00 19.65 77 ALA D CA 1
ATOM 5772 C C . ALA D 1 78 ? 33.609 38.255 46.736 1.00 18.87 77 ALA D C 1
ATOM 5773 O O . ALA D 1 78 ? 33.867 39.218 47.460 1.00 19.92 77 ALA D O 1
ATOM 5775 N N . LEU D 1 79 ? 34.500 37.677 45.936 1.00 18.22 78 LEU D N 1
ATOM 5776 C CA . LEU D 1 79 ? 35.885 38.147 45.795 1.00 17.51 78 LEU D CA 1
ATOM 5777 C C . LEU D 1 79 ? 36.113 38.791 44.424 1.00 17.36 78 LEU D C 1
ATOM 5778 O O . LEU D 1 79 ? 37.237 38.912 43.976 1.00 16.67 78 LEU D O 1
ATOM 5783 N N . LEU D 1 80 ? 35.025 39.220 43.780 1.00 17.43 79 LEU D N 1
ATOM 5784 C CA . LEU D 1 80 ? 35.063 40.023 42.565 1.00 17.88 79 LEU D CA 1
ATOM 5785 C C . LEU D 1 80 ? 33.965 41.072 42.650 1.00 19.47 79 LEU D C 1
ATOM 5786 O O . LEU D 1 80 ? 32.939 40.821 43.299 1.00 19.43 79 LEU D O 1
ATOM 5791 N N . PRO D 1 81 ? 34.152 42.216 41.960 1.00 19.86 80 PRO D N 1
ATOM 5792 C CA . PRO D 1 81 ? 33.101 43.224 41.809 1.00 20.79 80 PRO D CA 1
ATOM 5793 C C . PRO D 1 81 ? 31.977 42.713 40.913 1.00 21.18 80 PRO D C 1
ATOM 5794 O O . PRO D 1 81 ? 32.109 41.647 40.289 1.00 20.19 80 PRO D O 1
ATOM 5798 N N . ALA D 1 82 ? 30.894 43.486 40.831 1.00 22.06 81 ALA D N 1
ATOM 5799 C CA . ALA D 1 82 ? 29.702 43.022 40.144 1.00 22.48 81 ALA D CA 1
ATOM 5800 C C . ALA D 1 82 ? 29.773 43.216 38.624 1.00 22.83 81 ALA D C 1
ATOM 5801 O O . ALA D 1 82 ? 29.101 42.485 37.904 1.00 23.95 81 ALA D O 1
ATOM 5803 N N . ASP 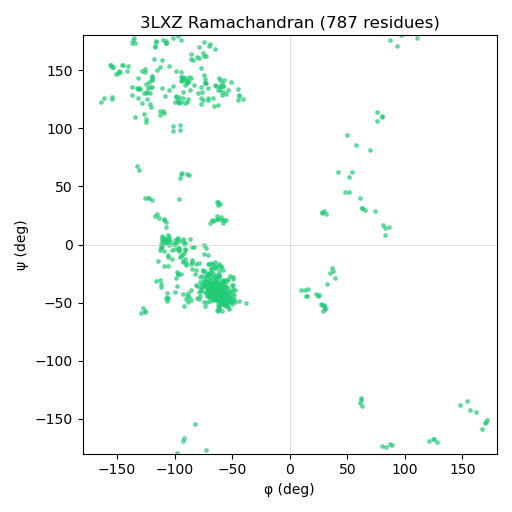D 1 83 ? 30.563 44.183 38.156 1.00 22.12 82 ASP D N 1
ATOM 5804 C CA . ASP D 1 83 ? 30.633 44.552 36.726 1.00 21.43 82 ASP D CA 1
ATOM 5805 C C . ASP D 1 83 ? 31.722 43.790 35.953 1.00 21.59 82 ASP D C 1
ATOM 5806 O O . ASP D 1 83 ? 32.823 43.543 36.458 1.00 21.04 82 ASP D O 1
ATOM 5811 N N . PRO D 1 84 ? 31.411 43.425 34.707 1.00 21.63 83 PRO D N 1
ATOM 5812 C CA . PRO D 1 84 ? 32.327 42.544 33.996 1.00 20.37 83 PRO D CA 1
ATOM 5813 C C . PRO D 1 84 ? 33.674 43.201 33.705 1.00 20.31 83 PRO D C 1
ATOM 5814 O O . PRO D 1 84 ? 34.707 42.513 33.717 1.00 19.11 83 PRO D O 1
ATOM 5818 N N . PHE D 1 85 ? 33.689 44.499 33.437 1.00 19.54 84 PHE D N 1
ATOM 5819 C CA . PHE D 1 85 ? 34.958 45.126 33.200 1.00 18.37 84 PHE D CA 1
ATOM 5820 C C . PHE D 1 85 ? 35.815 45.129 34.482 1.00 18.77 84 PHE D C 1
ATOM 5821 O O . PHE D 1 85 ? 37.025 44.811 34.444 1.00 16.21 84 PHE D O 1
ATOM 5829 N N . GLY D 1 86 ? 35.203 45.441 35.624 1.00 16.68 85 GLY D N 1
ATOM 5830 C CA . GLY D 1 86 ? 35.934 45.386 36.889 1.00 17.25 85 GLY D CA 1
ATOM 5831 C C . GLY D 1 86 ? 36.429 43.975 37.206 1.00 16.77 85 GLY D C 1
ATOM 5832 O O . GLY D 1 86 ? 37.515 43.805 37.753 1.00 16.21 85 GLY D O 1
ATOM 5833 N N . GLN D 1 87 ? 35.638 42.955 36.874 1.00 16.82 86 GLN D N 1
ATOM 5834 C CA . GLN D 1 87 ? 36.077 41.550 37.036 1.00 15.48 86 GLN D CA 1
ATOM 5835 C C . GLN D 1 87 ? 37.308 41.245 36.179 1.00 14.97 86 GLN D C 1
ATOM 5836 O O . GLN D 1 87 ? 38.229 40.569 36.625 1.00 14.17 86 GLN D O 1
ATOM 5842 N N . ALA D 1 88 ? 37.304 41.706 34.929 1.00 14.79 87 ALA D N 1
ATOM 5843 C CA . ALA D 1 88 ? 38.452 41.494 34.038 1.00 13.93 87 ALA D CA 1
ATOM 5844 C C . ALA D 1 88 ? 39.674 42.271 34.568 1.00 14.93 87 ALA D C 1
ATOM 5845 O O . ALA D 1 88 ? 40.813 41.804 34.487 1.00 13.45 87 ALA D O 1
ATOM 5847 N N . LYS D 1 89 ? 39.454 43.474 35.100 1.00 14.14 88 LYS D N 1
ATOM 5848 C CA . LYS D 1 89 ? 40.564 44.240 35.683 1.00 15.26 88 LYS D CA 1
ATOM 5849 C C . LYS D 1 89 ? 41.225 43.526 36.876 1.00 14.29 88 LYS D C 1
ATOM 5850 O O . LYS D 1 89 ? 42.459 43.557 37.015 1.00 13.87 88 LYS D O 1
ATOM 5856 N N . VAL D 1 90 ? 40.424 42.876 37.715 1.00 12.67 89 VAL D N 1
ATOM 5857 C CA . VAL D 1 90 ? 40.973 42.085 38.807 1.00 13.42 89 VAL D CA 1
ATOM 5858 C C . VAL D 1 90 ? 41.861 40.981 38.221 1.00 13.65 89 VAL D C 1
ATOM 5859 O O . VAL D 1 90 ? 42.953 40.708 38.731 1.00 14.49 89 VAL D O 1
ATOM 5863 N N . ARG D 1 91 ? 41.400 40.373 37.122 1.00 12.99 90 ARG D N 1
ATOM 5864 C CA . ARG D 1 91 ? 42.088 39.210 36.577 1.00 13.29 90 ARG D CA 1
ATOM 5865 C C . ARG D 1 91 ? 43.370 39.642 35.888 1.00 13.39 90 ARG D C 1
ATOM 5866 O O . ARG D 1 91 ? 44.344 38.913 35.890 1.00 13.96 90 ARG D O 1
ATOM 5874 N N . GLU D 1 92 ? 43.337 40.819 35.279 1.00 13.38 91 GLU D N 1
ATOM 5875 C CA . GLU D 1 92 ? 44.508 41.426 34.694 1.00 13.84 91 GLU D CA 1
ATOM 5876 C C . GLU D 1 92 ? 45.543 41.672 35.780 1.00 13.14 91 GLU D C 1
ATOM 5877 O O . GLU D 1 92 ? 46.708 41.326 35.614 1.00 12.66 91 GLU D O 1
ATOM 5883 N N . LEU D 1 93 ? 45.121 42.252 36.894 1.00 13.52 92 LEU D N 1
ATOM 5884 C CA . LEU D 1 93 ? 46.076 42.520 38.008 1.00 14.46 92 LEU D CA 1
ATOM 5885 C C . LEU D 1 93 ? 46.634 41.220 38.583 1.00 14.81 92 LEU D C 1
ATOM 5886 O O . LEU D 1 93 ? 47.836 41.086 38.769 1.00 13.82 92 LEU D O 1
AT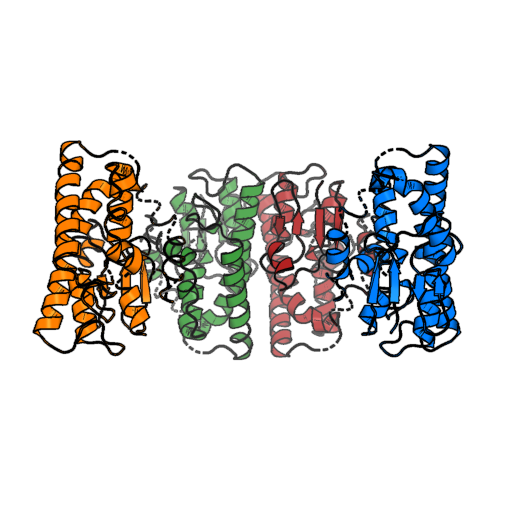OM 5891 N N . LEU D 1 94 ? 45.760 40.256 38.799 1.00 13.91 93 LEU D N 1
ATOM 5892 C CA . LEU D 1 94 ? 46.232 38.927 39.290 1.00 15.16 93 LEU D CA 1
ATOM 5893 C C . LEU D 1 94 ? 47.252 38.269 38.343 1.00 15.00 93 LEU D C 1
ATOM 5894 O O . LEU D 1 94 ? 48.270 37.697 38.789 1.00 15.05 93 LEU D O 1
ATOM 5899 N N . LYS D 1 95 ? 46.946 38.306 37.048 1.00 14.59 94 LYS D N 1
ATOM 5900 C CA . LYS D 1 95 ? 47.814 37.759 36.039 1.00 15.50 94 LYS D CA 1
ATOM 5901 C C . LYS D 1 95 ? 49.158 38.472 36.015 1.00 15.37 94 LYS D C 1
ATOM 5902 O O . LYS D 1 95 ? 50.211 37.838 35.841 1.00 15.42 94 LYS D O 1
ATOM 5908 N N . GLU D 1 96 ? 49.140 39.789 36.162 1.00 14.74 95 GLU D N 1
ATOM 5909 C CA . GLU D 1 96 ? 50.386 40.560 36.142 1.00 15.42 95 GLU D CA 1
ATOM 5910 C C . GLU D 1 96 ? 51.263 40.239 37.350 1.00 15.91 95 GLU D C 1
ATOM 5911 O O . GLU D 1 96 ? 52.494 40.158 37.267 1.00 13.87 95 GLU D O 1
ATOM 5917 N N . ILE D 1 97 ? 50.624 40.076 38.502 1.00 14.74 96 ILE D N 1
ATOM 5918 C CA . ILE D 1 97 ? 51.374 39.698 39.684 1.00 14.17 96 ILE D CA 1
ATOM 5919 C C . ILE D 1 97 ? 51.957 38.303 39.488 1.00 14.71 96 ILE D C 1
ATOM 5920 O O . ILE D 1 97 ? 53.117 38.096 39.781 1.00 14.72 96 ILE D O 1
ATOM 5925 N N . GLU D 1 98 ? 51.160 37.353 39.004 1.00 13.99 97 GLU D N 1
ATOM 5926 C CA . GLU D 1 98 ? 51.663 35.976 38.826 1.00 14.70 97 GLU D CA 1
ATOM 5927 C C . GLU D 1 98 ? 52.837 35.929 37.829 1.00 13.73 97 GLU D C 1
ATOM 5928 O O . GLU D 1 98 ? 53.912 35.447 38.167 1.00 14.60 97 GLU D O 1
ATOM 5934 N N . LEU D 1 99 ? 52.652 36.464 36.612 1.00 13.31 98 LEU D N 1
ATOM 5935 C CA . LEU D 1 99 ? 53.700 36.337 35.594 1.00 13.18 98 LEU D CA 1
ATOM 5936 C C . LEU D 1 99 ? 54.912 37.249 35.784 1.00 13.17 98 LEU D C 1
ATOM 5937 O O . LEU D 1 99 ? 56.017 36.877 35.385 1.00 13.06 98 LEU D O 1
ATOM 5942 N N . TYR D 1 100 ? 54.739 38.442 36.355 1.00 13.31 99 TYR D N 1
ATOM 5943 C CA . TYR D 1 100 ? 55.829 39.388 36.364 1.00 12.64 99 TYR D CA 1
ATOM 5944 C C . TYR D 1 100 ? 56.403 39.617 37.751 1.00 12.78 99 TYR D C 1
ATOM 5945 O O . TYR D 1 100 ? 57.358 40.398 37.888 1.00 13.11 99 TYR D O 1
ATOM 5954 N N . ILE D 1 101 ? 55.842 38.955 38.770 1.00 12.26 100 ILE D N 1
ATOM 5955 C CA . ILE D 1 101 ? 56.395 39.060 40.121 1.00 12.37 100 ILE D CA 1
ATOM 5956 C C . ILE D 1 101 ? 56.613 37.684 40.703 1.00 13.24 100 ILE D C 1
ATOM 5957 O O . ILE D 1 101 ? 57.760 37.344 40.996 1.00 14.33 100 ILE D O 1
ATOM 5962 N N . GLU D 1 102 ? 55.558 36.870 40.822 1.00 13.09 101 GLU D N 1
ATOM 5963 C CA . GLU D 1 102 ? 55.698 35.560 41.444 1.00 13.24 101 GLU D CA 1
ATOM 5964 C C . GLU D 1 102 ? 56.676 34.655 40.671 1.00 13.86 101 GLU D C 1
ATOM 5965 O O . GLU D 1 102 ? 57.648 34.161 41.224 1.00 14.31 101 GLU D O 1
ATOM 5971 N N . LEU D 1 103 ? 56.436 34.457 39.378 1.00 13.55 102 LEU D N 1
ATOM 5972 C CA . LEU D 1 103 ? 57.289 33.579 38.607 1.00 14.69 102 LEU D CA 1
ATOM 5973 C C . LEU D 1 103 ? 58.791 33.964 38.564 1.00 14.89 102 LEU D C 1
ATOM 5974 O O . LEU D 1 103 ? 59.653 33.085 38.772 1.00 15.34 102 LEU D O 1
ATOM 5979 N N . PRO D 1 104 ? 59.131 35.251 38.340 1.00 15.63 103 PRO D N 1
ATOM 5980 C CA . PRO D 1 104 ? 60.578 35.528 38.431 1.00 15.95 103 PRO D CA 1
ATOM 5981 C C . PRO D 1 104 ? 61.177 35.410 39.837 1.00 15.63 103 PRO D C 1
ATOM 5982 O O . PRO D 1 104 ? 62.362 35.046 39.956 1.00 17.18 103 PRO D O 1
ATOM 5986 N N . ALA D 1 105 ? 60.403 35.726 40.870 1.00 14.98 104 ALA D N 1
ATOM 5987 C CA . ALA D 1 105 ? 60.877 35.536 42.251 1.00 14.79 104 ALA D CA 1
ATOM 5988 C C . ALA D 1 105 ? 61.131 34.048 42.470 1.00 14.46 104 ALA D C 1
ATOM 5989 O O . ALA D 1 105 ? 62.130 33.696 43.058 1.00 15.25 104 ALA D O 1
ATOM 5991 N N . ARG D 1 106 ? 60.210 33.190 41.999 1.00 13.60 105 ARG D N 1
ATOM 5992 C CA . ARG D 1 106 ? 60.275 31.737 42.184 1.00 13.87 105 ARG D CA 1
ATOM 5993 C C . ARG D 1 106 ? 61.565 31.155 41.635 1.00 13.95 105 ARG D C 1
ATOM 5994 O O . ARG D 1 106 ? 62.065 30.180 42.168 1.00 13.96 105 ARG D O 1
ATOM 6002 N N . THR D 1 107 ? 62.114 31.761 40.583 1.00 14.92 106 THR D N 1
ATOM 6003 C CA . THR D 1 107 ? 63.419 31.293 40.053 1.00 16.56 106 THR D CA 1
ATOM 6004 C C . THR D 1 107 ? 64.538 31.382 41.082 1.00 18.51 106 THR D C 1
ATOM 6005 O O . THR D 1 107 ? 65.591 30.702 40.926 1.00 19.01 106 THR D O 1
ATOM 6009 N N . CYS D 1 108 ? 64.337 32.182 42.124 1.00 18.28 107 CYS D N 1
ATOM 6010 C CA . CYS D 1 108 ? 65.346 32.337 43.161 1.00 19.50 107 CYS D CA 1
ATOM 6011 C C . CYS D 1 108 ? 64.968 31.714 44.495 1.00 19.74 107 CYS D C 1
ATOM 6012 O O . CYS D 1 108 ? 65.717 31.874 45.470 1.00 21.06 107 CYS D O 1
ATOM 6015 N N . TYR D 1 109 ? 63.817 31.035 44.578 1.00 19.92 108 TYR D N 1
ATOM 6016 C CA . TYR D 1 109 ? 63.394 30.469 45.859 1.00 20.95 108 TYR D CA 1
ATOM 6017 C C . TYR D 1 109 ? 64.407 29.493 46.467 1.00 22.75 108 TYR D C 1
ATOM 6018 O O . TYR D 1 109 ? 64.608 29.504 47.678 1.00 23.24 108 TYR D O 1
ATOM 6027 N N . ALA D 1 110 ? 65.012 28.654 45.624 1.00 25.41 109 ALA D N 1
ATOM 6028 C CA . ALA D 1 110 ? 66.007 27.658 46.068 1.00 27.18 109 ALA D CA 1
ATOM 6029 C C . ALA D 1 110 ? 67.102 28.319 46.891 1.00 28.43 109 ALA D C 1
ATOM 6030 O O . ALA D 1 110 ? 67.541 27.772 47.917 1.00 29.12 109 ALA D O 1
ATOM 6032 N N . GLU D 1 111 ? 67.525 29.505 46.459 1.00 29.68 110 GLU D N 1
ATOM 6033 C CA . GLU D 1 111 ? 68.505 30.282 47.206 1.00 30.63 110 GLU D CA 1
ATOM 6034 C C . GLU D 1 111 ? 67.898 31.009 48.395 1.00 31.57 110 GLU D C 1
ATOM 6035 O O . GLU D 1 111 ? 68.444 30.956 49.504 1.00 31.92 110 GLU D O 1
ATOM 6041 N N . SER D 1 112 ? 66.776 31.686 48.195 1.00 32.31 111 SER D N 1
ATOM 6042 C CA . SER D 1 112 ? 66.257 32.495 49.286 1.00 33.40 111 SER D CA 1
ATOM 6043 C C . SER D 1 112 ? 65.750 31.677 50.463 1.00 34.60 111 SER D C 1
ATOM 6044 O O . SER D 1 112 ? 65.919 32.096 51.603 1.00 34.96 111 SER D O 1
ATOM 6047 N N . PHE D 1 113 ? 65.143 30.525 50.211 1.00 35.76 112 PHE D N 1
ATOM 6048 C CA . PHE D 1 113 ? 64.499 29.800 51.303 1.00 37.81 112 PHE D CA 1
ATOM 6049 C C . PHE D 1 113 ? 65.167 28.505 51.683 1.00 38.98 112 PHE D C 1
ATOM 6050 O O . PHE D 1 113 ? 65.212 28.159 52.858 1.00 38.84 112 PHE D O 1
ATOM 6058 N N . PHE D 1 114 ? 65.692 27.799 50.690 1.00 40.52 113 PHE D N 1
ATOM 6059 C CA . PHE D 1 114 ? 66.491 26.600 50.923 1.00 42.21 113 PHE D CA 1
ATOM 6060 C C . PHE D 1 114 ? 67.960 27.047 51.001 1.00 43.10 113 PHE D C 1
ATOM 6061 O O . PHE D 1 114 ? 68.242 28.251 51.136 1.00 44.19 113 PHE D O 1
ATOM 6064 N N . GLY D 1 115 ? 68.904 26.119 50.928 1.00 43.36 114 GLY D N 1
ATOM 6065 C CA . GLY D 1 115 ? 70.295 26.529 51.067 1.00 43.54 114 GLY D CA 1
ATOM 6066 C C . GLY D 1 115 ? 71.006 26.748 49.749 1.00 43.52 114 GLY D C 1
ATOM 6067 O O . GLY D 1 115 ? 72.162 27.187 49.735 1.00 43.79 114 GLY D O 1
ATOM 6076 N N . SER D 1 117 ? 72.389 27.576 46.028 1.00 37.14 116 SER D N 1
ATOM 6077 C CA . SER D 1 117 ? 72.812 28.662 45.180 1.00 34.13 116 SER D CA 1
ATOM 6078 C C . SER D 1 117 ? 72.187 28.575 43.785 1.00 32.09 116 SER D C 1
ATOM 6079 O O . SER D 1 117 ? 72.099 27.493 43.200 1.00 31.30 116 SER D O 1
ATOM 6082 N N A VAL D 1 118 ? 71.798 29.739 43.269 0.50 30.67 117 VAL D N 1
ATOM 6083 N N B VAL D 1 118 ? 71.712 29.709 43.273 0.50 30.70 117 VAL D N 1
ATOM 6084 C CA A VAL D 1 118 ? 71.224 29.891 41.942 0.50 29.70 117 VAL D CA 1
ATOM 6085 C CA B VAL D 1 118 ? 71.235 29.766 41.895 0.50 29.82 117 VAL D CA 1
ATOM 6086 C C A VAL D 1 118 ? 72.258 30.528 40.994 0.50 29.24 117 VAL D C 1
ATOM 6087 C C B VAL D 1 118 ? 72.249 30.487 41.000 0.50 29.31 117 VAL D C 1
ATOM 6088 O O A VAL D 1 118 ? 73.056 31.354 41.423 0.50 28.89 117 VAL D O 1
ATOM 6089 O O B VAL D 1 118 ? 73.010 31.330 41.462 0.50 28.91 117 VAL D O 1
ATOM 6096 N N . GLU D 1 119 ? 72.268 30.094 39.731 1.00 28.96 118 GLU D N 1
ATOM 6097 C CA . GLU D 1 119 ? 73.132 30.663 38.682 1.00 28.33 118 GLU D CA 1
ATOM 6098 C C . GLU D 1 119 ? 73.014 32.212 38.619 1.00 27.53 118 GLU D C 1
ATOM 6099 O O . GLU D 1 119 ? 71.894 32.742 38.692 1.00 25.78 118 GLU D O 1
ATOM 6105 N N . PRO D 1 120 ? 74.152 32.948 38.524 1.00 26.74 119 PRO D N 1
ATOM 6106 C CA . PRO D 1 120 ? 74.121 34.410 38.333 1.00 26.11 119 PRO D CA 1
ATOM 6107 C C . PRO D 1 120 ? 73.209 34.879 37.187 1.00 25.57 119 PRO D C 1
ATOM 6108 O O . PRO D 1 120 ? 72.475 35.864 37.340 1.00 24.71 119 PRO D O 1
ATOM 6112 N N . LEU D 1 121 ? 73.238 34.186 36.050 1.00 24.83 120 LEU D N 1
ATOM 6113 C CA . LEU D 1 121 ? 72.399 34.618 34.923 1.00 24.93 120 LEU D CA 1
ATOM 6114 C C . LEU D 1 121 ? 70.928 34.620 35.356 1.00 23.70 120 LEU D C 1
ATOM 6115 O O . LEU D 1 121 ? 70.152 35.478 34.947 1.00 22.64 120 LEU D O 1
ATOM 6120 N N . ILE D 1 122 ? 70.555 33.651 36.185 1.00 23.71 121 ILE D N 1
ATOM 6121 C CA . ILE D 1 122 ? 69.151 33.548 36.630 1.00 23.35 121 ILE D CA 1
ATOM 6122 C C . ILE D 1 122 ? 68.804 34.696 37.580 1.00 23.37 121 ILE D C 1
ATOM 6123 O O . ILE D 1 122 ? 67.719 35.293 37.495 1.00 23.61 121 ILE D O 1
ATOM 6128 N N . LYS D 1 123 ? 69.740 35.013 38.470 1.00 22.84 122 LYS D N 1
ATOM 6129 C CA . LYS D 1 123 ? 69.542 36.109 39.431 1.00 22.27 122 LYS D CA 1
ATOM 6130 C C . LYS D 1 123 ? 69.461 37.440 38.693 1.00 21.14 122 LYS D C 1
ATOM 6131 O O . LYS D 1 123 ? 68.595 38.281 38.986 1.00 19.76 122 LYS D O 1
ATOM 6137 N N . GLU D 1 124 ? 70.354 37.629 37.726 1.00 19.90 123 GLU D N 1
ATOM 6138 C CA . GLU D 1 124 ? 70.334 38.824 36.888 1.00 19.73 123 GLU D CA 1
ATOM 6139 C C . GLU D 1 124 ? 68.996 39.044 36.183 1.00 19.90 123 GLU D C 1
ATOM 6140 O O . GLU D 1 124 ? 68.490 40.170 36.141 1.00 19.53 123 GLU D O 1
ATOM 6146 N N . LYS D 1 125 ? 68.462 37.976 35.599 1.00 18.94 124 LYS D N 1
ATOM 6147 C CA . LYS D 1 125 ? 67.219 38.043 34.881 1.00 19.37 124 LYS D CA 1
ATOM 6148 C C . LYS D 1 125 ? 66.069 38.266 35.860 1.00 17.87 124 LYS D C 1
ATOM 6149 O O . LYS D 1 125 ? 65.181 39.053 35.581 1.00 18.12 124 LYS D O 1
ATOM 6155 N N . ALA D 1 126 ? 66.103 37.575 37.000 1.00 17.43 125 ALA D N 1
ATOM 6156 C CA . ALA D 1 126 ? 65.101 37.801 38.026 1.00 17.97 125 ALA D CA 1
ATOM 6157 C C . ALA D 1 126 ? 65.074 39.246 38.488 1.00 18.03 125 ALA D C 1
ATOM 6158 O O . ALA D 1 126 ? 64.009 39.804 38.658 1.00 17.29 125 ALA D O 1
ATOM 6160 N N . ARG D 1 127 ? 66.248 39.857 38.684 1.00 18.26 126 ARG D N 1
ATOM 6161 C CA . ARG D 1 127 ? 66.266 41.273 39.093 1.00 20.54 126 ARG D CA 1
ATOM 6162 C C . ARG D 1 127 ? 65.574 42.200 38.066 1.00 19.78 126 ARG D C 1
ATOM 6163 O O . ARG D 1 127 ? 64.709 43.027 38.431 1.00 20.02 126 ARG D O 1
ATOM 6171 N N . ALA D 1 128 ? 65.949 42.067 36.797 1.00 19.68 127 ALA D N 1
ATOM 6172 C CA . ALA D 1 128 ? 65.345 42.851 35.747 1.00 19.38 127 ALA D CA 1
ATOM 6173 C C . ALA D 1 128 ? 63.842 42.612 35.680 1.00 19.10 127 ALA D C 1
ATOM 6174 O O . ALA D 1 128 ? 63.088 43.571 35.610 1.00 18.12 127 ALA D O 1
ATOM 6176 N N . ASP D 1 129 ? 63.429 41.348 35.722 1.00 18.20 128 ASP D N 1
ATOM 6177 C CA . ASP D 1 129 ? 61.997 41.008 35.642 1.00 18.63 128 ASP D CA 1
ATOM 6178 C C . ASP D 1 129 ? 61.228 41.554 36.833 1.00 18.17 128 ASP D C 1
ATOM 6179 O O . ASP D 1 129 ? 60.104 42.065 36.665 1.00 17.12 128 ASP D O 1
ATOM 6184 N N . LEU D 1 130 ? 61.811 41.461 38.034 1.00 17.47 129 LEU D N 1
ATOM 6185 C CA . LEU D 1 130 ? 61.086 41.952 39.240 1.00 17.28 129 LEU D CA 1
ATOM 6186 C C . LEU D 1 130 ? 60.950 43.474 39.277 1.00 17.92 129 LEU D C 1
ATOM 6187 O O . LEU D 1 130 ? 59.892 44.028 39.680 1.00 18.13 129 LEU D O 1
ATOM 6192 N N . LEU D 1 131 ? 62.010 44.165 38.867 1.00 17.44 130 LEU D N 1
ATOM 6193 C CA . LEU D 1 131 ? 61.915 45.615 38.734 1.00 18.19 130 LEU D CA 1
ATOM 6194 C C . LEU D 1 131 ? 60.762 46.007 37.801 1.00 18.55 130 LEU D C 1
ATOM 6195 O O . LEU D 1 131 ? 59.943 46.857 38.155 1.00 17.80 130 LEU D O 1
ATOM 6200 N N . ALA D 1 132 ? 60.653 45.334 36.653 1.00 17.91 131 ALA D N 1
ATOM 6201 C CA . ALA D 1 132 ? 59.576 45.589 35.717 1.00 17.47 131 ALA D CA 1
ATOM 6202 C C . ALA D 1 132 ? 58.218 45.189 36.272 1.00 17.16 131 ALA D C 1
ATOM 6203 O O . ALA D 1 132 ? 57.259 45.947 36.161 1.00 17.07 131 ALA D O 1
ATOM 6205 N N . GLY D 1 133 ? 58.152 44.033 36.923 1.00 17.15 132 GLY D N 1
ATOM 6206 C CA . GLY D 1 133 ? 56.906 43.579 37.542 1.00 15.46 132 GLY D CA 1
ATOM 6207 C C . GLY D 1 133 ? 56.421 44.500 38.647 1.00 15.22 132 GLY D C 1
ATOM 6208 O O . GLY D 1 133 ? 55.202 44.750 38.784 1.00 13.26 132 GLY D O 1
ATOM 6209 N N . PHE D 1 134 ? 57.341 44.980 39.476 1.00 14.19 133 PHE D N 1
ATOM 6210 C CA . PHE D 1 134 ? 56.948 45.910 40.540 1.00 15.03 133 PHE D CA 1
ATOM 6211 C C . PHE D 1 134 ? 56.473 47.250 39.986 1.00 15.07 133 PHE D C 1
ATOM 6212 O O . PHE D 1 134 ? 55.487 47.813 40.462 1.00 15.18 133 PHE D O 1
ATOM 6220 N N . ALA D 1 135 ? 57.149 47.718 38.938 1.00 15.62 134 ALA D N 1
ATOM 6221 C CA . ALA D 1 135 ? 56.740 48.951 38.260 1.00 15.75 134 ALA D CA 1
ATOM 6222 C C . ALA D 1 135 ? 55.365 48.815 37.611 1.00 15.63 134 ALA D C 1
ATOM 6223 O O . ALA D 1 135 ? 54.556 49.762 37.654 1.00 15.53 134 ALA D O 1
ATOM 6225 N N . THR D 1 136 ? 55.101 47.649 37.008 1.00 15.68 135 THR D N 1
ATOM 6226 C CA . THR D 1 136 ? 53.772 47.335 36.455 1.00 16.04 135 THR D CA 1
ATOM 6227 C C . THR D 1 136 ? 52.693 47.360 37.492 1.00 15.71 135 THR D C 1
ATOM 6228 O O . THR D 1 136 ? 51.659 48.005 37.295 1.00 16.25 135 THR D O 1
ATOM 6232 N N . LEU D 1 137 ? 52.925 46.700 38.625 1.00 15.15 136 LEU D N 1
ATOM 6233 C CA . LEU D 1 137 ? 51.913 46.733 39.691 1.00 14.81 136 LEU D CA 1
ATOM 6234 C C . LEU D 1 137 ? 51.669 48.172 40.205 1.00 15.26 136 LEU D C 1
ATOM 6235 O O . LEU D 1 137 ? 50.520 48.564 40.490 1.00 15.96 136 LEU D O 1
ATOM 6240 N N . LYS D 1 138 ? 52.736 48.971 40.276 1.00 15.84 137 LYS D N 1
ATOM 6241 C CA . LYS D 1 138 ? 52.607 50.333 40.769 1.00 16.75 137 LYS D CA 1
ATOM 6242 C C . LYS D 1 138 ? 51.754 51.180 39.811 1.00 17.13 137 LYS D C 1
ATOM 6243 O O . LYS D 1 138 ? 50.870 51.960 40.232 1.00 17.34 137 LYS D O 1
ATOM 6249 N N . ARG D 1 139 ? 51.989 51.006 38.510 1.00 17.85 138 ARG D N 1
ATOM 6250 C CA . ARG D 1 139 ? 51.298 51.849 37.571 1.00 18.18 138 ARG D CA 1
ATOM 6251 C C . ARG D 1 139 ? 49.853 51.388 37.380 1.00 17.72 138 ARG D C 1
ATOM 6252 O O . ARG D 1 139 ? 48.963 52.223 37.185 1.00 18.55 138 ARG D O 1
ATOM 6260 N N . ASN D 1 140 ? 49.615 50.089 37.481 1.00 17.35 139 ASN D N 1
ATOM 6261 C CA . ASN D 1 140 ? 48.280 49.554 37.170 1.00 16.31 139 ASN D CA 1
ATOM 6262 C C . ASN D 1 140 ? 47.392 49.327 38.391 1.00 16.42 139 ASN D C 1
ATOM 6263 O O . ASN D 1 140 ? 46.178 49.296 38.252 1.00 17.50 139 ASN D O 1
ATOM 6268 N N . GLY D 1 141 ? 47.984 49.151 39.578 1.00 17.94 140 GLY D N 1
ATOM 6269 C CA . GLY D 1 141 ? 47.212 48.870 40.803 1.00 17.29 140 GLY D CA 1
ATOM 6270 C C . GLY D 1 141 ? 46.502 50.136 41.302 1.00 18.25 140 GLY D C 1
ATOM 6271 O O . GLY D 1 141 ? 47.005 51.254 41.117 1.00 18.76 140 GLY D O 1
ATOM 6272 N N A ARG D 1 142 ? 45.339 49.984 41.933 0.50 17.63 141 ARG D N 1
ATOM 6273 N N B ARG D 1 142 ? 45.341 49.959 41.928 0.50 17.17 141 ARG D N 1
ATOM 6274 C CA A ARG D 1 142 ? 44.660 51.155 42.503 0.50 17.77 141 ARG D CA 1
ATOM 6275 C CA B ARG D 1 142 ? 44.607 51.086 42.501 0.50 17.01 141 ARG D CA 1
ATOM 6276 C C A ARG D 1 142 ? 45.023 51.344 43.983 0.50 17.43 141 ARG D C 1
ATOM 6277 C C B ARG D 1 142 ? 45.033 51.327 43.956 0.50 16.98 141 ARG D C 1
ATOM 6278 O O A ARG D 1 142 ? 45.117 52.468 44.458 0.50 16.71 141 ARG D O 1
ATOM 6279 O O B ARG D 1 142 ? 45.174 52.464 44.384 0.50 16.35 141 ARG D O 1
ATOM 6294 N N . PHE D 1 143 ? 45.229 50.236 44.705 1.00 17.00 142 PHE D N 1
ATOM 6295 C CA . PHE D 1 143 ? 45.593 50.291 46.144 1.00 17.20 142 PHE D CA 1
ATOM 6296 C C . PHE D 1 143 ? 44.704 51.231 46.931 1.00 17.00 142 PHE D C 1
ATOM 6297 O O . PHE D 1 143 ? 45.159 52.201 47.496 1.00 18.28 142 PHE D O 1
ATOM 6305 N N . ALA D 1 144 ? 43.430 50.929 46.976 1.00 16.93 143 ALA D N 1
ATOM 6306 C CA . ALA D 1 144 ? 42.498 51.875 47.582 1.00 17.36 143 ALA D CA 1
ATOM 6307 C C . ALA D 1 144 ? 41.671 51.308 48.750 1.00 17.61 143 ALA D C 1
ATOM 6308 O O . ALA D 1 144 ? 40.501 51.673 48.897 1.00 18.17 143 ALA D O 1
ATOM 6310 N N . PRO D 1 145 ? 42.274 50.488 49.629 1.00 16.96 144 PRO D N 1
ATOM 6311 C CA . PRO D 1 145 ? 43.674 50.093 49.799 1.00 16.46 144 PRO D CA 1
ATOM 6312 C C . PRO D 1 145 ? 44.051 48.810 49.056 1.00 16.84 144 PRO D C 1
ATOM 6313 O O . PRO D 1 145 ? 45.253 48.534 48.901 1.00 15.61 144 PRO D O 1
ATOM 6317 N N . TYR D 1 146 ? 43.049 48.057 48.612 1.00 16.47 145 TYR D N 1
ATOM 6318 C CA . TYR D 1 146 ? 43.255 46.726 47.963 1.00 16.75 145 TYR D CA 1
ATOM 6319 C C . TYR D 1 146 ? 43.789 46.894 46.547 1.00 16.94 145 TYR D C 1
ATOM 6320 O O . TYR D 1 146 ? 43.701 47.985 45.992 1.00 15.79 145 TYR D O 1
ATOM 6329 N N . VAL D 1 147 ? 44.360 45.823 45.972 1.00 16.87 146 VAL D N 1
ATOM 6330 C CA . VAL D 1 147 ? 45.050 45.960 44.668 1.00 17.09 146 VAL D CA 1
ATOM 6331 C C . VAL D 1 147 ? 44.179 46.621 43.606 1.00 17.45 146 VAL D C 1
ATOM 6332 O O . VAL D 1 147 ? 44.628 47.524 42.915 1.00 17.81 146 VAL D O 1
ATOM 6336 N N . ALA D 1 148 ? 42.922 46.183 43.492 1.00 17.13 147 ALA D N 1
ATOM 6337 C CA . ALA D 1 148 ? 42.075 46.621 42.406 1.00 17.68 147 ALA D CA 1
ATOM 6338 C C . ALA D 1 148 ? 41.142 47.777 42.780 1.00 18.65 147 ALA D C 1
ATOM 6339 O O . ALA D 1 148 ? 40.466 48.289 41.925 1.00 17.58 147 ALA D O 1
ATOM 6341 N N . GLY D 1 149 ? 41.159 48.213 44.033 1.00 18.74 148 GLY D N 1
ATOM 6342 C CA . GLY D 1 149 ? 40.172 49.209 44.452 1.00 19.96 148 GLY D CA 1
ATOM 6343 C C . GLY D 1 149 ? 39.893 49.155 45.933 1.00 20.64 148 GLY D C 1
ATOM 6344 O O . GLY D 1 149 ? 40.814 49.050 46.718 1.00 20.57 148 GLY D O 1
ATOM 6345 N N . GLU D 1 150 ? 38.604 49.211 46.292 1.00 21.60 149 GLU D N 1
ATOM 6346 C CA . GLU D 1 150 ? 38.193 49.462 47.677 1.00 21.46 149 GLU D CA 1
ATOM 6347 C C . GLU D 1 150 ? 37.757 48.217 48.417 1.00 21.06 149 GLU D C 1
ATOM 6348 O O . GLU D 1 150 ? 37.629 48.250 49.645 1.00 21.06 149 GLU D O 1
ATOM 6354 N N . GLN D 1 151 ? 37.548 47.121 47.674 1.00 20.86 150 GLN D N 1
ATOM 6355 C CA . GLN D 1 151 ? 37.168 45.817 48.255 1.00 21.30 150 GLN D CA 1
ATOM 6356 C C . GLN D 1 151 ? 38.245 44.742 48.047 1.00 19.52 150 GLN D C 1
ATOM 6357 O O . GLN D 1 151 ? 38.970 44.794 47.066 1.00 18.13 150 GLN D O 1
ATOM 6363 N N . LEU D 1 152 ? 38.346 43.785 48.976 1.00 18.36 151 LEU D N 1
ATOM 6364 C CA . LEU D 1 152 ? 39.216 42.591 48.786 1.00 17.30 151 LEU D CA 1
ATOM 6365 C C . LEU D 1 152 ? 38.755 41.798 47.553 1.00 16.38 151 LEU D C 1
ATOM 6366 O O . LEU D 1 152 ? 37.555 41.513 47.394 1.00 16.18 151 LEU D O 1
ATOM 6371 N N . THR D 1 153 ? 39.693 41.419 46.697 1.00 14.35 152 THR D N 1
ATOM 6372 C CA . THR D 1 153 ? 39.379 40.602 45.538 1.00 15.13 152 THR D CA 1
ATOM 6373 C C . THR D 1 153 ? 40.416 39.521 45.394 1.00 14.93 152 THR D C 1
ATOM 6374 O O . THR D 1 153 ? 41.404 39.524 46.118 1.00 14.88 152 THR D O 1
ATOM 6378 N N . LEU D 1 154 ? 40.206 38.625 44.413 1.00 14.79 153 LEU D N 1
ATOM 6379 C CA . LEU D 1 154 ? 41.189 37.609 44.078 1.00 14.37 153 LEU D CA 1
ATOM 6380 C C . LEU D 1 154 ? 42.585 38.161 43.903 1.00 14.74 153 LEU D C 1
ATOM 6381 O O . LEU D 1 154 ? 43.537 37.506 44.237 1.00 15.01 153 LEU D O 1
ATOM 6386 N N . ALA D 1 155 ? 42.700 39.373 43.376 1.00 14.53 154 ALA D N 1
ATOM 6387 C CA . ALA D 1 155 ? 44.023 39.937 43.103 1.00 14.20 154 ALA D CA 1
ATOM 6388 C C . ALA D 1 155 ? 44.799 40.174 44.382 1.00 14.50 154 ALA D C 1
ATOM 6389 O O . ALA D 1 155 ? 46.029 40.073 44.403 1.00 14.22 154 ALA D O 1
ATOM 6391 N N . ASP D 1 156 ? 44.091 40.390 45.477 1.00 15.24 155 ASP D N 1
ATOM 6392 C CA . ASP D 1 156 ? 44.780 40.569 46.763 1.00 14.71 155 ASP D CA 1
ATOM 6393 C C . ASP D 1 156 ? 45.349 39.285 47.302 1.00 15.25 155 ASP D C 1
ATOM 6394 O O . ASP D 1 156 ? 46.334 39.333 48.048 1.00 16.12 155 ASP D O 1
ATOM 6399 N N . LEU D 1 157 ? 44.746 38.151 46.943 1.00 15.60 156 LEU D N 1
ATOM 6400 C CA . LEU D 1 157 ? 45.271 36.828 47.337 1.00 15.47 156 LEU D CA 1
ATOM 6401 C C . LEU D 1 157 ? 46.602 36.563 46.637 1.00 15.92 156 LEU D C 1
ATOM 6402 O O . LEU D 1 157 ? 47.551 36.185 47.277 1.00 16.33 156 LEU D O 1
ATOM 6415 N N . PHE D 1 159 ? 48.564 38.903 45.363 1.00 14.67 158 PHE D N 1
ATOM 6416 C CA . PHE D 1 159 ? 49.436 39.910 45.963 1.00 14.79 158 PHE D CA 1
ATOM 6417 C C . PHE D 1 159 ? 50.025 39.462 47.288 1.00 14.41 158 PHE D C 1
ATOM 6418 O O . PHE D 1 159 ? 51.250 39.505 47.473 1.00 14.54 158 PHE D O 1
ATOM 6426 N N . CYS D 1 160 ? 49.187 39.060 48.235 1.00 15.61 159 CYS D N 1
ATOM 6427 C CA . CYS D 1 160 ? 49.717 38.921 49.599 1.00 17.12 159 CYS D CA 1
ATOM 6428 C C . CYS D 1 160 ? 50.598 37.695 49.789 1.00 15.29 159 CYS D C 1
ATOM 6429 O O . CYS D 1 160 ? 51.438 37.668 50.691 1.00 15.79 159 CYS D O 1
ATOM 6432 N N . PHE D 1 161 ? 50.425 36.693 48.932 1.00 15.25 160 PHE D N 1
ATOM 6433 C CA . PHE D 1 161 ? 51.280 35.529 48.960 1.00 15.37 160 PHE D CA 1
ATOM 6434 C C . PHE D 1 161 ? 52.346 35.511 47.898 1.00 14.93 160 PHE D C 1
ATOM 6435 O O . PHE D 1 161 ? 53.088 34.539 47.826 1.00 14.85 160 PHE D O 1
ATOM 6443 N N . SER D 1 162 ? 52.409 36.540 47.052 1.00 14.26 161 SER D N 1
ATOM 6444 C CA . SER D 1 162 ? 53.518 36.674 46.097 1.00 14.63 161 SER D CA 1
ATOM 6445 C C . SER D 1 162 ? 54.485 37.789 46.502 1.00 14.95 161 SER D C 1
ATOM 6446 O O . SER D 1 162 ? 55.697 37.638 46.412 1.00 14.38 161 SER D O 1
ATOM 6449 N N . VAL D 1 163 ? 53.947 38.939 46.877 1.00 16.15 162 VAL D N 1
ATOM 6450 C CA . VAL D 1 163 ? 54.812 40.082 47.160 1.00 17.53 162 VAL D CA 1
ATOM 6451 C C . VAL D 1 163 ? 55.670 39.869 48.438 1.00 18.69 162 VAL D C 1
ATOM 6452 O O . VAL D 1 163 ? 56.853 40.278 48.493 1.00 19.75 162 VAL D O 1
ATOM 6456 N N . ASP D 1 164 ? 55.123 39.167 49.421 1.00 18.84 163 ASP D N 1
ATOM 6457 C CA . ASP D 1 164 ? 55.922 38.819 50.608 1.00 19.29 163 ASP D CA 1
ATOM 6458 C C . ASP D 1 164 ? 57.173 38.029 50.206 1.00 18.87 163 ASP D C 1
ATOM 6459 O O . ASP D 1 164 ? 58.300 38.365 50.611 1.00 18.78 163 ASP D O 1
ATOM 6464 N N . LEU D 1 165 ? 56.991 36.983 49.407 1.00 17.84 164 LEU D N 1
ATOM 6465 C CA . LEU D 1 165 ? 58.144 36.165 49.026 1.00 17.81 164 LEU D CA 1
ATOM 6466 C C . LEU D 1 165 ? 59.093 36.881 48.095 1.00 17.99 164 LEU D C 1
ATOM 6467 O O . LEU D 1 165 ? 60.310 36.620 48.132 1.00 16.66 164 LEU D O 1
ATOM 6472 N N . ALA D 1 166 ? 58.544 37.752 47.233 1.00 17.93 165 ALA D N 1
ATOM 6473 C CA . ALA D 1 166 ? 59.356 38.441 46.247 1.00 17.28 165 ALA D CA 1
ATOM 6474 C C . ALA D 1 166 ? 60.217 39.463 46.973 1.00 18.81 165 ALA D C 1
ATOM 6475 O O . ALA D 1 166 ? 61.382 39.667 46.612 1.00 18.94 165 ALA D O 1
ATOM 6477 N N . ASN D 1 167 ? 59.660 40.127 47.987 1.00 18.93 166 ASN D N 1
ATOM 6478 C CA . ASN D 1 167 ? 60.499 41.080 48.737 1.00 20.32 166 ASN D CA 1
ATOM 6479 C C . ASN D 1 167 ? 61.611 40.401 49.531 1.00 20.48 166 ASN D C 1
ATOM 6480 O O . ASN D 1 167 ? 62.7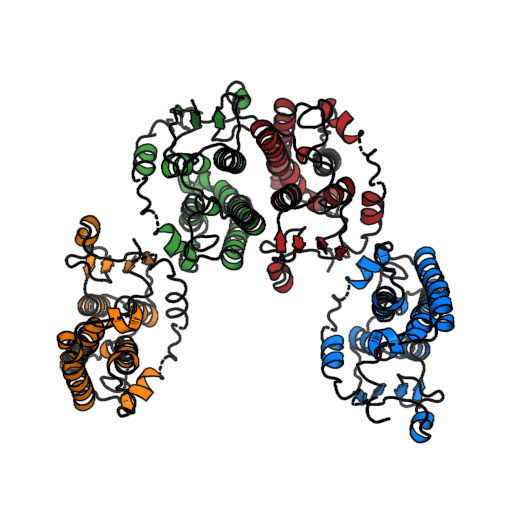16 40.962 49.635 1.00 20.64 166 ASN D O 1
ATOM 6485 N N . ALA D 1 168 ? 61.332 39.195 50.042 1.00 20.22 167 ALA D N 1
ATOM 6486 C CA . ALA D 1 168 ? 62.359 38.345 50.690 1.00 20.70 167 ALA D CA 1
ATOM 6487 C C . ALA D 1 168 ? 63.479 37.975 49.732 1.00 21.05 167 ALA D C 1
ATOM 6488 O O . ALA D 1 168 ? 64.675 38.080 50.067 1.00 21.21 167 ALA D O 1
ATOM 6490 N N . VAL D 1 169 ? 63.103 37.583 48.510 1.00 20.77 168 VAL D N 1
ATOM 6491 C CA . VAL D 1 169 ? 64.085 37.284 47.468 1.00 20.15 168 VAL D CA 1
ATOM 6492 C C . VAL D 1 169 ? 64.896 38.526 47.137 1.00 19.65 168 VAL D C 1
ATOM 6493 O O . VAL D 1 169 ? 66.106 38.441 47.005 1.00 18.55 168 VAL D O 1
ATOM 6497 N N . GLY D 1 170 ? 64.232 39.677 47.027 1.00 19.56 169 GLY D N 1
ATOM 6498 C CA . GLY D 1 170 ? 64.925 40.933 46.796 1.00 21.03 169 GLY D CA 1
ATOM 6499 C C . GLY D 1 170 ? 65.994 41.217 47.849 1.00 22.46 169 GLY D C 1
ATOM 6500 O O . GLY D 1 170 ? 67.159 41.468 47.509 1.00 22.16 169 GLY D O 1
ATOM 6501 N N . LYS D 1 171 ? 65.603 41.143 49.122 1.00 23.13 170 LYS D N 1
ATOM 6502 C CA . LYS D 1 171 ? 66.519 41.480 50.214 1.00 25.17 170 LYS D CA 1
ATOM 6503 C C . LYS D 1 171 ? 67.612 40.441 50.403 1.00 25.82 170 LYS D C 1
ATOM 6504 O O . LYS D 1 171 ? 68.790 40.802 50.548 1.00 26.78 170 LYS D O 1
ATOM 6510 N N . LYS D 1 172 ? 67.250 39.163 50.357 1.00 26.06 171 LYS D N 1
ATOM 6511 C CA . LYS D 1 172 ? 68.208 38.106 50.688 1.00 27.91 171 LYS D CA 1
ATOM 6512 C C . LYS D 1 172 ? 69.179 37.853 49.545 1.00 28.07 171 LYS D C 1
ATOM 6513 O O . LYS D 1 172 ? 70.374 37.636 49.781 1.00 28.39 171 LYS D O 1
ATOM 6519 N N . VAL D 1 173 ? 68.664 37.891 48.308 1.00 27.43 172 VAL D N 1
ATOM 6520 C CA . VAL D 1 173 ? 69.347 37.331 47.151 1.00 27.40 172 VAL D CA 1
ATOM 6521 C C . VAL D 1 173 ? 69.806 38.409 46.185 1.00 27.13 172 VAL D C 1
ATOM 6522 O O . VAL D 1 173 ? 70.854 38.279 45.547 1.00 26.73 172 VAL D O 1
ATOM 6526 N N . LEU D 1 174 ? 69.035 39.480 46.075 1.00 26.09 173 LEU D N 1
ATOM 6527 C CA . LEU D 1 174 ? 69.279 40.477 45.033 1.00 27.23 173 LEU D CA 1
ATOM 6528 C C . LEU D 1 174 ? 69.761 41.847 45.539 1.00 27.94 173 LEU D C 1
ATOM 6529 O O . LEU D 1 174 ? 69.986 42.755 44.737 1.00 28.25 173 LEU D O 1
ATOM 6534 N N . ASN D 1 175 ? 69.918 41.972 46.857 1.00 28.71 174 ASN D N 1
ATOM 6535 C CA . ASN D 1 175 ? 70.233 43.258 47.533 1.00 30.51 174 ASN D CA 1
ATOM 6536 C C . ASN D 1 175 ? 69.352 44.438 47.103 1.00 29.72 174 ASN D C 1
ATOM 6537 O O . ASN D 1 175 ? 69.870 45.522 46.817 1.00 30.36 174 ASN D O 1
ATOM 6542 N N . ILE D 1 176 ? 68.039 44.212 47.014 1.00 29.22 175 ILE D N 1
ATOM 6543 C CA . ILE D 1 176 ? 67.071 45.268 46.719 1.00 28.73 175 ILE D CA 1
ATOM 6544 C C . ILE D 1 176 ? 65.880 45.098 47.641 1.00 27.81 175 ILE D C 1
ATOM 6545 O O . ILE D 1 176 ? 65.407 43.983 47.828 1.00 27.79 175 ILE D O 1
ATOM 6550 N N . ASP D 1 177 ? 65.394 46.200 48.214 1.00 26.04 176 ASP D N 1
ATOM 6551 C CA . ASP D 1 177 ? 64.118 46.184 48.939 1.00 25.11 176 ASP D CA 1
ATOM 6552 C C . ASP D 1 177 ? 63.046 46.781 48.026 1.00 23.89 176 ASP D C 1
ATOM 6553 O O . ASP D 1 177 ? 62.953 47.991 47.910 1.00 23.12 176 ASP D O 1
ATOM 6558 N N . PHE D 1 178 ? 62.279 45.926 47.339 1.00 23.24 177 PHE D N 1
ATOM 6559 C CA . PHE D 1 178 ? 61.268 46.389 46.374 1.00 22.43 177 PHE D CA 1
ATOM 6560 C C . PHE D 1 178 ? 60.188 47.240 47.036 1.00 22.63 177 PHE D C 1
ATOM 6561 O O . PHE D 1 178 ? 59.554 48.084 46.385 1.00 23.02 177 PHE D O 1
ATOM 6569 N N . LEU D 1 179 ? 59.968 47.025 48.327 1.00 21.34 178 LEU D N 1
ATOM 6570 C CA . LEU D 1 179 ? 58.863 47.702 49.005 1.00 21.31 178 LEU D CA 1
ATOM 6571 C C . LEU D 1 179 ? 59.252 49.046 49.634 1.00 21.16 178 LEU D C 1
ATOM 6572 O O . LEU D 1 179 ? 58.389 49.855 49.997 1.00 20.52 178 LEU D O 1
ATOM 6577 N N . ALA D 1 180 ? 60.554 49.290 49.704 1.00 22.15 179 ALA D N 1
ATOM 6578 C CA . ALA D 1 180 ? 61.125 50.528 50.260 1.00 22.48 179 ALA D CA 1
ATOM 6579 C C . ALA D 1 180 ? 60.547 51.795 49.618 1.00 23.29 179 ALA D C 1
ATOM 6580 O O . ALA D 1 180 ? 60.327 52.783 50.305 1.00 22.46 179 ALA D O 1
ATOM 6582 N N . ASP D 1 181 ? 60.283 51.755 48.313 1.00 23.16 180 ASP D N 1
ATOM 6583 C CA . ASP D 1 181 ? 59.710 52.899 47.611 1.00 24.58 180 ASP D CA 1
ATOM 6584 C C . ASP D 1 181 ? 58.291 52.649 47.042 1.00 23.45 180 ASP D C 1
ATOM 6585 O O . ASP D 1 181 ? 57.855 53.309 46.072 1.00 23.41 180 ASP D O 1
ATOM 6590 N N . PHE D 1 182 ? 57.565 51.725 47.664 1.00 21.98 181 PHE D N 1
ATOM 6591 C CA . PHE D 1 182 ? 56.247 51.324 47.187 1.00 20.82 181 PHE D CA 1
ATOM 6592 C C . PHE D 1 182 ? 55.307 51.309 48.399 1.00 20.23 181 PHE D C 1
ATOM 6593 O O . PHE D 1 182 ? 54.854 50.257 48.835 1.00 20.30 181 PHE D O 1
ATOM 6601 N N . PRO D 1 183 ? 55.030 52.496 48.970 1.00 19.91 182 PRO D N 1
ATOM 6602 C CA . PRO D 1 183 ? 54.295 52.568 50.214 1.00 19.77 182 PRO D CA 1
ATOM 6603 C C . PRO D 1 183 ? 52.844 52.021 50.126 1.00 18.86 182 PRO D C 1
ATOM 6604 O O . PRO D 1 183 ? 52.368 51.466 51.116 1.00 18.20 182 PRO D O 1
ATOM 6608 N N . GLN D 1 184 ? 52.183 52.133 48.967 1.00 19.10 183 GLN D N 1
ATOM 6609 C CA . GLN D 1 184 ? 50.855 51.511 48.717 1.00 19.46 183 GLN D CA 1
ATOM 6610 C C . GLN D 1 184 ? 50.936 50.007 48.965 1.00 19.48 183 GLN D C 1
ATOM 6611 O O . GLN D 1 184 ? 50.058 49.437 49.608 1.00 19.36 183 GLN D O 1
ATOM 6617 N N . ALA D 1 185 ? 51.973 49.362 48.441 1.00 19.60 184 ALA D N 1
ATOM 6618 C CA . ALA D 1 185 ? 52.083 47.916 48.563 1.00 19.59 184 ALA D CA 1
ATOM 6619 C C . ALA D 1 185 ? 52.482 47.530 49.986 1.00 19.87 184 ALA D C 1
ATOM 6620 O O . ALA D 1 185 ? 52.049 46.502 50.505 1.00 19.72 184 ALA D O 1
ATOM 6622 N N . LYS D 1 186 ? 53.329 48.349 50.604 1.00 19.49 185 LYS D N 1
ATOM 6623 C CA . LYS D 1 186 ? 53.752 48.066 51.967 1.00 20.23 185 LYS D CA 1
ATOM 6624 C C . LYS D 1 186 ? 52.555 48.061 52.922 1.00 18.81 185 LYS D C 1
ATOM 6625 O O . LYS D 1 186 ? 52.385 47.145 53.733 1.00 18.15 185 LYS D O 1
ATOM 6631 N N . ALA D 1 187 ? 51.705 49.073 52.787 1.00 17.85 186 ALA D N 1
ATOM 6632 C CA . ALA D 1 187 ? 50.506 49.193 53.600 1.00 17.61 186 ALA D CA 1
ATOM 6633 C C . ALA D 1 187 ? 49.508 48.062 53.403 1.00 16.75 186 ALA D C 1
ATOM 6634 O O . ALA D 1 187 ? 48.956 47.515 54.377 1.00 16.00 186 ALA D O 1
ATOM 6636 N N . LEU D 1 188 ? 49.279 47.696 52.150 1.00 16.39 187 LEU D N 1
ATOM 6637 C CA . LEU D 1 188 ? 48.363 46.617 51.854 1.00 15.44 187 LEU D CA 1
ATOM 6638 C C . LEU D 1 188 ? 48.872 45.289 52.450 1.00 15.17 187 LEU D C 1
ATOM 6639 O O . LEU D 1 188 ? 48.092 44.507 52.997 1.00 15.48 187 LEU D O 1
ATOM 6644 N N . LEU D 1 189 ? 50.183 45.051 52.359 1.00 14.80 188 LEU D N 1
ATOM 6645 C CA . LEU D 1 189 ? 50.715 43.809 52.858 1.00 15.55 188 LEU D CA 1
ATOM 6646 C C . LEU D 1 189 ? 50.488 43.685 54.373 1.00 16.22 188 LEU D C 1
ATOM 6647 O O . LEU D 1 189 ? 50.154 42.607 54.867 1.00 15.12 188 LEU D O 1
ATOM 6652 N N . GLN D 1 190 ? 50.660 44.790 55.111 1.00 15.90 189 GLN D N 1
ATOM 6653 C CA . GLN D 1 190 ? 50.374 44.783 56.547 1.00 16.80 189 GLN D CA 1
ATOM 6654 C C . GLN D 1 190 ? 48.882 44.504 56.802 1.00 18.05 189 GLN D C 1
ATOM 6655 O O . GLN D 1 190 ? 48.505 43.740 57.699 1.00 17.20 189 GLN D O 1
ATOM 6661 N N . LEU D 1 191 ? 48.034 45.114 55.993 1.00 18.53 190 LEU D N 1
ATOM 6662 C CA . LEU D 1 191 ? 46.603 44.966 56.150 1.00 20.06 190 LEU D CA 1
ATOM 6663 C C . LEU D 1 191 ? 46.183 43.512 55.922 1.00 19.99 190 LEU D C 1
ATOM 6664 O O . LEU D 1 191 ? 45.399 42.948 56.686 1.00 20.04 190 LEU D O 1
ATOM 6677 N N . GLY D 1 193 ? 48.041 40.956 56.268 1.00 21.58 192 GLY D N 1
ATOM 6678 C CA . GLY D 1 193 ? 48.622 40.244 57.424 1.00 21.74 192 GLY D CA 1
ATOM 6679 C C . GLY D 1 193 ? 47.722 40.169 58.641 1.00 22.06 192 GLY D C 1
ATOM 6680 O O . GLY D 1 193 ? 47.907 39.296 59.501 1.00 22.81 192 GLY D O 1
ATOM 6681 N N . GLU D 1 194 ? 46.762 41.091 58.731 1.00 22.18 193 GLU D N 1
ATOM 6682 C CA . GLU D 1 194 ? 45.816 41.173 59.848 1.00 22.31 193 GLU D CA 1
ATOM 6683 C C . GLU D 1 194 ? 44.515 40.398 59.574 1.00 22.46 193 GLU D C 1
ATOM 6684 O O . GLU D 1 194 ? 43.578 40.416 60.381 1.00 23.23 193 GLU D O 1
ATOM 6690 N N . ASN D 1 195 ? 44.435 39.729 58.429 1.00 21.55 194 ASN D N 1
ATOM 6691 C CA . ASN D 1 195 ? 43.242 38.966 58.118 1.00 21.18 194 ASN D CA 1
ATOM 6692 C C . ASN D 1 195 ? 43.043 37.881 59.194 1.00 21.01 194 ASN D C 1
ATOM 6693 O O . ASN D 1 195 ? 44.022 37.248 59.595 1.00 20.88 194 ASN D O 1
ATOM 6698 N N . PRO D 1 196 ? 41.795 37.672 59.682 1.00 21.40 195 PRO D N 1
ATOM 6699 C CA . PRO D 1 196 ? 41.609 36.727 60.806 1.00 20.36 195 PRO D CA 1
ATOM 6700 C C . PRO D 1 196 ? 42.013 35.297 60.500 1.00 20.28 195 PRO D C 1
ATOM 6701 O O . PRO D 1 196 ? 42.251 34.516 61.436 1.00 19.92 195 PRO D O 1
ATOM 6705 N N . HIS D 1 197 ? 42.150 34.954 59.215 1.00 20.11 196 HIS D N 1
ATOM 6706 C CA . HIS D 1 197 ? 42.592 33.608 58.835 1.00 20.07 196 HIS D CA 1
ATOM 6707 C C . HIS D 1 197 ? 44.106 33.434 58.709 1.00 20.21 196 HIS D C 1
ATOM 6708 O O . HIS D 1 197 ? 44.570 32.297 58.574 1.00 20.53 196 HIS D O 1
ATOM 6723 N N . PRO D 1 199 ? 46.611 33.800 60.948 1.00 21.21 198 PRO D N 1
ATOM 6724 C CA . PRO D 1 199 ? 47.323 33.000 61.948 1.00 21.76 198 PRO D CA 1
ATOM 6725 C C . PRO D 1 199 ? 47.284 31.489 61.679 1.00 21.82 198 PRO D C 1
ATOM 6726 O O . PRO D 1 199 ? 48.319 30.836 61.781 1.00 22.12 198 PRO D O 1
ATOM 6730 N N . ARG D 1 200 ? 46.119 30.958 61.319 1.00 21.43 199 ARG D N 1
ATOM 6731 C CA . ARG D 1 200 ? 45.969 29.555 60.928 1.00 21.81 199 ARG D CA 1
ATOM 6732 C C . ARG D 1 200 ? 46.849 29.204 59.725 1.00 19.75 199 ARG D C 1
ATOM 6733 O O . ARG D 1 200 ? 47.577 28.226 59.748 1.00 18.36 199 ARG D O 1
ATOM 6741 N N . ILE D 1 201 ? 46.788 30.023 58.681 1.00 18.25 200 ILE D N 1
ATOM 6742 C CA . ILE D 1 201 ? 47.648 29.789 57.511 1.00 17.67 200 ILE D CA 1
ATOM 6743 C C . ILE D 1 201 ? 49.129 29.720 57.845 1.00 17.72 200 ILE D C 1
ATOM 6744 O O . ILE D 1 201 ? 49.837 28.806 57.394 1.00 18.36 200 ILE D O 1
ATOM 6749 N N . LEU D 1 202 ? 49.605 30.662 58.652 1.00 17.84 201 LEU D N 1
ATOM 6750 C CA . LEU D 1 202 ? 51.009 30.700 58.985 1.00 18.50 201 LEU D CA 1
ATOM 6751 C C . LEU D 1 202 ? 51.393 29.566 59.943 1.00 18.33 201 LEU D C 1
ATOM 6752 O O . LEU D 1 202 ? 52.483 28.999 59.807 1.00 17.97 201 LEU D O 1
ATOM 6757 N N . ALA D 1 203 ? 50.505 29.222 60.870 1.00 18.30 202 ALA D N 1
ATOM 6758 C CA . ALA D 1 203 ? 50.790 28.110 61.817 1.00 19.31 202 ALA D CA 1
ATOM 6759 C C . ALA D 1 203 ? 50.843 26.779 61.077 1.00 19.01 202 ALA D C 1
ATOM 6760 O O . ALA D 1 203 ? 51.717 25.945 61.353 1.00 19.54 202 ALA D O 1
ATOM 6762 N N . ASP D 1 204 ? 49.920 26.587 60.131 1.00 19.22 203 ASP D N 1
ATOM 6763 C CA . ASP D 1 204 ? 49.967 25.395 59.283 1.00 19.20 203 ASP D CA 1
ATOM 6764 C C . ASP D 1 204 ? 51.246 25.359 58.450 1.00 19.66 203 ASP D C 1
ATOM 6765 O O . ASP D 1 204 ? 51.839 24.290 58.283 1.00 19.89 203 ASP D O 1
ATOM 6770 N N . LYS D 1 205 ? 51.635 26.496 57.871 1.00 19.30 204 LYS D N 1
ATOM 6771 C CA . LYS D 1 205 ? 52.929 26.569 57.171 1.00 20.00 204 LYS D CA 1
ATOM 6772 C C . LYS D 1 205 ? 54.111 26.152 58.048 1.00 20.92 204 LYS D C 1
ATOM 6773 O O . LYS D 1 205 ? 54.940 25.328 57.632 1.00 20.27 204 LYS D O 1
ATOM 6779 N N . GLU D 1 206 ? 54.186 26.728 59.254 1.00 21.36 205 GLU D N 1
ATOM 6780 C CA . GLU D 1 206 ? 55.212 26.392 60.276 1.00 22.60 205 GLU D CA 1
ATOM 6781 C C . GLU D 1 206 ? 55.289 24.879 60.502 1.00 21.97 205 GLU D C 1
ATOM 6782 O O . GLU D 1 206 ? 56.365 24.266 60.412 1.00 21.56 205 GLU D O 1
ATOM 6788 N N . ALA D 1 207 ? 54.121 24.296 60.741 1.00 21.50 206 ALA D N 1
ATOM 6789 C CA . ALA D 1 207 ? 53.963 22.873 61.061 1.00 22.68 206 ALA D CA 1
ATOM 6790 C C . ALA D 1 207 ? 54.384 21.950 59.923 1.00 22.55 206 ALA D C 1
ATOM 6791 O O . ALA D 1 207 ? 54.808 20.824 60.172 1.00 23.30 206 ALA D O 1
ATOM 6793 N N A SER D 1 208 ? 54.252 22.429 58.682 0.50 22.39 207 SER D N 1
ATOM 6794 N N B SER D 1 208 ? 54.257 22.444 58.687 0.50 22.23 207 SER D N 1
ATOM 6795 C CA A SER D 1 208 ? 54.459 21.593 57.498 0.50 21.74 207 SER D CA 1
ATOM 6796 C CA B SER D 1 208 ? 54.438 21.640 57.479 0.50 21.40 207 SER D CA 1
ATOM 6797 C C A SER D 1 208 ? 55.866 21.723 56.905 0.50 21.35 207 SER D C 1
ATOM 6798 C C B SER D 1 208 ? 55.852 21.739 56.898 0.50 21.17 207 SER D C 1
ATOM 6799 O O A SER D 1 208 ? 56.254 20.925 56.058 0.50 21.44 207 SER D O 1
ATOM 6800 O O B SER D 1 208 ? 56.232 20.930 56.058 0.50 21.27 207 SER D O 1
ATOM 6813 N N . PRO D 1 210 ? 59.029 21.150 58.161 1.00 18.17 209 PRO D N 1
ATOM 6814 C CA . PRO D 1 210 ? 60.044 20.088 58.246 1.00 17.64 209 PRO D CA 1
ATOM 6815 C C . PRO D 1 210 ? 59.800 18.972 57.250 1.00 17.86 209 PRO D C 1
ATOM 6816 O O . PRO D 1 210 ? 60.752 18.497 56.648 1.00 17.97 209 PRO D O 1
ATOM 6820 N N . ALA D 1 211 ? 58.537 18.585 57.035 1.00 17.21 210 ALA D N 1
ATOM 6821 C CA . ALA D 1 211 ? 58.268 17.537 56.079 1.00 18.31 210 ALA D CA 1
ATOM 6822 C C . ALA D 1 211 ? 58.538 17.990 54.645 1.00 18.73 210 ALA D C 1
ATOM 6823 O O . ALA D 1 211 ? 59.101 17.232 53.847 1.00 19.77 210 ALA D O 1
ATOM 6825 N N . PHE D 1 212 ? 58.168 19.231 54.333 1.00 19.40 211 PHE D N 1
ATOM 6826 C CA . PHE D 1 212 ? 58.471 19.773 53.024 1.00 21.49 211 PHE D CA 1
ATOM 6827 C C . PHE D 1 212 ? 59.998 19.728 52.753 1.00 23.64 211 PHE D C 1
ATOM 6828 O O . PHE D 1 212 ? 60.437 19.217 51.704 1.00 23.95 211 PHE D O 1
ATOM 6844 N N . GLU D 1 214 ? 62.253 17.871 54.140 1.00 32.53 213 GLU D N 1
ATOM 6845 C CA . GLU D 1 214 ? 62.691 16.481 54.104 1.00 35.41 213 GLU D CA 1
ATOM 6846 C C . GLU D 1 214 ? 62.454 15.897 52.715 1.00 37.62 213 GLU D C 1
ATOM 6847 O O . GLU D 1 214 ? 63.306 15.173 52.194 1.00 37.93 213 GLU D O 1
ATOM 6861 N N . ILE D 1 216 ? 62.332 17.646 49.969 1.00 45.70 215 ILE D N 1
ATOM 6862 C CA . ILE D 1 216 ? 63.341 18.317 49.151 1.00 47.54 215 ILE D CA 1
ATOM 6863 C C . ILE D 1 216 ? 64.708 17.611 49.158 1.00 49.00 215 ILE D C 1
ATOM 6864 O O . ILE D 1 216 ? 65.408 17.634 48.144 1.00 49.47 215 ILE D O 1
ATOM 6869 N N . ARG D 1 217 ? 65.088 17.000 50.283 1.00 50.34 216 ARG D N 1
ATOM 6870 C CA . ARG D 1 217 ? 66.327 16.196 50.359 1.00 51.71 216 ARG D CA 1
ATOM 6871 C C . ARG D 1 217 ? 66.192 14.842 49.646 1.00 52.35 216 ARG D C 1
ATOM 6872 O O . ARG D 1 217 ? 67.056 14.467 48.851 1.00 52.47 216 ARG D O 1
ATOM 6880 N N . SER D 1 218 ? 65.115 14.113 49.942 1.00 52.97 217 SER D N 1
ATOM 6881 C CA . SER D 1 218 ? 64.830 12.825 49.294 1.00 53.73 217 SER D CA 1
ATOM 6882 C C . SER D 1 218 ? 64.486 12.987 47.807 1.00 53.87 217 SER D C 1
ATOM 6883 O O . SER D 1 218 ? 65.297 13.464 47.005 1.00 54.03 217 SER D O 1
#

B-factor: mean 21.56, std 7.18, range [10.28, 61.05]

Radius of gyration: 34.08 Å; Cα contacts (8 Å, |Δi|>4): 1357; chains: 4; bounding box: 53×80×91 Å

Secondary structure (DSSP, 8-state):
-EEEEE-TT-TTT--HHHHHHTT--EEEEE----S-HHHHTTSTTS-S-EEEETTEEEESHHHHHHHHHHH--SS--S-SSHHHHHHHHHHHHHHIIIIIHHHHTTHHHHHH----HHHHHHHHHHHHHHHHHHHHH---SSBTTBSS--GGG--TTTHHHHHHHIIIIIS--GGGG-HHHHHHHH-------HHHHHHHH---------/-EEEEE-TT-TTT--HHHHHHTT--EEEEE----SSHHHHTTSTT--S-EEEETTEEEESHHHHHHHHHHH--SS-SS-SSHHHHHHHHHHHHHHIIIIIHHHHTTHHHHTT----HHHHHHHHHHHHHHHHHHHHH---SSBTTBSS--GGG--TTTHHHHHHHIIIIIS--GGGG-HHHHHHHH-------HHHHHHHH--------/--EEEE-TT-TTT--HHHHHHTT---EEEE----SSHHHHHHSTTS-S-EEEETTEEEESHHHHHHHHHHH--SS--S-SSHHHHHHHHHHHHHHIIIIIHHHHTTHHHHTT----HHHHHHHHHHHHHHHHHHHHH---SSBTTBSS--GGG--TTTHHHHHHHIIIIIS--TGGG-HHHHHHHH-------HHHHHHHH---------/-EEEEE-TT-TTT--HHHHHHTT--EEEEE---SS-HHHHTTSTTS-S-EEEETTEEEE-HHHHHHHHHHH--SS-SS-SSHHHHHHHHHHHHHHIIIIIHHHHTTHHHHT-----HHHHHHHHHHHHHHHHHHHHH---SSBTTBSS--GGG--TTTHHHHHHHHHHHSS--TTTT-HHHHHHHH-------HHHHHHHH--------